Protein 8QVT (pdb70)

InterPro domains:
  IPR006093 Oxygen oxidoreductase covalent FAD-binding site [PS00862] (74-109)
  IPR006094 FAD linked oxidase, N-terminal [PF01565] (74-232)
  IPR015345 Cytokinin dehydrogenase 1, FAD/cytokinin binding domain [PF09265] (264-575)
  IPR016164 FAD-linked oxidase-like, C-terminal [SSF55103] (264-575)
  IPR016166 FAD-binding domain, PCMH-type [PS51387] (70-263)
  IPR016167 FAD-binding, type PCMH, subdomain 1 [G3DSA:3.30.43.10] (51-575)
  IPR016169 FAD-binding, type PCMH, subdomain 2 [G3DSA:3.30.465.10] (125-265)
  IPR016170 Cytokinin dehydrogenase, C-terminal domain superfamily [G3DSA:3.40.462.10] (266-529)
  IPR036318 FAD-binding, type PCMH-like superfamily [SSF56176] (47-262)
  IPR050432 FAD-linked Oxidoreductases in Biosynthesis Pathways [PTHR13878] (42-575)

Secondary structure (DSSP, 8-state):
----SPPPHHHHHHHHHHHHHHSS-EEE-SHHHHHHTT--TT--SS--GGG--SEEEE-SSHHHHHHHHHHHHHSSSPPPEEEESS---SSSTT--TTSEEEEGGGGG----GGGEEEETTTTEEEEETT-BHHHHHHHHHTTTEE-S---SS--SBHHHHHTT----TTHHHH--GGGS-SEEEEEETTS-EEEE-SSSSHHHHHHHTT-TTSSEEEEEEEEE-EEPPSEEEEEEEEES-HHHHHHHHHHHHS-TTTT--TTTTS-SEEEEEEE---HHHHHHHHHHHTS-EEEEEEEEEESTTSS--HHHHHHHHHHHHHHS-PPTT-EEEEEEEHHHHHTTHHHHHHHHHHTT-SSS----EEEEEEGGGHHHHIIIIIIIIT-----EEEEEEEGGGS-TTSS---SS-GGG-S--SEEEEEEE-----STTHHHHHHHHHHHHHHHHHHHT---EEES---S-HHHIIIIIIGGG-TTHHHHHHHHHHHH-TT--BTGGG-S-SSPPP-/---HHHHHHHHHHHHHSS-EEE-SHHHHHHTT--TT---S--STT--SEEEE-SSHHHHHHHHHHHHHSSSPPPEEEESS---SSSTT--TTSEEEEGGGGG----GGGEEEETTTTEEEEETT-BHHHHHHHHHTTTEE-S---SS--SBHHHHHTT----TTHHHH--GGGS-SEEEEEETTS-EEEE-SSSSHHHHHHHTT-TTSSEEEEEEEEE-EEPPSEEEEEEEEES-HHHHHHHHHHHH-SSHHHHGGGTT--SEEEEEEEE--HHHHHHHHHHHTSEEEEEEEEEEESTTSS--HHHHHHHHHHHHHH--PPTT-EEEEEEEHHHHHTTTHHHHHHHHHTT-SSS----EEEEEEGGGHHHHHHHIIIIIT-----EEEEEEEGGGS-TTSS-------EEEEEEE-----SSSHHHHHHHHHHHHHHHHHHTT---EEES---SSHHHIIIIIIGGG-TTHHHHHHHHHHHH-TT--BTGGG-S-SSPPP-

B-factor: mean 40.1, std 20.11, range [14.86, 150.75]

Sequence (1015 aa):
TPSTLAASSAIIHDIIRGLADTTAARVRTDAEATARASTDFGTNATADDAARPAAVFYPSCAADIAALLRRASSASASPFPVSARGRGHSTRRGQATAPGGVVVDMASLAVTSASARLAVSVDGRYIDAGGEQLWVDVLHAALAHGLTPRSWTDYLRLTVGGTLSNAGISGQAFRRHGPQISNVLELDVVTGTGDMVTCSKEKDADLFDAVLGGLGQFGIITRARIPLAPAPARARWLRLLYTGAADLTADQERLIADDERRGGALAGLMDYVEGSVVTDDAARIAALAEEAGGVLYFLEGAVYYGGASDTTAADVDKRVDVMLRELRYARGFAYVQDVSYEQFLDRVSAGERRLRGEGLWDVPHPWLNLFLPRSRILDFAAGVFHGVLLPGGPVLVYPMNRGKWDGATSAVLPYDDGDGDGDEVFYTVGILRSAVADGDLRRMEEQNAEVARFCEAAGIPCTQYLPSYATQADWAARHFGPAGSGRWDTFLRRKRKYDPMAILSRGQRIFSSPLLAASSAIIHDIIRGLADTTAARVRTDAEATARASTDFGTNATADDAARPAAVFYPSCAADIAALLRRASSASASPFPVSARGRGHSTRGQATAPGGVVVDMASLAVTSASARLAVSVDGRYIDAGGEQLWVDVLHAALAHGLTPRSWTDYLRLTVGGTLSNAGISGQAFRHGPQISNVLELDVVTGTGDMMVTCSKEKDADLFDAVLGGLGQFGIITRARIPLAPAPARARWLRLLYTGAADLTADQERLIADDERRGGALAGLMDYVEGSVVTDDAARIAALAEEAGGVLYFLEGAVYYGGASDTTAADVDKRVDVMLRELRYARGFAYVQDVSYEQFLDRVSAGERRLRGEGLWDVPHPWLNLFLPRSRILDFAAGVFHGVLLPGGPVLVYPMNRGKWDGATSAVLPYDEVFYTVGILRSAVADGDLRRMEEQNAEVARFCEAAGIPCTQYLPSYATQADWAARHFGPAGSGRWDTFLRRKRKYDPMAILSRGQRIFSSPLLA

Structure (mmCIF, N/CA/C/O backbone):
data_8QVT
#
_entry.id   8QVT
#
_cell.length_a   45.340
_cell.length_b   132.400
_cell.length_c   185.330
_cell.angle_alpha   90.00
_cell.angle_beta   90.00
_cell.angle_gamma   90.00
#
_symmetry.space_group_name_H-M   'P 21 21 21'
#
loop_
_entity.id
_entity.type
_entity.pdbx_description
1 polymer 'cytokinin dehydrogenase'
2 non-polymer 'FLAVIN-ADENINE DINUCLEOTIDE'
3 non-polymer 1,2-ETHANEDIOL
4 non-polymer GLYCEROL
5 water water
#
loop_
_atom_site.group_PDB
_atom_site.id
_atom_site.type_symbol
_atom_site.label_atom_id
_atom_site.label_alt_id
_atom_site.label_comp_id
_atom_site.label_asym_id
_atom_site.label_entity_id
_atom_site.label_seq_id
_atom_site.pdbx_PDB_ins_code
_atom_site.Cartn_x
_atom_site.Cartn_y
_atom_site.Cartn_z
_atom_site.occupancy
_atom_site.B_iso_or_equiv
_atom_site.auth_seq_id
_atom_site.auth_comp_id
_atom_site.auth_asym_id
_atom_site.auth_atom_id
_atom_site.pdbx_PDB_model_num
ATOM 1 N N . THR A 1 1 ? 15.972 20.648 19.097 1.00 76.26 22 THR A N 1
ATOM 2 C CA . THR A 1 1 ? 16.998 21.094 20.040 1.00 76.18 22 THR A CA 1
ATOM 3 C C . THR A 1 1 ? 18.237 21.736 19.359 1.00 79.20 22 THR A C 1
ATOM 4 O O . THR A 1 1 ? 18.680 22.766 19.879 1.00 79.59 22 THR A O 1
ATOM 8 N N . PRO A 1 2 ? 18.846 21.194 18.258 1.00 73.87 23 PRO A N 1
ATOM 9 C CA . PRO A 1 2 ? 20.046 21.855 17.708 1.00 72.49 23 PRO A CA 1
ATOM 10 C C . PRO A 1 2 ? 19.758 23.186 17.021 1.00 73.38 23 PRO A C 1
ATOM 11 O O . PRO A 1 2 ? 18.684 23.356 16.435 1.00 72.70 23 PRO A O 1
ATOM 15 N N . SER A 1 3 ? 20.724 24.128 17.101 1.00 67.31 24 SER A N 1
ATOM 16 C CA . SER A 1 3 ? 20.616 25.457 16.489 1.00 65.24 24 SER A CA 1
ATOM 17 C C . SER A 1 3 ? 20.495 25.361 14.974 1.00 63.43 24 SER A C 1
ATOM 18 O O . SER A 1 3 ? 21.069 24.457 14.355 1.00 62.61 24 SER A O 1
ATOM 21 N N . THR A 1 4 ? 19.716 26.282 14.395 1.00 56.05 25 THR A N 1
ATOM 22 C CA . THR A 1 4 ? 19.455 26.374 12.955 1.00 53.23 25 THR A CA 1
ATOM 23 C C . THR A 1 4 ? 20.590 27.120 12.245 1.00 54.07 25 THR A C 1
ATOM 24 O O . THR A 1 4 ? 20.667 27.079 11.013 1.00 53.70 25 THR A O 1
ATOM 28 N N . LEU A 1 5 ? 21.472 27.785 13.024 1.00 48.46 26 LEU A N 1
ATOM 29 C CA . LEU A 1 5 ? 22.625 28.532 12.510 1.00 47.59 26 LEU A CA 1
ATOM 30 C C . LEU A 1 5 ? 23.489 27.651 11.590 1.00 46.10 26 LEU A C 1
ATOM 31 O O . LEU A 1 5 ? 23.754 26.485 11.911 1.00 44.26 26 LEU A O 1
ATOM 36 N N . ALA A 1 6 ? 23.870 28.203 10.427 1.00 39.94 27 ALA A N 1
ATOM 37 C CA . ALA A 1 6 ? 24.665 27.521 9.399 1.00 37.82 27 ALA A CA 1
ATOM 38 C C . ALA A 1 6 ? 25.887 26.819 9.996 1.00 35.67 27 ALA A C 1
ATOM 39 O O . ALA A 1 6 ? 26.565 27.395 10.846 1.00 36.09 27 ALA A O 1
ATOM 41 N N . ALA A 1 7 ? 26.136 25.566 9.595 1.00 29.58 28 ALA A N 1
ATOM 42 C CA . ALA A 1 7 ? 27.316 24.826 10.062 1.00 29.53 28 ALA A CA 1
ATOM 43 C C . ALA A 1 7 ? 28.579 25.620 9.646 1.00 30.57 28 ALA A C 1
ATOM 44 O O . ALA A 1 7 ? 28.645 26.146 8.528 1.00 27.48 28 ALA A O 1
ATOM 46 N N . SER A 1 8 ? 29.537 25.745 10.560 1.00 27.19 29 SER A N 1
ATOM 47 C CA . SER A 1 8 ? 30.785 26.463 10.305 1.00 25.60 29 SER A CA 1
ATOM 48 C C . SER A 1 8 ? 31.736 25.622 9.470 1.00 28.78 29 SER A C 1
ATOM 49 O O . SER A 1 8 ? 31.571 24.398 9.394 1.00 28.09 29 SER A O 1
ATOM 52 N N . SER A 1 9 ? 32.805 26.254 8.936 1.00 24.48 30 SER A N 1
ATOM 53 C CA . SER A 1 9 ? 33.866 25.518 8.243 1.00 23.77 30 SER A CA 1
ATOM 54 C C . SER A 1 9 ? 34.488 24.491 9.225 1.00 29.25 30 SER A C 1
ATOM 55 O O . SER A 1 9 ? 34.830 23.404 8.788 1.00 29.28 30 SER A O 1
ATOM 58 N N . ALA A 1 10 ? 34.594 24.817 10.529 1.00 28.29 31 ALA A N 1
ATOM 59 C CA . ALA A 1 10 ? 35.172 23.890 11.542 1.00 29.50 31 ALA A CA 1
ATOM 60 C C . ALA A 1 10 ? 34.393 22.550 11.598 1.00 33.03 31 ALA A C 1
ATOM 61 O O . ALA A 1 10 ? 35.008 21.490 11.492 1.00 32.90 31 ALA A O 1
ATOM 63 N N . ILE A 1 11 ? 33.048 22.603 11.726 1.00 29.69 32 ILE A N 1
ATOM 64 C CA . ILE A 1 11 ? 32.177 21.408 11.748 1.00 28.71 32 ILE A CA 1
ATOM 65 C C . ILE A 1 11 ? 32.254 20.656 10.403 1.00 30.05 32 ILE A C 1
ATOM 66 O O . ILE A 1 11 ? 32.379 19.419 10.382 1.00 28.04 32 ILE A O 1
ATOM 71 N N . ILE A 1 12 ? 32.196 21.401 9.285 1.00 24.48 33 ILE A N 1
ATOM 72 C CA . ILE A 1 12 ? 32.270 20.807 7.947 1.00 23.30 33 ILE A CA 1
ATOM 73 C C . ILE A 1 12 ? 33.589 20.071 7.748 1.00 27.31 33 ILE A C 1
ATOM 74 O O . ILE A 1 12 ? 33.580 18.923 7.299 1.00 24.84 33 ILE A O 1
ATOM 79 N N . HIS A 1 13 ? 34.721 20.737 8.076 1.00 26.05 34 HIS A N 1
ATOM 80 C CA . HIS A 1 13 ? 36.048 20.150 7.901 1.00 26.17 34 HIS A CA 1
ATOM 81 C C . HIS A 1 13 ? 36.157 18.864 8.725 1.00 28.15 34 HIS A C 1
ATOM 82 O O . HIS A 1 13 ? 36.671 17.882 8.216 1.00 29.49 34 HIS A O 1
ATOM 89 N N . ASP A 1 14 ? 35.623 18.844 9.943 1.00 25.32 35 ASP A N 1
ATOM 90 C CA . ASP A 1 14 ? 35.688 17.634 10.771 1.00 26.20 35 ASP A CA 1
ATOM 91 C C . ASP A 1 14 ? 34.921 16.466 10.118 1.00 27.56 35 ASP A C 1
ATOM 92 O O . ASP A 1 14 ? 35.439 15.351 10.014 1.00 26.48 35 ASP A O 1
ATOM 97 N N . ILE A 1 15 ? 33.735 16.751 9.583 1.00 23.81 36 ILE A N 1
ATOM 98 C CA . ILE A 1 15 ? 32.946 15.724 8.900 1.00 24.05 36 ILE A CA 1
ATOM 99 C C . ILE A 1 15 ? 33.646 15.229 7.639 1.00 29.09 36 ILE A C 1
ATOM 100 O O . ILE A 1 15 ? 33.802 14.018 7.455 1.00 28.90 36 ILE A O 1
ATOM 105 N N . ILE A 1 16 ? 34.116 16.151 6.796 1.00 24.95 37 ILE A N 1
ATOM 106 C CA . ILE A 1 16 ? 34.701 15.724 5.537 1.00 25.65 37 ILE A CA 1
ATOM 107 C C . ILE A 1 16 ? 36.112 15.114 5.720 1.00 28.39 37 ILE A C 1
ATOM 108 O O . ILE A 1 16 ? 36.493 14.267 4.919 1.00 27.68 37 ILE A O 1
ATOM 113 N N . ARG A 1 17 ? 36.852 15.494 6.774 1.00 25.92 38 ARG A N 1
ATOM 114 C CA . ARG A 1 17 ? 38.147 14.862 7.042 1.00 26.76 38 ARG A CA 1
ATOM 115 C C . ARG A 1 17 ? 37.922 13.400 7.445 1.00 29.96 38 ARG A C 1
ATOM 116 O O . ARG A 1 17 ? 38.701 12.540 7.039 1.00 30.51 38 ARG A O 1
ATOM 124 N N . GLY A 1 18 ? 36.795 13.139 8.132 1.00 27.42 39 GLY A N 1
ATOM 125 C CA . GLY A 1 18 ? 36.328 11.803 8.478 1.00 28.47 39 GLY A CA 1
ATOM 126 C C . GLY A 1 18 ? 36.085 11.016 7.206 1.00 31.11 39 GLY A C 1
ATOM 127 O O . GLY A 1 18 ? 36.526 9.873 7.085 1.00 31.61 39 GLY A O 1
ATOM 128 N N . LEU A 1 19 ? 35.445 11.658 6.205 1.00 26.06 40 LEU A N 1
ATOM 129 C CA . LEU A 1 19 ? 35.192 11.018 4.922 1.00 26.89 40 LEU A CA 1
ATOM 130 C C . LEU A 1 19 ? 36.492 10.740 4.171 1.00 30.52 40 LEU A C 1
ATOM 131 O O . LEU A 1 19 ? 36.624 9.660 3.603 1.00 29.42 40 LEU A O 1
ATOM 136 N N . ALA A 1 20 ? 37.456 11.694 4.182 1.00 27.91 41 ALA A N 1
ATOM 137 C CA . ALA A 1 20 ? 38.752 11.500 3.516 1.00 29.33 41 ALA A CA 1
ATOM 138 C C . ALA A 1 20 ? 39.488 10.299 4.149 1.00 34.35 41 ALA A C 1
ATOM 139 O O . ALA A 1 20 ? 40.137 9.530 3.440 1.00 34.86 41 ALA A O 1
ATOM 141 N N . ASP A 1 21 ? 39.320 10.118 5.466 1.00 31.07 42 ASP A N 1
ATOM 142 C CA . ASP A 1 21 ? 39.908 9.018 6.237 1.00 32.22 42 ASP A CA 1
ATOM 143 C C . ASP A 1 21 ? 39.257 7.656 5.942 1.00 36.79 42 ASP A C 1
ATOM 144 O O . ASP A 1 21 ? 39.954 6.645 5.995 1.00 38.31 42 ASP A O 1
ATOM 149 N N . THR A 1 22 ? 37.934 7.620 5.667 1.00 31.26 43 THR A N 1
ATOM 150 C CA . THR A 1 22 ? 37.185 6.358 5.499 1.00 30.59 43 THR A CA 1
ATOM 151 C C . THR A 1 22 ? 36.888 5.989 4.041 1.00 34.82 43 THR A C 1
ATOM 152 O O . THR A 1 22 ? 36.280 4.941 3.777 1.00 35.26 43 THR A O 1
ATOM 156 N N . THR A 1 23 ? 37.291 6.846 3.094 1.00 28.43 44 THR A N 1
ATOM 157 C CA . THR A 1 23 ? 37.083 6.595 1.667 1.00 27.94 44 THR A CA 1
ATOM 158 C C . THR A 1 23 ? 38.372 6.968 0.922 1.00 31.09 44 THR A C 1
ATOM 159 O O . THR A 1 23 ? 39.288 7.529 1.522 1.00 31.33 44 THR A O 1
ATOM 163 N N . ALA A 1 24 ? 38.413 6.720 -0.390 1.00 27.96 45 ALA A N 1
ATOM 164 C CA . ALA A 1 24 ? 39.557 7.113 -1.211 1.00 28.91 45 ALA A CA 1
ATOM 165 C C . ALA A 1 24 ? 39.358 8.555 -1.755 1.00 29.63 45 ALA A C 1
ATOM 166 O O . ALA A 1 24 ? 40.139 9.013 -2.588 1.00 28.06 45 ALA A O 1
ATOM 168 N N . ALA A 1 25 ? 38.292 9.259 -1.297 1.00 26.10 46 ALA A N 1
ATOM 169 C CA . ALA A 1 25 ? 38.043 10.637 -1.725 1.00 25.01 46 ALA A CA 1
ATOM 170 C C . ALA A 1 25 ? 39.097 11.570 -1.127 1.00 27.95 46 ALA A C 1
ATOM 171 O O . ALA A 1 25 ? 39.620 11.296 -0.047 1.00 28.05 46 ALA A O 1
ATOM 173 N N . ARG A 1 26 ? 39.408 12.655 -1.830 1.00 25.28 47 ARG A N 1
ATOM 174 C CA . ARG A 1 26 ? 40.360 13.660 -1.355 1.00 25.64 47 ARG A CA 1
ATOM 175 C C . ARG A 1 26 ? 39.610 14.963 -1.045 1.00 27.13 47 ARG A C 1
ATOM 176 O O . ARG A 1 26 ? 38.535 15.229 -1.617 1.00 24.77 47 ARG A O 1
ATOM 184 N N . VAL A 1 27 ? 40.160 15.752 -0.114 1.00 24.06 48 VAL A N 1
ATOM 185 C CA . VAL A 1 27 ? 39.551 17.034 0.275 1.00 24.02 48 VAL A CA 1
ATOM 186 C C . VAL A 1 27 ? 40.606 18.145 0.166 1.00 26.61 48 VAL A C 1
ATOM 187 O O . VAL A 1 27 ? 41.759 17.938 0.561 1.00 24.03 48 VAL A O 1
ATOM 191 N N . ARG A 1 28 ? 40.221 19.316 -0.370 1.00 22.92 49 ARG A N 1
ATOM 192 C CA . ARG A 1 28 ? 41.087 20.488 -0.376 1.00 22.64 49 ARG A CA 1
ATOM 193 C C . ARG A 1 28 ? 40.337 21.639 0.293 1.00 24.26 49 ARG A C 1
ATOM 194 O O . ARG A 1 28 ? 39.175 21.894 -0.037 1.00 22.84 49 ARG A O 1
ATOM 202 N N . THR A 1 29 ? 41.000 22.313 1.248 1.00 21.29 50 THR A N 1
ATOM 203 C CA . THR A 1 29 ? 40.406 23.468 1.945 1.00 19.69 50 THR A CA 1
ATOM 204 C C . THR A 1 29 ? 41.216 24.724 1.658 1.00 24.45 50 THR A C 1
ATOM 205 O O . THR A 1 29 ? 40.930 25.780 2.230 1.00 23.75 50 THR A O 1
ATOM 209 N N . ASP A 1 30 ? 42.270 24.598 0.823 1.00 21.35 51 ASP A N 1
ATOM 210 C CA . ASP A 1 30 ? 43.139 25.731 0.511 1.00 22.15 51 ASP A CA 1
ATOM 211 C C . ASP A 1 30 ? 42.445 26.770 -0.342 1.00 26.68 51 ASP A C 1
ATOM 212 O O . ASP A 1 30 ? 41.523 26.446 -1.106 1.00 23.60 51 ASP A O 1
ATOM 217 N N . ALA A 1 31 ? 42.928 28.025 -0.237 1.00 26.02 52 ALA A N 1
ATOM 218 C CA . ALA A 1 31 ? 42.387 29.167 -0.982 1.00 26.13 52 ALA A CA 1
ATOM 219 C C . ALA A 1 31 ? 42.351 28.978 -2.489 1.00 26.91 52 ALA A C 1
ATOM 220 O O . ALA A 1 31 ? 41.421 29.475 -3.112 1.00 23.50 52 ALA A O 1
ATOM 222 N N . GLU A 1 32 ? 43.361 28.303 -3.093 1.00 23.57 53 GLU A N 1
ATOM 223 C CA . GLU A 1 32 ? 43.368 28.108 -4.549 1.00 22.30 53 GLU A CA 1
ATOM 224 C C . GLU A 1 32 ? 42.158 27.246 -5.003 1.00 22.91 53 GLU A C 1
ATOM 225 O O . GLU A 1 32 ? 41.398 27.617 -5.929 1.00 21.83 53 GLU A O 1
ATOM 231 N N . ALA A 1 33 ? 41.935 26.126 -4.302 1.00 19.05 54 ALA A N 1
ATOM 232 C CA . ALA A 1 33 ? 40.834 25.214 -4.655 1.00 19.57 54 ALA A CA 1
ATOM 233 C C . ALA A 1 33 ? 39.482 25.855 -4.425 1.00 19.94 54 ALA A C 1
ATOM 234 O O . ALA A 1 33 ? 38.606 25.800 -5.299 1.00 19.09 54 ALA A O 1
ATOM 236 N N . THR A 1 34 ? 39.317 26.510 -3.266 1.00 19.34 55 THR A N 1
ATOM 237 C CA . THR A 1 34 ? 38.035 27.140 -2.946 1.00 19.52 55 THR A CA 1
ATOM 238 C C . THR A 1 34 ? 37.769 28.391 -3.803 1.00 22.01 55 THR A C 1
ATOM 239 O O . THR A 1 34 ? 36.609 28.651 -4.120 1.00 21.13 55 THR A O 1
ATOM 243 N N . ALA A 1 35 ? 38.819 29.139 -4.201 1.00 20.12 56 ALA A N 1
ATOM 244 C CA . ALA A 1 35 ? 38.637 30.299 -5.097 1.00 20.59 56 ALA A CA 1
ATOM 245 C C . ALA A 1 35 ? 38.101 29.784 -6.454 1.00 21.84 56 ALA A C 1
ATOM 246 O O . ALA A 1 35 ? 37.092 30.302 -6.976 1.00 19.48 56 ALA A O 1
ATOM 248 N N . ARG A 1 36 ? 38.728 28.718 -6.999 1.00 19.68 57 ARG A N 1
ATOM 249 C CA . ARG A 1 36 ? 38.262 28.192 -8.291 1.00 20.02 57 ARG A CA 1
ATOM 250 C C . ARG A 1 36 ? 36.785 27.719 -8.204 1.00 23.17 57 ARG A C 1
ATOM 251 O O . ARG A 1 36 ? 35.994 27.975 -9.107 1.00 23.48 57 ARG A O 1
ATOM 259 N N . ALA A 1 37 ? 36.432 27.023 -7.112 1.00 18.99 58 ALA A N 1
ATOM 260 C CA . ALA A 1 37 ? 35.080 26.491 -6.886 1.00 19.62 58 ALA A CA 1
ATOM 261 C C . ALA A 1 37 ? 34.032 27.569 -6.535 1.00 20.41 58 ALA A C 1
ATOM 262 O O . ALA A 1 37 ? 32.848 27.254 -6.431 1.00 19.19 58 ALA A O 1
ATOM 264 N N . SER A 1 38 ? 34.459 28.826 -6.375 1.00 18.05 59 SER A N 1
ATOM 265 C CA . SER A 1 38 ? 33.575 29.951 -6.042 1.00 18.41 59 SER A CA 1
ATOM 266 C C . SER A 1 38 ? 33.124 30.709 -7.286 1.00 21.25 59 SER A C 1
ATOM 267 O O . SER A 1 38 ? 32.244 31.567 -7.195 1.00 21.18 59 SER A O 1
ATOM 270 N N . THR A 1 39 ? 33.781 30.453 -8.416 1.00 19.33 60 THR A N 1
ATOM 271 C CA . THR A 1 39 ? 33.481 31.183 -9.645 1.00 19.67 60 THR A CA 1
ATOM 272 C C . THR A 1 39 ? 32.859 30.288 -10.711 1.00 21.58 60 THR A C 1
ATOM 273 O O . THR A 1 39 ? 32.904 29.059 -10.643 1.00 19.87 60 THR A O 1
ATOM 277 N N . ASP A 1 40 ? 32.352 30.932 -11.747 1.00 20.16 61 ASP A N 1
ATOM 278 C CA . ASP A 1 40 ? 31.820 30.219 -12.907 1.00 18.16 61 ASP A CA 1
ATOM 279 C C . ASP A 1 40 ? 32.008 31.093 -14.125 1.00 21.95 61 ASP A C 1
ATOM 280 O O . ASP A 1 40 ? 32.632 32.155 -14.042 1.00 21.27 61 ASP A O 1
ATOM 285 N N . PHE A 1 41 ? 31.413 30.675 -15.248 1.00 19.12 62 PHE A N 1
ATOM 286 C CA . PHE A 1 41 ? 31.535 31.364 -16.537 1.00 18.67 62 PHE A CA 1
ATOM 287 C C . PHE A 1 41 ? 30.933 32.774 -16.534 1.00 22.54 62 PHE A C 1
ATOM 288 O O . PHE A 1 41 ? 31.274 33.585 -17.385 1.00 22.24 62 PHE A O 1
ATOM 296 N N . GLY A 1 42 ? 30.075 33.078 -15.552 1.00 20.54 63 GLY A N 1
ATOM 297 C CA . GLY A 1 42 ? 29.479 34.404 -15.428 1.00 21.33 63 GLY A CA 1
ATOM 298 C C . GLY A 1 42 ? 30.469 35.512 -15.104 1.00 26.57 63 GLY A C 1
ATOM 299 O O . GLY A 1 42 ? 30.249 36.654 -15.503 1.00 27.02 63 GLY A O 1
ATOM 300 N N . THR A 1 43 ? 31.586 35.175 -14.415 1.00 24.60 64 THR A N 1
ATOM 301 C CA . THR A 1 43 ? 32.599 36.147 -13.988 1.00 25.81 64 THR A CA 1
ATOM 302 C C . THR A 1 43 ? 34.014 35.744 -14.395 1.00 28.56 64 THR A C 1
ATOM 303 O O . THR A 1 43 ? 34.285 34.560 -14.603 1.00 28.81 64 THR A O 1
ATOM 307 N N . ASN A 1 44 ? 34.951 36.713 -14.387 1.00 25.74 65 ASN A N 1
ATOM 308 C CA . ASN A 1 44 ? 36.345 36.376 -14.692 1.00 25.86 65 ASN A CA 1
ATOM 309 C C . ASN A 1 44 ? 37.277 36.655 -13.479 1.00 30.98 65 ASN A C 1
ATOM 310 O O . ASN A 1 44 ? 38.490 36.536 -13.609 1.00 30.74 65 ASN A O 1
ATOM 315 N N . ALA A 1 45 ? 36.705 37.013 -12.305 1.00 28.28 66 ALA A N 1
ATOM 316 C CA . ALA A 1 45 ? 37.470 37.258 -11.079 1.00 29.25 66 ALA A CA 1
ATOM 317 C C . ALA A 1 45 ? 38.156 35.959 -10.628 1.00 29.96 66 ALA A C 1
ATOM 318 O O . ALA A 1 45 ? 37.656 34.864 -10.900 1.00 26.53 66 ALA A O 1
ATOM 320 N N . THR A 1 46 ? 39.283 36.100 -9.919 1.00 29.77 67 THR A N 1
ATOM 321 C CA . THR A 1 46 ? 40.060 34.974 -9.376 1.00 29.43 67 THR A CA 1
ATOM 322 C C . THR A 1 46 ? 39.205 34.226 -8.342 1.00 28.33 67 THR A C 1
ATOM 323 O O . THR A 1 46 ? 39.252 32.999 -8.258 1.00 28.26 67 THR A O 1
ATOM 327 N N . ALA A 1 47 ? 38.382 34.968 -7.602 1.00 24.31 68 ALA A N 1
ATOM 328 C CA . ALA A 1 47 ? 37.502 34.408 -6.579 1.00 23.41 68 ALA A CA 1
ATOM 329 C C . ALA A 1 47 ? 36.256 35.266 -6.416 1.00 24.03 68 ALA A C 1
ATOM 330 O O . ALA A 1 47 ? 36.308 36.481 -6.572 1.00 24.31 68 ALA A O 1
ATOM 332 N N . ASP A 1 48 ? 35.173 34.634 -6.035 1.00 20.33 69 ASP A N 1
ATOM 333 C CA . ASP A 1 48 ? 33.946 35.319 -5.649 1.00 18.38 69 ASP A CA 1
ATOM 334 C C . ASP A 1 48 ? 33.908 34.995 -4.151 1.00 20.43 69 ASP A C 1
ATOM 335 O O . ASP A 1 48 ? 33.550 33.878 -3.747 1.00 19.56 69 ASP A O 1
ATOM 340 N N . ASP A 1 49 ? 34.402 35.934 -3.352 1.00 19.01 70 ASP A N 1
ATOM 341 C CA . ASP A 1 49 ? 34.520 35.767 -1.910 1.00 19.99 70 ASP A CA 1
ATOM 342 C C . ASP A 1 49 ? 33.217 35.345 -1.239 1.00 22.93 70 ASP A C 1
ATOM 343 O O . ASP A 1 49 ? 33.247 34.464 -0.384 1.00 22.84 70 ASP A O 1
ATOM 348 N N . ALA A 1 50 ? 32.059 35.918 -1.658 1.00 19.10 71 ALA A N 1
ATOM 349 C CA . ALA A 1 50 ? 30.767 35.553 -1.048 1.00 20.75 71 ALA A CA 1
ATOM 350 C C . ALA A 1 50 ? 30.399 34.065 -1.317 1.00 21.81 71 ALA A C 1
ATOM 351 O O . ALA A 1 50 ? 29.800 33.398 -0.459 1.00 21.62 71 ALA A O 1
ATOM 353 N N . ALA A 1 51 ? 30.782 33.559 -2.494 1.00 19.32 72 ALA A N 1
ATOM 354 C CA . ALA A 1 51 ? 30.418 32.214 -2.954 1.00 19.78 72 ALA A CA 1
ATOM 355 C C . ALA A 1 51 ? 31.415 31.133 -2.548 1.00 22.28 72 ALA A C 1
ATOM 356 O O . ALA A 1 51 ? 31.227 29.961 -2.868 1.00 19.85 72 ALA A O 1
ATOM 358 N N . ARG A 1 52 ? 32.474 31.530 -1.839 1.00 19.25 73 ARG A N 1
ATOM 359 C CA . ARG A 1 52 ? 33.512 30.580 -1.472 1.00 18.94 73 ARG A CA 1
ATOM 360 C C . ARG A 1 52 ? 32.990 29.405 -0.630 1.00 19.61 73 ARG A C 1
ATOM 361 O O . ARG A 1 52 ? 32.341 29.634 0.404 1.00 19.09 73 ARG A O 1
ATOM 369 N N . PRO A 1 53 ? 33.273 28.155 -1.059 1.00 18.68 74 PRO A N 1
ATOM 370 C CA . PRO A 1 53 ? 32.875 27.002 -0.223 1.00 18.74 74 PRO A CA 1
ATOM 371 C C . PRO A 1 53 ? 33.912 26.798 0.892 1.00 20.89 74 PRO A C 1
ATOM 372 O O . PRO A 1 53 ? 35.040 27.286 0.804 1.00 20.74 74 PRO A O 1
ATOM 376 N N . ALA A 1 54 ? 33.532 26.038 1.916 1.00 18.89 75 ALA A N 1
ATOM 377 C CA . ALA A 1 54 ? 34.433 25.636 2.997 1.00 19.51 75 ALA A CA 1
ATOM 378 C C . ALA A 1 54 ? 35.492 24.647 2.463 1.00 21.50 75 ALA A C 1
ATOM 379 O O . ALA A 1 54 ? 36.574 24.545 3.023 1.00 21.49 75 ALA A O 1
ATOM 381 N N . ALA A 1 55 ? 35.138 23.851 1.427 1.00 20.65 76 ALA A N 1
ATOM 382 C CA . ALA A 1 55 ? 36.061 22.840 0.894 1.00 19.52 76 ALA A CA 1
ATOM 383 C C . ALA A 1 55 ? 35.631 22.371 -0.477 1.00 21.83 76 ALA A C 1
ATOM 384 O O . ALA A 1 55 ? 34.480 22.586 -0.886 1.00 19.95 76 ALA A O 1
ATOM 386 N N . VAL A 1 56 ? 36.559 21.689 -1.158 1.00 18.80 77 VAL A N 1
ATOM 387 C CA . VAL A 1 56 ? 36.285 21.019 -2.418 1.00 17.85 77 VAL A CA 1
ATOM 388 C C . VAL A 1 56 ? 36.507 19.523 -2.156 1.00 21.85 77 VAL A C 1
ATOM 389 O O . VAL A 1 56 ? 37.519 19.143 -1.557 1.00 21.03 77 VAL A O 1
ATOM 393 N N . PHE A 1 57 ? 35.540 18.698 -2.581 1.00 18.06 78 PHE A N 1
ATOM 394 C CA . PHE A 1 57 ? 35.571 17.241 -2.388 1.00 17.58 78 PHE A CA 1
ATOM 395 C C . PHE A 1 57 ? 35.849 16.597 -3.747 1.00 22.62 78 PHE A C 1
ATOM 396 O O . PHE A 1 57 ? 35.157 16.898 -4.716 1.00 21.93 78 PHE A O 1
ATOM 404 N N . TYR A 1 58 ? 36.855 15.704 -3.801 1.00 20.04 79 TYR A N 1
ATOM 405 C CA . TYR A 1 58 ? 37.322 15.014 -4.999 1.00 20.51 79 TYR A CA 1
ATOM 406 C C . TYR A 1 58 ? 36.987 13.525 -4.854 1.00 24.24 79 TYR A C 1
ATOM 407 O O . TYR A 1 58 ? 37.779 12.748 -4.298 1.00 25.23 79 TYR A O 1
ATOM 416 N N . PRO A 1 59 ? 35.752 13.133 -5.265 1.00 20.57 80 PRO A N 1
ATOM 417 C CA . PRO A 1 59 ? 35.348 11.742 -5.066 1.00 20.02 80 PRO A CA 1
ATOM 418 C C . PRO A 1 59 ? 36.105 10.780 -5.953 1.00 23.34 80 PRO A C 1
ATOM 419 O O . PRO A 1 59 ? 36.439 11.128 -7.080 1.00 22.01 80 PRO A O 1
ATOM 423 N N . SER A 1 60 ? 36.383 9.579 -5.428 1.00 22.12 81 SER A N 1
ATOM 424 C CA . SER A 1 60 ? 37.007 8.523 -6.227 1.00 23.20 81 SER A CA 1
ATOM 425 C C . SER A 1 60 ? 35.911 7.605 -6.820 1.00 30.13 81 SER A C 1
ATOM 426 O O . SER A 1 60 ? 36.132 6.970 -7.849 1.00 29.09 81 SER A O 1
ATOM 429 N N . CYS A 1 61 ? 34.741 7.547 -6.151 1.00 29.64 82 CYS A N 1
ATOM 430 C CA . CYS A 1 61 ? 33.617 6.634 -6.408 1.00 31.86 82 CYS A CA 1
ATOM 431 C C . CYS A 1 61 ? 32.310 7.402 -6.173 1.00 28.82 82 CYS A C 1
ATOM 432 O O . CYS A 1 61 ? 32.286 8.312 -5.339 1.00 26.96 82 CYS A O 1
ATOM 435 N N . ALA A 1 62 ? 31.209 7.000 -6.840 1.00 23.74 83 ALA A N 1
ATOM 436 C CA . ALA A 1 62 ? 29.890 7.576 -6.563 1.00 23.34 83 ALA A CA 1
ATOM 437 C C . ALA A 1 62 ? 29.525 7.351 -5.065 1.00 25.02 83 ALA A C 1
ATOM 438 O O . ALA A 1 62 ? 28.885 8.216 -4.470 1.00 23.71 83 ALA A O 1
ATOM 440 N N . ALA A 1 63 ? 29.981 6.222 -4.443 1.00 22.42 84 ALA A N 1
ATOM 441 C CA . ALA A 1 63 ? 29.705 5.969 -3.016 1.00 21.70 84 ALA A CA 1
ATOM 442 C C . ALA A 1 63 ? 30.300 7.039 -2.095 1.00 24.02 84 ALA A C 1
ATOM 443 O O . ALA A 1 63 ? 29.759 7.259 -1.006 1.00 23.17 84 ALA A O 1
ATOM 445 N N . ASP A 1 64 ? 31.415 7.692 -2.514 1.00 20.98 85 ASP A N 1
ATOM 446 C CA . ASP A 1 64 ? 32.009 8.768 -1.689 1.00 20.85 85 ASP A CA 1
ATOM 447 C C . ASP A 1 64 ? 31.034 9.955 -1.669 1.00 23.09 85 ASP A C 1
ATOM 448 O O . ASP A 1 64 ? 30.892 10.613 -0.642 1.00 22.51 85 ASP A O 1
ATOM 453 N N . ILE A 1 65 ? 30.382 10.235 -2.828 1.00 20.66 86 ILE A N 1
ATOM 454 C CA . ILE A 1 65 ? 29.420 11.326 -2.923 1.00 18.53 86 ILE A CA 1
ATOM 455 C C . ILE A 1 65 ? 28.216 10.992 -2.018 1.00 19.64 86 ILE A C 1
ATOM 456 O O . ILE A 1 65 ? 27.755 11.852 -1.265 1.00 19.60 86 ILE A O 1
ATOM 461 N N . ALA A 1 66 ? 27.741 9.741 -2.062 1.00 19.77 87 ALA A N 1
ATOM 462 C CA . ALA A 1 66 ? 26.647 9.252 -1.208 1.00 20.45 87 ALA A CA 1
ATOM 463 C C . ALA A 1 66 ? 26.992 9.456 0.271 1.00 23.19 87 ALA A C 1
ATOM 464 O O . ALA A 1 66 ? 26.144 9.942 1.036 1.00 22.49 87 ALA A O 1
ATOM 466 N N . ALA A 1 67 ? 28.257 9.146 0.671 1.00 21.40 88 ALA A N 1
ATOM 467 C CA . ALA A 1 67 ? 28.686 9.294 2.069 1.00 21.73 88 ALA A CA 1
ATOM 468 C C . ALA A 1 67 ? 28.646 10.766 2.471 1.00 24.05 88 ALA A C 1
ATOM 469 O O . ALA A 1 67 ? 28.158 11.088 3.547 1.00 23.20 88 ALA A O 1
ATOM 471 N N . LEU A 1 68 ? 29.085 11.656 1.568 1.00 19.52 89 LEU A N 1
ATOM 472 C CA . LEU A 1 68 ? 29.084 13.097 1.808 1.00 19.23 89 LEU A CA 1
ATOM 473 C C . LEU A 1 68 ? 27.657 13.650 2.024 1.00 20.56 89 LEU A C 1
ATOM 474 O O . LEU A 1 68 ? 27.431 14.391 2.994 1.00 19.51 89 LEU A O 1
ATOM 479 N N . LEU A 1 69 ? 26.725 13.311 1.112 1.00 19.52 90 LEU A N 1
ATOM 480 C CA . LEU A 1 69 ? 25.338 13.782 1.164 1.00 18.50 90 LEU A CA 1
ATOM 481 C C . LEU A 1 69 ? 24.628 13.267 2.410 1.00 21.22 90 LEU A C 1
ATOM 482 O O . LEU A 1 69 ? 23.934 14.038 3.088 1.00 20.86 90 LEU A O 1
ATOM 487 N N . ARG A 1 70 ? 24.835 11.980 2.736 1.00 19.49 91 ARG A N 1
ATOM 488 C CA A ARG A 1 70 ? 24.275 11.381 3.949 0.50 20.56 91 ARG A CA 1
ATOM 489 C CA B ARG A 1 70 ? 24.263 11.400 3.948 0.50 20.46 91 ARG A CA 1
ATOM 490 C C . ARG A 1 70 ? 24.834 12.121 5.182 1.00 23.83 91 ARG A C 1
ATOM 491 O O . ARG A 1 70 ? 24.065 12.552 6.050 1.00 22.60 91 ARG A O 1
ATOM 506 N N . ALA A 1 71 ? 26.168 12.284 5.248 1.00 22.49 92 ALA A N 1
ATOM 507 C CA . ALA A 1 71 ? 26.829 12.937 6.379 1.00 23.33 92 ALA A CA 1
ATOM 508 C C . ALA A 1 71 ? 26.303 14.345 6.601 1.00 23.96 92 ALA A C 1
ATOM 509 O O . ALA A 1 71 ? 26.028 14.704 7.739 1.00 24.21 92 ALA A O 1
ATOM 511 N N . SER A 1 72 ? 26.094 15.117 5.509 1.00 20.75 93 SER A N 1
ATOM 512 C CA . SER A 1 72 ? 25.550 16.454 5.651 1.00 20.48 93 SER A CA 1
ATOM 513 C C . SER A 1 72 ? 24.074 16.394 6.084 1.00 22.68 93 SER A C 1
ATOM 514 O O . SER A 1 72 ? 23.733 16.998 7.091 1.00 21.74 93 SER A O 1
ATOM 517 N N . SER A 1 73 ? 23.223 15.662 5.337 1.00 20.18 94 SER A N 1
ATOM 518 C CA . SER A 1 73 ? 21.792 15.576 5.666 1.00 19.64 94 SER A CA 1
ATOM 519 C C . SER A 1 73 ? 21.479 15.078 7.082 1.00 24.74 94 SER A C 1
ATOM 520 O O . SER A 1 73 ? 20.487 15.513 7.652 1.00 24.18 94 SER A O 1
ATOM 523 N N . ALA A 1 74 ? 22.289 14.148 7.612 1.00 23.18 95 ALA A N 1
ATOM 524 C CA . ALA A 1 74 ? 22.070 13.570 8.943 1.00 25.29 95 ALA A CA 1
ATOM 525 C C . ALA A 1 74 ? 22.715 14.366 10.075 1.00 30.34 95 ALA A C 1
ATOM 526 O O . ALA A 1 74 ? 22.461 14.073 11.247 1.00 30.76 95 ALA A O 1
ATOM 528 N N . SER A 1 75 ? 23.517 15.397 9.747 1.00 27.47 96 SER A N 1
ATOM 529 C CA . SER A 1 75 ? 24.181 16.203 10.780 1.00 27.39 96 SER A CA 1
ATOM 530 C C . SER A 1 75 ? 23.242 17.223 11.447 1.00 29.53 96 SER A C 1
ATOM 531 O O . SER A 1 75 ? 22.154 17.474 10.943 1.00 27.19 96 SER A O 1
ATOM 534 N N . ALA A 1 76 ? 23.662 17.796 12.594 1.00 29.20 97 ALA A N 1
ATOM 535 C CA . ALA A 1 76 ? 22.864 18.763 13.367 1.00 28.91 97 ALA A CA 1
ATOM 536 C C . ALA A 1 76 ? 22.476 20.001 12.561 1.00 31.25 97 ALA A C 1
ATOM 537 O O . ALA A 1 76 ? 21.336 20.458 12.669 1.00 30.80 97 ALA A O 1
ATOM 539 N N . SER A 1 77 ? 23.395 20.512 11.700 1.00 28.64 98 SER A N 1
ATOM 540 C CA . SER A 1 77 ? 23.082 21.655 10.845 1.00 27.86 98 SER 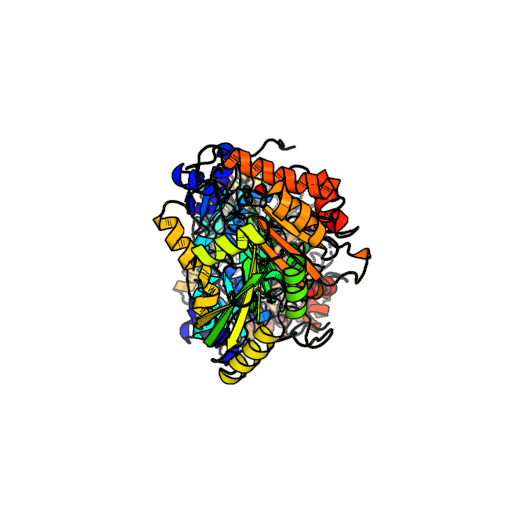A CA 1
ATOM 541 C C . SER A 1 77 ? 23.583 21.328 9.414 1.00 28.99 98 SER A C 1
ATOM 542 O O . SER A 1 77 ? 24.741 21.583 9.095 1.00 26.85 98 SER A O 1
ATOM 545 N N . PRO A 1 78 ? 22.733 20.649 8.606 1.00 24.00 99 PRO A N 1
ATOM 546 C CA . PRO A 1 78 ? 23.144 20.248 7.248 1.00 22.25 99 PRO A CA 1
ATOM 547 C C . PRO A 1 78 ? 23.812 21.353 6.448 1.00 24.31 99 PRO A C 1
ATOM 548 O O . PRO A 1 78 ? 23.369 22.497 6.479 1.00 24.24 99 PRO A O 1
ATOM 552 N N . PHE A 1 79 ? 24.938 21.020 5.824 1.00 21.06 100 PHE A N 1
ATOM 553 C CA . PHE A 1 79 ? 25.730 21.987 5.070 1.00 19.35 100 PHE A CA 1
ATOM 554 C C . PHE A 1 79 ? 25.472 21.867 3.552 1.00 21.78 100 PHE A C 1
ATOM 555 O O . PHE A 1 79 ? 25.211 20.757 3.080 1.00 19.91 100 PHE A O 1
ATOM 563 N N . PRO A 1 80 ? 25.599 22.980 2.797 1.00 18.35 101 PRO A N 1
ATOM 564 C CA . PRO A 1 80 ? 25.353 22.922 1.346 1.00 17.83 101 PRO A CA 1
ATOM 565 C C . PRO A 1 80 ? 26.382 22.055 0.633 1.00 19.92 101 PRO A C 1
ATOM 566 O O . PRO A 1 80 ? 27.568 22.082 0.978 1.00 18.75 101 PRO A O 1
ATOM 570 N N . VAL A 1 81 ? 25.912 21.280 -0.339 1.00 17.51 102 VAL A N 1
ATOM 571 C CA . VAL A 1 81 ? 26.750 20.432 -1.187 1.00 15.68 102 VAL A CA 1
ATOM 572 C C . VAL A 1 81 ? 26.316 20.689 -2.614 1.00 17.91 102 VAL A C 1
ATOM 573 O O . VAL A 1 81 ? 25.117 20.603 -2.907 1.00 16.97 102 VAL A O 1
ATOM 577 N N . SER A 1 82 ? 27.274 20.991 -3.498 1.00 15.63 103 SER A N 1
ATOM 578 C CA . SER A 1 82 ? 26.919 21.201 -4.908 1.00 16.12 103 SER A CA 1
ATOM 579 C C . SER A 1 82 ? 27.870 20.502 -5.849 1.00 20.86 103 SER A C 1
ATOM 580 O O . SER A 1 82 ? 29.086 20.670 -5.724 1.00 19.54 103 SER A O 1
ATOM 583 N N . ALA A 1 83 ? 27.316 19.784 -6.837 1.00 18.58 104 ALA A N 1
ATOM 584 C CA . ALA A 1 83 ? 28.149 19.193 -7.875 1.00 18.62 104 ALA A CA 1
ATOM 585 C C . ALA A 1 83 ? 28.630 20.310 -8.807 1.00 18.44 104 ALA A C 1
ATOM 586 O O . ALA A 1 83 ? 27.845 21.190 -9.194 1.00 17.67 104 ALA A O 1
ATOM 588 N N . ARG A 1 84 ? 29.903 20.239 -9.227 1.00 16.94 105 ARG A N 1
ATOM 589 C CA . ARG A 1 84 ? 30.391 21.190 -10.223 1.00 17.48 105 ARG A CA 1
ATOM 590 C C . ARG A 1 84 ? 30.806 20.355 -11.445 1.00 20.00 105 ARG A C 1
ATOM 591 O O . ARG A 1 84 ? 31.586 19.405 -11.312 1.00 17.87 105 ARG A O 1
ATOM 599 N N . GLY A 1 85 ? 30.246 20.695 -12.603 1.00 18.20 106 GLY A N 1
ATOM 600 C CA . GLY A 1 85 ? 30.607 20.062 -13.870 1.00 19.45 106 GLY A CA 1
ATOM 601 C C . GLY A 1 85 ? 31.786 20.847 -14.385 1.00 22.88 106 GLY A C 1
ATOM 602 O O . GLY A 1 85 ? 32.898 20.732 -13.849 1.00 23.64 106 GLY A O 1
ATOM 603 N N . ARG A 1 86 ? 31.538 21.739 -15.344 1.00 20.80 107 ARG A N 1
ATOM 604 C CA . ARG A 1 86 ? 32.625 22.607 -15.829 1.00 20.00 107 ARG A CA 1
ATOM 605 C C . ARG A 1 86 ? 32.439 24.062 -15.337 1.00 22.01 107 ARG A C 1
ATOM 606 O O . ARG A 1 86 ? 33.251 24.938 -15.653 1.00 23.04 107 ARG A O 1
ATOM 614 N N . GLY A 1 87 ? 31.395 24.302 -14.559 1.00 19.02 108 GLY A N 1
ATOM 615 C CA . GLY A 1 87 ? 31.086 25.640 -14.084 1.00 19.21 108 GLY A CA 1
ATOM 616 C C . GLY A 1 87 ? 30.721 26.567 -15.231 1.00 19.96 108 GLY A C 1
ATOM 617 O O . GLY A 1 87 ? 31.077 27.743 -15.198 1.00 20.15 108 GLY A O 1
ATOM 618 N N . HIS A 1 88 ? 30.030 26.044 -16.272 1.00 18.52 109 HIS A N 1
ATOM 619 C CA . HIS A 1 88 ? 29.582 26.863 -17.387 1.00 17.94 109 HIS A CA 1
ATOM 620 C C . HIS A 1 88 ? 28.336 27.703 -17.029 1.00 20.93 109 HIS A C 1
ATOM 621 O O . HIS A 1 88 ? 27.917 28.573 -17.819 1.00 19.69 109 HIS A O 1
ATOM 628 N N . SER A 1 89 ? 27.773 27.488 -15.809 1.00 19.09 110 SER A N 1
ATOM 629 C CA . SER A 1 89 ? 26.700 28.320 -15.277 1.00 17.91 110 SER A CA 1
ATOM 630 C C . SER A 1 89 ? 27.190 29.777 -15.252 1.00 20.31 110 SER A C 1
ATOM 631 O O . SER A 1 89 ? 28.414 30.020 -15.196 1.00 19.15 110 SER A O 1
ATOM 634 N N . THR A 1 90 ? 26.265 30.735 -15.294 1.00 18.28 111 THR A N 1
ATOM 635 C CA . THR A 1 90 ? 26.642 32.156 -15.243 1.00 17.26 111 THR A CA 1
ATOM 636 C C . THR A 1 90 ? 26.072 32.898 -14.022 1.00 21.03 111 THR A C 1
ATOM 637 O O . THR A 1 90 ? 26.367 34.086 -13.847 1.00 20.66 111 THR A O 1
ATOM 641 N N . ARG A 1 91 ? 25.230 32.233 -13.198 1.00 18.83 112 ARG A N 1
ATOM 642 C CA A ARG A 1 91 ? 24.590 32.876 -12.045 0.50 19.21 112 ARG A CA 1
ATOM 643 C CA B ARG A 1 91 ? 24.639 32.925 -12.042 0.50 18.73 112 ARG A CA 1
ATOM 644 C C . ARG A 1 91 ? 24.799 32.142 -10.716 1.00 22.12 112 ARG A C 1
ATOM 645 O O . ARG A 1 91 ? 23.915 32.170 -9.841 1.00 21.33 112 ARG A O 1
ATOM 660 N N . GLY A 1 92 ? 25.950 31.500 -10.561 1.00 19.11 113 GLY A N 1
ATOM 661 C CA . GLY A 1 92 ? 26.303 30.805 -9.326 1.00 18.63 113 GLY A CA 1
ATOM 662 C C . GLY A 1 92 ? 25.607 29.482 -9.051 1.00 21.04 113 GLY A C 1
ATOM 663 O O . GLY A 1 92 ? 25.694 28.969 -7.935 1.00 19.96 113 GLY A O 1
ATOM 664 N N . GLN A 1 93 ? 24.938 28.891 -10.069 1.00 17.91 114 GLN A N 1
ATOM 665 C CA . GLN A 1 93 ? 24.210 27.625 -9.939 1.00 17.04 114 GLN A CA 1
ATOM 666 C C . GLN A 1 93 ? 25.023 26.449 -9.373 1.00 19.12 114 GLN A C 1
ATOM 667 O O . GLN A 1 93 ? 24.414 25.543 -8.803 1.00 18.96 114 GLN A O 1
ATOM 673 N N . ALA A 1 94 ? 26.370 26.414 -9.605 1.00 16.53 115 ALA A N 1
ATOM 674 C CA . ALA A 1 94 ? 27.183 25.291 -9.156 1.00 18.15 115 ALA A CA 1
ATOM 675 C C . ALA A 1 94 ? 27.991 25.635 -7.896 1.00 21.65 115 ALA A C 1
ATOM 676 O O . ALA A 1 94 ? 28.819 24.831 -7.474 1.00 19.58 115 ALA A O 1
ATOM 678 N N . THR A 1 95 ? 27.694 26.799 -7.266 1.00 17.97 116 THR A N 1
ATOM 679 C CA . THR A 1 95 ? 28.402 27.209 -6.046 1.00 17.57 116 THR A CA 1
ATOM 680 C C . THR A 1 95 ? 27.808 26.564 -4.783 1.00 21.44 116 THR A C 1
ATOM 681 O O . THR A 1 95 ? 26.637 26.204 -4.765 1.00 21.20 116 THR A O 1
ATOM 685 N N . ALA A 1 96 ? 28.618 26.433 -3.720 1.00 19.56 117 ALA A N 1
ATOM 686 C CA . ALA A 1 96 ? 28.102 25.946 -2.435 1.00 18.48 117 ALA A CA 1
ATOM 687 C C . ALA A 1 96 ? 28.695 26.902 -1.367 1.00 21.07 117 ALA A C 1
ATOM 688 O O . ALA A 1 96 ? 29.661 26.545 -0.689 1.00 20.00 117 ALA A O 1
ATOM 690 N N . PRO A 1 97 ? 28.177 28.159 -1.280 1.00 19.10 118 PRO A N 1
ATOM 691 C CA . PRO A 1 97 ? 28.746 29.131 -0.338 1.00 18.49 118 PRO A CA 1
ATOM 692 C C . PRO A 1 97 ? 28.740 28.591 1.091 1.00 21.59 118 PRO A C 1
ATOM 693 O O . PRO A 1 97 ? 27.700 28.128 1.578 1.00 20.93 118 PRO A O 1
ATOM 697 N N . GLY A 1 98 ? 29.926 28.579 1.700 1.00 18.91 119 GLY A N 1
ATOM 698 C CA . GLY A 1 98 ? 30.132 28.055 3.049 1.00 20.23 119 GLY A CA 1
ATOM 699 C C . GLY A 1 98 ? 29.884 26.563 3.156 1.00 25.42 119 GLY A C 1
ATOM 700 O O . GLY A 1 98 ? 29.624 26.067 4.249 1.00 26.88 119 GLY A O 1
ATOM 701 N N . GLY A 1 99 ? 29.913 25.859 2.019 1.00 19.29 120 GLY A N 1
ATOM 702 C CA . GLY A 1 99 ? 29.650 24.424 1.988 1.00 18.37 120 GLY A CA 1
ATOM 703 C C . GLY A 1 99 ? 30.723 23.625 1.275 1.00 21.27 120 GLY A C 1
ATOM 704 O O . GLY A 1 99 ? 31.910 23.940 1.377 1.00 19.57 120 GLY A O 1
ATOM 705 N N . VAL A 1 100 ? 30.312 22.562 0.577 1.00 17.18 121 VAL A N 1
ATOM 706 C CA . VAL A 1 100 ? 31.265 21.698 -0.120 1.00 16.51 121 VAL A CA 1
ATOM 707 C C . VAL A 1 100 ? 30.911 21.587 -1.611 1.00 20.03 121 VAL A C 1
ATOM 708 O O . VAL A 1 100 ? 29.787 21.243 -1.956 1.00 17.78 121 VAL A O 1
ATOM 712 N N . VAL A 1 101 ? 31.889 21.874 -2.485 1.00 16.87 122 VAL A N 1
ATOM 713 C CA . VAL A 1 101 ? 31.718 21.702 -3.918 1.00 15.78 122 VAL A CA 1
ATOM 714 C C . VAL A 1 101 ? 32.299 20.321 -4.266 1.00 20.61 122 VAL A C 1
ATOM 715 O O . VAL A 1 101 ? 33.429 19.988 -3.857 1.00 19.66 122 VAL A O 1
ATOM 719 N N . VAL A 1 102 ? 31.541 19.537 -5.035 1.00 16.52 123 VAL A N 1
ATOM 720 C CA . VAL A 1 102 ? 31.968 18.216 -5.460 1.00 16.04 123 VAL A CA 1
ATOM 721 C C . VAL A 1 102 ? 32.587 18.350 -6.855 1.00 19.92 123 VAL A C 1
ATOM 722 O O . VAL A 1 102 ? 31.893 18.704 -7.810 1.00 19.75 123 VAL A O 1
ATOM 726 N N . ASP A 1 103 ? 33.892 18.076 -6.961 1.00 19.20 124 ASP A N 1
ATOM 727 C CA . ASP A 1 103 ? 34.601 18.138 -8.246 1.00 20.17 124 ASP A CA 1
ATOM 728 C C . ASP A 1 103 ? 34.271 16.866 -9.008 1.00 21.09 124 ASP A C 1
ATOM 729 O O . ASP A 1 103 ? 34.908 15.831 -8.783 1.00 20.92 124 ASP A O 1
ATOM 734 N N . MET A 1 104 ? 33.220 16.915 -9.855 1.00 18.09 125 MET A N 1
ATOM 735 C CA . MET A 1 104 ? 32.750 15.703 -10.556 1.00 17.75 125 MET A CA 1
ATOM 736 C C . MET A 1 104 ? 33.817 15.065 -11.431 1.00 20.25 125 MET A C 1
ATOM 737 O O . MET A 1 104 ? 33.842 13.831 -11.561 1.00 19.35 125 MET A O 1
ATOM 742 N N . ALA A 1 105 ? 34.711 15.886 -12.014 1.00 19.85 126 ALA A N 1
ATOM 743 C CA . ALA A 1 105 ? 35.814 15.409 -12.875 1.00 22.14 126 ALA A CA 1
ATOM 744 C C . ALA A 1 105 ? 36.650 14.314 -12.177 1.00 23.89 126 ALA A C 1
ATOM 745 O O . ALA A 1 105 ? 37.178 13.434 -12.846 1.00 22.40 126 ALA A O 1
ATOM 747 N N . SER A 1 106 ? 36.732 14.352 -10.823 1.00 21.48 127 SER A N 1
ATOM 748 C CA . SER A 1 106 ? 37.514 13.378 -10.053 1.00 22.26 127 SER A CA 1
ATOM 749 C C . SER A 1 106 ? 37.058 11.934 -10.250 1.00 24.67 127 SER A C 1
ATOM 750 O O . SER A 1 106 ? 37.868 11.027 -10.069 1.00 24.46 127 SER A O 1
ATOM 753 N N . LEU A 1 107 ? 35.765 11.715 -10.611 1.00 21.02 128 LEU A N 1
ATOM 754 C CA . LEU A 1 107 ? 35.245 10.352 -10.834 1.00 21.87 128 LEU A CA 1
ATOM 755 C C . LEU A 1 107 ? 35.935 9.670 -12.011 1.00 26.95 128 LEU A C 1
ATOM 756 O O . LEU A 1 107 ? 35.940 8.449 -12.073 1.00 28.40 128 LEU A O 1
ATOM 761 N N . ALA A 1 108 ? 36.488 10.458 -12.950 1.00 25.09 129 ALA A N 1
ATOM 762 C CA . ALA A 1 108 ? 37.169 9.965 -14.149 1.00 27.05 129 ALA A CA 1
ATOM 763 C C . ALA A 1 108 ? 38.605 9.470 -13.873 1.00 35.69 129 ALA A C 1
ATOM 764 O O . ALA A 1 108 ? 39.242 8.901 -14.767 1.00 36.14 129 ALA A O 1
ATOM 766 N N . VAL A 1 109 ? 39.095 9.666 -12.630 1.00 34.05 130 VAL A N 1
ATOM 767 C CA . VAL A 1 109 ? 40.426 9.225 -12.197 1.00 57.08 130 VAL A CA 1
ATOM 768 C C . VAL A 1 109 ? 40.288 7.947 -11.357 1.00 93.55 130 VAL A C 1
ATOM 769 O O . VAL A 1 109 ? 40.546 6.849 -11.847 1.00 65.17 130 VAL A O 1
ATOM 773 N N . THR A 1 124 ? 39.434 14.792 -19.099 1.00 60.49 145 THR A N 1
ATOM 774 C CA . THR A 1 124 ? 38.605 13.906 -18.276 1.00 59.91 145 THR A CA 1
ATOM 775 C C . THR A 1 124 ? 38.177 12.638 -19.041 1.00 63.65 145 THR A C 1
ATOM 776 O O . THR A 1 124 ? 37.598 11.728 -18.437 1.00 61.96 145 THR A O 1
ATOM 780 N N . SER A 1 125 ? 38.473 12.580 -20.368 1.00 60.61 146 SER A N 1
ATOM 781 C CA . SER A 1 125 ? 38.136 11.449 -21.243 1.00 60.65 146 SER A CA 1
ATOM 782 C C . SER A 1 125 ? 38.758 10.149 -20.739 1.00 64.78 146 SER A C 1
ATOM 783 O O . SER A 1 125 ? 39.988 10.035 -20.655 1.00 65.81 146 SER A O 1
ATOM 786 N N . ALA A 1 126 ? 37.896 9.184 -20.378 1.00 58.81 147 ALA A N 1
ATOM 787 C CA . ALA A 1 126 ? 38.318 7.876 -19.874 1.00 57.14 147 ALA A CA 1
ATOM 788 C C . ALA A 1 126 ? 37.364 6.800 -20.382 1.00 54.80 147 ALA A C 1
ATOM 789 O O . ALA A 1 126 ? 36.150 6.944 -20.242 1.00 52.32 147 ALA A O 1
ATOM 791 N N . SER A 1 127 ? 37.927 5.742 -21.016 1.00 48.77 148 SER A N 1
ATOM 792 C CA . SER A 1 127 ? 37.205 4.595 -21.585 1.00 47.13 148 SER A CA 1
ATOM 793 C C . SER A 1 127 ? 36.207 3.991 -20.581 1.00 45.12 148 SER A C 1
ATOM 794 O O . SER A 1 127 ? 35.064 3.712 -20.953 1.00 44.68 148 SER A O 1
ATOM 797 N N . ALA A 1 128 ? 36.639 3.825 -19.302 1.00 37.32 149 ALA A N 1
ATOM 798 C CA . ALA A 1 128 ? 35.830 3.299 -18.206 1.00 35.35 149 ALA A CA 1
ATOM 799 C C . ALA A 1 128 ? 34.555 4.144 -18.006 1.00 34.31 149 ALA A C 1
ATOM 800 O O . ALA A 1 128 ? 33.519 3.612 -17.630 1.00 33.63 149 ALA A O 1
ATOM 802 N N . ARG A 1 129 ? 34.650 5.461 -18.265 1.00 28.06 150 ARG A N 1
ATOM 803 C CA . ARG A 1 129 ? 33.552 6.417 -18.088 1.00 26.56 150 ARG A CA 1
ATOM 804 C C . ARG A 1 129 ? 32.721 6.618 -19.349 1.00 27.55 150 ARG A C 1
ATOM 805 O O . ARG A 1 129 ? 31.793 7.433 -19.347 1.00 25.44 150 ARG A O 1
ATOM 813 N N . LEU A 1 130 ? 33.083 5.927 -20.450 1.00 24.90 151 LEU A N 1
ATOM 814 C CA . LEU A 1 130 ? 32.420 6.100 -21.749 1.00 24.52 151 LEU A CA 1
ATOM 815 C C . LEU A 1 130 ? 32.259 4.756 -22.444 1.00 30.91 151 LEU A C 1
ATOM 816 O O . LEU A 1 130 ? 32.806 4.546 -23.537 1.00 33.34 151 LEU A O 1
ATOM 821 N N . ALA A 1 131 ? 31.501 3.852 -21.820 1.00 26.69 152 ALA A N 1
ATOM 822 C CA . ALA A 1 131 ? 31.336 2.481 -22.292 1.00 27.61 152 ALA A CA 1
ATOM 823 C C . ALA A 1 131 ? 30.211 2.313 -23.305 1.00 28.58 152 ALA A C 1
ATOM 824 O O . ALA A 1 131 ? 29.018 2.420 -22.983 1.00 26.09 152 ALA A O 1
ATOM 826 N N . VAL A 1 132 ? 30.605 1.995 -24.532 1.00 26.06 153 VAL A N 1
ATOM 827 C CA . VAL A 1 132 ? 29.641 1.816 -25.615 1.00 25.71 153 VAL A CA 1
ATOM 828 C C . VAL A 1 132 ? 29.168 0.359 -25.712 1.00 31.17 153 VAL A C 1
ATOM 829 O O . VAL A 1 132 ? 29.989 -0.562 -25.756 1.00 31.70 153 VAL A O 1
ATOM 833 N N . SER A 1 133 ? 27.847 0.171 -25.797 1.00 29.06 154 SER A N 1
ATOM 834 C CA . SER A 1 133 ? 27.241 -1.122 -26.087 1.00 30.05 154 SER A CA 1
ATOM 835 C C . SER A 1 133 ? 26.786 -1.042 -27.549 1.00 35.11 154 SER A C 1
ATOM 836 O O . SER A 1 133 ? 25.824 -0.325 -27.859 1.00 33.14 154 SER A O 1
ATOM 839 N N . VAL A 1 134 ? 27.504 -1.730 -28.442 1.00 33.62 155 VAL A N 1
ATOM 840 C CA . VAL A 1 134 ? 27.190 -1.753 -29.883 1.00 34.68 155 VAL A CA 1
ATOM 841 C C . VAL A 1 134 ? 25.826 -2.419 -30.106 1.00 39.11 155 VAL A C 1
ATOM 842 O O . VAL A 1 134 ? 24.977 -1.851 -30.792 1.00 37.96 155 VAL A O 1
ATOM 846 N N . ASP A 1 135 ? 25.603 -3.584 -29.471 1.00 37.98 156 ASP A N 1
ATOM 847 C CA . ASP A 1 135 ? 24.345 -4.328 -29.584 1.00 39.45 156 ASP A CA 1
ATOM 848 C C . ASP A 1 135 ? 23.157 -3.585 -28.995 1.00 40.15 156 ASP A C 1
ATOM 849 O O . ASP A 1 135 ? 22.096 -3.550 -29.620 1.00 40.37 156 ASP A O 1
ATOM 854 N N . GLY A 1 136 ? 23.356 -2.955 -27.833 1.00 34.07 157 GLY A N 1
ATOM 855 C CA . GLY A 1 136 ? 22.306 -2.193 -27.169 1.00 32.53 157 GLY A CA 1
ATOM 856 C C . GLY A 1 136 ? 22.109 -0.801 -27.741 1.00 34.15 157 GLY A C 1
ATOM 857 O O . GLY A 1 136 ? 21.104 -0.155 -27.444 1.00 32.14 157 GLY A O 1
ATOM 858 N N . ARG A 1 137 ? 23.062 -0.325 -28.580 1.00 30.42 158 ARG A N 1
ATOM 859 C CA . ARG A 1 137 ? 23.023 1.014 -29.172 1.00 27.93 158 ARG A CA 1
ATOM 860 C C . ARG A 1 137 ? 22.870 2.100 -28.089 1.00 28.78 158 ARG A C 1
ATOM 861 O O . ARG A 1 137 ? 21.937 2.917 -28.106 1.00 27.33 158 ARG A O 1
ATOM 869 N N . TYR A 1 138 ? 23.746 2.029 -27.090 1.00 24.94 159 TYR A N 1
ATOM 870 C CA . TYR A 1 138 ? 23.787 3.035 -26.037 1.00 23.43 159 TYR A CA 1
ATOM 871 C C . TYR A 1 138 ? 25.209 3.222 -25.543 1.00 27.30 159 TYR A C 1
ATOM 872 O O . TYR A 1 138 ? 26.078 2.371 -25.783 1.00 26.96 159 TYR A O 1
ATOM 881 N N . ILE A 1 139 ? 25.433 4.334 -24.838 1.00 22.93 160 ILE A N 1
ATOM 882 C CA . ILE A 1 139 ? 26.697 4.614 -24.176 1.00 22.08 160 ILE A CA 1
ATOM 883 C C . ILE A 1 139 ? 26.402 4.919 -22.715 1.00 24.32 160 ILE A C 1
ATOM 884 O O . ILE A 1 139 ? 25.510 5.725 -22.424 1.00 23.09 160 ILE A O 1
ATOM 889 N N . ASP A 1 140 ? 27.147 4.266 -21.813 1.00 21.87 161 ASP A N 1
ATOM 890 C CA . ASP A 1 140 ? 27.075 4.533 -20.380 1.00 21.76 161 ASP A CA 1
ATOM 891 C C . ASP A 1 140 ? 28.152 5.608 -20.132 1.00 26.80 161 ASP A C 1
ATOM 892 O O . ASP A 1 140 ? 29.356 5.324 -20.190 1.00 29.36 161 ASP A O 1
ATOM 897 N N . ALA A 1 141 ? 27.712 6.836 -19.920 1.00 21.58 162 ALA A N 1
ATOM 898 C CA . ALA A 1 141 ? 28.611 7.971 -19.723 1.00 21.49 162 ALA A CA 1
ATOM 899 C C . ALA A 1 141 ? 28.607 8.467 -18.281 1.00 23.67 162 ALA A C 1
ATOM 900 O O . ALA A 1 141 ? 27.536 8.683 -17.704 1.00 21.04 162 ALA A O 1
ATOM 902 N N . GLY A 1 142 ? 29.797 8.682 -17.717 1.00 21.69 163 GLY A N 1
ATOM 903 C CA . GLY A 1 142 ? 29.896 9.255 -16.376 1.00 21.10 163 GLY A CA 1
ATOM 904 C C . GLY A 1 142 ? 29.282 10.651 -16.392 1.00 22.76 163 GLY A C 1
ATOM 905 O O . GLY A 1 142 ? 29.383 11.373 -17.394 1.00 22.12 163 GLY A O 1
ATOM 906 N N . GLY A 1 143 ? 28.617 11.023 -15.308 1.00 19.50 164 GLY A N 1
ATOM 907 C CA . GLY A 1 143 ? 27.984 12.339 -15.211 1.00 18.37 164 GLY A CA 1
ATOM 908 C C . GLY A 1 143 ? 28.939 13.503 -15.412 1.00 19.76 164 GLY A C 1
ATOM 909 O O . GLY A 1 143 ? 28.527 14.601 -15.795 1.00 20.10 164 GLY A O 1
ATOM 910 N N . GLU A 1 144 ? 30.243 13.283 -15.117 1.00 19.05 165 GLU A N 1
ATOM 911 C CA . GLU A 1 144 ? 31.267 14.320 -15.253 1.00 18.19 165 GLU A CA 1
ATOM 912 C C . GLU A 1 144 ? 31.775 14.423 -16.689 1.00 20.79 165 GLU A C 1
ATOM 913 O O . GLU A 1 144 ? 32.523 15.350 -16.987 1.00 20.09 165 GLU A O 1
ATOM 919 N N . GLN A 1 145 ? 31.511 13.400 -17.518 1.00 18.34 166 GLN A N 1
ATOM 920 C CA . GLN A 1 145 ? 32.073 13.357 -18.881 1.00 18.99 166 GLN A CA 1
ATOM 921 C C . GLN A 1 145 ? 31.597 14.520 -19.763 1.00 21.84 166 GLN A C 1
ATOM 922 O O . GLN A 1 145 ? 30.454 14.959 -19.650 1.00 20.00 166 GLN A O 1
ATOM 928 N N . LEU A 1 146 ? 32.477 15.001 -20.636 1.00 19.83 167 LEU A N 1
ATOM 929 C CA . LEU A 1 146 ? 32.114 16.053 -21.575 1.00 19.58 167 LEU A CA 1
ATOM 930 C C . LEU A 1 146 ? 31.422 15.456 -22.799 1.00 21.60 167 LEU A C 1
ATOM 931 O O . LEU A 1 146 ? 31.803 14.364 -23.274 1.00 20.76 167 LEU A O 1
ATOM 936 N N . TRP A 1 147 ? 30.435 16.187 -23.335 1.00 18.55 168 TRP A N 1
ATOM 937 C CA . TRP A 1 147 ? 29.740 15.730 -24.547 1.00 19.61 168 TRP A CA 1
ATOM 938 C C . TRP A 1 147 ? 30.699 15.503 -25.738 1.00 21.33 168 TRP A C 1
ATOM 939 O O . TRP A 1 147 ? 30.473 14.589 -26.524 1.00 21.40 168 TRP A O 1
ATOM 950 N N . VAL A 1 148 ? 31.776 16.305 -25.851 1.00 20.16 169 VAL A N 1
ATOM 951 C CA . VAL A 1 148 ? 32.762 16.085 -26.943 1.00 19.88 169 VAL A CA 1
ATOM 952 C C . VAL A 1 148 ? 33.377 14.662 -26.842 1.00 22.99 169 VAL A C 1
ATOM 953 O O . VAL A 1 148 ? 33.538 13.984 -27.858 1.00 24.13 169 VAL A O 1
ATOM 957 N N . ASP A 1 149 ? 33.670 14.205 -25.604 1.00 20.33 170 ASP A N 1
ATOM 958 C CA . ASP A 1 149 ? 34.244 12.884 -25.362 1.00 20.25 170 ASP A CA 1
ATOM 959 C C . ASP A 1 149 ? 33.214 11.785 -25.569 1.00 23.50 170 ASP A C 1
ATOM 960 O O . ASP A 1 149 ? 33.562 10.718 -26.077 1.00 23.23 170 ASP A O 1
ATOM 965 N N . VAL A 1 150 ? 31.929 12.064 -25.239 1.00 20.08 171 VAL A N 1
ATOM 966 C CA . VAL A 1 150 ? 30.835 11.116 -25.520 1.00 18.61 171 VAL A CA 1
ATOM 967 C C . VAL A 1 150 ? 30.754 10.922 -27.041 1.00 22.80 171 VAL A C 1
ATOM 968 O O . VAL A 1 150 ? 30.671 9.790 -27.528 1.00 21.33 171 VAL A O 1
ATOM 972 N N . LEU A 1 151 ? 30.828 12.030 -27.789 1.00 20.35 172 LEU A N 1
ATOM 973 C CA . LEU A 1 151 ? 30.793 11.988 -29.249 1.00 21.52 172 LEU A CA 1
ATOM 974 C C . LEU A 1 151 ? 31.901 11.085 -29.826 1.00 25.23 172 LEU A C 1
ATOM 975 O O . LEU A 1 151 ? 31.600 10.159 -30.582 1.00 24.82 172 LEU A O 1
ATOM 980 N N . HIS A 1 152 ? 33.158 11.349 -29.463 1.00 24.01 173 HIS A N 1
ATOM 981 C CA . HIS A 1 152 ? 34.299 10.581 -29.979 1.00 26.33 173 HIS A CA 1
ATOM 982 C C . HIS A 1 152 ? 34.223 9.102 -29.625 1.00 27.00 173 HIS A C 1
ATOM 983 O O . HIS A 1 152 ? 34.474 8.257 -30.487 1.00 26.83 173 HIS A O 1
ATOM 990 N N . ALA A 1 153 ? 33.787 8.792 -28.391 1.00 23.15 174 ALA A N 1
ATOM 991 C CA . ALA A 1 153 ? 33.626 7.401 -27.957 1.00 23.22 174 ALA A CA 1
ATOM 992 C C . ALA A 1 153 ? 32.576 6.667 -28.812 1.00 26.67 174 ALA A C 1
ATOM 993 O O . ALA A 1 153 ? 32.794 5.525 -29.204 1.00 26.33 174 ALA A O 1
ATOM 995 N N . ALA A 1 154 ? 31.460 7.340 -29.146 1.00 23.92 175 ALA A N 1
ATOM 996 C CA . ALA A 1 154 ? 30.395 6.748 -29.952 1.00 23.02 175 ALA A CA 1
ATOM 997 C C . ALA A 1 154 ? 30.844 6.612 -31.413 1.00 26.28 175 ALA A C 1
ATOM 998 O O . ALA A 1 154 ? 30.584 5.573 -32.030 1.00 25.60 175 ALA A O 1
ATOM 1000 N N . LEU A 1 155 ? 31.492 7.667 -31.969 1.00 23.49 176 LEU A N 1
ATOM 1001 C CA . LEU A 1 155 ? 31.963 7.649 -33.372 1.00 24.29 176 LEU A CA 1
ATOM 1002 C C . LEU A 1 155 ? 32.955 6.517 -33.646 1.00 29.11 176 LEU A C 1
ATOM 1003 O O . LEU A 1 155 ? 32.992 5.999 -34.764 1.00 29.22 176 LEU A O 1
ATOM 1008 N N . ALA A 1 156 ? 33.732 6.115 -32.630 1.00 26.16 177 ALA A N 1
ATOM 1009 C CA . ALA A 1 156 ? 34.690 5.005 -32.768 1.00 28.11 177 ALA A CA 1
ATOM 1010 C C . ALA A 1 156 ? 33.984 3.683 -33.142 1.00 33.19 177 ALA A C 1
ATOM 1011 O O . ALA A 1 156 ? 34.623 2.778 -33.681 1.00 34.63 177 ALA A O 1
ATOM 1013 N N . HIS A 1 157 ? 32.662 3.595 -32.885 1.00 29.84 178 HIS A N 1
ATOM 1014 C CA . HIS A 1 157 ? 31.819 2.435 -33.185 1.00 29.90 178 HIS A CA 1
ATOM 1015 C C . HIS A 1 157 ? 30.766 2.745 -34.268 1.00 33.34 178 HIS A C 1
ATOM 1016 O O . HIS A 1 157 ? 29.825 1.969 -34.440 1.00 34.31 178 HIS A O 1
ATOM 1023 N N . GLY A 1 158 ? 30.934 3.865 -34.979 1.00 29.11 179 GLY A N 1
ATOM 1024 C CA . GLY A 1 158 ? 30.025 4.300 -36.036 1.00 27.56 179 GLY A CA 1
ATOM 1025 C C . GLY A 1 158 ? 28.666 4.708 -35.499 1.00 28.61 179 GLY A C 1
ATOM 1026 O O . GLY A 1 158 ? 27.655 4.574 -36.195 1.00 26.06 179 GLY A O 1
ATOM 1027 N N . LEU A 1 159 ? 28.628 5.183 -34.228 1.00 23.46 180 LEU A N 1
ATOM 1028 C CA . LEU A 1 159 ? 27.378 5.560 -33.592 1.00 23.86 180 LEU A CA 1
ATOM 1029 C C . LEU A 1 159 ? 27.426 6.993 -33.089 1.00 24.78 180 LEU A C 1
ATOM 1030 O O . LEU A 1 159 ? 28.504 7.604 -33.004 1.00 24.23 180 LEU A O 1
ATOM 1035 N N . THR A 1 160 ? 26.251 7.537 -32.776 1.00 20.50 181 THR A N 1
ATOM 1036 C CA . THR A 1 160 ? 26.158 8.900 -32.275 1.00 20.96 181 THR A CA 1
ATOM 1037 C C . THR A 1 160 ? 24.958 9.168 -31.379 1.00 23.39 181 THR A C 1
ATOM 1038 O O . THR A 1 160 ? 23.852 8.779 -31.755 1.00 23.07 181 THR A O 1
ATOM 1042 N N . PRO A 1 161 ? 25.101 10.024 -30.335 1.00 20.58 182 PRO A N 1
ATOM 1043 C CA . PRO A 1 161 ? 23.897 10.543 -29.659 1.00 19.51 182 PRO A CA 1
ATOM 1044 C C . PRO A 1 161 ? 23.106 11.381 -30.697 1.00 24.38 182 PRO A C 1
ATOM 1045 O O . PRO A 1 161 ? 23.666 11.871 -31.698 1.00 24.81 182 PRO A O 1
ATOM 1049 N N . ARG A 1 162 ? 21.802 11.482 -30.491 1.00 21.35 183 ARG A N 1
ATOM 1050 C CA . ARG A 1 162 ? 20.865 12.169 -31.402 1.00 22.35 183 ARG A CA 1
ATOM 1051 C C . ARG A 1 162 ? 20.635 13.643 -31.074 1.00 25.12 183 ARG A C 1
ATOM 1052 O O . ARG A 1 162 ? 20.159 14.389 -31.920 1.00 25.69 183 ARG A O 1
ATOM 1060 N N . SER A 1 163 ? 20.904 14.047 -29.831 1.00 20.89 184 SER A N 1
ATOM 1061 C CA . SER A 1 163 ? 20.601 15.394 -29.348 1.00 19.55 184 SER A CA 1
ATOM 1062 C C . SER A 1 163 ? 21.821 16.014 -28.668 1.00 23.01 184 SER A C 1
ATOM 1063 O O . SER A 1 163 ? 22.539 15.340 -27.918 1.00 21.27 184 SER A O 1
ATOM 1066 N N . TRP A 1 164 ? 22.052 17.306 -28.958 1.00 20.81 185 TRP A N 1
ATOM 1067 C CA . TRP A 1 164 ? 23.265 18.004 -28.547 1.00 20.25 185 TRP A CA 1
ATOM 1068 C C . TRP A 1 164 ? 23.030 19.364 -27.913 1.00 21.74 185 TRP A C 1
ATOM 1069 O O . TRP A 1 164 ? 21.899 19.833 -27.790 1.00 21.52 185 TRP A O 1
ATOM 1080 N N . THR A 1 165 ? 24.132 19.973 -27.475 1.00 17.92 186 THR A N 1
ATOM 1081 C CA . THR A 1 165 ? 24.270 21.370 -27.110 1.00 17.75 186 THR A CA 1
ATOM 1082 C C . THR A 1 165 ? 25.187 21.926 -28.223 1.00 22.80 186 THR A C 1
ATOM 1083 O O . THR A 1 165 ? 25.945 21.160 -28.843 1.00 22.89 186 THR A O 1
ATOM 1087 N N . ASP A 1 166 ? 25.091 23.236 -28.522 1.00 20.02 187 ASP A N 1
ATOM 1088 C CA . ASP A 1 166 ? 25.977 23.865 -29.511 1.00 20.59 187 ASP A CA 1
ATOM 1089 C C . ASP A 1 166 ? 27.443 23.726 -29.111 1.00 24.67 187 ASP A C 1
ATOM 1090 O O . ASP A 1 166 ? 28.295 23.545 -29.970 1.00 25.17 187 ASP A O 1
ATOM 1095 N N . TYR A 1 167 ? 27.730 23.840 -27.816 1.00 19.64 188 TYR A N 1
ATOM 1096 C CA . TYR A 1 167 ? 29.056 23.813 -27.236 1.00 20.43 188 TYR A CA 1
ATOM 1097 C C . TYR A 1 167 ? 29.221 22.464 -26.552 1.00 23.49 188 TYR A C 1
ATOM 1098 O O . TYR A 1 167 ? 28.433 22.119 -25.658 1.00 20.30 188 TYR A O 1
ATOM 1107 N N . LEU A 1 168 ? 30.242 21.698 -26.984 1.00 19.87 189 LEU A N 1
ATOM 1108 C CA . LEU A 1 168 ? 30.388 20.326 -26.530 1.00 19.82 189 LEU A CA 1
ATOM 1109 C C . LEU A 1 168 ? 31.181 20.131 -25.267 1.00 23.02 189 LEU A C 1
ATOM 1110 O O . LEU A 1 168 ? 31.185 19.016 -24.741 1.00 22.17 189 LEU A O 1
ATOM 1115 N N . ARG A 1 169 ? 31.894 21.173 -24.795 1.00 19.61 190 ARG A N 1
ATOM 1116 C CA . ARG A 1 169 ? 32.704 21.056 -23.581 1.00 19.00 190 ARG A CA 1
ATOM 1117 C C . ARG A 1 169 ? 31.848 21.364 -22.339 1.00 21.39 190 ARG A C 1
ATOM 1118 O O . ARG A 1 169 ? 32.209 22.215 -21.522 1.00 21.66 190 ARG A O 1
ATOM 1126 N N . LEU A 1 170 ? 30.718 20.650 -22.219 1.00 17.82 191 LEU A N 1
ATOM 1127 C CA . LEU A 1 170 ? 29.777 20.750 -21.081 1.00 17.08 191 LEU A CA 1
ATOM 1128 C C . LEU A 1 170 ? 29.619 19.327 -20.556 1.00 19.28 191 LEU A C 1
ATOM 1129 O O . LEU A 1 170 ? 29.821 18.374 -21.326 1.00 20.18 191 LEU A O 1
ATOM 1134 N N . THR A 1 171 ? 29.294 19.174 -19.259 1.00 17.10 192 THR A N 1
ATOM 1135 C CA . THR A 1 171 ? 29.148 17.822 -18.717 1.00 16.52 192 THR A CA 1
ATOM 1136 C C . THR A 1 171 ? 27.778 17.232 -18.991 1.00 19.35 192 THR A C 1
ATOM 1137 O O . THR A 1 171 ? 26.754 17.946 -19.105 1.00 17.47 192 THR A O 1
ATOM 1141 N N . VAL A 1 172 ? 27.749 15.886 -18.996 1.00 16.78 193 VAL A N 1
ATOM 1142 C CA . VAL A 1 172 ? 26.506 15.128 -19.141 1.00 17.74 193 VAL A CA 1
ATOM 1143 C C . VAL A 1 172 ? 25.527 15.504 -17.992 1.00 20.27 193 VAL A C 1
ATOM 1144 O O . VAL A 1 172 ? 24.361 15.825 -18.253 1.00 17.79 193 VAL A O 1
ATOM 1148 N N . GLY A 1 173 ? 25.997 15.470 -16.747 1.00 18.42 194 GLY A N 1
ATOM 1149 C CA . GLY A 1 173 ? 25.138 15.805 -15.610 1.00 18.89 194 GLY A CA 1
ATOM 1150 C C . GLY A 1 173 ? 24.652 17.252 -15.621 1.00 20.11 194 GLY A C 1
ATOM 1151 O O . GLY A 1 173 ? 23.489 17.528 -15.278 1.00 19.53 194 GLY A O 1
ATOM 1152 N N . GLY A 1 174 ? 25.525 18.165 -16.067 1.00 17.11 195 GLY A N 1
ATOM 1153 C CA . GLY A 1 174 ? 25.233 19.597 -16.120 1.00 17.75 195 GLY A CA 1
ATOM 1154 C C . GLY A 1 174 ? 24.137 19.918 -17.121 1.00 20.12 195 GLY A C 1
ATOM 1155 O O . GLY A 1 174 ? 23.180 20.611 -16.799 1.00 19.41 195 GLY A O 1
ATOM 1156 N N . THR A 1 175 ? 24.250 19.390 -18.348 1.00 17.47 196 THR A N 1
ATOM 1157 C CA . THR A 1 175 ? 23.203 19.694 -19.354 1.00 16.53 196 THR A CA 1
ATOM 1158 C C . THR A 1 175 ? 21.916 18.977 -19.015 1.00 18.03 196 THR A C 1
ATOM 1159 O O . THR A 1 175 ? 20.848 19.543 -19.205 1.00 18.84 196 THR A O 1
ATOM 1163 N N . LEU A 1 176 ? 22.007 17.698 -18.549 1.00 16.90 197 LEU A N 1
ATOM 1164 C CA . LEU A 1 176 ? 20.788 16.934 -18.205 1.00 17.69 197 LEU A CA 1
ATOM 1165 C C . LEU A 1 176 ? 20.020 17.546 -17.024 1.00 19.47 197 LEU A C 1
ATOM 1166 O O . LEU A 1 176 ? 18.832 17.292 -16.876 1.00 19.27 197 LEU A O 1
ATOM 1171 N N . SER A 1 177 ? 20.700 18.359 -16.205 1.00 17.23 198 SER A N 1
ATOM 1172 C CA . SER A 1 177 ? 20.052 19.077 -15.105 1.00 17.09 198 SER A CA 1
ATOM 1173 C C . SER A 1 177 ? 19.300 20.323 -15.618 1.00 20.22 198 SER A C 1
ATOM 1174 O O . SER A 1 177 ? 18.571 20.955 -14.857 1.00 20.04 198 SER A O 1
ATOM 1177 N N . ASN A 1 178 ? 19.467 20.657 -16.908 1.00 16.94 199 ASN A N 1
ATOM 1178 C CA . ASN A 1 178 ? 18.825 21.827 -17.499 1.00 16.90 199 ASN A CA 1
ATOM 1179 C C . ASN A 1 178 ? 17.882 21.360 -18.615 1.00 20.01 199 ASN A C 1
ATOM 1180 O O . ASN A 1 178 ? 16.671 21.352 -18.435 1.00 20.02 199 ASN A O 1
ATOM 1185 N N . ALA A 1 179 ? 18.445 20.948 -19.743 1.00 17.43 200 ALA A N 1
ATOM 1186 C CA . ALA A 1 179 ? 17.697 20.344 -20.856 1.00 17.75 200 ALA A CA 1
ATOM 1187 C C . ALA A 1 179 ? 18.677 19.853 -21.916 1.00 20.05 200 ALA A C 1
ATOM 1188 O O . ALA A 1 179 ? 18.587 18.684 -22.331 1.00 19.16 200 ALA A O 1
ATOM 1190 N N . GLY A 1 180 ? 19.589 20.737 -22.337 1.00 17.66 201 GLY A N 1
ATOM 1191 C CA . GLY A 1 180 ? 20.566 20.430 -23.374 1.00 17.39 201 GLY A CA 1
ATOM 1192 C C . GLY A 1 180 ? 19.920 20.626 -24.722 1.00 22.14 201 GLY A C 1
ATOM 1193 O O . GLY A 1 180 ? 19.285 19.707 -25.243 1.00 20.02 201 GLY A O 1
ATOM 1194 N N . ILE A 1 181 ? 20.014 21.856 -25.248 1.00 18.37 202 ILE A N 1
ATOM 1195 C CA . ILE A 1 181 ? 19.378 22.228 -26.520 1.00 18.81 202 ILE A CA 1
ATOM 1196 C C . ILE A 1 181 ? 20.374 22.654 -27.590 1.00 21.08 202 ILE A C 1
ATOM 1197 O O . ILE A 1 181 ? 21.444 23.214 -27.296 1.00 19.80 202 ILE A O 1
ATOM 1202 N N . SER A 1 182 ? 19.994 22.390 -28.848 1.00 19.61 203 SER A N 1
ATOM 1203 C CA . SER A 1 182 ? 20.740 22.759 -30.049 1.00 19.72 203 SER A CA 1
ATOM 1204 C C . SER A 1 182 ? 19.770 22.614 -31.215 1.00 21.58 203 SER A C 1
ATOM 1205 O O . SER A 1 182 ? 18.575 22.368 -30.998 1.00 20.29 203 SER A O 1
ATOM 1208 N N . GLY A 1 183 ? 20.283 22.754 -32.426 1.00 22.38 204 GLY A N 1
ATOM 1209 C CA . GLY A 1 183 ? 19.455 22.696 -33.626 1.00 22.05 204 GLY A CA 1
ATOM 1210 C C . GLY A 1 183 ? 18.854 21.348 -33.983 1.00 23.74 204 GLY A C 1
ATOM 1211 O O . GLY A 1 183 ? 18.065 21.287 -34.925 1.00 23.03 204 GLY A O 1
ATOM 1212 N N . GLN A 1 184 ? 19.183 20.264 -33.249 1.00 21.52 205 GLN A N 1
ATOM 1213 C CA . GLN A 1 184 ? 18.597 18.933 -33.512 1.00 22.15 205 GLN A CA 1
ATOM 1214 C C . GLN A 1 184 ? 17.370 18.708 -32.621 1.00 23.42 205 GLN A C 1
ATOM 1215 O O . GLN A 1 184 ? 16.625 17.751 -32.846 1.00 22.33 205 GLN A O 1
ATOM 1221 N N . ALA A 1 185 ? 17.182 19.557 -31.579 1.00 19.84 206 ALA A N 1
ATOM 1222 C CA . ALA A 1 185 ? 16.124 19.362 -30.604 1.00 19.57 206 ALA A CA 1
ATOM 1223 C C . ALA A 1 185 ? 14.727 19.378 -31.199 1.00 21.77 206 ALA A C 1
ATOM 1224 O O . ALA A 1 185 ? 13.862 18.684 -30.679 1.00 22.36 206 ALA A O 1
ATOM 1226 N N . PHE A 1 186 ? 14.516 20.095 -32.311 1.00 19.60 207 PHE A N 1
ATOM 1227 C CA . PHE A 1 186 ? 13.175 20.134 -32.925 1.00 20.45 207 PHE A CA 1
ATOM 1228 C C . PHE A 1 186 ? 12.752 18.712 -33.372 1.00 25.12 207 PHE A C 1
ATOM 1229 O O . PHE A 1 186 ? 11.553 18.406 -33.388 1.00 25.04 207 PHE A O 1
ATOM 1237 N N . ARG A 1 187 ? 13.754 17.877 -33.724 1.00 23.57 208 ARG A N 1
ATOM 1238 C CA A ARG A 1 187 ? 13.524 16.542 -34.268 0.50 24.31 208 ARG A CA 1
ATOM 1239 C CA B ARG A 1 187 ? 13.559 16.542 -34.276 0.50 24.24 208 ARG A CA 1
ATOM 1240 C C . ARG A 1 187 ? 13.554 15.426 -33.228 1.00 27.10 208 ARG A C 1
ATOM 1241 O O . ARG A 1 187 ? 12.679 14.571 -33.249 1.00 26.91 208 ARG A O 1
ATOM 1256 N N . HIS A 1 188 ? 14.576 15.404 -32.367 1.00 22.01 209 HIS A N 1
ATOM 1257 C CA . HIS A 1 188 ? 14.748 14.339 -31.389 1.00 22.02 209 HIS A CA 1
ATOM 1258 C C . HIS A 1 188 ? 14.493 14.783 -29.948 1.00 23.57 209 HIS A C 1
ATOM 1259 O O . HIS A 1 188 ? 14.595 13.973 -29.019 1.00 23.32 209 HIS A O 1
ATOM 1266 N N . GLY A 1 189 ? 14.154 16.054 -29.780 1.00 18.98 210 GLY A N 1
ATOM 1267 C CA . GLY A 1 189 ? 13.970 16.634 -28.465 1.00 19.22 210 GLY A CA 1
ATOM 1268 C C . GLY A 1 189 ? 15.307 17.021 -27.846 1.00 21.49 210 GLY A C 1
ATOM 1269 O O . GLY A 1 189 ? 16.369 16.706 -28.388 1.00 20.58 210 GLY A O 1
ATOM 1270 N N . PRO A 1 190 ? 15.264 17.712 -26.688 1.00 19.12 211 PRO A N 1
ATOM 1271 C CA . PRO A 1 190 ? 16.511 18.085 -25.991 1.00 18.22 211 PRO A CA 1
ATOM 1272 C C . PRO A 1 190 ? 17.245 16.845 -25.447 1.00 20.81 211 PRO A C 1
ATOM 1273 O O . PRO A 1 190 ? 16.724 15.722 -25.504 1.00 18.73 211 PRO A O 1
ATOM 1277 N N . GLN A 1 191 ? 18.437 17.047 -24.887 1.00 16.87 212 GLN A N 1
ATOM 1278 C CA . GLN A 1 191 ? 19.181 15.911 -24.348 1.00 17.39 212 GLN A CA 1
ATOM 1279 C C . GLN A 1 191 ? 18.419 15.139 -23.275 1.00 19.81 212 GLN A C 1
ATOM 1280 O O . GLN A 1 191 ? 18.549 13.916 -23.206 1.00 21.07 212 GLN A O 1
ATOM 1286 N N . ILE A 1 192 ? 17.588 15.838 -22.467 1.00 18.54 213 ILE A N 1
ATOM 1287 C CA . ILE A 1 192 ? 16.800 15.172 -21.424 1.00 17.07 213 ILE A CA 1
ATOM 1288 C C . ILE A 1 192 ? 15.755 14.194 -22.004 1.00 19.98 213 ILE A C 1
ATOM 1289 O O . ILE A 1 192 ? 15.286 13.334 -21.279 1.00 20.96 213 ILE A O 1
ATOM 1294 N N . SER A 1 193 ? 15.405 14.329 -23.315 1.00 18.44 214 SER A N 1
ATOM 1295 C CA . SER A 1 193 ? 14.444 13.442 -23.993 1.00 20.00 214 SER A CA 1
ATOM 1296 C C . SER A 1 193 ? 15.163 12.240 -24.595 1.00 24.13 214 SER A C 1
ATOM 1297 O O . SER A 1 193 ? 14.528 11.400 -25.241 1.00 24.18 214 SER A O 1
ATOM 1300 N N . ASN A 1 194 ? 16.488 12.152 -24.382 1.00 20.78 215 ASN A N 1
ATOM 1301 C CA . ASN A 1 194 ? 17.318 11.096 -24.973 1.00 21.25 215 ASN A CA 1
ATOM 1302 C C . ASN A 1 194 ? 18.198 10.421 -23.902 1.00 23.29 215 ASN A C 1
ATOM 1303 O O . ASN A 1 194 ? 19.429 10.382 -24.002 1.00 22.22 215 ASN A O 1
ATOM 1308 N N . VAL A 1 195 ? 17.519 9.876 -22.884 1.00 20.38 216 VAL A N 1
ATOM 1309 C CA . VAL A 1 195 ? 18.160 9.194 -21.766 1.00 20.35 216 VAL A CA 1
ATOM 1310 C C . VAL A 1 195 ? 17.401 7.912 -21.474 1.00 22.41 216 VAL A C 1
ATOM 1311 O O . VAL A 1 195 ? 16.182 7.944 -21.311 1.00 22.89 216 VAL A O 1
ATOM 1315 N N . LEU A 1 196 ? 18.125 6.789 -21.397 1.00 19.57 217 LEU A N 1
ATOM 1316 C CA . LEU A 1 196 ? 17.544 5.499 -21.052 1.00 20.22 217 LEU A CA 1
ATOM 1317 C C . LEU A 1 196 ? 17.436 5.323 -19.522 1.00 24.07 217 LEU A C 1
ATOM 1318 O O . LEU A 1 196 ? 16.419 4.850 -19.017 1.00 23.72 217 LEU A O 1
ATOM 1323 N N . GLU A 1 197 ? 18.506 5.676 -18.803 1.00 21.85 218 GLU A N 1
ATOM 1324 C CA . GLU A 1 197 ? 18.542 5.565 -17.353 1.00 20.99 218 GLU A CA 1
ATOM 1325 C C . GLU A 1 197 ? 19.625 6.424 -16.763 1.00 23.52 218 GLU A C 1
ATOM 1326 O O . GLU A 1 197 ? 20.534 6.864 -17.472 1.00 22.86 218 GLU A O 1
ATOM 1332 N N . LEU A 1 198 ? 19.521 6.662 -15.457 1.00 20.03 219 LEU A N 1
ATOM 1333 C CA . LEU A 1 198 ? 20.495 7.451 -14.716 1.00 19.66 219 LEU A CA 1
ATOM 1334 C C . LEU A 1 198 ? 20.882 6.734 -13.435 1.00 23.59 219 LEU A C 1
ATOM 1335 O O . LEU A 1 198 ? 20.043 6.053 -12.850 1.00 22.85 219 LEU A O 1
ATOM 1340 N N . ASP A 1 199 ? 22.120 6.944 -12.969 1.00 20.36 220 ASP A N 1
ATOM 1341 C CA . ASP A 1 199 ? 22.517 6.598 -11.600 1.00 18.93 220 ASP A CA 1
ATOM 1342 C C . ASP A 1 199 ? 22.503 7.943 -10.914 1.00 19.71 220 ASP A C 1
ATOM 1343 O O . ASP A 1 199 ? 23.183 8.876 -11.366 1.00 18.56 220 ASP A O 1
ATOM 1348 N N . VAL A 1 200 ? 21.712 8.058 -9.839 1.00 17.96 221 VAL A N 1
ATOM 1349 C CA . VAL A 1 200 ? 21.565 9.325 -9.123 1.00 16.54 221 VAL A CA 1
ATOM 1350 C C . VAL A 1 200 ? 21.923 9.116 -7.660 1.00 21.09 221 VAL A C 1
ATOM 1351 O O . VAL A 1 200 ? 21.439 8.151 -7.040 1.00 22.37 221 VAL A O 1
ATOM 1355 N N . VAL A 1 201 ? 22.722 10.027 -7.104 1.00 18.68 222 VAL A N 1
ATOM 1356 C CA . VAL A 1 201 ? 22.997 10.034 -5.664 1.00 17.08 222 VAL A CA 1
ATOM 1357 C C . VAL A 1 201 ? 22.053 11.110 -5.096 1.00 19.27 222 VAL A C 1
ATOM 1358 O O . VAL A 1 201 ? 22.269 12.298 -5.331 1.00 17.69 222 VAL A O 1
ATOM 1362 N N . THR A 1 202 ? 21.021 10.697 -4.335 1.00 18.01 223 THR A N 1
ATOM 1363 C CA . THR A 1 202 ? 20.029 11.642 -3.782 1.00 18.25 223 THR A CA 1
ATOM 1364 C C . THR A 1 202 ? 20.640 12.535 -2.680 1.00 20.18 223 THR A C 1
ATOM 1365 O O . THR A 1 202 ? 21.675 12.188 -2.105 1.00 18.06 223 THR A O 1
ATOM 1369 N N . GLY A 1 203 ? 19.962 13.651 -2.360 1.00 18.85 224 GLY A N 1
ATOM 1370 C CA . GLY A 1 203 ? 20.394 14.548 -1.283 1.00 18.08 224 GLY A CA 1
ATOM 1371 C C . GLY A 1 203 ? 20.450 13.810 0.045 1.00 23.48 224 GLY A C 1
ATOM 1372 O O . GLY A 1 203 ? 21.278 14.137 0.905 1.00 22.11 224 GLY A O 1
ATOM 1373 N N . THR A 1 204 ? 19.614 12.745 0.193 1.00 21.36 225 THR A N 1
ATOM 1374 C CA . THR A 1 204 ? 19.591 11.904 1.401 1.00 23.23 225 THR A CA 1
ATOM 1375 C C . THR A 1 204 ? 20.791 10.941 1.444 1.00 26.10 225 THR A C 1
ATOM 1376 O O . THR A 1 204 ? 21.034 10.326 2.482 1.00 25.63 225 THR A O 1
ATOM 1380 N N . GLY A 1 205 ? 21.517 10.819 0.331 1.00 21.51 226 GLY A N 1
ATOM 1381 C CA . GLY A 1 205 ? 22.713 9.985 0.276 1.00 21.60 226 GLY A CA 1
ATOM 1382 C C . GLY A 1 205 ? 22.515 8.561 -0.223 1.00 24.51 226 GLY A C 1
ATOM 1383 O O . GLY A 1 205 ? 23.391 7.712 -0.033 1.00 25.82 226 GLY A O 1
ATOM 1384 N N . ASP A 1 206 ? 21.387 8.282 -0.872 1.00 19.54 227 ASP A N 1
ATOM 1385 C CA . ASP A 1 206 ? 21.179 6.964 -1.469 1.00 18.85 227 ASP A CA 1
ATOM 1386 C C . ASP A 1 206 ? 21.644 6.987 -2.913 1.00 25.56 227 ASP A C 1
ATOM 1387 O O . ASP A 1 206 ? 21.641 8.049 -3.526 1.00 24.77 227 ASP A O 1
ATOM 1392 N N . MET A 1 207 ? 22.036 5.823 -3.461 1.00 22.17 228 MET A N 1
ATOM 1393 C CA . MET A 1 207 ? 22.393 5.759 -4.879 1.00 24.48 228 MET A CA 1
ATOM 1394 C C . MET A 1 207 ? 21.281 4.951 -5.527 1.00 27.11 228 MET A C 1
ATOM 1395 O O . MET A 1 207 ? 21.066 3.788 -5.175 1.00 27.13 228 MET A O 1
ATOM 1400 N N . VAL A 1 208 ? 20.543 5.571 -6.433 1.00 22.32 229 VAL A N 1
ATOM 1401 C CA . VAL A 1 208 ? 19.400 4.920 -7.059 1.00 21.14 229 VAL A CA 1
ATOM 1402 C C . VAL A 1 208 ? 19.559 4.914 -8.590 1.00 23.85 229 VAL A C 1
ATOM 1403 O O . VAL A 1 208 ? 19.813 5.975 -9.168 1.00 23.67 229 VAL A O 1
ATOM 1407 N N . THR A 1 209 ? 19.398 3.742 -9.236 1.00 20.42 230 THR A N 1
ATOM 1408 C CA . THR A 1 209 ? 19.395 3.677 -10.706 1.00 20.61 230 THR A CA 1
ATOM 1409 C C . THR A 1 209 ? 17.943 3.880 -11.074 1.00 23.43 230 THR A C 1
ATOM 1410 O O . THR A 1 209 ? 17.078 3.189 -10.537 1.00 23.01 230 THR A O 1
ATOM 1414 N N . CYS A 1 210 ? 17.667 4.831 -11.964 1.00 20.55 231 CYS A N 1
ATOM 1415 C CA . CYS A 1 210 ? 16.275 5.144 -12.284 1.00 20.48 231 CYS A CA 1
ATOM 1416 C C . CYS A 1 210 ? 16.060 5.327 -13.769 1.00 23.28 231 CYS A C 1
ATOM 1417 O O . CYS A 1 210 ? 17.006 5.569 -14.515 1.00 21.74 231 CYS A O 1
ATOM 1420 N N . SER A 1 211 ? 14.815 5.129 -14.205 1.00 21.84 232 SER A N 1
ATOM 1421 C CA . SER A 1 211 ? 14.425 5.142 -15.621 1.00 21.65 232 SER A CA 1
ATOM 1422 C C . SER A 1 211 ? 12.897 5.271 -15.659 1.00 24.93 232 SER A C 1
ATOM 1423 O O . SER A 1 211 ? 12.274 5.350 -14.606 1.00 24.84 232 SER A O 1
ATOM 1426 N N . LYS A 1 212 ? 12.291 5.189 -16.857 1.00 23.27 233 LYS A N 1
ATOM 1427 C CA . LYS A 1 212 ? 10.826 5.200 -16.936 1.00 23.34 233 LYS A CA 1
ATOM 1428 C C . LYS A 1 212 ? 10.205 3.951 -16.294 1.00 28.72 233 LYS A C 1
ATOM 1429 O O . LYS A 1 212 ? 9.034 3.970 -15.891 1.00 28.47 233 LYS A O 1
ATOM 1435 N N . GLU A 1 213 ? 11.000 2.873 -16.192 1.00 26.44 234 GLU A N 1
ATOM 1436 C CA . GLU A 1 213 ? 10.582 1.573 -15.664 1.00 28.51 234 GLU A CA 1
ATOM 1437 C C . GLU A 1 213 ? 10.846 1.383 -14.158 1.00 30.95 234 GLU A C 1
ATOM 1438 O O . GLU A 1 213 ? 10.228 0.517 -13.545 1.00 31.27 234 GLU A O 1
ATOM 1444 N N . LYS A 1 214 ? 11.776 2.145 -13.570 1.00 25.98 235 LYS A N 1
ATOM 1445 C CA . LYS A 1 214 ? 12.117 2.011 -12.154 1.00 24.32 235 LYS A CA 1
ATOM 1446 C C . LYS A 1 214 ? 12.359 3.391 -11.544 1.00 24.78 235 LYS A C 1
ATOM 1447 O O . LYS A 1 214 ? 13.219 4.129 -12.046 1.00 23.21 235 LYS A O 1
ATOM 1453 N N . ASP A 1 215 ? 11.670 3.709 -10.408 1.00 21.50 236 ASP A N 1
ATOM 1454 C CA . ASP A 1 215 ? 11.822 5.012 -9.741 1.00 21.20 236 ASP A CA 1
ATOM 1455 C C . ASP A 1 215 ? 11.709 6.157 -10.771 1.00 23.92 236 ASP A C 1
ATOM 1456 O O . ASP A 1 215 ? 12.549 7.075 -10.805 1.00 22.27 236 ASP A O 1
ATOM 1461 N N . ALA A 1 216 ? 10.655 6.081 -11.638 1.00 23.55 237 ALA A N 1
ATOM 1462 C CA . ALA A 1 216 ? 10.402 7.084 -12.670 1.00 23.09 237 ALA A CA 1
ATOM 1463 C C . ALA A 1 216 ? 10.272 8.481 -12.066 1.00 25.08 237 ALA A C 1
ATOM 1464 O O . ALA A 1 216 ? 10.665 9.451 -12.705 1.00 24.22 237 ALA A O 1
ATOM 1466 N N . ASP A 1 217 ? 9.720 8.589 -10.839 1.00 22.32 238 ASP A N 1
ATOM 1467 C CA . ASP A 1 217 ? 9.588 9.888 -10.188 1.00 22.18 238 ASP A CA 1
ATOM 1468 C C . ASP A 1 217 ? 10.943 10.565 -9.995 1.00 24.34 238 ASP A C 1
ATOM 1469 O O . ASP A 1 217 ? 11.038 11.759 -10.228 1.00 23.06 238 ASP A O 1
ATOM 1474 N N . LEU A 1 218 ? 11.980 9.814 -9.558 1.00 19.18 239 LEU A N 1
ATOM 1475 C CA . LEU A 1 218 ? 13.309 10.383 -9.389 1.00 18.84 239 LEU A CA 1
ATOM 1476 C C . LEU A 1 218 ? 13.931 10.733 -10.756 1.00 22.09 239 LEU A C 1
ATOM 1477 O O . LEU A 1 218 ? 14.507 11.816 -10.916 1.00 19.60 239 LEU A O 1
ATOM 1482 N N . PHE A 1 219 ? 13.819 9.799 -11.715 1.00 19.17 240 PHE A N 1
ATOM 1483 C CA . PHE A 1 219 ? 14.298 9.965 -13.086 1.00 18.59 240 PHE A CA 1
ATOM 1484 C C . PHE A 1 219 ? 13.762 11.287 -13.674 1.00 21.53 240 PHE A C 1
ATOM 1485 O O . PHE A 1 219 ? 14.545 12.162 -14.040 1.00 20.40 240 PHE A O 1
ATOM 1493 N N . ASP A 1 220 ? 12.420 11.437 -13.697 1.00 20.76 241 ASP A N 1
ATOM 1494 C CA . ASP A 1 220 ? 11.779 12.637 -14.213 1.00 19.53 241 ASP A CA 1
ATOM 1495 C C . ASP A 1 220 ? 12.092 13.897 -13.382 1.00 21.22 241 ASP A C 1
ATOM 1496 O O . ASP A 1 220 ? 12.283 14.971 -13.963 1.00 20.61 241 ASP A O 1
ATOM 1501 N N . ALA A 1 221 ? 12.235 13.765 -12.049 1.00 18.75 242 ALA A N 1
ATOM 1502 C CA . ALA A 1 221 ? 12.590 14.908 -11.196 1.00 18.86 242 ALA A CA 1
ATOM 1503 C C . ALA A 1 221 ? 13.983 15.458 -11.575 1.00 20.65 242 ALA A C 1
ATOM 1504 O O . ALA A 1 221 ? 14.165 16.662 -11.758 1.00 18.06 242 ALA A O 1
ATOM 1506 N N . VAL A 1 222 ? 14.956 14.560 -11.697 1.00 16.12 243 VAL A N 1
ATOM 1507 C CA . VAL A 1 222 ? 16.348 14.923 -11.981 1.00 16.58 243 VAL A CA 1
ATOM 1508 C C . VAL A 1 222 ? 16.497 15.594 -13.362 1.00 18.77 243 VAL A C 1
ATOM 1509 O O . VAL A 1 222 ? 17.221 16.595 -13.487 1.00 17.91 243 VAL A O 1
ATOM 1513 N N . LEU A 1 223 ? 15.790 15.067 -14.374 1.00 18.77 244 LEU A N 1
ATOM 1514 C CA . LEU A 1 223 ? 15.860 15.614 -15.747 1.00 18.80 244 LEU A CA 1
ATOM 1515 C C . LEU A 1 223 ? 15.259 17.042 -15.761 1.00 19.34 244 LEU A C 1
ATOM 1516 O O . LEU A 1 223 ? 14.070 17.242 -15.464 1.00 19.47 244 LEU A O 1
ATOM 1521 N N . GLY A 1 224 ? 16.116 18.005 -16.034 1.00 16.58 245 GLY A N 1
ATOM 1522 C CA . GLY A 1 224 ? 15.758 19.422 -15.986 1.00 16.40 245 GLY A CA 1
ATOM 1523 C C . GLY A 1 224 ? 15.567 19.949 -14.566 1.00 19.11 245 GLY A C 1
ATOM 1524 O O . GLY A 1 224 ? 15.090 21.077 -14.381 1.00 19.04 245 GLY A O 1
ATOM 1525 N N . GLY A 1 225 ? 15.982 19.144 -13.584 1.00 17.49 246 GLY A N 1
ATOM 1526 C CA . GLY A 1 225 ? 15.789 19.394 -12.147 1.00 18.40 246 GLY A CA 1
ATOM 1527 C C . GLY A 1 225 ? 16.712 20.363 -11.441 1.00 19.44 246 GLY A C 1
ATOM 1528 O O . GLY A 1 225 ? 16.585 20.527 -10.219 1.00 17.81 246 GLY A O 1
ATOM 1529 N N . LEU A 1 226 ? 17.596 21.059 -12.198 1.00 16.25 247 LEU A N 1
ATOM 1530 C CA . LEU A 1 226 ? 18.496 22.103 -11.656 1.00 16.87 247 LEU A CA 1
ATOM 1531 C C . LEU A 1 226 ? 19.342 21.601 -10.448 1.00 18.24 247 LEU A C 1
ATOM 1532 O O . LEU A 1 226 ? 19.582 22.372 -9.519 1.00 19.12 247 LEU A O 1
ATOM 1537 N N . GLY A 1 227 ? 19.701 20.303 -10.466 1.00 14.86 248 GLY A N 1
ATOM 1538 C CA . GLY A 1 227 ? 20.518 19.661 -9.424 1.00 15.48 248 GLY A CA 1
ATOM 1539 C C . GLY A 1 227 ? 19.830 19.588 -8.060 1.00 18.64 248 GLY A C 1
ATOM 1540 O O . GLY A 1 227 ? 20.481 19.276 -7.065 1.00 19.59 248 GLY A O 1
ATOM 1541 N N . GLN A 1 228 ? 18.511 19.783 -8.011 1.00 15.34 249 GLN A N 1
ATOM 1542 C CA . GLN A 1 228 ? 17.799 19.847 -6.715 1.00 16.49 249 GLN A CA 1
ATOM 1543 C C . GLN A 1 228 ? 17.504 18.508 -6.029 1.00 19.49 249 GLN A C 1
ATOM 1544 O O . GLN A 1 228 ? 17.176 18.501 -4.827 1.00 20.77 249 GLN A O 1
ATOM 1550 N N . PHE A 1 229 ? 17.610 17.405 -6.753 1.00 16.35 250 PHE A N 1
ATOM 1551 C CA . PHE A 1 229 ? 17.163 16.102 -6.219 1.00 18.03 250 PHE A CA 1
ATOM 1552 C C . PHE A 1 229 ? 18.255 15.069 -6.063 1.00 21.99 250 PHE A C 1
ATOM 1553 O O . PHE A 1 229 ? 18.105 14.123 -5.283 1.00 23.44 250 PHE A O 1
ATOM 1561 N N . GLY A 1 230 ? 19.358 15.264 -6.767 1.00 17.85 251 GLY A N 1
ATOM 1562 C CA . GLY A 1 230 ? 20.444 14.311 -6.683 1.00 17.63 251 GLY A CA 1
ATOM 1563 C C . GLY A 1 230 ? 21.504 14.568 -7.728 1.00 19.79 251 GLY A C 1
ATOM 1564 O O . GLY A 1 230 ? 21.288 15.331 -8.677 1.00 18.71 251 GLY A O 1
ATOM 1565 N N . ILE A 1 231 ? 22.647 13.931 -7.538 1.00 16.63 252 ILE A N 1
ATOM 1566 C CA . ILE A 1 231 ? 23.779 14.089 -8.442 1.00 16.83 252 ILE A CA 1
ATOM 1567 C C . ILE A 1 231 ? 23.806 12.905 -9.421 1.00 19.05 252 ILE A C 1
ATOM 1568 O O . ILE A 1 231 ? 23.818 11.748 -8.996 1.00 20.35 252 ILE A O 1
ATOM 1573 N N . ILE A 1 232 ? 23.866 13.218 -10.712 1.00 16.79 253 ILE A N 1
ATOM 1574 C CA . ILE A 1 232 ? 23.941 12.214 -11.776 1.00 16.21 253 ILE A CA 1
ATOM 1575 C C . ILE A 1 232 ? 25.393 11.742 -11.867 1.00 19.79 253 ILE A C 1
ATOM 1576 O O . ILE A 1 232 ? 26.284 12.530 -12.203 1.00 18.83 253 ILE A O 1
ATOM 1581 N N . THR A 1 233 ? 25.621 10.452 -11.613 1.00 17.68 254 THR A N 1
ATOM 1582 C CA . THR A 1 233 ? 26.974 9.864 -11.709 1.00 18.17 254 THR A CA 1
ATOM 1583 C C . THR A 1 233 ? 27.129 9.048 -12.995 1.00 21.58 254 THR A C 1
ATOM 1584 O O . THR A 1 233 ? 28.253 8.766 -13.418 1.00 20.32 254 THR A O 1
ATOM 1588 N N . ARG A 1 234 ? 25.995 8.656 -13.610 1.00 18.68 255 ARG A N 1
ATOM 1589 C CA . ARG A 1 234 ? 25.996 7.950 -14.896 1.00 18.69 255 ARG A CA 1
ATOM 1590 C C . ARG A 1 234 ? 24.730 8.259 -15.647 1.00 21.65 255 ARG A C 1
ATOM 1591 O O . ARG A 1 234 ? 23.662 8.311 -15.044 1.00 20.88 255 ARG A O 1
ATOM 1599 N N . ALA A 1 235 ? 24.830 8.410 -16.971 1.00 20.85 256 ALA A N 1
ATOM 1600 C CA . ALA A 1 235 ? 23.632 8.525 -17.792 1.00 20.92 256 ALA A CA 1
ATOM 1601 C C . ALA A 1 235 ? 23.823 7.576 -18.967 1.00 24.12 256 ALA A C 1
ATOM 1602 O O . ALA A 1 235 ? 24.902 7.554 -19.580 1.00 22.18 256 ALA A O 1
ATOM 1604 N N . ARG A 1 236 ? 22.796 6.768 -19.253 1.00 21.28 257 ARG A N 1
ATOM 1605 C CA . ARG A 1 236 ? 22.813 5.835 -20.370 1.00 21.70 257 ARG A CA 1
ATOM 1606 C C . ARG A 1 236 ? 22.118 6.560 -21.516 1.00 23.97 257 ARG A C 1
ATOM 1607 O O . ARG A 1 236 ? 20.920 6.882 -21.438 1.00 23.19 257 ARG A O 1
ATOM 1615 N N . ILE A 1 237 ? 22.897 6.867 -22.547 1.00 21.99 258 ILE A N 1
ATOM 1616 C CA . ILE A 1 237 ? 22.437 7.671 -23.681 1.00 21.24 258 ILE A CA 1
ATOM 1617 C C . ILE A 1 237 ? 22.247 6.786 -24.913 1.00 24.96 258 ILE A C 1
ATOM 1618 O O . ILE A 1 237 ? 23.228 6.171 -25.348 1.00 22.31 258 ILE A O 1
ATOM 1623 N N . PRO A 1 238 ? 21.035 6.777 -25.525 1.00 23.70 259 PRO A N 1
ATOM 1624 C CA . PRO A 1 238 ? 20.832 5.954 -26.733 1.00 24.28 259 PRO A CA 1
ATOM 1625 C C . PRO A 1 238 ? 21.604 6.536 -27.910 1.00 25.45 259 PRO A C 1
ATOM 1626 O O . PRO A 1 238 ? 21.866 7.752 -27.951 1.00 23.81 259 PRO A O 1
ATOM 1630 N N . LEU A 1 239 ? 21.986 5.656 -28.849 1.00 24.05 260 LEU A N 1
ATOM 1631 C CA . LEU A 1 239 ? 22.787 6.023 -30.006 1.00 23.50 260 LEU A CA 1
ATOM 1632 C C . LEU A 1 239 ? 22.127 5.639 -31.314 1.00 26.94 260 LEU A C 1
ATOM 1633 O O . LEU A 1 239 ? 21.430 4.630 -31.404 1.00 26.10 260 LEU A O 1
ATOM 1638 N N . ALA A 1 240 ? 22.376 6.450 -32.327 1.00 24.06 261 ALA A N 1
ATOM 1639 C CA . ALA A 1 240 ? 21.877 6.222 -33.683 1.00 25.75 261 ALA A CA 1
ATOM 1640 C C . ALA A 1 240 ? 23.077 5.906 -34.586 1.00 28.85 261 ALA A C 1
ATOM 1641 O O . ALA A 1 240 ? 24.202 6.305 -34.251 1.00 27.13 261 ALA A O 1
ATOM 1643 N N . PRO A 1 241 ? 22.859 5.289 -35.779 1.00 27.52 262 PRO A N 1
ATOM 1644 C CA . PRO A 1 241 ? 23.977 5.096 -36.729 1.00 27.75 262 PRO A CA 1
ATOM 1645 C C . PRO A 1 241 ? 24.572 6.468 -37.095 1.00 29.40 262 PRO A C 1
ATOM 1646 O O . PRO A 1 241 ? 23.826 7.440 -37.272 1.00 29.10 262 PRO A O 1
ATOM 1650 N N . ALA A 1 242 ? 25.893 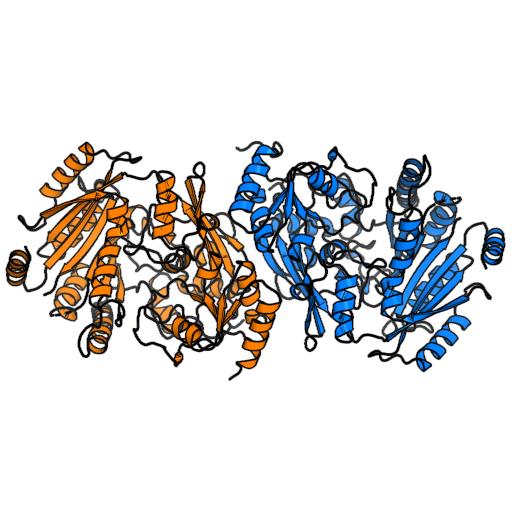6.575 -37.135 1.00 27.32 263 ALA A N 1
ATOM 1651 C CA . ALA A 1 242 ? 26.506 7.885 -37.383 1.00 27.36 263 ALA A CA 1
ATOM 1652 C C . ALA A 1 242 ? 26.678 8.254 -38.850 1.00 29.48 263 ALA A C 1
ATOM 1653 O O . ALA A 1 242 ? 27.229 7.463 -39.618 1.00 28.16 263 ALA A O 1
ATOM 1655 N N . PRO A 1 243 ? 26.333 9.500 -39.230 1.00 25.50 264 PRO A N 1
ATOM 1656 C CA . PRO A 1 243 ? 26.673 9.956 -40.597 1.00 25.52 264 PRO A CA 1
ATOM 1657 C C . PRO A 1 243 ? 28.172 10.275 -40.677 1.00 27.76 264 PRO A C 1
ATOM 1658 O O . PRO A 1 243 ? 28.853 10.345 -39.643 1.00 25.38 264 PRO A O 1
ATOM 1662 N N . ALA A 1 244 ? 28.699 10.466 -41.902 1.00 26.20 265 ALA A N 1
ATOM 1663 C CA . ALA A 1 244 ? 30.111 10.804 -42.084 1.00 25.69 265 ALA A CA 1
ATOM 1664 C C . ALA A 1 244 ? 30.311 12.319 -42.202 1.00 29.39 265 ALA A C 1
ATOM 1665 O O . ALA A 1 244 ? 31.321 12.852 -41.733 1.00 27.99 265 ALA A O 1
ATOM 1667 N N . ARG A 1 245 ? 29.419 12.989 -42.951 1.00 25.52 266 ARG A N 1
ATOM 1668 C CA . ARG A 1 245 ? 29.596 14.397 -43.254 1.00 23.29 266 ARG A CA 1
ATOM 1669 C C . ARG A 1 245 ? 28.320 15.208 -43.101 1.00 26.12 266 ARG A C 1
ATOM 1670 O O . ARG A 1 245 ? 27.254 14.664 -42.801 1.00 25.29 266 ARG A O 1
ATOM 1678 N N . ALA A 1 246 ? 28.445 16.524 -43.271 1.00 23.78 267 ALA A N 1
ATOM 1679 C CA . ALA A 1 246 ? 27.313 17.438 -43.157 1.00 24.97 267 ALA A CA 1
ATOM 1680 C C . ALA A 1 246 ? 27.469 18.567 -44.150 1.00 28.96 267 ALA A C 1
ATOM 1681 O O . ALA A 1 246 ? 28.568 19.106 -44.321 1.00 28.22 267 ALA A O 1
ATOM 1683 N N . ARG A 1 247 ? 26.371 18.881 -44.834 1.00 24.02 268 ARG A N 1
ATOM 1684 C CA . ARG A 1 247 ? 26.308 20.014 -45.735 1.00 24.66 268 ARG A CA 1
ATOM 1685 C C . ARG A 1 247 ? 25.681 21.111 -44.855 1.00 27.89 268 ARG A C 1
ATOM 1686 O O . ARG A 1 247 ? 24.561 20.961 -44.348 1.00 26.49 268 ARG A O 1
ATOM 1694 N N . TRP A 1 248 ? 26.441 22.170 -44.628 1.00 26.32 269 TRP A N 1
ATOM 1695 C CA . TRP A 1 248 ? 26.135 23.242 -43.668 1.00 26.36 269 TRP A CA 1
ATOM 1696 C C . TRP A 1 248 ? 25.810 24.543 -44.384 1.00 29.82 269 TRP A C 1
ATOM 1697 O O . TRP A 1 248 ? 26.654 25.078 -45.097 1.00 28.74 269 TRP A O 1
ATOM 1708 N N . LEU A 1 249 ? 24.581 25.052 -44.169 1.00 27.79 270 LEU A N 1
ATOM 1709 C CA . LEU A 1 249 ? 24.059 26.263 -44.811 1.00 28.40 270 LEU A CA 1
ATOM 1710 C C . LEU A 1 249 ? 23.927 27.424 -43.847 1.00 31.39 270 LEU A C 1
ATOM 1711 O O . LEU A 1 249 ? 23.436 27.243 -42.729 1.00 28.71 270 LEU A O 1
ATOM 1716 N N . ARG A 1 250 ? 24.300 28.620 -44.301 1.00 27.02 271 ARG A N 1
ATOM 1717 C CA . ARG A 1 250 ? 24.126 29.877 -43.566 1.00 27.31 271 ARG A CA 1
ATOM 1718 C C . ARG A 1 250 ? 23.494 30.837 -44.569 1.00 30.64 271 ARG A C 1
ATOM 1719 O O . ARG A 1 250 ? 24.106 31.156 -45.596 1.00 30.49 271 ARG A O 1
ATOM 1727 N N . LEU A 1 251 ? 22.228 31.195 -44.322 1.00 26.14 272 LEU A N 1
ATOM 1728 C CA . LEU A 1 251 ? 21.433 32.016 -45.226 1.00 27.59 272 LEU A CA 1
ATOM 1729 C C . LEU A 1 251 ? 21.018 33.308 -44.555 1.00 31.66 272 LEU A C 1
ATOM 1730 O O . LEU A 1 251 ? 20.454 33.278 -43.460 1.00 29.54 272 LEU A O 1
ATOM 1735 N N . LEU A 1 252 ? 21.278 34.437 -45.227 1.00 30.18 273 LEU A N 1
ATOM 1736 C CA . LEU A 1 252 ? 20.944 35.752 -44.688 1.00 30.77 273 LEU A CA 1
ATOM 1737 C C . LEU A 1 252 ? 19.495 36.074 -44.969 1.00 32.65 273 LEU A C 1
ATOM 1738 O O . LEU A 1 252 ? 18.999 35.798 -46.060 1.00 33.43 273 LEU A O 1
ATOM 1743 N N . TYR A 1 253 ? 18.845 36.725 -44.013 1.00 27.73 274 TYR A N 1
ATOM 1744 C CA . TYR A 1 253 ? 17.454 37.178 -44.096 1.00 28.31 274 TYR A CA 1
ATOM 1745 C C . TYR A 1 253 ? 17.399 38.651 -43.695 1.00 34.88 274 TYR A C 1
ATOM 1746 O O . TYR A 1 253 ? 18.138 39.083 -42.807 1.00 33.35 274 TYR A O 1
ATOM 1755 N N . THR A 1 254 ? 16.498 39.406 -44.322 1.00 34.78 275 THR A N 1
ATOM 1756 C CA . THR A 1 254 ? 16.343 40.838 -44.053 1.00 35.75 275 THR A CA 1
ATOM 1757 C C . THR A 1 254 ? 15.306 41.141 -42.960 1.00 40.73 275 THR A C 1
ATOM 1758 O O . THR A 1 254 ? 15.181 42.291 -42.539 1.00 41.16 275 THR A O 1
ATOM 1762 N N . GLY A 1 255 ? 14.582 40.126 -42.505 1.00 36.44 276 GLY A N 1
ATOM 1763 C CA . GLY A 1 255 ? 13.576 40.325 -41.467 1.00 35.33 276 GLY A CA 1
ATOM 1764 C C . GLY A 1 255 ? 13.216 39.075 -40.697 1.00 34.77 276 GLY A C 1
ATOM 1765 O O . GLY A 1 255 ? 13.408 37.948 -41.181 1.00 32.60 276 GLY A O 1
ATOM 1766 N N . ALA A 1 256 ? 12.647 39.290 -39.498 1.00 31.02 277 ALA A N 1
ATOM 1767 C CA . ALA A 1 256 ? 12.268 38.217 -38.581 1.00 30.69 277 ALA A CA 1
ATOM 1768 C C . ALA A 1 256 ? 11.099 37.413 -39.100 1.00 32.54 277 ALA A C 1
ATOM 1769 O O . ALA A 1 256 ? 11.037 36.217 -38.835 1.00 30.56 277 ALA A O 1
ATOM 1771 N N . ALA A 1 257 ? 10.173 38.056 -39.839 1.00 29.72 278 ALA A N 1
ATOM 1772 C CA . ALA A 1 257 ? 8.984 37.381 -40.367 1.00 29.93 278 ALA A CA 1
ATOM 1773 C C . ALA A 1 257 ? 9.330 36.203 -41.278 1.00 32.13 278 ALA A C 1
ATOM 1774 O O . ALA A 1 257 ? 8.887 35.095 -40.999 1.00 30.44 278 ALA A O 1
ATOM 1776 N N . ASP A 1 258 ? 10.148 36.421 -42.329 1.00 28.91 279 ASP A N 1
ATOM 1777 C CA . ASP A 1 258 ? 10.537 35.356 -43.264 1.00 27.78 279 ASP A CA 1
ATOM 1778 C C . ASP A 1 258 ? 11.479 34.355 -42.608 1.00 30.91 279 ASP A C 1
ATOM 1779 O O . ASP A 1 258 ? 11.392 33.170 -42.913 1.00 30.16 279 ASP A O 1
ATOM 1784 N N . LEU A 1 259 ? 12.376 34.818 -41.710 1.00 27.25 280 LEU A N 1
ATOM 1785 C CA . LEU A 1 259 ? 13.290 33.907 -41.006 1.00 26.00 280 LEU A CA 1
ATOM 1786 C C . LEU A 1 259 ? 12.486 32.881 -40.199 1.00 27.83 280 LEU A C 1
ATOM 1787 O O . LEU A 1 259 ? 12.607 31.677 -40.429 1.00 26.73 280 LEU A O 1
ATOM 1792 N N . THR A 1 260 ? 11.627 33.369 -39.293 1.00 26.92 281 THR A N 1
ATOM 1793 C CA . THR A 1 260 ? 10.836 32.516 -38.406 1.00 25.71 281 THR A CA 1
ATOM 1794 C C . THR A 1 260 ? 9.862 31.634 -39.202 1.00 27.25 281 THR A C 1
ATOM 1795 O O . THR A 1 260 ? 9.781 30.442 -38.923 1.00 26.84 281 THR A O 1
ATOM 1799 N N . ALA A 1 261 ? 9.159 32.192 -40.204 1.00 27.23 282 ALA A N 1
ATOM 1800 C CA . ALA A 1 261 ? 8.226 31.406 -41.033 1.00 27.24 282 ALA A CA 1
ATOM 1801 C C . ALA A 1 261 ? 8.971 30.227 -41.714 1.00 29.77 282 ALA A C 1
ATOM 1802 O O . ALA A 1 261 ? 8.512 29.080 -41.643 1.00 28.88 282 ALA A O 1
ATOM 1804 N N . ASP A 1 262 ? 10.166 30.501 -42.281 1.00 26.41 283 ASP A N 1
ATOM 1805 C CA . ASP A 1 262 ? 10.994 29.468 -42.911 1.00 24.56 283 ASP A CA 1
ATOM 1806 C C . ASP A 1 262 ? 11.543 28.452 -41.902 1.00 25.27 283 ASP A C 1
ATOM 1807 O O . ASP A 1 262 ? 11.547 27.252 -42.183 1.00 24.48 283 ASP A O 1
ATOM 1812 N N . GLN A 1 263 ? 11.961 28.914 -40.715 1.00 23.40 284 GLN A N 1
ATOM 1813 C CA . GLN A 1 263 ? 12.441 27.972 -39.688 1.00 22.98 284 GLN A CA 1
ATOM 1814 C C . GLN A 1 263 ? 11.337 26.981 -39.345 1.00 24.68 284 GLN A C 1
ATOM 1815 O O . GLN A 1 263 ? 11.580 25.779 -39.277 1.00 23.06 284 GLN A O 1
ATOM 1821 N N . GLU A 1 264 ? 10.092 27.488 -39.200 1.00 22.90 285 GLU A N 1
ATOM 1822 C CA . GLU A 1 264 ? 8.941 26.638 -38.877 1.00 23.41 285 GLU A CA 1
ATOM 1823 C C . GLU A 1 264 ? 8.646 25.629 -39.966 1.00 25.23 285 GLU A C 1
ATOM 1824 O O . GLU A 1 264 ? 8.325 24.490 -39.656 1.00 27.03 285 GLU A O 1
ATOM 1830 N N . ARG A 1 265 ? 8.823 26.020 -41.237 1.00 24.76 286 ARG A N 1
ATOM 1831 C CA . ARG A 1 265 ? 8.645 25.100 -42.385 1.00 24.15 286 ARG A CA 1
ATOM 1832 C C . ARG A 1 265 ? 9.685 23.969 -42.276 1.00 27.14 286 ARG A C 1
ATOM 1833 O O . ARG A 1 265 ? 9.343 22.801 -42.420 1.00 27.27 286 ARG A O 1
ATOM 1841 N N . LEU A 1 266 ? 10.943 24.330 -41.938 1.00 23.31 287 LEU A N 1
ATOM 1842 C CA . LEU A 1 266 ? 12.039 23.358 -41.838 1.00 22.30 287 LEU A CA 1
ATOM 1843 C C . LEU A 1 266 ? 11.915 22.396 -40.661 1.00 25.28 287 LEU A C 1
ATOM 1844 O O . LEU A 1 266 ? 12.391 21.261 -40.757 1.00 25.39 287 LEU A O 1
ATOM 1849 N N . ILE A 1 267 ? 11.315 22.845 -39.543 1.00 23.06 288 ILE A N 1
ATOM 1850 C CA . ILE A 1 267 ? 11.221 21.994 -38.352 1.00 23.60 288 ILE A CA 1
ATOM 1851 C C . ILE A 1 267 ? 9.902 21.183 -38.306 1.00 27.75 288 ILE A C 1
ATOM 1852 O O . ILE A 1 267 ? 9.695 20.397 -37.379 1.00 26.36 288 ILE A O 1
ATOM 1857 N N . ALA A 1 268 ? 9.023 21.355 -39.313 1.00 25.94 289 ALA A N 1
ATOM 1858 C CA . ALA A 1 268 ? 7.743 20.636 -39.350 1.00 27.53 289 ALA A CA 1
ATOM 1859 C C . ALA A 1 268 ? 7.934 19.116 -39.274 1.00 34.88 289 ALA A C 1
ATOM 1860 O O . ALA A 1 268 ? 8.892 18.586 -39.850 1.00 34.71 289 ALA A O 1
ATOM 1862 N N . ASP A 1 269 ? 7.080 18.438 -38.485 1.00 35.66 290 ASP A N 1
ATOM 1863 C CA . ASP A 1 269 ? 7.108 16.981 -38.342 1.00 39.38 290 ASP A CA 1
ATOM 1864 C C . ASP A 1 269 ? 6.647 16.373 -39.677 1.00 50.84 290 ASP A C 1
ATOM 1865 O O . ASP A 1 269 ? 5.465 16.470 -40.027 1.00 51.77 290 ASP A O 1
ATOM 1870 N N . ASP A 1 270 ? 7.598 15.785 -40.418 1.00 51.73 291 ASP A N 1
ATOM 1871 C CA . ASP A 1 270 ? 7.441 15.158 -41.736 1.00 54.78 291 ASP A CA 1
ATOM 1872 C C . ASP A 1 270 ? 6.322 14.109 -41.816 1.00 64.40 291 ASP A C 1
ATOM 1873 O O . ASP A 1 270 ? 5.597 14.069 -42.811 1.00 64.93 291 ASP A O 1
ATOM 1878 N N . GLU A 1 271 ? 6.189 13.267 -40.774 1.00 64.22 292 GLU A N 1
ATOM 1879 C CA . GLU A 1 271 ? 5.172 12.210 -40.712 1.00 65.73 292 GLU A CA 1
ATOM 1880 C C . GLU A 1 271 ? 3.770 12.758 -40.417 1.00 70.75 292 GLU A C 1
ATOM 1881 O O . GLU A 1 271 ? 2.828 12.422 -41.136 1.00 71.74 292 GLU A O 1
ATOM 1887 N N . ARG A 1 272 ? 3.638 13.597 -39.364 1.00 66.78 293 ARG A N 1
ATOM 1888 C CA . ARG A 1 272 ? 2.365 14.163 -38.897 1.00 66.76 293 ARG A CA 1
ATOM 1889 C C . ARG A 1 272 ? 1.893 15.410 -39.669 1.00 69.36 293 ARG A C 1
ATOM 1890 O O . ARG A 1 272 ? 0.835 15.353 -40.297 1.00 70.04 293 ARG A O 1
ATOM 1898 N N . ARG A 1 273 ? 2.644 16.532 -39.596 1.00 63.80 294 ARG A N 1
ATOM 1899 C CA . ARG A 1 273 ? 2.283 17.796 -40.253 1.00 62.87 294 ARG A CA 1
ATOM 1900 C C . ARG A 1 273 ? 2.630 17.801 -41.742 1.00 63.85 294 ARG A C 1
ATOM 1901 O O . ARG A 1 273 ? 1.784 18.147 -42.568 1.00 64.05 294 ARG A O 1
ATOM 1909 N N . GLY A 1 274 ? 3.879 17.458 -42.055 1.00 57.42 295 GLY A N 1
ATOM 1910 C CA . GLY A 1 274 ? 4.403 17.451 -43.413 1.00 55.51 295 GLY A CA 1
ATOM 1911 C C . GLY A 1 274 ? 4.840 18.831 -43.857 1.00 53.80 295 GLY A C 1
ATOM 1912 O O . GLY A 1 274 ? 5.220 19.667 -43.034 1.00 52.88 295 GLY A O 1
ATOM 1913 N N . GLY A 1 275 ? 4.764 19.065 -45.153 1.00 46.55 296 GLY A N 1
ATOM 1914 C CA . GLY A 1 275 ? 5.179 20.307 -45.792 1.00 45.28 296 GLY A CA 1
ATOM 1915 C C . GLY A 1 275 ? 6.305 20.046 -46.770 1.00 45.49 296 GLY A C 1
ATOM 1916 O O . GLY A 1 275 ? 7.030 19.054 -46.628 1.00 43.27 296 GLY A O 1
ATOM 1917 N N . ALA A 1 276 ? 6.454 20.924 -47.769 1.00 42.48 297 ALA A N 1
ATOM 1918 C CA . ALA A 1 276 ? 7.459 20.793 -48.828 1.00 42.38 297 ALA A CA 1
ATOM 1919 C C . ALA A 1 276 ? 8.904 20.787 -48.317 1.00 44.41 297 ALA A C 1
ATOM 1920 O O . ALA A 1 276 ? 9.755 20.101 -48.888 1.00 43.93 297 ALA A O 1
ATOM 1922 N N . LEU A 1 277 ? 9.179 21.564 -47.263 1.00 38.44 298 LEU A N 1
ATOM 1923 C CA . LEU A 1 277 ? 10.519 21.662 -46.683 1.00 36.63 298 LEU A CA 1
ATOM 1924 C C . LEU A 1 277 ? 10.726 20.792 -45.435 1.00 36.40 298 LEU A C 1
ATOM 1925 O O . LEU A 1 277 ? 11.811 20.839 -44.852 1.00 32.36 298 LEU A O 1
ATOM 1930 N N . ALA A 1 278 ? 9.717 19.995 -45.035 1.00 33.01 299 ALA A N 1
ATOM 1931 C CA . ALA A 1 278 ? 9.817 19.129 -43.862 1.00 32.44 299 ALA A CA 1
ATOM 1932 C C . ALA A 1 278 ? 10.706 17.892 -44.120 1.00 35.24 299 ALA A C 1
ATOM 1933 O O . ALA A 1 278 ? 10.721 17.350 -45.231 1.00 35.39 299 ALA A O 1
ATOM 1935 N N . GLY A 1 279 ? 11.452 17.488 -43.093 1.00 31.00 300 GLY A N 1
ATOM 1936 C CA . GLY A 1 279 ? 12.338 16.327 -43.136 1.00 30.24 300 GLY A CA 1
ATOM 1937 C C . GLY A 1 279 ? 13.578 16.460 -44.013 1.00 34.43 300 GLY A C 1
ATOM 1938 O O . GLY A 1 279 ? 14.179 15.453 -44.389 1.00 36.34 300 GLY A O 1
ATOM 1939 N N . LEU A 1 280 ? 13.993 17.695 -44.326 1.00 28.27 301 LEU A N 1
ATOM 1940 C CA . LEU A 1 280 ? 15.191 17.910 -45.142 1.00 27.44 301 LEU A CA 1
ATOM 1941 C C . LEU A 1 280 ? 16.442 18.185 -44.302 1.00 30.84 301 LEU A C 1
ATOM 1942 O O . LEU A 1 280 ? 17.521 17.659 -44.592 1.00 30.91 301 LEU A O 1
ATOM 1947 N N . MET A 1 281 ? 16.297 19.052 -43.308 1.00 26.23 302 MET A N 1
ATOM 1948 C CA . MET A 1 281 ? 17.382 19.445 -42.415 1.00 26.02 302 MET A CA 1
ATOM 1949 C C . MET A 1 281 ? 17.445 18.513 -41.220 1.00 27.32 302 MET A C 1
ATOM 1950 O O . MET A 1 281 ? 16.400 18.060 -40.725 1.00 26.04 302 MET A O 1
ATOM 1955 N N . ASP A 1 282 ? 18.667 18.292 -40.712 1.00 24.00 303 ASP A N 1
ATOM 1956 C CA . ASP A 1 282 ? 18.874 17.540 -39.478 1.00 23.82 303 ASP A CA 1
ATOM 1957 C C . ASP A 1 282 ? 19.154 18.501 -38.307 1.00 24.94 303 ASP A C 1
ATOM 1958 O O . ASP A 1 282 ? 19.200 18.095 -37.147 1.00 23.29 303 ASP A O 1
ATOM 1963 N N . TYR A 1 283 ? 19.339 19.775 -38.640 1.00 21.23 304 TYR A N 1
ATOM 1964 C CA . TYR A 1 283 ? 19.685 20.833 -37.696 1.00 19.96 304 TYR A CA 1
ATOM 1965 C C . TYR A 1 283 ? 19.131 22.137 -38.229 1.00 23.54 304 TYR A C 1
ATOM 1966 O O . TYR A 1 283 ? 19.335 22.451 -39.409 1.00 23.41 304 TYR A O 1
ATOM 1975 N N . VAL A 1 284 ? 18.477 22.924 -37.347 1.00 20.27 305 VAL A N 1
ATOM 1976 C CA . VAL A 1 284 ? 17.931 24.239 -37.702 1.00 20.21 305 VAL A CA 1
ATOM 1977 C C . VAL A 1 284 ? 18.177 25.210 -36.552 1.00 24.40 305 VAL A C 1
ATOM 1978 O O . VAL A 1 284 ? 17.725 24.976 -35.428 1.00 22.23 305 VAL A O 1
ATOM 1982 N N . GLU A 1 285 ? 18.875 26.299 -36.838 1.00 21.76 306 GLU A N 1
ATOM 1983 C CA . GLU A 1 285 ? 19.054 27.385 -35.879 1.00 20.30 306 GLU A CA 1
ATOM 1984 C C . GLU A 1 285 ? 18.888 28.701 -36.629 1.00 24.31 306 GLU A C 1
ATOM 1985 O O . GLU A 1 285 ? 18.554 28.717 -37.822 1.00 23.85 306 GLU A O 1
ATOM 1991 N N . GLY A 1 286 ? 19.088 29.785 -35.905 1.00 21.65 307 GLY A N 1
ATOM 1992 C CA . GLY A 1 286 ? 18.988 31.131 -36.434 1.00 22.86 307 GLY A CA 1
ATOM 1993 C C . GLY A 1 286 ? 19.660 32.081 -35.482 1.00 24.57 307 GLY A C 1
ATOM 1994 O O . GLY A 1 286 ? 19.965 31.709 -34.340 1.00 21.96 307 GLY A O 1
ATOM 1995 N N . SER A 1 287 ? 19.948 33.285 -35.965 1.00 23.42 308 SER A N 1
ATOM 1996 C CA . SER A 1 287 ? 20.639 34.278 -35.145 1.00 23.32 308 SER A CA 1
ATOM 1997 C C . SER A 1 287 ? 20.347 35.674 -35.670 1.00 28.43 308 SER A C 1
ATOM 1998 O O . SER A 1 287 ? 19.892 35.831 -36.805 1.00 27.36 308 SER A O 1
ATOM 2001 N N . VAL A 1 288 ? 20.586 36.672 -34.811 1.00 26.82 309 VAL A N 1
ATOM 2002 C CA . VAL A 1 288 ? 20.353 38.095 -35.099 1.00 29.83 309 VAL A CA 1
ATOM 2003 C C . VAL A 1 288 ? 21.676 38.806 -35.070 1.00 40.13 309 VAL A C 1
ATOM 2004 O O . VAL A 1 288 ? 22.420 38.661 -34.104 1.00 38.81 309 VAL A O 1
ATOM 2008 N N . VAL A 1 289 ? 21.942 39.621 -36.102 1.00 42.02 310 VAL A N 1
ATOM 2009 C CA . VAL A 1 289 ? 23.155 40.422 -36.202 1.00 45.46 310 VAL A CA 1
ATOM 2010 C C . VAL A 1 289 ? 22.740 41.907 -36.124 1.00 54.52 310 VAL A C 1
ATOM 2011 O O . VAL A 1 289 ? 22.155 42.446 -37.067 1.00 52.97 310 VAL A O 1
ATOM 2015 N N . THR A 1 290 ? 22.942 42.514 -34.934 1.00 56.05 311 THR A N 1
ATOM 2016 C CA . THR A 1 290 ? 22.613 43.915 -34.638 1.00 58.13 311 THR A CA 1
ATOM 2017 C C . THR A 1 290 ? 23.786 44.842 -34.976 1.00 65.32 311 THR A C 1
ATOM 2018 O O . THR A 1 290 ? 23.566 45.912 -35.545 1.00 66.64 311 THR A O 1
ATOM 2022 N N . ASP A 1 291 ? 25.027 44.431 -34.642 1.00 62.35 312 ASP A N 1
ATOM 2023 C CA . ASP A 1 291 ? 26.223 45.229 -34.924 1.00 97.86 312 ASP A CA 1
ATOM 2024 C C . ASP A 1 291 ? 27.123 44.541 -35.947 1.00 122.78 312 ASP A C 1
ATOM 2025 O O . ASP A 1 291 ? 26.850 44.599 -37.145 1.00 84.13 312 ASP A O 1
ATOM 2030 N N . ASP A 1 316 ? 33.601 39.355 -47.967 1.00 83.39 337 ASP A N 1
ATOM 2031 C CA . ASP A 1 316 ? 32.160 39.541 -48.123 1.00 83.03 337 ASP A CA 1
ATOM 2032 C C . ASP A 1 316 ? 31.531 40.379 -46.989 1.00 85.71 337 ASP A C 1
ATOM 2033 O O . ASP A 1 316 ? 30.302 40.449 -46.887 1.00 85.15 337 ASP A O 1
ATOM 2038 N N . ALA A 1 317 ? 32.376 41.032 -46.161 1.00 81.22 338 ALA A N 1
ATOM 2039 C CA . ALA A 1 317 ? 31.948 41.870 -45.035 1.00 80.22 338 ALA A CA 1
ATOM 2040 C C . ALA A 1 317 ? 31.300 43.182 -45.487 1.00 82.89 338 ALA A C 1
ATOM 2041 O O . ALA A 1 317 ? 30.346 43.634 -44.851 1.00 82.32 338 ALA A O 1
ATOM 2043 N N . ALA A 1 318 ? 31.817 43.788 -46.578 1.00 78.53 339 ALA A N 1
ATOM 2044 C CA . ALA A 1 318 ? 31.313 45.043 -47.146 1.00 78.38 339 ALA A CA 1
ATOM 2045 C C . ALA A 1 318 ? 29.923 44.889 -47.776 1.00 80.34 339 ALA A C 1
ATOM 2046 O O . ALA A 1 318 ? 29.147 45.848 -47.774 1.00 80.20 339 ALA A O 1
ATOM 2048 N N . ARG A 1 319 ? 29.618 43.689 -48.320 1.00 74.96 340 ARG A N 1
ATOM 2049 C CA . ARG A 1 319 ? 28.330 43.362 -48.945 1.00 73.78 340 ARG A CA 1
ATOM 2050 C C . ARG A 1 319 ? 27.223 43.239 -47.899 1.00 74.29 340 ARG A C 1
ATOM 2051 O O . ARG A 1 319 ? 26.127 43.759 -48.115 1.00 73.16 340 ARG A O 1
ATOM 2059 N N . ILE A 1 320 ? 27.511 42.532 -46.783 1.00 69.57 341 ILE A N 1
ATOM 2060 C CA . ILE A 1 320 ? 26.589 42.300 -45.664 1.00 68.75 341 ILE A CA 1
ATOM 2061 C C . ILE A 1 320 ? 26.285 43.624 -44.947 1.00 73.83 341 ILE A C 1
ATOM 2062 O O . ILE A 1 320 ? 25.118 43.900 -44.664 1.00 73.61 341 ILE A O 1
ATOM 2067 N N . ALA A 1 321 ? 27.327 44.457 -44.715 1.00 71.50 342 ALA A N 1
ATOM 2068 C CA . ALA A 1 321 ? 27.221 45.776 -44.076 1.00 71.89 342 ALA A CA 1
ATOM 2069 C C . ALA A 1 321 ? 26.363 46.741 -44.904 1.00 76.65 342 ALA A C 1
ATOM 2070 O O . ALA A 1 321 ? 25.651 47.564 -44.327 1.00 76.39 342 ALA A O 1
ATOM 2072 N N . ALA A 1 322 ? 26.422 46.625 -46.250 1.00 73.88 343 ALA A N 1
ATOM 2073 C CA . ALA A 1 322 ? 25.644 47.450 -47.178 1.00 74.69 343 ALA A CA 1
ATOM 2074 C C . ALA A 1 322 ? 24.162 47.072 -47.123 1.00 78.74 343 ALA A C 1
ATOM 2075 O O . ALA A 1 322 ? 23.307 47.961 -47.122 1.00 78.46 343 ALA A O 1
ATOM 2077 N N . LEU A 1 323 ? 23.861 45.755 -47.052 1.00 75.38 344 LEU A N 1
ATOM 2078 C CA . LEU A 1 323 ? 22.492 45.238 -46.966 1.00 75.17 344 LEU A CA 1
ATOM 2079 C C . LEU A 1 323 ? 21.875 45.539 -45.594 1.00 78.28 344 LEU A C 1
ATOM 2080 O O . LEU A 1 323 ? 20.656 45.700 -45.497 1.00 77.33 344 LEU A O 1
ATOM 2085 N N . ALA A 1 324 ? 22.728 45.633 -44.544 1.00 74.72 345 ALA A N 1
ATOM 2086 C CA . ALA A 1 324 ? 22.337 45.939 -43.165 1.00 74.20 345 ALA A CA 1
ATOM 2087 C C . ALA A 1 324 ? 21.704 47.327 -43.048 1.00 79.44 345 ALA A C 1
ATOM 2088 O O . ALA A 1 324 ? 20.661 47.455 -42.406 1.00 78.72 345 ALA A O 1
ATOM 2090 N N . GLU A 1 325 ? 22.313 48.354 -43.701 1.00 77.54 346 GLU A N 1
ATOM 2091 C CA . GLU A 1 325 ? 21.820 49.741 -43.709 1.00 78.31 346 GLU A CA 1
ATOM 2092 C C . GLU A 1 325 ? 20.451 49.837 -44.395 1.00 81.39 346 GLU A C 1
ATOM 2093 O O . GLU A 1 325 ? 19.587 50.579 -43.928 1.00 81.42 346 GLU A O 1
ATOM 2099 N N . GLU A 1 326 ? 20.261 49.070 -45.494 1.00 77.05 347 GLU A N 1
ATOM 2100 C CA . GLU A 1 326 ? 19.031 49.001 -46.290 1.00 76.90 347 GLU A CA 1
ATOM 2101 C C . GLU A 1 326 ? 17.871 48.387 -45.488 1.00 78.87 347 GLU A C 1
ATOM 2102 O O . GLU A 1 326 ? 16.719 48.785 -45.678 1.00 78.76 347 GLU A O 1
ATOM 2108 N N . ALA A 1 327 ? 18.180 47.414 -44.602 1.00 73.19 348 ALA A N 1
ATOM 2109 C CA . ALA A 1 327 ? 17.202 46.727 -43.757 1.00 71.26 348 ALA A CA 1
ATOM 2110 C C . ALA A 1 327 ? 16.814 47.540 -42.518 1.00 72.12 348 ALA A C 1
ATOM 2111 O O . ALA A 1 327 ? 15.691 47.404 -42.031 1.00 71.86 348 ALA A O 1
ATOM 2113 N N . GLY A 1 328 ? 17.741 48.358 -42.021 1.00 66.53 349 GLY A N 1
ATOM 2114 C CA . GLY A 1 328 ? 17.527 49.196 -40.844 1.00 65.33 349 GLY A CA 1
ATOM 2115 C C . GLY A 1 328 ? 18.473 48.933 -39.686 1.00 65.43 349 GLY A C 1
ATOM 2116 O O . GLY A 1 328 ? 18.135 49.226 -38.530 1.00 65.29 349 GLY A O 1
ATOM 2117 N N . GLY A 1 329 ? 19.647 48.375 -39.999 1.00 58.34 350 GLY A N 1
ATOM 2118 C CA . GLY A 1 329 ? 20.700 48.065 -39.035 1.00 55.86 350 GLY A CA 1
ATOM 2119 C C . GLY A 1 329 ? 20.698 46.656 -38.470 1.00 54.99 350 GLY A C 1
ATOM 2120 O O . GLY A 1 329 ? 21.673 46.252 -37.827 1.00 54.33 350 GLY A O 1
ATOM 2121 N N . VAL A 1 330 ? 19.605 45.895 -38.695 1.00 46.94 351 VAL A N 1
ATOM 2122 C CA . VAL A 1 330 ? 19.458 44.531 -38.167 1.00 43.61 351 VAL A CA 1
ATOM 2123 C C . VAL A 1 330 ? 19.287 43.496 -39.289 1.00 43.09 351 VAL A C 1
ATOM 2124 O O . VAL A 1 330 ? 18.402 43.638 -40.132 1.00 43.38 351 VAL A O 1
ATOM 2128 N N . LEU A 1 331 ? 20.101 42.431 -39.251 1.00 36.91 352 LEU A N 1
ATOM 2129 C CA . LEU A 1 331 ? 20.024 41.307 -40.178 1.00 35.40 352 LEU A CA 1
ATOM 2130 C C . LEU A 1 331 ? 19.860 39.999 -39.397 1.00 35.05 352 LEU A C 1
ATOM 2131 O O . LEU A 1 331 ? 20.120 39.956 -38.194 1.00 32.78 352 LEU A O 1
ATOM 2136 N N . TYR A 1 332 ? 19.388 38.958 -40.082 1.00 31.26 353 TYR A N 1
ATOM 2137 C CA . TYR A 1 332 ? 19.161 37.647 -39.492 1.00 30.67 353 TYR A CA 1
ATOM 2138 C C . TYR A 1 332 ? 19.840 36.572 -40.305 1.00 33.19 353 TYR A C 1
ATOM 2139 O O . TYR A 1 332 ? 20.017 36.727 -41.518 1.00 32.36 353 TYR A O 1
ATOM 2148 N N . PHE A 1 333 ? 20.188 35.465 -39.647 1.00 29.54 354 PHE A N 1
ATOM 2149 C CA . PHE A 1 333 ? 20.767 34.299 -40.311 1.00 29.96 354 PHE A CA 1
ATOM 2150 C C . PHE A 1 333 ? 19.942 33.073 -39.975 1.00 28.88 354 PHE A C 1
ATOM 2151 O O . PHE A 1 333 ? 19.516 32.902 -38.826 1.00 25.85 354 PHE A O 1
ATOM 2159 N N . LEU A 1 334 ? 19.748 32.214 -40.967 1.00 25.99 355 LEU A N 1
ATOM 2160 C CA . LEU A 1 334 ? 19.143 30.894 -40.790 1.00 25.51 355 LEU A CA 1
ATOM 2161 C C . LEU A 1 334 ? 20.332 29.953 -40.977 1.00 28.51 355 LEU A C 1
ATOM 2162 O O . LEU A 1 334 ? 21.085 30.079 -41.959 1.00 27.90 355 LEU A O 1
ATOM 2167 N N . GLU A 1 335 ? 20.492 29.019 -40.050 1.00 24.53 356 GLU A N 1
ATOM 2168 C CA . GLU A 1 335 ? 21.586 28.056 -40.118 1.00 24.55 356 GLU A CA 1
ATOM 2169 C C . GLU A 1 335 ? 20.975 26.675 -40.165 1.00 26.97 356 GLU A C 1
ATOM 2170 O O . GLU A 1 335 ? 20.107 26.341 -39.358 1.00 25.35 356 GLU A O 1
ATOM 2176 N N . GLY A 1 336 ? 21.434 25.877 -41.106 1.00 24.02 357 GLY A N 1
ATOM 2177 C CA . GLY A 1 336 ? 20.955 24.511 -41.241 1.00 23.29 357 GLY A CA 1
ATOM 2178 C C . GLY A 1 336 ? 22.043 23.529 -41.595 1.00 26.85 357 GLY A C 1
ATOM 2179 O O . GLY A 1 336 ? 23.108 23.914 -42.086 1.00 27.80 357 GLY A O 1
ATOM 2180 N N . ALA A 1 337 ? 21.768 22.245 -41.389 1.00 22.71 358 ALA A N 1
ATOM 2181 C CA . ALA A 1 337 ? 22.706 21.200 -41.798 1.00 22.59 358 ALA A CA 1
ATOM 2182 C C . ALA A 1 337 ? 21.961 19.949 -42.164 1.00 25.91 358 ALA A C 1
ATOM 2183 O O . ALA A 1 337 ? 20.942 19.633 -41.540 1.00 25.25 358 ALA A O 1
ATOM 2185 N N . VAL A 1 338 ? 22.455 19.269 -43.206 1.00 23.02 359 VAL A N 1
ATOM 2186 C CA . VAL A 1 338 ? 21.941 17.995 -43.693 1.00 24.10 359 VAL A CA 1
ATOM 2187 C C . VAL A 1 338 ? 23.096 17.014 -43.510 1.00 26.61 359 VAL A C 1
ATOM 2188 O O . VAL A 1 338 ? 24.156 17.194 -44.126 1.00 26.31 359 VAL A O 1
ATOM 2192 N N . TYR A 1 339 ? 22.884 15.974 -42.705 1.00 23.65 360 TYR A N 1
ATOM 2193 C CA . TYR A 1 339 ? 23.888 14.939 -42.488 1.00 22.89 360 TYR A CA 1
ATOM 2194 C C . TYR A 1 339 ? 23.832 13.938 -43.638 1.00 26.10 360 TYR A C 1
ATOM 2195 O O . TYR A 1 339 ? 22.756 13.704 -44.189 1.00 25.43 360 TYR A O 1
ATOM 2204 N N . TYR A 1 340 ? 24.978 13.319 -43.981 1.00 22.99 361 TYR A N 1
ATOM 2205 C CA . TYR A 1 340 ? 25.014 12.320 -45.058 1.00 23.49 361 TYR A CA 1
ATOM 2206 C C . TYR A 1 340 ? 26.213 11.392 -44.932 1.00 28.47 361 TYR A C 1
ATOM 2207 O O . TYR A 1 340 ? 27.147 11.689 -44.189 1.00 27.40 361 TYR A O 1
ATOM 2216 N N . GLY A 1 341 ? 26.183 10.287 -45.678 1.00 25.30 362 GLY A N 1
ATOM 2217 C CA . GLY A 1 341 ? 27.283 9.336 -45.692 1.00 26.64 362 GLY A CA 1
ATOM 2218 C C . GLY A 1 341 ? 27.328 8.492 -44.438 1.00 30.68 362 GLY A C 1
ATOM 2219 O O . GLY A 1 341 ? 26.389 8.501 -43.636 1.00 29.92 362 GLY A O 1
ATOM 2220 N N . GLY A 1 342 ? 28.432 7.786 -44.265 1.00 30.48 363 GLY A N 1
ATOM 2221 C CA . GLY A 1 342 ? 28.641 6.882 -43.138 1.00 31.03 363 GLY A CA 1
ATOM 2222 C C . GLY A 1 342 ? 27.543 5.840 -43.077 1.00 34.50 363 GLY A C 1
ATOM 2223 O O . GLY A 1 342 ? 27.178 5.242 -44.098 1.00 32.78 363 GLY A O 1
ATOM 2224 N N . ALA A 1 343 ? 26.946 5.696 -41.891 1.00 32.45 364 ALA A N 1
ATOM 2225 C CA . ALA A 1 343 ? 25.861 4.754 -41.638 1.00 33.49 364 ALA A CA 1
ATOM 2226 C C . ALA A 1 343 ? 24.463 5.399 -41.749 1.00 36.94 364 ALA A C 1
ATOM 2227 O O . ALA A 1 343 ? 23.454 4.765 -41.426 1.00 36.88 364 ALA A O 1
ATOM 2229 N N . SER A 1 344 ? 24.399 6.645 -42.259 1.00 33.35 365 SER A N 1
ATOM 2230 C CA . SER A 1 344 ? 23.140 7.377 -42.474 1.00 32.56 365 SER A CA 1
ATOM 2231 C C . SER A 1 344 ? 22.424 6.847 -43.725 1.00 37.26 365 SER A C 1
ATOM 2232 O O . SER A 1 344 ? 23.070 6.276 -44.599 1.00 37.80 365 SER A O 1
ATOM 2235 N N . ASP A 1 345 ? 21.093 7.057 -43.829 1.00 35.07 366 ASP A N 1
ATOM 2236 C CA . ASP A 1 345 ? 20.341 6.644 -45.020 1.00 36.13 366 ASP A CA 1
ATOM 2237 C C . ASP A 1 345 ? 20.442 7.720 -46.116 1.00 36.59 366 ASP A C 1
ATOM 2238 O O . ASP A 1 345 ? 20.054 7.475 -47.261 1.00 37.20 366 ASP A O 1
ATOM 2243 N N . THR A 1 346 ? 20.924 8.924 -45.751 1.00 30.03 367 THR A N 1
ATOM 2244 C CA . THR A 1 346 ? 21.055 10.039 -46.691 1.00 29.53 367 THR A CA 1
ATOM 2245 C C . THR A 1 346 ? 22.399 9.937 -47.418 1.00 30.59 367 THR A C 1
ATOM 2246 O O . THR A 1 346 ? 23.450 9.914 -46.772 1.00 30.06 367 THR A O 1
ATOM 2250 N N . THR A 1 347 ? 22.356 9.922 -48.746 1.00 28.19 368 THR A N 1
ATOM 2251 C CA . THR A 1 347 ? 23.566 9.851 -49.582 1.00 26.69 368 THR A CA 1
ATOM 2252 C C . THR A 1 347 ? 24.023 11.251 -49.998 1.00 29.11 368 THR A C 1
ATOM 2253 O O . THR A 1 347 ? 23.243 12.202 -49.909 1.00 26.45 368 THR A O 1
ATOM 2257 N N . ALA A 1 348 ? 25.261 11.365 -50.552 1.00 26.96 369 ALA A N 1
ATOM 2258 C CA . ALA A 1 348 ? 25.761 12.642 -51.066 1.00 27.61 369 ALA A CA 1
ATOM 2259 C C . ALA A 1 348 ? 24.844 13.144 -52.215 1.00 29.35 369 ALA A C 1
ATOM 2260 O O . ALA A 1 348 ? 24.633 14.353 -52.337 1.00 29.22 369 ALA A O 1
ATOM 2262 N N . ALA A 1 349 ? 24.278 12.212 -53.036 1.00 28.41 370 ALA A N 1
ATOM 2263 C CA . ALA A 1 349 ? 23.338 12.588 -54.112 1.00 29.59 370 ALA A CA 1
ATOM 2264 C C . ALA A 1 349 ? 22.039 13.174 -53.504 1.00 31.99 370 ALA A C 1
ATOM 2265 O O . ALA A 1 349 ? 21.530 14.179 -54.006 1.00 31.46 370 ALA A O 1
ATOM 2267 N N . ASP A 1 350 ? 21.536 12.564 -52.411 1.00 26.83 371 ASP A N 1
ATOM 2268 C CA . ASP A 1 350 ? 20.337 13.033 -51.706 1.00 27.06 371 ASP A CA 1
ATOM 2269 C C . ASP A 1 350 ? 20.540 14.458 -51.223 1.00 31.12 371 ASP A C 1
ATOM 2270 O O . ASP A 1 350 ? 19.631 15.270 -51.346 1.00 32.32 371 ASP A O 1
ATOM 2275 N N . VAL A 1 351 ? 21.767 14.771 -50.733 1.00 27.21 372 VAL A N 1
ATOM 2276 C CA . VAL A 1 351 ? 22.106 16.089 -50.209 1.00 27.21 372 VAL A CA 1
ATOM 2277 C C . VAL A 1 351 ? 21.976 17.165 -51.260 1.00 29.37 372 VAL A C 1
ATOM 2278 O O . VAL A 1 351 ? 21.355 18.190 -50.988 1.00 29.13 372 VAL A O 1
ATOM 2282 N N . ASP A 1 352 ? 22.515 16.930 -52.460 1.00 26.27 373 ASP A N 1
ATOM 2283 C CA . ASP A 1 352 ? 22.409 17.895 -53.544 1.00 25.33 373 ASP A CA 1
ATOM 2284 C C . ASP A 1 352 ? 20.951 18.206 -53.856 1.00 30.54 373 ASP A C 1
ATOM 2285 O O . ASP A 1 352 ? 20.614 19.369 -54.061 1.00 31.44 373 ASP A O 1
ATOM 2290 N N . LYS A 1 353 ? 20.089 17.173 -53.865 1.00 28.48 374 LYS A N 1
ATOM 2291 C CA . LYS A 1 353 ? 18.653 17.310 -54.158 1.00 29.54 374 LYS A CA 1
ATOM 2292 C C . LYS A 1 353 ? 17.952 18.137 -53.073 1.00 32.96 374 LYS A C 1
ATOM 2293 O O . LYS A 1 353 ? 17.159 19.023 -53.400 1.00 33.74 374 LYS A O 1
ATOM 2299 N N . ARG A 1 354 ? 18.301 17.913 -51.797 1.00 29.23 375 ARG A N 1
ATOM 2300 C CA . ARG A 1 354 ? 17.698 18.662 -50.681 1.00 27.56 375 ARG A CA 1
ATOM 2301 C C . ARG A 1 354 ? 18.107 20.122 -50.695 1.00 32.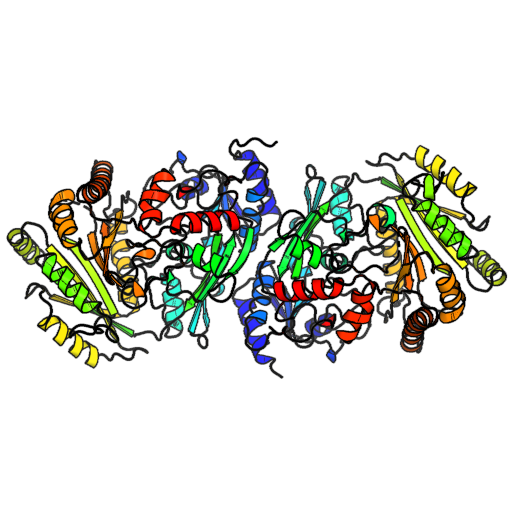80 375 ARG A C 1
ATOM 2302 O O . ARG A 1 354 ? 17.250 20.999 -50.550 1.00 31.59 375 ARG A O 1
ATOM 2310 N N . VAL A 1 355 ? 19.418 20.384 -50.926 1.00 29.92 376 VAL A N 1
ATOM 2311 C CA . VAL A 1 355 ? 19.945 21.753 -51.009 1.00 30.22 376 VAL A CA 1
ATOM 2312 C C . VAL A 1 355 ? 19.247 22.496 -52.169 1.00 32.65 376 VAL A C 1
ATOM 2313 O O . VAL A 1 355 ? 18.870 23.659 -51.997 1.00 30.66 376 VAL A O 1
ATOM 2317 N N . ASP A 1 356 ? 19.035 21.815 -53.324 1.00 30.33 377 ASP A N 1
ATOM 2318 C CA . ASP A 1 356 ? 18.362 22.438 -54.480 1.00 31.46 377 ASP A CA 1
ATOM 2319 C C . ASP A 1 356 ? 16.961 22.910 -54.081 1.00 35.09 377 ASP A C 1
ATOM 2320 O O . ASP A 1 356 ? 16.611 24.056 -54.353 1.00 33.94 377 ASP A O 1
ATOM 2325 N N . VAL A 1 357 ? 16.199 22.054 -53.376 1.00 32.34 378 VAL A N 1
ATOM 2326 C CA . VAL A 1 357 ? 14.833 22.356 -52.912 1.00 33.37 378 VAL A CA 1
ATOM 2327 C C . VAL A 1 357 ? 14.856 23.564 -51.967 1.00 35.52 378 VAL A C 1
ATOM 2328 O O . VAL A 1 357 ? 14.088 24.509 -52.150 1.00 36.38 378 VAL A O 1
ATOM 2332 N N . MET A 1 358 ? 15.766 23.541 -50.985 1.00 30.36 379 MET A N 1
ATOM 2333 C CA . MET A 1 358 ? 15.866 24.599 -49.987 1.00 29.99 379 MET A CA 1
ATOM 2334 C C . MET A 1 358 ? 16.315 25.933 -50.556 1.00 34.51 379 MET A C 1
ATOM 2335 O O . MET A 1 358 ? 15.681 26.942 -50.264 1.00 34.01 379 MET A O 1
ATOM 2340 N N . LEU A 1 359 ? 17.322 25.945 -51.433 1.00 31.72 380 LEU A N 1
ATOM 2341 C CA . LEU A 1 359 ? 17.753 27.203 -52.041 1.00 32.90 380 LEU A CA 1
ATOM 2342 C C . LEU A 1 359 ? 16.694 27.812 -52.973 1.00 37.12 380 LEU A C 1
ATOM 2343 O O . LEU A 1 359 ? 16.713 29.019 -53.185 1.00 36.89 380 LEU A O 1
ATOM 2348 N N . ARG A 1 360 ? 15.760 26.992 -53.492 1.00 34.61 381 ARG A N 1
ATOM 2349 C CA . ARG A 1 360 ? 14.686 27.484 -54.358 1.00 35.66 381 ARG A CA 1
ATOM 2350 C C . ARG A 1 360 ? 13.504 27.986 -53.532 1.00 40.25 381 ARG A C 1
ATOM 2351 O O . ARG A 1 360 ? 12.960 29.049 -53.826 1.00 41.58 381 ARG A O 1
ATOM 2359 N N . GLU A 1 361 ? 13.097 27.212 -52.511 1.00 34.51 382 GLU A N 1
ATOM 2360 C CA . GLU A 1 361 ? 11.905 27.492 -51.718 1.00 33.93 382 GLU A CA 1
ATOM 2361 C C . GLU A 1 361 ? 12.094 28.483 -50.571 1.00 35.34 382 GLU A C 1
ATOM 2362 O O . GLU A 1 361 ? 11.145 29.201 -50.245 1.00 33.81 382 GLU A O 1
ATOM 2368 N N . LEU A 1 362 ? 13.290 28.526 -49.948 1.00 29.75 383 LEU A N 1
ATOM 2369 C CA . LEU A 1 362 ? 13.527 29.448 -48.832 1.00 29.61 383 LEU A CA 1
ATOM 2370 C C . LEU A 1 362 ? 13.545 30.906 -49.295 1.00 35.33 383 LEU A C 1
ATOM 2371 O O . LEU A 1 362 ? 13.865 31.180 -50.450 1.00 35.49 383 LEU A O 1
ATOM 2376 N N . ARG A 1 363 ? 13.160 31.826 -48.393 1.00 32.51 384 ARG A N 1
ATOM 2377 C CA . ARG A 1 363 ? 13.014 33.263 -48.661 1.00 32.03 384 ARG A CA 1
ATOM 2378 C C . ARG A 1 363 ? 14.194 34.108 -48.176 1.00 35.77 384 ARG A C 1
ATOM 2379 O O . ARG A 1 363 ? 14.035 35.292 -47.855 1.00 36.48 384 ARG A O 1
ATOM 2387 N N . TYR A 1 364 ? 15.387 33.498 -48.151 1.00 31.16 385 TYR A N 1
ATOM 2388 C CA . TYR A 1 364 ? 16.617 34.195 -47.781 1.00 31.16 385 TYR A CA 1
ATOM 2389 C C . TYR A 1 364 ? 16.962 35.243 -48.875 1.00 36.32 385 TYR A C 1
ATOM 2390 O O . TYR A 1 364 ? 16.457 35.149 -50.011 1.00 36.08 385 TYR A O 1
ATOM 2399 N N . ALA A 1 365 ? 17.830 36.216 -48.542 1.00 34.47 386 ALA A N 1
ATOM 2400 C CA . ALA A 1 365 ? 18.268 37.260 -49.479 1.00 36.19 386 ALA A CA 1
ATOM 2401 C C . ALA A 1 365 ? 19.174 36.627 -50.549 1.00 41.28 386 ALA A C 1
ATOM 2402 O O . ALA A 1 365 ? 20.228 36.073 -50.212 1.00 40.35 386 ALA A O 1
ATOM 2404 N N . ARG A 1 366 ? 18.739 36.660 -51.826 1.00 40.25 387 ARG A N 1
ATOM 2405 C CA . ARG A 1 366 ? 19.501 36.084 -52.944 1.00 40.66 387 ARG A CA 1
ATOM 2406 C C . ARG A 1 366 ? 20.902 36.679 -53.043 1.00 43.42 387 ARG A C 1
ATOM 2407 O O . ARG A 1 366 ? 21.073 37.884 -52.857 1.00 42.54 387 ARG A O 1
ATOM 2415 N N . GLY A 1 367 ? 21.890 35.807 -53.235 1.00 40.05 388 GLY A N 1
ATOM 2416 C CA . GLY A 1 367 ? 23.298 36.184 -53.271 1.00 40.20 388 GLY A CA 1
ATOM 2417 C C . GLY A 1 367 ? 23.950 36.144 -51.900 1.00 44.20 388 GLY A C 1
ATOM 2418 O O . GLY A 1 367 ? 25.162 36.365 -51.779 1.00 44.64 388 GLY A O 1
ATOM 2419 N N . PHE A 1 368 ? 23.154 35.823 -50.850 1.00 38.13 389 PHE A N 1
ATOM 2420 C CA . PHE A 1 368 ? 23.644 35.749 -49.476 1.00 36.63 389 PHE A CA 1
ATOM 2421 C C . PHE A 1 368 ? 23.408 34.351 -48.852 1.00 40.00 389 PHE A C 1
ATOM 2422 O O . PHE A 1 368 ? 23.023 34.214 -47.676 1.00 37.72 389 PHE A O 1
ATOM 2430 N N . ALA A 1 369 ? 23.682 33.315 -49.663 1.00 36.99 390 ALA A N 1
ATOM 2431 C CA . ALA A 1 369 ? 23.603 31.909 -49.282 1.00 36.66 390 ALA A CA 1
ATOM 2432 C C . ALA A 1 369 ? 25.032 31.373 -49.223 1.00 39.61 390 ALA A C 1
ATOM 2433 O O . ALA A 1 369 ? 25.798 31.491 -50.191 1.00 40.05 390 ALA A O 1
ATOM 2435 N N . TYR A 1 370 ? 25.417 30.860 -48.058 1.00 32.76 391 TYR A N 1
ATOM 2436 C CA . TYR A 1 370 ? 26.762 30.347 -47.826 1.00 32.90 391 TYR A CA 1
ATOM 2437 C C . TYR A 1 370 ? 26.661 28.866 -47.486 1.00 36.08 391 TYR A C 1
ATOM 2438 O O . TYR A 1 370 ? 25.977 28.493 -46.529 1.00 35.20 391 TYR A O 1
ATOM 2447 N N . VAL A 1 371 ? 27.304 28.019 -48.295 1.00 32.35 392 VAL A N 1
ATOM 2448 C CA . VAL A 1 371 ? 27.236 26.567 -48.116 1.00 31.42 392 VAL A CA 1
ATOM 2449 C C . VAL A 1 371 ? 28.641 26.022 -47.935 1.00 35.57 392 VAL A C 1
ATOM 2450 O O . VAL A 1 371 ? 29.542 26.374 -48.700 1.00 36.68 392 VAL A O 1
ATOM 2454 N N . GLN A 1 372 ? 28.827 25.175 -46.909 1.00 29.59 393 GLN A N 1
ATOM 2455 C CA . GLN A 1 372 ? 30.106 24.550 -46.608 1.00 29.78 393 GLN A CA 1
ATOM 2456 C C . GLN A 1 372 ? 29.872 23.050 -46.449 1.00 31.21 393 GLN A C 1
ATOM 2457 O O . GLN A 1 372 ? 28.774 22.620 -46.073 1.00 31.56 393 GLN A O 1
ATOM 2463 N N . ASP A 1 373 ? 30.905 22.257 -46.734 1.00 25.83 394 ASP A N 1
ATOM 2464 C CA . ASP A 1 373 ? 30.843 20.814 -46.578 1.00 24.52 394 ASP A CA 1
ATOM 2465 C C . ASP A 1 373 ? 31.912 20.416 -45.569 1.00 27.18 394 ASP A C 1
ATOM 2466 O O . ASP A 1 373 ? 33.094 20.730 -45.761 1.00 26.33 394 ASP A O 1
ATOM 2471 N N . VAL A 1 374 ? 31.482 19.808 -44.452 1.00 23.42 395 VAL A N 1
ATOM 2472 C CA . VAL A 1 374 ? 32.394 19.440 -43.377 1.00 22.61 395 VAL A CA 1
ATOM 2473 C C . VAL A 1 374 ? 32.124 18.005 -42.940 1.00 26.74 395 VAL A C 1
ATOM 2474 O O . VAL A 1 374 ? 31.096 17.437 -43.309 1.00 26.55 395 VAL A O 1
ATOM 2478 N N . SER A 1 375 ? 33.011 17.443 -42.102 1.00 24.07 396 SER A N 1
ATOM 2479 C CA . SER A 1 375 ? 32.748 16.125 -41.541 1.00 23.91 396 SER A CA 1
ATOM 2480 C C . SER A 1 375 ? 31.646 16.289 -40.439 1.00 25.50 396 SER A C 1
ATOM 2481 O O . SER A 1 375 ? 31.382 17.403 -39.942 1.00 23.22 396 SER A O 1
ATOM 2484 N N . TYR A 1 376 ? 31.010 15.176 -40.080 1.00 22.81 397 TYR A N 1
ATOM 2485 C CA . TYR A 1 376 ? 29.953 15.171 -39.063 1.00 22.87 397 TYR A CA 1
ATOM 2486 C C . TYR A 1 376 ? 30.531 15.669 -37.731 1.00 25.11 397 TYR A C 1
ATOM 2487 O O . TYR A 1 376 ? 29.964 16.579 -37.133 1.00 24.40 397 TYR A O 1
ATOM 2496 N N . GLU A 1 377 ? 31.731 15.181 -37.360 1.00 23.63 398 GLU A N 1
ATOM 2497 C CA . GLU A 1 377 ? 32.429 15.608 -36.135 1.00 23.54 398 GLU A CA 1
ATOM 2498 C C . GLU A 1 377 ? 32.751 17.119 -36.184 1.00 25.43 398 GLU A C 1
ATOM 2499 O O . GLU A 1 377 ? 32.481 17.821 -35.207 1.00 26.09 398 GLU A O 1
ATOM 2505 N N . GLN A 1 378 ? 33.273 17.622 -37.323 1.00 23.80 399 GLN A N 1
ATOM 2506 C CA . GLN A 1 378 ? 33.619 19.043 -37.494 1.00 23.29 399 GLN A CA 1
ATOM 2507 C C . GLN A 1 378 ? 32.402 19.919 -37.298 1.00 25.29 399 GLN A C 1
ATOM 2508 O O . GLN A 1 378 ? 32.495 20.977 -36.665 1.00 24.53 399 GLN A O 1
ATOM 2514 N N . PHE A 1 379 ? 31.242 19.479 -37.833 1.00 22.44 400 PHE A N 1
ATOM 2515 C CA . PHE A 1 379 ? 30.016 20.249 -37.665 1.00 21.23 400 PHE A CA 1
ATOM 2516 C C . PHE A 1 379 ? 29.622 20.313 -36.184 1.00 23.69 400 PHE A C 1
ATOM 2517 O O . PHE A 1 379 ? 29.398 21.397 -35.664 1.00 22.53 400 PHE A O 1
ATOM 2525 N N . LEU A 1 380 ? 29.521 19.168 -35.515 1.00 21.31 401 LEU A N 1
ATOM 2526 C CA . LEU A 1 380 ? 29.116 19.165 -34.099 1.00 21.00 401 LEU A CA 1
ATOM 2527 C C . LEU A 1 380 ? 30.067 19.926 -33.212 1.00 23.95 401 LEU A C 1
ATOM 2528 O O . LEU A 1 380 ? 29.620 20.562 -32.257 1.00 23.70 401 LEU A O 1
ATOM 2533 N N . ASP A 1 381 ? 31.370 19.872 -33.524 1.00 23.03 402 ASP A N 1
ATOM 2534 C CA . ASP A 1 381 ? 32.399 20.549 -32.730 1.00 24.01 402 ASP A CA 1
ATOM 2535 C C . ASP A 1 381 ? 32.764 21.941 -33.275 1.00 28.59 402 ASP A C 1
ATOM 2536 O O . ASP A 1 381 ? 33.797 22.492 -32.892 1.00 28.60 402 ASP A O 1
ATOM 2541 N N . ARG A 1 382 ? 31.892 22.535 -34.118 1.00 24.05 403 ARG A N 1
ATOM 2542 C CA . ARG A 1 382 ? 32.142 23.822 -34.781 1.00 24.50 403 ARG A CA 1
ATOM 2543 C C . ARG A 1 382 ? 32.497 24.996 -33.853 1.00 30.48 403 ARG A C 1
ATOM 2544 O O . ARG A 1 382 ? 33.241 25.877 -34.266 1.00 30.98 403 ARG A O 1
ATOM 2552 N N . VAL A 1 383 ? 31.910 25.046 -32.646 1.00 27.51 404 VAL A N 1
ATOM 2553 C CA . VAL A 1 383 ? 32.115 26.154 -31.710 1.00 27.95 404 VAL A CA 1
ATOM 2554 C C . VAL A 1 383 ? 33.538 26.157 -31.142 1.00 34.51 404 VAL A C 1
ATOM 2555 O O . VAL A 1 383 ? 34.009 27.218 -30.742 1.00 33.78 404 VAL A O 1
ATOM 2559 N N . SER A 1 384 ? 34.240 25.001 -31.159 1.00 33.50 405 SER A N 1
ATOM 2560 C CA . SER A 1 384 ? 35.631 24.902 -30.682 1.00 34.50 405 SER A CA 1
ATOM 2561 C C . SER A 1 384 ? 36.563 25.894 -31.380 1.00 38.44 405 SER A C 1
ATOM 2562 O O . SER A 1 384 ? 37.404 26.486 -30.705 1.00 37.57 405 SER A O 1
ATOM 2565 N N . ALA A 1 385 ? 36.385 26.117 -32.711 1.00 36.09 406 ALA A N 1
ATOM 2566 C CA . ALA A 1 385 ? 37.185 27.082 -33.478 1.00 37.33 406 ALA A CA 1
ATOM 2567 C C . ALA A 1 385 ? 36.924 28.488 -32.931 1.00 40.33 406 ALA A C 1
ATOM 2568 O O . ALA A 1 385 ? 37.871 29.252 -32.766 1.00 40.90 406 ALA A O 1
ATOM 2570 N N . GLY A 1 386 ? 35.657 28.770 -32.591 1.00 34.87 407 GLY A N 1
ATOM 2571 C CA . GLY A 1 386 ? 35.219 30.022 -31.985 1.00 33.84 407 GLY A CA 1
ATOM 2572 C C . GLY A 1 386 ? 35.863 30.240 -30.625 1.00 35.05 407 GLY A C 1
ATOM 2573 O O . GLY A 1 386 ? 36.381 31.334 -30.365 1.00 34.56 407 GLY A O 1
ATOM 2574 N N . GLU A 1 387 ? 35.851 29.193 -29.746 1.00 28.67 408 GLU A N 1
ATOM 2575 C CA . GLU A 1 387 ? 36.475 29.280 -28.412 1.00 27.35 408 GLU A CA 1
ATOM 2576 C C . GLU A 1 387 ? 37.980 29.531 -28.535 1.00 31.12 408 GLU A C 1
ATOM 2577 O O . GLU A 1 387 ? 38.497 30.418 -27.861 1.00 30.10 408 GLU A O 1
ATOM 2583 N N . ARG A 1 388 ? 38.668 28.755 -29.400 1.00 29.79 409 ARG A N 1
ATOM 2584 C CA . ARG A 1 388 ? 40.113 28.898 -29.641 1.00 31.55 409 ARG A CA 1
ATOM 2585 C C . ARG A 1 388 ? 40.447 30.326 -30.076 1.00 35.91 409 ARG A C 1
ATOM 2586 O O . ARG A 1 388 ? 41.359 30.919 -29.504 1.00 35.40 409 ARG A O 1
ATOM 2594 N N . ARG A 1 389 ? 39.666 30.891 -31.039 1.00 33.15 410 ARG A N 1
ATOM 2595 C CA . ARG A 1 389 ? 39.835 32.252 -31.561 1.00 33.87 410 ARG A CA 1
ATOM 2596 C C . ARG A 1 389 ? 39.677 33.290 -30.444 1.00 36.67 410 ARG A C 1
ATOM 2597 O O . ARG A 1 389 ? 40.530 34.173 -30.300 1.00 35.87 410 ARG A O 1
ATOM 2605 N N . LEU A 1 390 ? 38.586 33.176 -29.653 1.00 31.43 411 LEU A N 1
ATOM 2606 C CA . LEU A 1 390 ? 38.310 34.075 -28.530 1.00 30.41 411 LEU A CA 1
ATOM 2607 C C . LEU A 1 390 ? 39.415 34.030 -27.469 1.00 32.67 411 LEU A C 1
ATOM 2608 O O . LEU A 1 390 ? 39.859 35.088 -27.026 1.00 33.53 411 LEU A O 1
ATOM 2613 N N . ARG A 1 391 ? 39.860 32.821 -27.078 1.00 29.75 412 ARG A N 1
ATOM 2614 C CA . ARG A 1 391 ? 40.935 32.631 -26.091 1.00 31.59 412 ARG A CA 1
ATOM 2615 C C . ARG A 1 391 ? 42.247 33.299 -26.565 1.00 38.53 412 ARG A C 1
ATOM 2616 O O . ARG A 1 391 ? 42.965 33.892 -25.762 1.00 38.39 412 ARG A O 1
ATOM 2624 N N . GLY A 1 392 ? 42.516 33.207 -27.860 1.00 37.52 413 GLY A N 1
ATOM 2625 C CA . GLY A 1 392 ? 43.706 33.778 -28.476 1.00 39.41 413 GLY A CA 1
ATOM 2626 C C . GLY A 1 392 ? 43.735 35.293 -28.468 1.00 45.85 413 GLY A C 1
ATOM 2627 O O . GLY A 1 392 ? 44.814 35.890 -28.435 1.00 46.41 413 GLY A O 1
ATOM 2628 N N . GLU A 1 393 ? 42.538 35.918 -28.474 1.00 41.87 414 GLU A N 1
ATOM 2629 C CA . GLU A 1 393 ? 42.341 37.370 -28.441 1.00 41.39 414 GLU A CA 1
ATOM 2630 C C . GLU A 1 393 ? 42.103 37.878 -27.000 1.00 43.86 414 GLU A C 1
ATOM 2631 O O . GLU A 1 393 ? 41.843 39.066 -26.804 1.00 44.26 414 GLU A O 1
ATOM 2637 N N . GLY A 1 394 ? 42.184 36.975 -26.022 1.00 39.32 415 GLY A N 1
ATOM 2638 C CA . GLY A 1 394 ? 41.946 37.259 -24.609 1.00 38.89 415 GLY A CA 1
ATOM 2639 C C . GLY A 1 394 ? 40.505 37.651 -24.303 1.00 40.93 415 GLY A C 1
ATOM 2640 O O . GLY A 1 394 ? 40.244 38.314 -23.289 1.00 40.57 415 GLY A O 1
ATOM 2641 N N . LEU A 1 395 ? 39.554 37.217 -25.172 1.00 34.13 416 LEU A N 1
ATOM 2642 C CA . LEU A 1 395 ? 38.128 37.546 -25.088 1.00 32.41 416 LEU A CA 1
ATOM 2643 C C . LEU A 1 395 ? 37.225 36.384 -24.608 1.00 33.60 416 LEU A C 1
ATOM 2644 O O . LEU A 1 395 ? 36.008 36.433 -24.815 1.00 31.92 416 LEU A O 1
ATOM 2649 N N . TRP A 1 396 ? 37.813 35.338 -23.992 1.00 29.16 417 TRP A N 1
ATOM 2650 C CA . TRP A 1 396 ? 37.037 34.202 -23.487 1.00 28.61 417 TRP A CA 1
ATOM 2651 C C . TRP A 1 396 ? 36.834 34.350 -21.984 1.00 32.43 417 TRP A C 1
ATOM 2652 O O . TRP A 1 396 ? 35.709 34.215 -21.514 1.00 29.85 417 TRP A O 1
ATOM 2663 N N . ASP A 1 397 ? 37.926 34.599 -21.238 1.00 30.93 418 ASP A N 1
ATOM 2664 C CA . ASP A 1 397 ? 37.891 34.754 -19.784 1.00 31.20 418 ASP A CA 1
ATOM 2665 C C . ASP A 1 397 ? 37.485 36.187 -19.422 1.00 33.13 418 ASP A C 1
ATOM 2666 O O . ASP A 1 397 ? 38.285 36.980 -18.915 1.00 33.30 418 ASP A O 1
ATOM 2671 N N . VAL A 1 398 ? 36.228 36.525 -19.752 1.00 26.40 419 VAL A N 1
ATOM 2672 C CA . VAL A 1 398 ? 35.606 37.818 -19.505 1.00 25.35 419 VAL A CA 1
ATOM 2673 C C . VAL A 1 398 ? 34.212 37.557 -18.848 1.00 28.86 419 VAL A C 1
ATOM 2674 O O . VAL A 1 398 ? 33.731 36.419 -18.921 1.00 28.88 419 VAL A O 1
ATOM 2678 N N . PRO A 1 399 ? 33.524 38.550 -18.233 1.00 25.90 420 PRO A N 1
ATOM 2679 C CA . PRO A 1 399 ? 32.178 38.264 -17.693 1.00 24.65 420 PRO A CA 1
ATOM 2680 C C . PRO A 1 399 ? 31.179 37.952 -18.816 1.00 26.77 420 PRO A C 1
ATOM 2681 O O . PRO A 1 399 ? 31.284 38.512 -19.913 1.00 25.96 420 PRO A O 1
ATOM 2685 N N . HIS A 1 400 ? 30.248 37.022 -18.554 1.00 22.39 421 HIS A N 1
ATOM 2686 C CA . HIS A 1 400 ? 29.255 36.584 -19.544 1.00 21.09 421 HIS A CA 1
ATOM 2687 C C . HIS A 1 400 ? 27.841 36.776 -18.972 1.00 25.16 421 HIS A C 1
ATOM 2688 O O . HIS A 1 400 ? 27.283 35.845 -18.388 1.00 23.23 421 HIS A O 1
ATOM 2695 N N . PRO A 1 401 ? 27.279 37.995 -19.095 1.00 23.38 422 PRO A N 1
ATOM 2696 C CA . PRO A 1 401 ? 25.914 38.233 -18.577 1.00 23.85 422 PRO A CA 1
ATOM 2697 C C . PRO A 1 401 ? 24.880 37.704 -19.574 1.00 26.63 422 PRO A C 1
ATOM 2698 O O . PRO A 1 401 ? 24.206 38.460 -20.267 1.00 27.95 422 PRO A O 1
ATOM 2702 N N . TRP A 1 402 ? 24.785 36.381 -19.653 1.00 24.86 423 TRP A N 1
ATOM 2703 C CA . TRP A 1 402 ? 23.902 35.701 -20.588 1.00 24.84 423 TRP A CA 1
ATOM 2704 C C . TRP A 1 402 ? 22.461 35.653 -20.120 1.00 26.02 423 TRP A C 1
ATOM 2705 O O . TRP A 1 402 ? 22.180 35.619 -18.911 1.00 24.86 423 TRP A O 1
ATOM 2716 N N . LEU A 1 403 ? 21.548 35.600 -21.096 1.00 22.86 424 LEU A N 1
ATOM 2717 C CA . LEU A 1 403 ? 20.116 35.440 -20.846 1.00 23.27 424 LEU A CA 1
ATOM 2718 C C . LEU A 1 403 ? 19.539 34.503 -21.903 1.00 25.41 424 LEU A C 1
ATOM 2719 O O . LEU A 1 403 ? 19.704 34.751 -23.101 1.00 25.14 424 LEU A O 1
ATOM 2724 N N . ASN A 1 404 ? 18.873 33.429 -21.453 1.00 22.03 425 ASN A N 1
ATOM 2725 C CA . ASN A 1 404 ? 18.264 32.438 -22.359 1.00 20.60 425 ASN A CA 1
ATOM 2726 C C . ASN A 1 404 ? 16.790 32.339 -22.038 1.00 22.71 425 ASN A C 1
ATOM 2727 O O . ASN A 1 404 ? 16.414 32.142 -20.877 1.00 21.17 425 ASN A O 1
ATOM 2732 N N . LEU A 1 405 ? 15.955 32.478 -23.067 1.00 23.02 426 LEU A N 1
ATOM 2733 C CA . LEU A 1 405 ? 14.515 32.483 -22.873 1.00 23.36 426 LEU A CA 1
ATOM 2734 C C . LEU A 1 405 ? 13.808 31.508 -23.800 1.00 25.22 426 LEU A C 1
ATOM 2735 O O . LEU A 1 405 ? 14.330 31.180 -24.863 1.00 23.28 426 LEU A O 1
ATOM 2740 N N . PHE A 1 406 ? 12.610 31.081 -23.395 1.00 20.92 427 PHE A N 1
ATOM 2741 C CA . PHE A 1 406 ? 11.677 30.301 -24.195 1.00 20.12 427 PHE A CA 1
ATOM 2742 C C . PHE A 1 406 ? 10.419 31.142 -24.288 1.00 25.67 427 PHE A C 1
ATOM 2743 O O . PHE A 1 406 ? 9.937 31.688 -23.272 1.00 24.53 427 PHE A O 1
ATOM 2751 N N . LEU A 1 407 ? 9.876 31.260 -25.501 1.00 24.15 428 LEU A N 1
ATOM 2752 C CA . LEU A 1 407 ? 8.653 32.020 -25.648 1.00 25.26 428 LEU A CA 1
ATOM 2753 C C . LEU A 1 407 ? 7.744 31.401 -26.694 1.00 27.38 428 LEU A C 1
ATOM 2754 O O . LEU A 1 407 ? 8.231 30.661 -27.565 1.00 23.29 428 LEU A O 1
ATOM 2759 N N . PRO A 1 408 ? 6.418 31.667 -26.629 1.00 26.88 429 PRO A N 1
ATOM 2760 C CA . PRO A 1 408 ? 5.537 31.062 -27.618 1.00 26.33 429 PRO A CA 1
ATOM 2761 C C . PRO A 1 408 ? 5.729 31.662 -29.018 1.00 27.58 429 PRO A C 1
ATOM 2762 O O . PRO A 1 408 ? 6.081 32.846 -29.172 1.00 25.85 429 PRO A O 1
ATOM 2766 N N . ARG A 1 409 ? 5.507 30.830 -30.032 1.00 24.69 430 ARG A N 1
ATOM 2767 C CA . ARG A 1 409 ? 5.549 31.201 -31.454 1.00 24.99 430 ARG A CA 1
ATOM 2768 C C . ARG A 1 409 ? 4.626 32.399 -31.736 1.00 27.98 430 ARG A C 1
ATOM 2769 O O . ARG A 1 409 ? 4.993 33.267 -32.523 1.00 26.98 430 ARG A O 1
ATOM 2777 N N . SER A 1 410 ? 3.440 32.468 -31.064 1.00 26.15 431 SER A N 1
ATOM 2778 C CA . SER A 1 410 ? 2.472 33.545 -31.273 1.00 27.10 431 SER A CA 1
ATOM 2779 C C . SER A 1 410 ? 3.044 34.949 -30.956 1.00 32.35 431 SER A C 1
ATOM 2780 O O . SER A 1 410 ? 2.533 35.938 -31.482 1.00 32.28 431 SER A O 1
ATOM 2783 N N . ARG A 1 411 ? 4.105 35.030 -30.114 1.00 28.16 432 ARG A N 1
ATOM 2784 C CA . ARG A 1 411 ? 4.679 36.326 -29.759 1.00 28.80 432 ARG A CA 1
ATOM 2785 C C . ARG A 1 411 ? 6.108 36.571 -30.287 1.00 31.19 432 ARG A C 1
ATOM 2786 O O . ARG A 1 411 ? 6.725 37.571 -29.897 1.00 30.01 432 ARG A O 1
ATOM 2794 N N . ILE A 1 412 ? 6.649 35.661 -31.126 1.00 26.99 433 ILE A N 1
ATOM 2795 C CA . ILE A 1 412 ? 8.050 35.799 -31.562 1.00 26.19 433 ILE A CA 1
ATOM 2796 C C . ILE A 1 412 ? 8.284 37.108 -32.343 1.00 29.79 433 ILE A C 1
ATOM 2797 O O . ILE A 1 412 ? 9.298 37.755 -32.114 1.00 29.38 433 ILE A O 1
ATOM 2802 N N . LEU A 1 413 ? 7.330 37.517 -33.195 1.00 28.88 434 LEU A N 1
ATOM 2803 C CA . LEU A 1 413 ? 7.469 38.743 -33.981 1.00 29.77 434 LEU A CA 1
ATOM 2804 C C . LEU A 1 413 ? 7.370 40.007 -33.106 1.00 34.30 434 LEU A C 1
ATOM 2805 O O . LEU A 1 413 ? 8.140 40.950 -33.320 1.00 34.35 434 LEU A O 1
ATOM 2810 N N . ASP A 1 414 ? 6.487 39.991 -32.081 1.00 32.16 435 ASP A N 1
ATOM 2811 C CA . ASP A 1 414 ? 6.367 41.092 -31.112 1.00 32.75 435 ASP A CA 1
ATOM 2812 C C . ASP A 1 414 ? 7.668 41.205 -30.315 1.00 34.42 435 ASP A C 1
ATOM 2813 O O . ASP A 1 414 ? 8.160 42.308 -30.091 1.00 34.15 435 ASP A O 1
ATOM 2818 N N . PHE A 1 415 ? 8.255 40.049 -29.939 1.00 30.08 436 PHE A N 1
ATOM 2819 C CA . PHE A 1 415 ? 9.515 40.000 -29.210 1.00 28.17 436 PHE A CA 1
ATOM 2820 C C . PHE A 1 415 ? 10.633 40.557 -30.119 1.00 31.77 436 PHE A C 1
ATOM 2821 O O . PHE A 1 415 ? 11.424 41.391 -29.666 1.00 31.17 436 PHE A O 1
ATOM 2829 N N . ALA A 1 416 ? 10.687 40.107 -31.389 1.00 29.40 437 ALA A N 1
ATOM 2830 C CA . ALA A 1 416 ? 11.702 40.563 -32.348 1.00 30.47 437 ALA A CA 1
ATOM 2831 C C . ALA A 1 416 ? 11.652 42.100 -32.504 1.00 36.62 437 ALA A C 1
ATOM 2832 O O . ALA A 1 416 ? 12.696 42.741 -32.434 1.00 35.93 437 ALA A O 1
ATOM 2834 N N . ALA A 1 417 ? 10.438 42.674 -32.636 1.00 35.80 438 ALA A N 1
ATOM 2835 C CA . ALA A 1 417 ? 10.220 44.122 -32.787 1.00 36.82 438 ALA A CA 1
ATOM 2836 C C . ALA A 1 417 ? 10.680 44.923 -31.549 1.00 40.86 438 ALA A C 1
ATOM 2837 O O . ALA A 1 417 ? 11.347 45.947 -31.697 1.00 41.99 438 ALA A O 1
ATOM 2839 N N . GLY A 1 418 ? 10.354 44.440 -30.355 1.00 35.99 439 GLY A N 1
ATOM 2840 C CA . GLY A 1 418 ? 10.708 45.124 -29.117 1.00 35.50 439 GLY A CA 1
ATOM 2841 C C . GLY A 1 418 ? 12.109 44.906 -28.582 1.00 39.11 439 GLY A C 1
ATOM 2842 O O . GLY A 1 418 ? 12.639 45.762 -27.861 1.00 38.66 439 GLY A O 1
ATOM 2843 N N . VAL A 1 419 ? 12.717 43.757 -28.912 1.00 33.84 440 VAL A N 1
ATOM 2844 C CA . VAL A 1 419 ? 14.029 43.393 -28.380 1.00 31.93 440 VAL A CA 1
ATOM 2845 C C . VAL A 1 419 ? 15.123 43.537 -29.431 1.00 35.94 440 VAL A C 1
ATOM 2846 O O . VAL A 1 419 ? 16.077 44.281 -29.196 1.00 36.99 440 VAL A O 1
ATOM 2850 N N . PHE A 1 420 ? 15.019 42.802 -30.562 1.00 31.95 441 PHE A N 1
ATOM 2851 C CA . PHE A 1 420 ? 16.053 42.825 -31.605 1.00 32.27 441 PHE A CA 1
ATOM 2852 C C . PHE A 1 420 ? 16.101 44.181 -32.321 1.00 39.16 441 PHE A C 1
ATOM 2853 O O . PHE A 1 420 ? 17.181 44.618 -32.733 1.00 38.24 441 PHE A O 1
ATOM 2861 N N . HIS A 1 421 ? 14.933 44.832 -32.446 1.00 38.33 442 HIS A N 1
ATOM 2862 C CA . HIS A 1 421 ? 14.769 46.151 -33.080 1.00 40.16 442 HIS A CA 1
ATOM 2863 C C . HIS A 1 421 ? 14.499 47.268 -32.049 1.00 44.99 442 HIS A C 1
ATOM 2864 O O . HIS A 1 421 ? 14.084 48.368 -32.424 1.00 45.81 442 HIS A O 1
ATOM 2871 N N . GLY A 1 422 ? 14.737 46.977 -30.771 1.00 40.87 443 GLY A N 1
ATOM 2872 C CA . GLY A 1 422 ? 14.534 47.923 -29.679 1.00 41.59 443 GLY A CA 1
ATOM 2873 C C . GLY A 1 422 ? 15.607 47.870 -28.612 1.00 45.27 443 GLY A C 1
ATOM 2874 O O . GLY A 1 422 ? 16.615 48.571 -28.719 1.00 45.23 443 GLY A O 1
ATOM 2875 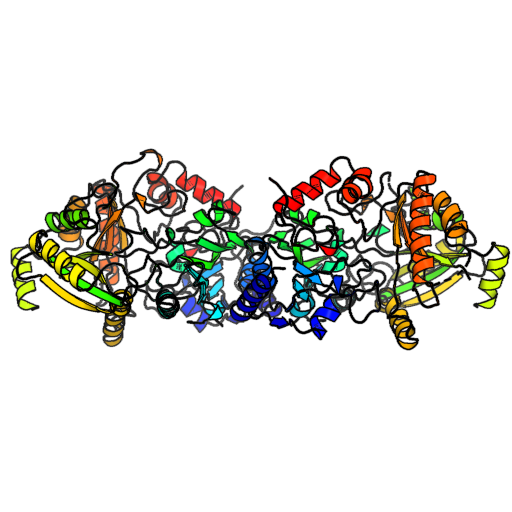N N . VAL A 1 423 ? 15.393 47.036 -27.572 1.00 41.25 444 VAL A N 1
ATOM 2876 C CA . VAL A 1 423 ? 16.288 46.876 -26.424 1.00 40.90 444 VAL A CA 1
ATOM 2877 C C . VAL A 1 423 ? 17.765 46.642 -26.834 1.00 45.94 444 VAL A C 1
ATOM 2878 O O . VAL A 1 423 ? 18.660 47.294 -26.290 1.00 44.98 444 VAL A O 1
ATOM 2882 N N . LEU A 1 424 ? 17.998 45.723 -27.788 1.00 43.76 445 LEU A N 1
ATOM 2883 C CA . LEU A 1 424 ? 19.328 45.311 -28.254 1.00 44.52 445 LEU A CA 1
ATOM 2884 C C . LEU A 1 424 ? 19.859 46.082 -29.467 1.00 53.68 445 LEU A C 1
ATOM 2885 O O . LEU A 1 424 ? 20.944 45.763 -29.964 1.00 53.34 445 LEU A O 1
ATOM 2890 N N . LEU A 1 425 ? 19.104 47.084 -29.945 1.00 54.75 446 LEU A N 1
ATOM 2891 C CA . LEU A 1 425 ? 19.491 47.924 -31.081 1.00 57.49 446 LEU A CA 1
ATOM 2892 C C . LEU A 1 425 ? 20.772 48.708 -30.729 1.00 65.51 446 LEU A C 1
ATOM 2893 O O . LEU A 1 425 ? 20.837 49.287 -29.637 1.00 65.92 446 LEU A O 1
ATOM 2898 N N . PRO A 1 426 ? 21.821 48.687 -31.590 1.00 64.19 447 PRO A N 1
ATOM 2899 C CA . PRO A 1 426 ? 23.058 49.422 -31.252 1.00 69.12 447 PRO A CA 1
ATOM 2900 C C . PRO A 1 426 ? 22.921 50.935 -31.416 1.00 104.48 447 PRO A C 1
ATOM 2901 O O . PRO A 1 426 ? 22.554 51.629 -30.471 1.00 71.23 447 PRO A O 1
ATOM 2905 N N . GLY A 1 435 ? 30.440 42.462 -27.423 1.00 50.90 456 GLY A N 1
ATOM 2906 C CA . GLY A 1 435 ? 29.151 41.863 -27.762 1.00 49.93 456 GLY A CA 1
ATOM 2907 C C . GLY A 1 435 ? 29.156 40.344 -27.722 1.00 51.01 456 GLY A C 1
ATOM 2908 O O . GLY A 1 435 ? 29.806 39.743 -26.869 1.00 50.11 456 GLY A O 1
ATOM 2909 N N . GLY A 1 436 ? 28.455 39.729 -28.667 1.00 45.44 457 GLY A N 1
ATOM 2910 C CA . GLY A 1 436 ? 28.359 38.277 -28.776 1.00 42.25 457 GLY A CA 1
ATOM 2911 C C . GLY A 1 436 ? 27.151 37.825 -29.570 1.00 39.32 457 GLY A C 1
ATOM 2912 O O . GLY A 1 436 ? 26.325 38.659 -29.957 1.00 37.81 457 GLY A O 1
ATOM 2913 N N . PRO A 1 437 ? 26.990 36.505 -29.808 1.00 32.06 458 PRO A N 1
ATOM 2914 C CA . PRO A 1 437 ? 25.846 36.054 -30.613 1.00 30.52 458 PRO A CA 1
ATOM 2915 C C . PRO A 1 437 ? 24.478 36.191 -29.944 1.00 29.71 458 PRO A C 1
ATOM 2916 O O . PRO A 1 437 ? 24.376 36.185 -28.709 1.00 28.00 458 PRO A O 1
ATOM 2920 N N . VAL A 1 438 ? 23.439 36.348 -30.773 1.00 24.85 459 VAL A N 1
ATOM 2921 C CA . VAL A 1 438 ? 22.050 36.405 -30.330 1.00 23.49 459 VAL A CA 1
ATOM 2922 C C . VAL A 1 438 ? 21.330 35.325 -31.140 1.00 27.41 459 VAL A C 1
ATOM 2923 O O . VAL A 1 438 ? 21.116 35.504 -32.337 1.00 27.32 459 VAL A O 1
ATOM 2927 N N . LEU A 1 439 ? 21.051 34.186 -30.512 1.00 23.02 460 LEU A N 1
ATOM 2928 C CA . LEU A 1 439 ? 20.416 33.044 -31.187 1.00 23.08 460 LEU A CA 1
ATOM 2929 C C . LEU A 1 439 ? 18.910 33.107 -31.097 1.00 24.73 460 LEU A C 1
ATOM 2930 O O . LEU A 1 439 ? 18.359 33.580 -30.095 1.00 23.12 460 LEU A O 1
ATOM 2935 N N . VAL A 1 440 ? 18.239 32.612 -32.144 1.00 21.26 461 VAL A N 1
ATOM 2936 C CA . VAL A 1 440 ? 16.780 32.570 -32.204 1.00 20.04 461 VAL A CA 1
ATOM 2937 C C . VAL A 1 440 ? 16.351 31.401 -33.091 1.00 24.15 461 VAL A C 1
ATOM 2938 O O . VAL A 1 440 ? 16.721 31.347 -34.273 1.00 23.08 461 VAL A O 1
ATOM 2942 N N . TYR A 1 441 ? 15.607 30.452 -32.521 1.00 20.32 462 TYR A N 1
ATOM 2943 C CA . TYR A 1 441 ? 15.119 29.326 -33.311 1.00 20.57 462 TYR A CA 1
ATOM 2944 C C . TYR A 1 441 ? 13.976 28.577 -32.635 1.00 22.30 462 TYR A C 1
ATOM 2945 O O . TYR A 1 441 ? 13.901 28.547 -31.398 1.00 22.31 462 TYR A O 1
ATOM 2954 N N . PRO A 1 442 ? 13.142 27.904 -33.447 1.00 19.67 463 PRO A N 1
ATOM 2955 C CA . PRO A 1 442 ? 12.000 27.188 -32.871 1.00 19.20 463 PRO A CA 1
ATOM 2956 C C . PRO A 1 442 ? 12.276 25.719 -32.573 1.00 21.92 463 PRO A C 1
ATOM 2957 O O . PRO A 1 442 ? 13.170 25.103 -33.150 1.00 21.26 463 PRO A O 1
ATOM 2961 N N . MET A 1 443 ? 11.476 25.165 -31.670 1.00 18.91 464 MET A N 1
ATOM 2962 C CA . MET A 1 443 ? 11.508 23.762 -31.297 1.00 19.34 464 MET A CA 1
ATOM 2963 C C . MET A 1 443 ? 10.073 23.256 -31.196 1.00 22.88 464 MET A C 1
ATOM 2964 O O . MET A 1 443 ? 9.143 24.055 -31.186 1.00 24.78 464 MET A O 1
ATOM 2969 N N . ASN A 1 444 ? 9.911 21.921 -31.127 1.00 21.81 465 ASN A N 1
ATOM 2970 C CA . ASN A 1 444 ? 8.626 21.238 -31.061 1.00 21.94 465 ASN A CA 1
ATOM 2971 C C . ASN A 1 444 ? 8.374 20.708 -29.664 1.00 24.87 465 ASN A C 1
ATOM 2972 O O . ASN A 1 444 ? 9.114 19.849 -29.178 1.00 23.50 465 ASN A O 1
ATOM 2977 N N . ARG A 1 445 ? 7.311 21.226 -29.029 1.00 23.91 466 ARG A N 1
ATOM 2978 C CA . ARG A 1 445 ? 6.883 20.866 -27.668 1.00 23.26 466 ARG A CA 1
ATOM 2979 C C . ARG A 1 445 ? 6.675 19.343 -27.478 1.00 25.45 466 ARG A C 1
ATOM 2980 O O . ARG A 1 445 ? 6.988 18.829 -26.405 1.00 24.15 466 ARG A O 1
ATOM 2988 N N . GLY A 1 446 ? 6.155 18.659 -28.508 1.00 24.94 467 GLY A N 1
ATOM 2989 C CA . GLY A 1 446 ? 5.859 17.221 -28.488 1.00 25.48 467 GLY A CA 1
ATOM 2990 C C . GLY A 1 446 ? 7.060 16.321 -28.243 1.00 27.93 467 GLY A C 1
ATOM 2991 O O . GLY A 1 446 ? 6.892 15.163 -27.855 1.00 27.48 467 GLY A O 1
ATOM 2992 N N . LYS A 1 447 ? 8.288 16.863 -28.437 1.00 21.97 468 LYS A N 1
ATOM 2993 C CA . LYS A 1 447 ? 9.528 16.135 -28.210 1.00 21.34 468 LYS A CA 1
ATOM 2994 C C . LYS A 1 447 ? 10.007 16.240 -26.745 1.00 25.44 468 LYS A C 1
ATOM 2995 O O . LYS A 1 447 ? 11.047 15.673 -26.405 1.00 24.63 468 LYS A O 1
ATOM 3001 N N . TRP A 1 448 ? 9.276 17.000 -25.908 1.00 23.09 469 TRP A N 1
ATOM 3002 C CA . TRP A 1 448 ? 9.577 17.201 -24.489 1.00 22.34 469 TRP A CA 1
ATOM 3003 C C . TRP A 1 448 ? 8.587 16.419 -23.624 1.00 25.87 469 TRP A C 1
ATOM 3004 O O . TRP A 1 448 ? 7.380 16.459 -23.879 1.00 24.05 469 TRP A O 1
ATOM 3015 N N . ASP A 1 449 ? 9.099 15.711 -22.603 1.00 23.06 470 ASP A N 1
ATOM 3016 C CA . ASP A 1 449 ? 8.249 14.945 -21.695 1.00 23.68 470 ASP A CA 1
ATOM 3017 C C . ASP A 1 449 ? 7.780 15.879 -20.554 1.00 25.23 470 ASP A C 1
ATOM 3018 O O . ASP A 1 449 ? 8.602 16.366 -19.759 1.00 24.10 470 ASP A O 1
ATOM 3023 N N . GLY A 1 450 ? 6.460 16.082 -20.469 1.00 23.75 471 GLY A N 1
ATOM 3024 C CA . GLY A 1 450 ? 5.870 16.935 -19.439 1.00 24.62 471 GLY A CA 1
ATOM 3025 C C . GLY A 1 450 ? 6.029 16.438 -18.006 1.00 27.26 471 GLY A C 1
ATOM 3026 O O . GLY A 1 450 ? 5.790 17.197 -17.073 1.00 27.80 471 GLY A O 1
ATOM 3027 N N . ALA A 1 451 ? 6.425 15.172 -17.809 1.00 22.55 472 ALA A N 1
ATOM 3028 C CA . ALA A 1 451 ? 6.614 14.627 -16.448 1.00 23.41 472 ALA A CA 1
ATOM 3029 C C . ALA A 1 451 ? 7.930 15.103 -15.775 1.00 24.95 472 ALA A C 1
ATOM 3030 O O . ALA A 1 451 ? 8.073 14.989 -14.547 1.00 23.99 472 ALA A O 1
ATOM 3032 N N . THR A 1 452 ? 8.901 15.615 -16.574 1.00 19.83 473 THR A N 1
ATOM 3033 C CA . THR A 1 452 ? 10.184 16.046 -16.009 1.00 18.78 473 THR A CA 1
ATOM 3034 C C . THR A 1 452 ? 10.062 17.395 -15.284 1.00 20.55 473 THR A C 1
ATOM 3035 O O . THR A 1 452 ? 9.016 18.048 -15.323 1.00 21.42 473 THR A O 1
ATOM 3039 N N . SER A 1 453 ? 11.182 17.854 -14.701 1.00 17.79 474 SER A N 1
ATOM 3040 C CA . SER A 1 453 ? 11.233 19.150 -14.029 1.00 18.19 474 SER A CA 1
ATOM 3041 C C . SER A 1 453 ? 11.340 20.317 -15.012 1.00 20.66 474 SER A C 1
ATOM 3042 O O . SER A 1 453 ? 11.121 21.456 -14.603 1.00 20.05 474 SER A O 1
ATOM 3045 N N . ALA A 1 454 ? 11.686 20.051 -16.301 1.00 19.89 475 ALA A N 1
ATOM 3046 C CA . ALA A 1 454 ? 11.874 21.125 -17.300 1.00 19.95 475 ALA A CA 1
ATOM 3047 C C . ALA A 1 454 ? 10.616 21.945 -17.518 1.00 22.11 475 ALA A C 1
ATOM 3048 O O . ALA A 1 454 ? 9.499 21.409 -17.524 1.00 21.99 475 ALA A O 1
ATOM 3050 N N . VAL A 1 455 ? 10.808 23.252 -17.673 1.00 19.25 476 VAL A N 1
ATOM 3051 C CA . VAL A 1 455 ? 9.714 24.206 -17.780 1.00 20.35 476 VAL A CA 1
ATOM 3052 C C . VAL A 1 455 ? 9.699 24.873 -19.156 1.00 23.48 476 VAL A C 1
ATOM 3053 O O . VAL A 1 455 ? 10.652 25.541 -19.544 1.00 22.81 476 VAL A O 1
ATOM 3057 N N . LEU A 1 456 ? 8.590 24.703 -19.853 1.00 22.10 477 LEU A N 1
ATOM 3058 C CA . LEU A 1 456 ? 8.349 25.350 -21.136 1.00 22.00 477 LEU A CA 1
ATOM 3059 C C . LEU A 1 456 ? 7.254 26.420 -20.973 1.00 26.43 477 LEU A C 1
ATOM 3060 O O . LEU A 1 456 ? 6.479 26.365 -20.006 1.00 25.60 477 LEU A O 1
ATOM 3065 N N . PRO A 1 457 ? 7.129 27.365 -21.932 1.00 26.00 478 PRO A N 1
ATOM 3066 C CA . PRO A 1 457 ? 6.072 28.393 -21.810 1.00 28.50 478 PRO A CA 1
ATOM 3067 C C . PRO A 1 457 ? 4.656 27.910 -22.169 1.00 38.01 478 PRO A C 1
ATOM 3068 O O . PRO A 1 457 ? 3.978 28.544 -22.983 1.00 41.52 478 PRO A O 1
ATOM 3072 N N . TYR A 1 458 ? 4.203 26.807 -21.562 1.00 37.46 479 TYR A N 1
ATOM 3073 C CA . TYR A 1 458 ? 2.831 26.277 -21.731 1.00 40.74 479 TYR A CA 1
ATOM 3074 C C . TYR A 1 458 ? 2.290 25.790 -20.409 1.00 48.91 479 TYR A C 1
ATOM 3075 O O . TYR A 1 458 ? 3.058 25.290 -19.586 1.00 48.88 479 TYR A O 1
ATOM 3084 N N . ASP A 1 459 ? 0.963 25.825 -20.248 1.00 48.95 480 ASP A N 1
ATOM 3085 C CA . ASP A 1 459 ? 0.323 25.281 -19.050 1.00 50.32 480 ASP A CA 1
ATOM 3086 C C . ASP A 1 459 ? -0.135 23.852 -19.380 1.00 55.35 480 ASP A C 1
ATOM 3087 O O . ASP A 1 459 ? -0.730 23.640 -20.447 1.00 55.10 480 ASP A O 1
ATOM 3092 N N . ASP A 1 460 ? 0.133 22.879 -18.469 1.00 51.98 481 ASP A N 1
ATOM 3093 C CA . ASP A 1 460 ? -0.245 21.458 -18.635 1.00 52.75 481 ASP A CA 1
ATOM 3094 C C . ASP A 1 460 ? -1.754 21.249 -18.866 1.00 59.07 481 ASP A C 1
ATOM 3095 O O . ASP A 1 460 ? -2.141 20.363 -19.630 1.00 58.98 481 ASP A O 1
ATOM 3100 N N . GLY A 1 461 ? -2.573 22.053 -18.193 1.00 57.56 482 GLY A N 1
ATOM 3101 C CA . GLY A 1 461 ? -4.028 21.975 -18.270 1.00 58.82 482 GLY A CA 1
ATOM 3102 C C . GLY A 1 461 ? -4.654 22.524 -19.537 1.00 65.32 482 GLY A C 1
ATOM 3103 O O . GLY A 1 461 ? -5.843 22.290 -19.772 1.00 65.40 482 GLY A O 1
ATOM 3104 N N . ASP A 1 462 ? -3.868 23.257 -20.366 1.00 62.88 483 ASP A N 1
ATOM 3105 C CA . ASP A 1 462 ? -4.343 23.861 -21.622 1.00 64.10 483 ASP A CA 1
ATOM 3106 C C . ASP A 1 462 ? -4.355 22.886 -22.817 1.00 69.66 483 ASP A C 1
ATOM 3107 O O . ASP A 1 462 ? -4.799 23.256 -23.911 1.00 69.20 483 ASP A O 1
ATOM 3112 N N . GLY A 1 463 ? -3.901 21.654 -22.577 1.00 67.74 484 GLY A N 1
ATOM 3113 C CA . GLY A 1 463 ? -3.848 20.585 -23.570 1.00 68.58 484 GLY A CA 1
ATOM 3114 C C . GLY A 1 463 ? -2.857 20.830 -24.690 1.00 73.37 484 GLY A C 1
ATOM 3115 O O . GLY A 1 463 ? -1.754 21.332 -24.449 1.00 72.56 484 GLY A O 1
ATOM 3116 N N . ASP A 1 464 ? -3.253 20.474 -25.926 1.00 70.64 485 ASP A N 1
ATOM 3117 C CA . ASP A 1 464 ? -2.418 20.642 -27.114 1.00 70.41 485 ASP A CA 1
ATOM 3118 C C . ASP A 1 464 ? -2.658 21.998 -27.806 1.00 72.85 485 ASP A C 1
ATOM 3119 O O . ASP A 1 464 ? -3.464 22.105 -28.737 1.00 73.93 485 ASP A O 1
ATOM 3124 N N . GLY A 1 465 ? -1.954 23.021 -27.323 1.00 65.73 486 GLY A N 1
ATOM 3125 C CA . GLY A 1 465 ? -2.016 24.368 -27.874 1.00 64.06 486 GLY A CA 1
ATOM 3126 C C . GLY A 1 465 ? -1.131 24.483 -29.099 1.00 64.16 486 GLY A C 1
ATOM 3127 O O . GLY A 1 465 ? -1.324 23.747 -30.074 1.00 64.58 486 GLY A O 1
ATOM 3128 N N . ASP A 1 466 ? -0.129 25.385 -29.047 1.00 55.85 487 ASP A N 1
ATOM 3129 C CA . ASP A 1 466 ? 0.792 25.563 -30.161 1.00 52.60 487 ASP A CA 1
ATOM 3130 C C . ASP A 1 466 ? 1.985 24.633 -29.990 1.00 48.29 487 ASP A C 1
ATOM 3131 O O . ASP A 1 466 ? 2.694 24.693 -28.999 1.00 46.79 487 ASP A O 1
ATOM 3136 N N . GLU A 1 467 ? 2.179 23.756 -30.954 1.00 40.35 488 GLU A N 1
ATOM 3137 C CA . GLU A 1 467 ? 3.247 22.773 -30.957 1.00 37.58 488 GLU A CA 1
ATOM 3138 C C . GLU A 1 467 ? 4.641 23.453 -30.956 1.00 34.62 488 GLU A C 1
ATOM 3139 O O . GLU A 1 467 ? 5.577 22.917 -30.382 1.00 31.97 488 GLU A O 1
ATOM 3145 N N . VAL A 1 468 ? 4.753 24.635 -31.586 1.00 28.95 489 VAL A N 1
ATOM 3146 C CA . VAL A 1 468 ? 6.035 25.327 -31.773 1.00 27.02 489 VAL A CA 1
ATOM 3147 C C . VAL A 1 468 ? 6.267 26.425 -30.746 1.00 27.67 489 VAL A C 1
ATOM 3148 O O . VAL A 1 468 ? 5.384 27.243 -30.508 1.00 26.36 489 VAL A O 1
ATOM 3152 N N . PHE A 1 469 ? 7.489 26.468 -30.176 1.00 23.08 490 PHE A N 1
ATOM 3153 C CA . PHE A 1 469 ? 7.925 27.538 -29.292 1.00 21.75 490 PHE A CA 1
ATOM 3154 C C . PHE A 1 469 ? 9.327 27.928 -29.711 1.00 25.06 490 PHE A C 1
ATOM 3155 O O . PHE A 1 469 ? 9.974 27.168 -30.432 1.00 24.54 490 PHE A O 1
ATOM 3163 N N . TYR A 1 470 ? 9.784 29.114 -29.306 1.00 21.15 491 TYR A N 1
ATOM 3164 C CA . TYR A 1 470 ? 11.119 29.598 -29.641 1.00 21.04 491 TYR A CA 1
ATOM 3165 C C . TYR A 1 470 ? 12.030 29.658 -28.451 1.00 23.39 491 TYR A C 1
ATOM 3166 O O . TYR A 1 470 ? 11.568 29.852 -27.320 1.00 21.48 491 TYR A O 1
ATOM 3175 N N . THR A 1 471 ? 13.336 29.550 -28.721 1.00 20.15 492 THR A N 1
ATOM 3176 C CA . THR A 1 471 ? 14.365 29.886 -27.752 1.00 20.81 492 THR A CA 1
ATOM 3177 C C . THR A 1 471 ? 15.070 31.127 -28.315 1.00 24.39 492 THR A C 1
ATOM 3178 O O . THR A 1 471 ? 15.248 31.273 -29.541 1.00 23.04 492 THR A O 1
ATOM 3182 N N . VAL A 1 472 ? 15.481 32.010 -27.409 1.00 21.29 493 VAL A N 1
ATOM 3183 C CA . VAL A 1 472 ? 16.284 33.190 -27.712 1.00 20.69 493 VAL A CA 1
ATOM 3184 C C . VAL A 1 472 ? 17.451 33.140 -26.731 1.00 23.00 493 VAL A C 1
ATOM 3185 O O . VAL A 1 472 ? 17.240 33.022 -25.515 1.00 21.40 493 VAL A O 1
ATOM 3189 N N . GLY A 1 473 ? 18.661 33.177 -27.275 1.00 21.03 494 GLY A N 1
ATOM 3190 C CA . GLY A 1 473 ? 19.874 33.148 -26.468 1.00 21.31 494 GLY A CA 1
ATOM 3191 C C . GLY A 1 473 ? 20.665 34.424 -26.664 1.00 24.59 494 GLY A C 1
ATOM 3192 O O . GLY A 1 473 ? 21.194 34.655 -27.752 1.00 24.76 494 GLY A O 1
ATOM 3193 N N . ILE A 1 474 ? 20.712 35.282 -25.633 1.00 21.69 495 ILE A N 1
ATOM 3194 C CA . ILE A 1 474 ? 21.457 36.557 -25.691 1.00 22.63 495 ILE A CA 1
ATOM 3195 C C . ILE A 1 474 ? 22.779 36.238 -25.024 1.00 26.01 495 ILE A C 1
ATOM 3196 O O . ILE A 1 474 ? 22.866 36.215 -23.791 1.00 24.98 495 ILE A O 1
ATOM 3201 N N . LEU A 1 475 ? 23.783 35.926 -25.850 1.00 24.87 496 LEU A N 1
ATOM 3202 C CA . LEU A 1 475 ? 25.073 35.404 -25.383 1.00 25.30 496 LEU A CA 1
ATOM 3203 C C . LEU A 1 475 ? 26.206 36.425 -25.503 1.00 31.03 496 LEU A C 1
ATOM 3204 O O . LEU A 1 475 ? 27.214 36.171 -26.160 1.00 30.35 496 LEU A O 1
ATOM 3209 N N . ARG A 1 476 ? 26.054 37.565 -24.835 1.00 29.69 497 ARG A N 1
ATOM 3210 C CA . ARG A 1 476 ? 27.060 38.628 -24.941 1.00 30.37 497 ARG A CA 1
ATOM 3211 C C . ARG A 1 476 ? 28.183 38.503 -23.905 1.00 32.08 497 ARG A C 1
ATOM 3212 O O . ARG A 1 476 ? 28.022 37.893 -22.850 1.00 32.28 497 ARG A O 1
ATOM 3220 N N . SER A 1 477 ? 29.342 39.056 -24.247 1.00 26.93 498 SER A N 1
ATOM 3221 C CA . SER A 1 477 ? 30.560 39.062 -23.444 1.00 26.61 498 SER A CA 1
ATOM 3222 C C . SER A 1 477 ? 30.873 40.504 -23.040 1.00 32.13 498 SER A C 1
ATOM 3223 O O . SER A 1 477 ? 30.884 41.377 -23.901 1.00 32.63 498 SER A O 1
ATOM 3226 N N . ALA A 1 478 ? 31.095 40.765 -21.744 1.00 30.27 499 ALA A N 1
ATOM 3227 C CA . ALA A 1 478 ? 31.442 42.116 -21.274 1.00 32.14 499 ALA A CA 1
ATOM 3228 C C . ALA A 1 478 ? 32.943 42.302 -21.489 1.00 39.12 499 ALA A C 1
ATOM 3229 O O . ALA A 1 478 ? 33.737 41.671 -20.798 1.00 37.23 499 ALA A O 1
ATOM 3231 N N . VAL A 1 479 ? 33.325 43.088 -22.504 1.00 39.84 500 VAL A N 1
ATOM 3232 C CA . VAL A 1 479 ? 34.739 43.281 -22.848 1.00 41.95 500 VAL A CA 1
ATOM 3233 C C . VAL A 1 479 ? 35.250 44.667 -22.404 1.00 50.08 500 VAL A C 1
ATOM 3234 O O . VAL A 1 479 ? 36.205 44.739 -21.627 1.00 51.47 500 VAL A O 1
ATOM 3238 N N . ALA A 1 480 ? 34.637 45.746 -22.914 1.00 48.10 501 ALA A N 1
ATOM 3239 C CA . ALA A 1 480 ? 35.016 47.129 -22.606 1.00 49.06 501 ALA A CA 1
ATOM 3240 C C . ALA A 1 480 ? 34.501 47.560 -21.234 1.00 52.34 501 ALA A C 1
ATOM 3241 O O . ALA A 1 480 ? 33.631 46.891 -20.669 1.00 50.01 501 ALA A O 1
ATOM 3243 N N . ASP A 1 481 ? 35.033 48.683 -20.696 1.00 49.81 502 ASP A N 1
ATOM 3244 C CA . ASP A 1 481 ? 34.604 49.234 -19.405 1.00 49.70 502 ASP A CA 1
ATOM 3245 C C . ASP A 1 481 ? 33.138 49.681 -19.511 1.00 50.89 502 ASP A C 1
ATOM 3246 O O . ASP A 1 481 ? 32.732 50.226 -20.538 1.00 50.15 502 ASP A O 1
ATOM 3251 N N . GLY A 1 482 ? 32.355 49.368 -18.485 1.00 46.38 503 GLY A N 1
ATOM 3252 C CA . GLY A 1 482 ? 30.934 49.690 -18.443 1.00 46.18 503 GLY A CA 1
ATOM 3253 C C . GLY A 1 482 ? 30.018 48.686 -19.125 1.00 47.99 503 GLY A C 1
ATOM 3254 O O . GLY A 1 482 ? 28.800 48.767 -18.951 1.00 48.16 503 GLY A O 1
ATOM 3255 N N . ASP A 1 483 ? 30.585 47.735 -19.913 1.00 41.79 504 ASP A N 1
ATOM 3256 C CA . ASP A 1 483 ? 29.821 46.703 -20.627 1.00 39.67 504 ASP A CA 1
ATOM 3257 C C . ASP A 1 483 ? 28.968 45.846 -19.704 1.00 40.26 504 ASP A C 1
ATOM 3258 O O . ASP A 1 483 ? 27.793 45.636 -20.002 1.00 39.13 504 ASP A O 1
ATOM 3263 N N . LEU A 1 484 ? 29.545 45.346 -18.592 1.00 35.45 505 LEU A N 1
ATOM 3264 C CA . LEU A 1 484 ? 28.824 44.455 -17.682 1.00 33.79 505 LEU A CA 1
ATOM 3265 C C . LEU A 1 484 ? 27.540 45.085 -17.129 1.00 38.60 505 LEU A C 1
ATOM 3266 O O . LEU A 1 484 ? 26.476 44.502 -17.317 1.00 37.57 505 LEU A O 1
ATOM 3271 N N . ARG A 1 485 ? 27.630 46.281 -16.510 1.00 36.32 506 ARG A N 1
ATOM 3272 C CA . ARG A 1 485 ? 26.470 47.000 -15.963 1.00 36.42 506 ARG A CA 1
ATOM 3273 C C . ARG A 1 485 ? 25.418 47.265 -17.065 1.00 39.54 506 ARG A C 1
ATOM 3274 O O . ARG A 1 485 ? 24.239 46.985 -16.851 1.00 38.87 506 ARG A O 1
ATOM 3282 N N . ARG A 1 486 ? 25.856 47.749 -18.247 1.00 37.31 507 ARG A N 1
ATOM 3283 C CA . ARG A 1 486 ? 24.987 48.005 -19.404 1.00 38.41 507 ARG A CA 1
ATOM 3284 C C . ARG A 1 486 ? 24.232 46.727 -19.854 1.00 41.83 507 ARG A C 1
ATOM 3285 O O . ARG A 1 486 ? 23.004 46.756 -20.011 1.00 41.65 507 ARG A O 1
ATOM 3293 N N . MET A 1 487 ? 24.977 45.622 -20.075 1.00 35.23 508 MET A N 1
ATOM 3294 C CA . MET A 1 487 ? 24.410 44.342 -20.531 1.00 32.34 508 MET A CA 1
ATOM 3295 C C . MET A 1 487 ? 23.450 43.716 -19.512 1.00 36.53 508 MET A C 1
ATOM 3296 O O . MET A 1 487 ? 22.396 43.209 -19.909 1.00 35.56 508 MET A O 1
ATOM 3301 N N . GLU A 1 488 ? 23.795 43.784 -18.204 1.00 34.07 509 GLU A N 1
ATOM 3302 C CA . GLU A 1 488 ? 22.946 43.273 -17.114 1.00 34.87 509 GLU A CA 1
ATOM 3303 C C . GLU A 1 488 ? 21.626 44.063 -17.054 1.00 40.66 509 GLU A C 1
ATOM 3304 O O . GLU A 1 488 ? 20.566 43.462 -16.841 1.00 39.17 509 GLU A O 1
ATOM 3310 N N . GLU A 1 489 ? 21.693 45.398 -17.263 1.00 39.03 510 GLU A N 1
ATOM 3311 C CA . GLU A 1 489 ? 20.508 46.264 -17.276 1.00 39.96 510 GLU A CA 1
ATOM 3312 C C . GLU A 1 489 ? 19.646 45.962 -18.506 1.00 42.60 510 GLU A C 1
ATOM 3313 O O . GLU A 1 489 ? 18.418 45.944 -18.385 1.00 42.54 510 GLU A O 1
ATOM 3319 N N . GLN A 1 490 ? 20.280 45.717 -19.682 1.00 36.89 511 GLN A N 1
ATOM 3320 C CA . GLN A 1 490 ? 19.548 45.345 -20.897 1.00 35.86 511 GLN A CA 1
ATOM 3321 C C . GLN A 1 490 ? 18.822 44.004 -20.712 1.00 38.18 511 GLN A C 1
ATOM 3322 O O . GLN A 1 490 ? 17.705 43.862 -21.204 1.00 38.02 511 GLN A O 1
ATOM 3328 N N . ASN A 1 491 ? 19.441 43.042 -19.982 1.00 33.96 512 ASN A N 1
ATOM 3329 C CA . ASN A 1 491 ? 18.827 41.734 -19.690 1.00 33.03 512 ASN A CA 1
ATOM 3330 C C . ASN A 1 491 ? 17.566 41.927 -18.844 1.00 38.70 512 ASN A C 1
ATOM 3331 O O . ASN A 1 491 ? 16.497 41.436 -19.221 1.00 36.59 512 ASN A O 1
ATOM 3336 N N . ALA A 1 492 ? 17.689 42.690 -17.728 1.00 36.55 513 ALA A N 1
ATOM 3337 C CA . ALA A 1 492 ? 16.572 43.019 -16.834 1.00 37.20 513 ALA A CA 1
ATOM 3338 C C . ALA A 1 492 ? 15.475 43.728 -17.637 1.00 41.51 513 ALA A C 1
ATOM 3339 O O . ALA A 1 492 ? 14.289 43.424 -17.458 1.00 42.63 513 ALA A O 1
ATOM 3341 N N . GLU A 1 493 ? 15.877 44.603 -18.583 1.00 35.97 514 GLU A N 1
ATOM 3342 C CA . GLU A 1 493 ? 14.952 45.332 -19.450 1.00 36.78 514 GLU A CA 1
ATOM 3343 C C . GLU A 1 493 ? 14.174 44.421 -20.405 1.00 40.95 514 GLU A C 1
ATOM 3344 O O . GLU A 1 493 ? 13.008 44.713 -20.697 1.00 40.91 514 GLU A O 1
ATOM 3350 N N . VAL A 1 494 ? 14.822 43.349 -20.924 1.00 35.14 515 VAL A N 1
ATOM 3351 C CA . VAL A 1 494 ? 14.142 42.392 -21.806 1.00 34.09 515 VAL A CA 1
ATOM 3352 C C . VAL A 1 494 ? 13.019 41.746 -20.979 1.00 38.24 515 VAL A C 1
ATOM 3353 O O . VAL A 1 494 ? 11.884 41.727 -21.450 1.00 38.79 515 VAL A O 1
ATOM 3357 N N . ALA A 1 495 ? 13.340 41.277 -19.737 1.00 35.71 516 ALA A N 1
ATOM 3358 C CA . ALA A 1 495 ? 12.409 40.626 -18.797 1.00 36.43 516 ALA A CA 1
ATOM 3359 C C . ALA A 1 495 ? 11.256 41.535 -18.411 1.00 42.37 516 ALA A C 1
ATOM 3360 O O . ALA A 1 495 ? 10.105 41.081 -18.404 1.00 41.27 516 ALA A O 1
ATOM 3362 N N . ARG A 1 496 ? 11.551 42.826 -18.129 1.00 40.57 517 ARG A N 1
ATOM 3363 C CA . ARG A 1 496 ? 10.519 43.809 -17.776 1.00 41.09 517 ARG A CA 1
ATOM 3364 C C . ARG A 1 496 ? 9.627 44.112 -18.978 1.00 45.50 517 ARG A C 1
ATOM 3365 O O . ARG A 1 496 ? 8.410 44.199 -18.804 1.00 45.00 517 ARG A O 1
ATOM 3373 N N . PHE A 1 497 ? 10.220 44.227 -20.195 1.00 42.27 518 PHE A N 1
ATOM 3374 C CA . PHE A 1 497 ? 9.487 44.482 -21.457 1.00 42.12 518 PHE A CA 1
ATOM 3375 C C . PHE A 1 497 ? 8.468 43.372 -21.746 1.00 44.36 518 PHE A C 1
ATOM 3376 O O . PHE A 1 497 ? 7.329 43.673 -22.117 1.00 44.36 518 PHE A O 1
ATOM 3384 N N . CYS A 1 498 ? 8.894 42.096 -21.617 1.00 38.16 519 CYS A N 1
ATOM 3385 C CA . CYS A 1 498 ? 8.011 40.948 -21.837 1.00 37.35 519 CYS A CA 1
ATOM 3386 C C . CYS A 1 498 ? 6.826 40.946 -20.861 1.00 42.18 519 CYS A C 1
ATOM 3387 O O . CYS A 1 498 ? 5.684 40.836 -21.307 1.00 40.74 519 CYS A O 1
ATOM 3390 N N . GLU A 1 499 ? 7.114 41.077 -19.537 1.00 40.02 520 GLU A N 1
ATOM 3391 C CA . GLU A 1 499 ? 6.117 41.130 -18.453 1.00 40.56 520 GLU A CA 1
ATOM 3392 C C . GLU A 1 499 ? 5.112 42.252 -18.713 1.00 47.63 520 GLU A C 1
ATOM 3393 O O . GLU A 1 499 ? 3.910 42.056 -18.496 1.00 48.11 520 GLU A O 1
ATOM 3399 N N . ALA A 1 500 ? 5.601 43.407 -19.218 1.00 45.34 521 ALA A N 1
ATOM 3400 C CA . ALA A 1 500 ? 4.754 44.560 -19.537 1.00 46.47 521 ALA A CA 1
ATOM 3401 C C . ALA A 1 500 ? 3.912 44.380 -20.799 1.00 50.74 521 ALA A C 1
ATOM 3402 O O . ALA A 1 500 ? 2.760 44.812 -20.809 1.00 51.25 521 ALA A O 1
ATOM 3404 N N . ALA A 1 501 ? 4.478 43.775 -21.866 1.00 46.42 522 ALA A N 1
ATOM 3405 C CA . ALA A 1 501 ? 3.786 43.534 -23.148 1.00 45.19 522 ALA A CA 1
ATOM 3406 C C . ALA A 1 501 ? 2.898 42.279 -23.115 1.00 44.77 522 ALA A C 1
ATOM 3407 O O . ALA A 1 501 ? 2.265 41.939 -24.118 1.00 45.14 522 ALA A O 1
ATOM 3409 N N . GLY A 1 502 ? 2.880 41.601 -21.973 1.00 40.05 523 GLY A N 1
ATOM 3410 C CA . GLY A 1 502 ? 2.126 40.370 -21.760 1.00 39.27 523 GLY A CA 1
ATOM 3411 C C . GLY A 1 502 ? 2.647 39.192 -22.564 1.00 40.80 523 GLY A C 1
ATOM 3412 O O . GLY A 1 502 ? 1.877 38.287 -22.896 1.00 39.82 523 GLY A O 1
ATOM 3413 N N . ILE A 1 503 ? 3.961 39.205 -22.896 1.00 35.40 524 ILE A N 1
ATOM 3414 C CA . ILE A 1 503 ? 4.595 38.100 -23.626 1.00 33.49 524 ILE A CA 1
ATOM 3415 C C . ILE A 1 503 ? 4.976 37.032 -22.580 1.00 35.54 524 ILE A C 1
ATOM 3416 O O . ILE A 1 503 ? 5.817 37.311 -21.715 1.00 33.68 524 ILE A O 1
ATOM 3421 N N . PRO A 1 504 ? 4.355 35.829 -22.599 1.00 34.06 525 PRO A N 1
ATOM 3422 C CA . PRO A 1 504 ? 4.770 34.791 -21.641 1.00 34.32 525 PRO A CA 1
ATOM 3423 C C . PRO A 1 504 ? 6.233 34.450 -21.948 1.00 39.58 525 PRO A C 1
ATOM 3424 O O . PRO A 1 504 ? 6.625 34.316 -23.114 1.00 38.31 525 PRO A O 1
ATOM 3428 N N . CYS A 1 505 ? 7.058 34.484 -20.918 1.00 37.82 526 CYS A N 1
ATOM 3429 C CA . CYS A 1 505 ? 8.492 34.319 -21.062 1.00 38.90 526 CYS A CA 1
ATOM 3430 C C . CYS A 1 505 ? 8.988 33.380 -19.970 1.00 37.04 526 CYS A C 1
ATOM 3431 O O . CYS A 1 505 ? 8.716 33.623 -18.791 1.00 37.89 526 CYS A O 1
ATOM 3434 N N . THR A 1 506 ? 9.666 32.286 -20.365 1.00 25.93 527 THR A N 1
ATOM 3435 C CA . THR A 1 506 ? 10.228 31.312 -19.426 1.00 24.06 527 THR A CA 1
ATOM 3436 C C . THR A 1 506 ? 11.748 31.351 -19.569 1.00 25.09 527 THR A C 1
ATOM 3437 O O . THR A 1 506 ? 12.267 31.269 -20.685 1.00 24.06 527 THR A O 1
ATOM 3441 N N . GLN A 1 507 ? 12.458 31.447 -18.459 1.00 20.75 528 GLN A N 1
ATOM 3442 C CA . GLN A 1 507 ? 13.907 31.429 -18.539 1.00 19.28 528 GLN A CA 1
ATOM 3443 C C . GLN A 1 507 ? 14.390 30.001 -18.668 1.00 22.08 528 GLN A C 1
ATOM 3444 O O . GLN A 1 507 ? 13.883 29.103 -17.977 1.00 21.98 528 GLN A O 1
ATOM 3450 N N . TYR A 1 508 ? 15.366 29.798 -19.558 1.00 19.03 529 TYR A N 1
ATOM 3451 C CA . TYR A 1 508 ? 16.130 28.557 -19.651 1.00 18.27 529 TYR A CA 1
ATOM 3452 C C . TYR A 1 508 ? 17.356 28.884 -18.768 1.00 21.15 529 TYR A C 1
ATOM 3453 O O . TYR A 1 508 ? 17.822 30.032 -18.802 1.00 20.44 529 TYR A O 1
ATOM 3462 N N . LEU A 1 509 ? 17.862 27.916 -17.957 1.00 17.48 530 LEU A N 1
ATOM 3463 C CA . LEU A 1 509 ? 18.937 28.184 -16.957 1.00 16.69 530 LEU A CA 1
ATOM 3464 C C . LEU A 1 509 ? 18.389 29.326 -16.021 1.00 20.68 530 LEU A C 1
ATOM 3465 O O . LEU A 1 509 ? 18.969 30.418 -15.917 1.00 20.49 530 LEU A O 1
ATOM 3470 N N . PRO A 1 510 ? 17.203 29.110 -15.423 1.00 18.94 531 PRO A N 1
ATOM 3471 C CA . PRO A 1 510 ? 16.546 30.188 -14.669 1.00 18.05 531 PRO A CA 1
ATOM 3472 C C . PRO A 1 510 ? 17.276 30.647 -13.416 1.00 19.07 531 PRO A C 1
ATOM 3473 O O . PRO A 1 510 ? 17.987 29.878 -12.793 1.00 19.58 531 PRO A O 1
ATOM 3477 N N . SER A 1 511 ? 17.054 31.909 -13.029 1.00 19.67 532 SER A N 1
ATOM 3478 C CA . SER A 1 511 ? 17.651 32.447 -11.818 1.00 20.24 532 SER A CA 1
ATO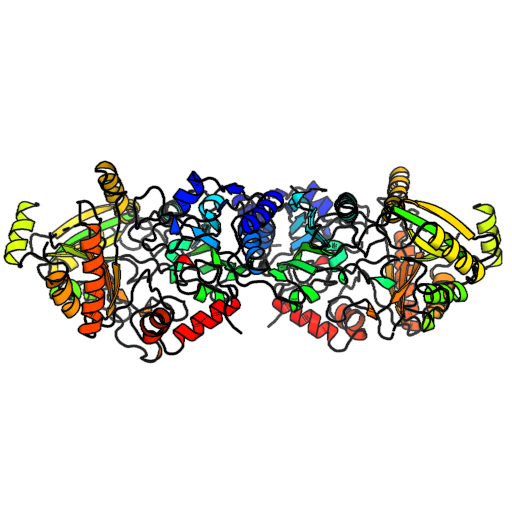M 3479 C C . SER A 1 511 ? 16.685 33.438 -11.172 1.00 23.46 532 SER A C 1
ATOM 3480 O O . SER A 1 511 ? 16.379 34.470 -11.768 1.00 22.63 532 SER A O 1
ATOM 3483 N N . TYR A 1 512 ? 16.134 33.074 -9.992 1.00 20.63 533 TYR A N 1
ATOM 3484 C CA . TYR A 1 512 ? 15.217 33.906 -9.220 1.00 19.15 533 TYR A CA 1
ATOM 3485 C C . TYR A 1 512 ? 15.659 33.890 -7.754 1.00 22.72 533 TYR A C 1
ATOM 3486 O O . TYR A 1 512 ? 16.179 32.881 -7.299 1.00 22.78 533 TYR A O 1
ATOM 3495 N N . ALA A 1 513 ? 15.450 35.002 -7.040 1.00 24.52 534 ALA A N 1
ATOM 3496 C CA . ALA A 1 513 ? 15.838 35.159 -5.629 1.00 25.49 534 ALA A CA 1
ATOM 3497 C C . ALA A 1 513 ? 14.772 34.673 -4.654 1.00 29.86 534 ALA A C 1
ATOM 3498 O O . ALA A 1 513 ? 15.116 34.361 -3.509 1.00 31.11 534 ALA A O 1
ATOM 3500 N N . THR A 1 514 ? 13.473 34.664 -5.053 1.00 22.94 535 THR A N 1
ATOM 3501 C CA . THR A 1 514 ? 12.413 34.254 -4.112 1.00 22.18 535 THR A CA 1
ATOM 3502 C C . THR A 1 514 ? 11.631 33.053 -4.592 1.00 26.18 535 THR A C 1
ATOM 3503 O O . THR A 1 514 ? 11.393 32.897 -5.799 1.00 23.73 535 THR A O 1
ATOM 3507 N N . GLN A 1 515 ? 11.114 32.288 -3.636 1.00 25.87 536 GLN A N 1
ATOM 3508 C CA . GLN A 1 515 ? 10.244 31.159 -3.916 1.00 27.70 536 GLN A CA 1
ATOM 3509 C C . GLN A 1 515 ? 8.950 31.629 -4.522 1.00 29.90 536 GLN A C 1
ATOM 3510 O O . GLN A 1 515 ? 8.383 30.917 -5.342 1.00 28.68 536 GLN A O 1
ATOM 3516 N N . ALA A 1 516 ? 8.502 32.895 -4.198 1.00 25.11 537 ALA A N 1
ATOM 3517 C CA . ALA A 1 516 ? 7.297 33.492 -4.795 1.00 25.48 537 ALA A CA 1
ATOM 3518 C C . ALA A 1 516 ? 7.474 33.600 -6.330 1.00 25.72 537 ALA A C 1
ATOM 3519 O O . ALA A 1 516 ? 6.548 33.264 -7.078 1.00 26.57 537 ALA A O 1
ATOM 3521 N N . ASP A 1 517 ? 8.663 34.025 -6.790 1.00 22.03 538 ASP A N 1
ATOM 3522 C CA . ASP A 1 517 ? 8.952 34.105 -8.230 1.00 21.49 538 ASP A CA 1
ATOM 3523 C C . ASP A 1 517 ? 9.077 32.721 -8.811 1.00 24.03 538 ASP A C 1
ATOM 3524 O O . ASP A 1 517 ? 8.559 32.473 -9.898 1.00 24.91 538 ASP A O 1
ATOM 3529 N N . TRP A 1 518 ? 9.800 31.821 -8.121 1.00 21.05 539 TRP A N 1
ATOM 3530 C CA . TRP A 1 518 ? 9.957 30.456 -8.649 1.00 20.30 539 TRP A CA 1
ATOM 3531 C C . TRP A 1 518 ? 8.573 29.807 -8.845 1.00 24.23 539 TRP A C 1
ATOM 3532 O O . TRP A 1 518 ? 8.298 29.272 -9.911 1.00 23.74 539 TRP A O 1
ATOM 3543 N N . ALA A 1 519 ? 7.705 29.908 -7.827 1.00 22.63 540 ALA A N 1
ATOM 3544 C CA . ALA A 1 519 ? 6.374 29.317 -7.841 1.00 25.45 540 ALA A CA 1
ATOM 3545 C C . ALA A 1 519 ? 5.404 29.982 -8.806 1.00 33.59 540 ALA A C 1
ATOM 3546 O O . ALA A 1 519 ? 4.792 29.270 -9.591 1.00 33.87 540 ALA A O 1
ATOM 3548 N N . ALA A 1 520 ? 5.240 31.321 -8.754 1.00 33.41 541 ALA A N 1
ATOM 3549 C CA . ALA A 1 520 ? 4.239 32.019 -9.580 1.00 35.49 541 ALA A CA 1
ATOM 3550 C C . ALA A 1 520 ? 4.694 32.403 -10.957 1.00 41.54 541 ALA A C 1
ATOM 3551 O O . ALA A 1 520 ? 3.860 32.465 -11.860 1.00 44.61 541 ALA A O 1
ATOM 3553 N N . ARG A 1 521 ? 5.979 32.714 -11.134 1.00 36.06 542 ARG A N 1
ATOM 3554 C CA . ARG A 1 521 ? 6.472 33.171 -12.422 1.00 34.84 542 ARG A CA 1
ATOM 3555 C C . ARG A 1 521 ? 7.131 32.086 -13.243 1.00 34.82 542 ARG A C 1
ATOM 3556 O O . ARG A 1 521 ? 6.957 32.100 -14.461 1.00 35.33 542 ARG A O 1
ATOM 3564 N N . HIS A 1 522 ? 7.854 31.141 -12.605 1.00 28.03 543 HIS A N 1
ATOM 3565 C CA . HIS A 1 522 ? 8.566 30.086 -13.302 1.00 25.68 543 HIS A CA 1
ATOM 3566 C C . HIS A 1 522 ? 7.765 28.752 -13.412 1.00 29.84 543 HIS A C 1
ATOM 3567 O O . HIS A 1 522 ? 7.374 28.392 -14.527 1.00 30.40 543 HIS A O 1
ATOM 3574 N N . PHE A 1 523 ? 7.536 28.029 -12.294 1.00 23.07 544 PHE A N 1
ATOM 3575 C CA . PHE A 1 523 ? 6.813 26.751 -12.301 1.00 22.42 544 PHE A CA 1
ATOM 3576 C C . PHE A 1 523 ? 5.283 26.893 -12.533 1.00 31.12 544 PHE A C 1
ATOM 3577 O O . PHE A 1 523 ? 4.690 26.088 -13.239 1.00 32.18 544 PHE A O 1
ATOM 3585 N N . GLY A 1 524 ? 4.683 27.914 -11.950 1.00 32.97 545 GLY A N 1
ATOM 3586 C CA . GLY A 1 524 ? 3.241 28.180 -11.978 1.00 34.98 545 GLY A CA 1
ATOM 3587 C C . GLY A 1 524 ? 2.560 28.280 -13.327 1.00 45.04 545 GLY A C 1
ATOM 3588 O O . GLY A 1 524 ? 1.565 27.570 -13.546 1.00 43.74 545 GLY A O 1
ATOM 3589 N N . PRO A 1 525 ? 3.039 29.149 -14.258 1.00 46.03 546 PRO A N 1
ATOM 3590 C CA . PRO A 1 525 ? 2.368 29.260 -15.568 1.00 47.40 546 PRO A CA 1
ATOM 3591 C C . PRO A 1 525 ? 2.535 28.021 -16.449 1.00 53.05 546 PRO A C 1
ATOM 3592 O O . PRO A 1 525 ? 2.003 27.986 -17.566 1.00 55.16 546 PRO A O 1
ATOM 3596 N N . ALA A 1 526 ? 3.274 27.006 -15.942 1.00 46.95 547 ALA A N 1
ATOM 3597 C CA . ALA A 1 526 ? 3.531 25.757 -16.654 1.00 45.71 547 ALA A CA 1
ATOM 3598 C C . ALA A 1 526 ? 2.591 24.595 -16.255 1.00 48.60 547 ALA A C 1
ATOM 3599 O O . ALA A 1 526 ? 2.597 23.553 -16.903 1.00 48.06 547 ALA A O 1
ATOM 3601 N N . GLY A 1 527 ? 1.756 24.813 -15.243 1.00 45.08 548 GLY A N 1
ATOM 3602 C CA . GLY A 1 527 ? 0.809 23.814 -14.760 1.00 44.84 548 GLY A CA 1
ATOM 3603 C C . GLY A 1 527 ? 0.483 24.011 -13.298 1.00 47.26 548 GLY A C 1
ATOM 3604 O O . GLY A 1 527 ? 1.381 24.288 -12.500 1.00 46.41 548 GLY A O 1
ATOM 3605 N N . SER A 1 528 ? -0.808 23.852 -12.941 1.00 42.30 549 SER A N 1
ATOM 3606 C CA . SER A 1 528 ? -1.341 23.989 -11.576 1.00 41.20 549 SER A CA 1
ATOM 3607 C C . SER A 1 528 ? -0.642 23.095 -10.536 1.00 43.00 549 SER A C 1
ATOM 3608 O O . SER A 1 528 ? -0.656 23.416 -9.346 1.00 43.50 549 SER A O 1
ATOM 3611 N N . GLY A 1 529 ? -0.056 21.983 -10.977 1.00 35.79 550 GLY A N 1
ATOM 3612 C CA . GLY A 1 529 ? 0.634 21.079 -10.064 1.00 32.89 550 GLY A CA 1
ATOM 3613 C C . GLY A 1 529 ? 2.156 21.056 -10.182 1.00 30.61 550 GLY A C 1
ATOM 3614 O O . GLY A 1 529 ? 2.777 20.307 -9.437 1.00 26.65 550 GLY A O 1
ATOM 3615 N N . ARG A 1 530 ? 2.761 21.857 -11.095 1.00 24.49 551 ARG A N 1
ATOM 3616 C CA . ARG A 1 530 ? 4.227 21.884 -11.328 1.00 24.71 551 ARG A CA 1
ATOM 3617 C C . ARG A 1 530 ? 5.048 22.236 -10.075 1.00 26.64 551 ARG A C 1
ATOM 3618 O O . ARG A 1 530 ? 6.023 21.542 -9.765 1.00 25.00 551 ARG A O 1
ATOM 3626 N N . TRP A 1 531 ? 4.666 23.302 -9.367 1.00 24.07 552 TRP A N 1
ATOM 3627 C CA . TRP A 1 531 ? 5.402 23.687 -8.148 1.00 23.66 552 TRP A CA 1
ATOM 3628 C C . TRP A 1 531 ? 5.167 22.674 -7.019 1.00 25.12 552 TRP A C 1
ATOM 3629 O O . TRP A 1 531 ? 6.121 22.278 -6.341 1.00 24.02 552 TRP A O 1
ATOM 3640 N N . ASP A 1 532 ? 3.892 22.241 -6.820 1.00 22.11 553 ASP A N 1
ATOM 3641 C CA . ASP A 1 532 ? 3.569 21.214 -5.835 1.00 22.41 553 ASP A CA 1
ATOM 3642 C C . ASP A 1 532 ? 4.383 19.915 -6.119 1.00 24.81 553 ASP A C 1
ATOM 3643 O O . ASP A 1 532 ? 4.913 19.324 -5.173 1.00 23.90 553 ASP A O 1
ATOM 3648 N N . THR A 1 533 ? 4.511 19.513 -7.404 1.00 21.89 554 THR A N 1
ATOM 3649 C CA . THR A 1 533 ? 5.300 18.335 -7.818 1.00 20.72 554 THR A CA 1
ATOM 3650 C C . THR A 1 533 ? 6.789 18.571 -7.472 1.00 22.63 554 THR A C 1
ATOM 3651 O O . THR A 1 533 ? 7.433 17.685 -6.896 1.00 21.38 554 THR A O 1
ATOM 3655 N N . PHE A 1 534 ? 7.306 19.758 -7.803 1.00 18.78 555 PHE A N 1
ATOM 3656 C CA . PHE A 1 534 ? 8.712 20.095 -7.504 1.00 18.87 555 PHE A CA 1
ATOM 3657 C C . PHE A 1 534 ? 8.986 19.981 -5.966 1.00 22.78 555 PHE A C 1
ATOM 3658 O O . PHE A 1 534 ? 9.971 19.358 -5.558 1.00 21.68 555 PHE A O 1
ATOM 3666 N N . LEU A 1 535 ? 8.072 20.516 -5.118 1.00 20.98 556 LEU A N 1
ATOM 3667 C CA . LEU A 1 535 ? 8.211 20.459 -3.660 1.00 22.34 556 LEU A CA 1
ATOM 3668 C C . LEU A 1 535 ? 8.096 19.029 -3.120 1.00 24.21 556 LEU A C 1
ATOM 3669 O O . LEU A 1 535 ? 8.856 18.649 -2.222 1.00 22.49 556 LEU A O 1
ATOM 3674 N N . ARG A 1 536 ? 7.132 18.240 -3.673 1.00 20.65 557 ARG A N 1
ATOM 3675 C CA . ARG A 1 536 ? 6.936 16.848 -3.260 1.00 21.50 557 ARG A CA 1
ATOM 3676 C C . ARG A 1 536 ? 8.232 16.068 -3.535 1.00 22.98 557 ARG A C 1
ATOM 3677 O O . ARG A 1 536 ? 8.699 15.328 -2.665 1.00 22.76 557 ARG A O 1
ATOM 3685 N N . ARG A 1 537 ? 8.813 16.259 -4.717 1.00 20.20 558 ARG A N 1
ATOM 3686 C CA . ARG A 1 537 ? 10.056 15.573 -5.081 1.00 18.73 558 ARG A CA 1
ATOM 3687 C C . ARG A 1 537 ? 11.204 16.052 -4.176 1.00 20.90 558 ARG A C 1
ATOM 3688 O O . ARG A 1 537 ? 12.015 15.243 -3.719 1.00 21.97 558 ARG A O 1
ATOM 3696 N N . LYS A 1 538 ? 11.237 17.348 -3.875 1.00 18.14 559 LYS A N 1
ATOM 3697 C CA . LYS A 1 538 ? 12.270 17.913 -2.999 1.00 18.05 559 LYS A CA 1
ATOM 3698 C C . LYS A 1 538 ? 12.202 17.277 -1.622 1.00 22.72 559 LYS A C 1
ATOM 3699 O O . LYS A 1 538 ? 13.228 16.864 -1.086 1.00 21.46 559 LYS A O 1
ATOM 3705 N N . ARG A 1 539 ? 10.987 17.162 -1.049 1.00 21.61 560 ARG A N 1
ATOM 3706 C CA . ARG A 1 539 ? 10.818 16.539 0.268 1.00 22.09 560 ARG A CA 1
ATOM 3707 C C . ARG A 1 539 ? 11.308 15.069 0.283 1.00 22.72 560 ARG A C 1
ATOM 3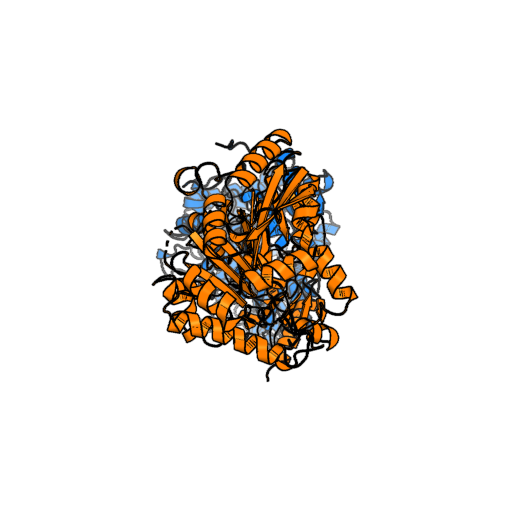708 O O . ARG A 1 539 ? 11.892 14.612 1.275 1.00 23.40 560 ARG A O 1
ATOM 3716 N N . LYS A 1 540 ? 11.115 14.359 -0.834 1.00 20.62 561 LYS A N 1
ATOM 3717 C CA . LYS A 1 540 ? 11.468 12.939 -0.950 1.00 20.64 561 LYS A CA 1
ATOM 3718 C C . LYS A 1 540 ? 12.979 12.758 -1.127 1.00 24.29 561 LYS A C 1
ATOM 3719 O O . LYS A 1 540 ? 13.562 11.909 -0.459 1.00 24.41 561 LYS A O 1
ATOM 3725 N N . TYR A 1 541 ? 13.598 13.551 -2.008 1.00 19.08 562 TYR A N 1
ATOM 3726 C CA . TYR A 1 541 ? 14.990 13.339 -2.404 1.00 18.17 562 TYR A CA 1
ATOM 3727 C C . TYR A 1 541 ? 16.039 14.240 -1.753 1.00 20.84 562 TYR A C 1
ATOM 3728 O O . TYR A 1 541 ? 17.209 13.848 -1.711 1.00 19.81 562 TYR A O 1
ATOM 3737 N N . ASP A 1 542 ? 15.655 15.428 -1.265 1.00 18.00 563 ASP A N 1
ATOM 3738 C CA . ASP A 1 542 ? 16.581 16.348 -0.609 1.00 17.40 563 ASP A CA 1
ATOM 3739 C C . ASP A 1 542 ? 15.817 17.171 0.443 1.00 20.34 563 ASP A C 1
ATOM 3740 O O . ASP A 1 542 ? 15.729 18.396 0.322 1.00 19.06 563 ASP A O 1
ATOM 3745 N N . PRO A 1 543 ? 15.277 16.502 1.493 1.00 19.02 564 PRO A N 1
ATOM 3746 C CA . PRO A 1 543 ? 14.500 17.231 2.527 1.00 19.90 564 PRO A CA 1
ATOM 3747 C C . PRO A 1 543 ? 15.268 18.309 3.293 1.00 22.08 564 PRO A C 1
ATOM 3748 O O . PRO A 1 543 ? 14.642 19.265 3.779 1.00 21.09 564 PRO A O 1
ATOM 3752 N N . MET A 1 544 ? 16.607 18.130 3.455 1.00 19.42 565 MET A N 1
ATOM 3753 C CA . MET A 1 544 ? 17.467 19.106 4.132 1.00 19.34 565 MET A CA 1
ATOM 3754 C C . MET A 1 544 ? 17.843 20.262 3.179 1.00 19.52 565 MET A C 1
ATOM 3755 O O . MET A 1 544 ? 18.465 21.238 3.612 1.00 20.78 565 MET A O 1
ATOM 3760 N N . ALA A 1 545 ? 17.433 20.157 1.897 1.00 18.81 566 ALA A N 1
ATOM 3761 C CA . ALA A 1 545 ? 17.661 21.152 0.831 1.00 19.25 566 ALA A CA 1
ATOM 3762 C C . ALA A 1 545 ? 19.150 21.514 0.709 1.00 20.13 566 ALA A C 1
ATOM 3763 O O . ALA A 1 545 ? 19.508 22.685 0.521 1.00 20.21 566 ALA A O 1
ATOM 3765 N N . ILE A 1 546 ? 20.028 20.523 0.850 1.00 16.22 567 ILE A N 1
ATOM 3766 C CA . ILE A 1 546 ? 21.466 20.845 0.800 1.00 16.20 567 ILE A CA 1
ATOM 3767 C C . ILE A 1 546 ? 21.981 20.992 -0.627 1.00 20.01 567 ILE A C 1
ATOM 3768 O O . ILE A 1 546 ? 23.062 21.543 -0.819 1.00 18.57 567 ILE A O 1
ATOM 3773 N N . LEU A 1 547 ? 21.269 20.408 -1.600 1.00 16.94 568 LEU A N 1
ATOM 3774 C CA . LEU A 1 547 ? 21.786 20.354 -2.983 1.00 16.53 568 LEU A CA 1
ATOM 3775 C C . LEU A 1 547 ? 21.633 21.633 -3.776 1.00 18.44 568 LEU A C 1
ATOM 3776 O O . LEU A 1 547 ? 20.528 22.198 -3.892 1.00 17.08 568 LEU A O 1
ATOM 3781 N N . SER A 1 548 ? 22.738 22.025 -4.437 1.00 17.57 569 SER A N 1
ATOM 3782 C CA . SER A 1 548 ? 22.734 23.144 -5.377 1.00 16.79 569 SER A CA 1
ATOM 3783 C C . SER A 1 548 ? 21.962 24.369 -4.879 1.00 19.43 569 SER A C 1
ATOM 3784 O O . SER A 1 548 ? 21.052 24.883 -5.552 1.00 18.89 569 SER A O 1
ATOM 3787 N N . ARG A 1 549 ? 22.331 24.840 -3.672 1.00 16.54 570 ARG A N 1
ATOM 3788 C CA . ARG A 1 549 ? 21.708 26.033 -3.075 1.00 17.21 570 ARG A CA 1
ATOM 3789 C C . ARG A 1 549 ? 21.988 27.289 -3.897 1.00 19.76 570 ARG A C 1
ATOM 3790 O O . ARG A 1 549 ? 21.267 28.277 -3.746 1.00 19.71 570 ARG A O 1
ATOM 3798 N N . GLY A 1 550 ? 23.009 27.232 -4.766 1.00 18.58 571 GLY A N 1
ATOM 3799 C CA . GLY A 1 550 ? 23.321 28.334 -5.680 1.00 18.38 571 GLY A CA 1
ATOM 3800 C C . GLY A 1 550 ? 22.211 28.570 -6.695 1.00 23.01 571 GLY A C 1
ATOM 3801 O O . GLY A 1 550 ? 22.150 29.645 -7.306 1.00 22.04 571 GLY A O 1
ATOM 3802 N N . GLN A 1 551 ? 21.287 27.574 -6.870 1.00 17.97 572 GLN A N 1
ATOM 3803 C CA . GLN A 1 551 ? 20.113 27.732 -7.734 1.00 19.07 572 GLN A CA 1
ATOM 3804 C C . GLN A 1 551 ? 19.093 28.682 -7.050 1.00 20.95 572 GLN A C 1
ATOM 3805 O O . GLN A 1 551 ? 18.197 29.194 -7.714 1.00 21.52 572 GLN A O 1
ATOM 3811 N N . ARG A 1 552 ? 19.228 28.906 -5.725 1.00 18.50 573 ARG A N 1
ATOM 3812 C CA . ARG A 1 552 ? 18.398 29.839 -4.941 1.00 19.84 573 ARG A CA 1
ATOM 3813 C C . ARG A 1 552 ? 16.908 29.491 -4.885 1.00 20.71 573 ARG A C 1
ATOM 3814 O O . ARG A 1 552 ? 16.067 30.382 -4.708 1.00 21.60 573 ARG A O 1
ATOM 3822 N N . ILE A 1 553 ? 16.573 28.191 -4.989 1.00 15.84 574 ILE A N 1
ATOM 3823 C CA . ILE A 1 553 ? 15.170 27.787 -4.854 1.00 17.21 574 ILE A CA 1
ATOM 3824 C C . ILE A 1 553 ? 14.901 27.542 -3.366 1.00 20.42 574 ILE A C 1
ATOM 3825 O O . ILE A 1 553 ? 13.843 27.921 -2.867 1.00 20.02 574 ILE A O 1
ATOM 3830 N N . PHE A 1 554 ? 15.837 26.851 -2.693 1.00 18.17 575 PHE A N 1
ATOM 3831 C CA . PHE A 1 554 ? 15.745 26.490 -1.278 1.00 18.58 575 PHE A CA 1
ATOM 3832 C C . PHE A 1 554 ? 17.024 26.914 -0.581 1.00 22.79 575 PHE A C 1
ATOM 3833 O O . PHE A 1 554 ? 18.097 26.773 -1.166 1.00 21.68 575 PHE A O 1
ATOM 3841 N N . SER A 1 555 ? 16.916 27.459 0.651 1.00 20.08 576 SER A N 1
ATOM 3842 C CA . SER A 1 555 ? 18.094 27.894 1.401 1.00 20.90 576 SER A CA 1
ATOM 3843 C C . SER A 1 555 ? 18.155 27.173 2.741 1.00 25.80 576 SER A C 1
ATOM 3844 O O . SER A 1 555 ? 19.136 27.302 3.475 1.00 25.69 576 SER A O 1
ATOM 3847 N N . SER A 1 556 ? 17.076 26.460 3.082 1.00 22.92 577 SER A N 1
ATOM 3848 C CA . SER A 1 556 ? 16.899 25.878 4.414 1.00 23.87 577 SER A CA 1
ATOM 3849 C C . SER A 1 556 ? 16.108 24.556 4.300 1.00 25.04 577 SER A C 1
ATOM 3850 O O . SER A 1 556 ? 15.355 24.405 3.337 1.00 23.27 577 SER A O 1
ATOM 3853 N N . PRO A 1 557 ? 16.233 23.608 5.265 1.00 23.42 578 PRO A N 1
ATOM 3854 C CA . PRO A 1 557 ? 15.451 22.356 5.181 1.00 23.19 578 PRO A CA 1
ATOM 3855 C C . PRO A 1 557 ? 13.950 22.601 5.039 1.00 26.92 578 PRO A C 1
ATOM 3856 O O . PRO A 1 557 ? 13.415 23.588 5.563 1.00 26.92 578 PRO A O 1
ATOM 3860 N N . LEU A 1 558 ? 13.273 21.723 4.297 1.00 23.16 579 LEU A N 1
ATOM 3861 C CA . LEU A 1 558 ? 11.835 21.880 4.055 1.00 24.72 579 LEU A CA 1
ATOM 3862 C C . LEU A 1 558 ? 11.012 21.649 5.327 1.00 35.58 579 LEU A C 1
ATOM 3863 O O . LEU A 1 558 ? 11.353 20.778 6.124 1.00 34.98 579 LEU A O 1
ATOM 3868 N N . LEU A 1 559 ? 9.987 22.483 5.551 1.00 38.60 580 LEU A N 1
ATOM 3869 C CA . LEU A 1 559 ? 9.141 22.370 6.750 1.00 42.45 580 LEU A CA 1
ATOM 3870 C C . LEU A 1 559 ? 8.179 21.176 6.658 1.00 50.78 580 LEU A C 1
ATOM 3871 O O . LEU A 1 559 ? 7.914 20.686 5.556 1.00 50.89 580 LEU A O 1
ATOM 3876 N N . ALA A 1 560 ? 7.665 20.707 7.825 1.00 49.80 581 ALA A N 1
ATOM 3877 C CA . ALA A 1 560 ? 6.732 19.574 7.932 1.00 80.35 581 ALA A CA 1
ATOM 3878 C C . ALA A 1 560 ? 5.387 19.800 7.234 1.00 106.51 581 ALA A C 1
ATOM 3879 O O . ALA A 1 560 ? 5.109 20.882 6.725 1.00 66.31 581 ALA A O 1
ATOM 3881 N N . ALA B 1 7 ? 24.632 -24.329 -20.693 1.00 111.82 28 ALA B N 1
ATOM 3882 C CA . ALA B 1 7 ? 23.839 -23.218 -20.170 1.00 108.43 28 ALA B CA 1
ATOM 3883 C C . ALA B 1 7 ? 24.252 -21.866 -20.796 1.00 109.90 28 ALA B C 1
ATOM 3884 O O . ALA B 1 7 ? 24.852 -21.854 -21.877 1.00 111.21 28 ALA B O 1
ATOM 3886 N N . SER B 1 8 ? 23.902 -20.737 -20.139 1.00 102.35 29 SER B N 1
ATOM 3887 C CA . SER B 1 8 ? 24.229 -19.389 -20.604 1.00 99.79 29 SER B CA 1
ATOM 3888 C C . SER B 1 8 ? 25.250 -18.727 -19.659 1.00 99.93 29 SER B C 1
ATOM 3889 O O . SER B 1 8 ? 24.886 -17.942 -18.776 1.00 96.95 29 SER B O 1
ATOM 3892 N N . SER B 1 9 ? 26.536 -19.086 -19.838 1.00 96.25 30 SER B N 1
ATOM 3893 C CA . SER B 1 9 ? 27.659 -18.578 -19.044 1.00 93.14 30 SER B CA 1
ATOM 3894 C C . SER B 1 9 ? 28.407 -17.449 -19.768 1.00 94.02 30 SER B C 1
ATOM 3895 O O . SER B 1 9 ? 29.097 -16.661 -19.117 1.00 91.24 30 SER B O 1
ATOM 3898 N N . ALA B 1 10 ? 28.253 -17.369 -21.107 1.00 91.12 31 ALA B N 1
ATOM 3899 C CA . ALA B 1 10 ? 28.863 -16.361 -21.980 1.00 89.79 31 ALA B CA 1
ATOM 3900 C C . ALA B 1 10 ? 28.346 -14.943 -21.666 1.00 88.45 31 ALA B C 1
ATOM 3901 O O . ALA B 1 10 ? 29.115 -13.981 -21.745 1.00 87.03 31 ALA B O 1
ATOM 3903 N N . ILE B 1 11 ? 27.051 -14.830 -21.286 1.00 81.99 32 ILE B N 1
ATOM 3904 C CA . ILE B 1 11 ? 26.392 -13.572 -20.903 1.00 78.10 32 ILE B CA 1
ATOM 3905 C C . ILE B 1 11 ? 26.991 -13.007 -19.590 1.00 74.86 32 ILE B C 1
ATOM 3906 O O . ILE B 1 11 ? 27.231 -11.803 -19.503 1.00 71.80 32 ILE B O 1
ATOM 3911 N N . ILE B 1 12 ? 27.254 -13.885 -18.593 1.00 69.11 33 ILE B N 1
ATOM 3912 C CA . ILE B 1 12 ? 27.838 -13.524 -17.292 1.00 65.64 33 ILE B CA 1
ATOM 3913 C C . ILE B 1 12 ? 29.256 -12.972 -17.509 1.00 68.34 33 ILE B C 1
ATOM 3914 O O . ILE B 1 12 ? 29.580 -11.907 -16.981 1.00 64.50 33 ILE B O 1
ATOM 3919 N N . HIS B 1 13 ? 30.066 -13.682 -18.332 1.00 68.51 34 HIS B N 1
ATOM 3920 C CA . HIS B 1 13 ? 31.444 -13.334 -18.684 1.00 69.33 34 HIS B CA 1
ATOM 3921 C C . HIS B 1 13 ? 31.561 -11.977 -19.370 1.00 70.74 34 HIS B C 1
ATOM 3922 O O . HIS B 1 13 ? 32.497 -11.231 -19.073 1.00 69.11 34 HIS B O 1
ATOM 3929 N N . ASP B 1 14 ? 30.598 -11.639 -20.246 1.00 66.47 35 ASP B N 1
ATOM 3930 C CA . ASP B 1 14 ? 30.570 -10.346 -20.928 1.00 65.14 35 ASP B CA 1
ATOM 3931 C C . ASP B 1 14 ? 30.256 -9.228 -19.916 1.00 63.10 35 ASP B C 1
ATOM 3932 O O . ASP B 1 14 ? 30.946 -8.201 -19.897 1.00 61.17 35 ASP B O 1
ATOM 3937 N N . ILE B 1 15 ? 29.256 -9.462 -19.036 1.00 57.19 36 ILE B N 1
ATOM 3938 C CA . ILE B 1 15 ? 28.841 -8.521 -17.988 1.00 54.37 36 ILE B CA 1
ATOM 3939 C C . ILE B 1 15 ? 29.997 -8.240 -17.016 1.00 54.63 36 ILE B C 1
ATOM 3940 O O . ILE B 1 15 ? 30.342 -7.074 -16.825 1.00 52.71 36 ILE B O 1
ATOM 3945 N N . ILE B 1 16 ? 30.625 -9.292 -16.455 1.00 50.92 37 ILE B N 1
ATOM 3946 C CA . ILE B 1 16 ? 31.733 -9.161 -15.490 1.00 50.09 37 ILE B CA 1
ATOM 3947 C C . ILE B 1 16 ? 32.989 -8.501 -16.112 1.00 53.55 37 ILE B C 1
ATOM 3948 O O . ILE B 1 16 ? 33.656 -7.752 -15.401 1.00 52.34 37 ILE B O 1
ATOM 3953 N N . ARG B 1 17 ? 33.292 -8.759 -17.417 1.00 51.80 38 ARG B N 1
ATOM 3954 C CA . ARG B 1 17 ? 34.420 -8.136 -18.126 1.00 52.53 38 ARG B CA 1
ATOM 3955 C C . ARG B 1 17 ? 34.138 -6.632 -18.287 1.00 53.86 38 ARG B C 1
ATOM 3956 O O . ARG B 1 17 ? 35.040 -5.814 -18.076 1.00 52.93 38 ARG B O 1
ATOM 3964 N N . GLY B 1 18 ? 32.880 -6.298 -18.598 1.00 47.90 39 GLY B N 1
ATOM 3965 C CA . GLY B 1 18 ? 32.399 -4.924 -18.692 1.00 45.58 39 GLY B CA 1
ATOM 3966 C C . GLY B 1 18 ? 32.508 -4.206 -17.356 1.00 46.30 39 GLY B C 1
ATOM 3967 O O . GLY B 1 18 ? 32.884 -3.033 -17.313 1.00 44.69 39 GLY B O 1
ATOM 3968 N N . LEU B 1 19 ? 32.224 -4.915 -16.241 1.00 43.47 40 LEU B N 1
ATOM 3969 C CA . LEU B 1 19 ? 32.343 -4.317 -14.903 1.00 42.53 40 LEU B CA 1
ATOM 3970 C C . LEU B 1 19 ? 33.799 -4.082 -14.512 1.00 46.81 40 LEU B C 1
ATOM 3971 O O . LEU B 1 19 ? 34.109 -3.041 -13.937 1.00 45.07 40 LEU B O 1
ATOM 3976 N N . ALA B 1 20 ? 34.700 -5.013 -14.883 1.00 47.28 41 ALA B N 1
ATOM 3977 C CA . ALA B 1 20 ? 36.142 -4.900 -14.620 1.00 48.74 41 ALA B CA 1
ATOM 3978 C C . ALA B 1 20 ? 36.759 -3.710 -15.391 1.00 53.46 41 ALA B C 1
ATOM 3979 O O . ALA B 1 20 ? 37.669 -3.054 -14.881 1.00 53.90 41 ALA B O 1
ATOM 3981 N N . ASP B 1 21 ? 36.233 -3.418 -16.592 1.00 49.44 42 ASP B N 1
ATOM 3982 C CA . ASP B 1 21 ? 36.707 -2.320 -17.427 1.00 50.14 42 ASP B CA 1
ATOM 3983 C C . ASP B 1 21 ? 36.111 -0.953 -17.047 1.00 52.54 42 ASP B C 1
ATOM 3984 O O . ASP B 1 21 ? 36.716 0.070 -17.381 1.00 54.29 42 ASP B O 1
ATOM 3989 N N . THR B 1 22 ? 34.926 -0.921 -16.395 1.00 44.96 43 THR B N 1
ATOM 3990 C CA . THR B 1 22 ? 34.259 0.348 -16.067 1.00 42.86 43 THR B CA 1
ATOM 3991 C C . THR B 1 22 ? 34.348 0.728 -14.582 1.00 44.94 43 THR B C 1
ATOM 3992 O O . THR B 1 22 ? 33.868 1.797 -14.186 1.00 43.30 43 THR B O 1
ATOM 3996 N N . THR B 1 23 ? 34.934 -0.149 -13.755 1.00 41.10 44 THR B N 1
ATOM 3997 C CA . THR B 1 23 ? 35.109 0.109 -12.323 1.00 39.02 44 THR B CA 1
ATOM 3998 C C . THR B 1 23 ? 36.534 -0.301 -11.928 1.00 43.02 44 THR B C 1
ATOM 3999 O O . THR B 1 23 ? 37.252 -0.895 -12.742 1.00 43.87 44 THR B O 1
ATOM 4003 N N . ALA B 1 24 ? 36.918 -0.049 -10.663 1.00 37.71 45 ALA B N 1
ATOM 4004 C CA . ALA B 1 24 ? 38.222 -0.465 -10.147 1.00 38.44 45 ALA B CA 1
ATOM 4005 C C . ALA B 1 24 ? 38.134 -1.906 -9.567 1.00 43.02 45 ALA B C 1
ATOM 4006 O O . ALA B 1 24 ? 39.117 -2.409 -9.008 1.00 42.35 45 ALA B O 1
ATOM 4008 N N . ALA B 1 25 ? 36.957 -2.563 -9.712 1.00 38.93 46 ALA B N 1
ATOM 4009 C CA . ALA B 1 25 ? 36.752 -3.932 -9.235 1.00 38.68 46 ALA B CA 1
ATOM 4010 C C . ALA B 1 25 ? 37.559 -4.909 -10.077 1.00 45.36 46 ALA B C 1
ATOM 4011 O O . ALA B 1 25 ? 37.791 -4.661 -11.260 1.00 45.95 46 ALA B O 1
ATOM 4013 N N . ARG B 1 26 ? 37.970 -6.021 -9.473 1.00 42.77 47 ARG B N 1
ATOM 4014 C CA . ARG B 1 26 ? 38.704 -7.076 -10.171 1.00 44.76 47 ARG B CA 1
ATOM 4015 C C . ARG B 1 26 ? 37.823 -8.323 -10.275 1.00 48.10 47 ARG B C 1
ATOM 4016 O O . ARG B 1 26 ? 36.919 -8.520 -9.456 1.00 45.27 47 ARG B O 1
ATOM 4024 N N . VAL B 1 27 ? 38.061 -9.139 -11.307 1.00 46.83 48 VAL B N 1
ATOM 4025 C CA . VAL B 1 27 ? 37.301 -10.367 -11.545 1.00 47.69 48 VAL B CA 1
ATOM 4026 C C . VAL B 1 27 ? 38.276 -11.536 -11.715 1.00 53.21 48 VAL B C 1
ATOM 4027 O O . VAL B 1 27 ? 39.288 -11.390 -12.403 1.00 54.34 48 VAL B O 1
ATOM 4031 N N . ARG B 1 28 ? 37.970 -12.690 -11.095 1.00 50.02 49 ARG B N 1
ATOM 4032 C CA . ARG B 1 28 ? 38.740 -13.917 -11.288 1.00 51.67 49 ARG B CA 1
ATOM 4033 C C . ARG B 1 28 ? 37.792 -15.020 -11.726 1.00 55.75 49 ARG B C 1
ATOM 4034 O O . ARG B 1 28 ? 36.732 -15.195 -11.128 1.00 53.37 49 ARG B O 1
ATOM 4042 N N . THR B 1 29 ? 38.151 -15.734 -12.802 1.00 54.92 50 THR B N 1
ATOM 4043 C CA . THR B 1 29 ? 37.343 -16.840 -13.323 1.00 56.58 50 THR B CA 1
ATOM 4044 C C . THR B 1 29 ? 38.135 -18.146 -13.255 1.00 63.61 50 THR B C 1
ATOM 4045 O O . THR B 1 29 ? 37.632 -19.192 -13.683 1.00 64.71 50 THR B O 1
ATOM 4049 N N . ASP B 1 30 ? 39.378 -18.087 -12.737 1.00 61.14 51 ASP B N 1
ATOM 4050 C CA . ASP B 1 30 ? 40.245 -19.260 -12.626 1.00 63.42 51 ASP B CA 1
ATOM 4051 C C . ASP B 1 30 ? 39.708 -20.261 -11.600 1.00 66.60 51 ASP B C 1
ATOM 4052 O O . ASP B 1 30 ? 39.027 -19.878 -10.638 1.00 63.28 51 ASP B O 1
ATOM 4057 N N . ALA B 1 31 ? 40.031 -21.542 -11.813 1.00 65.41 52 ALA B N 1
ATOM 4058 C CA . ALA B 1 31 ? 39.587 -22.652 -10.975 1.00 65.60 52 ALA B CA 1
ATOM 4059 C C . ALA B 1 31 ? 40.002 -22.556 -9.493 1.00 67.95 52 ALA B C 1
ATOM 4060 O O . ALA B 1 31 ? 39.293 -23.100 -8.645 1.00 66.22 52 ALA B O 1
ATOM 4062 N N . GLU B 1 32 ? 41.109 -21.845 -9.175 1.00 63.89 53 GLU B N 1
ATOM 4063 C CA . GLU B 1 32 ? 41.567 -21.670 -7.789 1.00 62.16 53 GLU B CA 1
ATOM 4064 C C . GLU B 1 32 ? 40.605 -20.751 -7.019 1.00 62.24 53 GLU B C 1
ATOM 4065 O O . GLU B 1 32 ? 40.208 -21.080 -5.898 1.00 60.60 53 GLU B O 1
ATOM 4071 N N . ALA B 1 33 ? 40.225 -19.611 -7.632 1.00 57.41 54 ALA B N 1
ATOM 4072 C CA . ALA B 1 33 ? 39.314 -18.641 -7.020 1.00 53.85 54 ALA B CA 1
ATOM 4073 C C . ALA B 1 33 ? 37.897 -19.224 -6.885 1.00 55.44 54 ALA B C 1
ATOM 4074 O O . ALA B 1 33 ? 37.284 -19.129 -5.817 1.00 52.98 54 ALA B O 1
ATOM 4076 N N . THR B 1 34 ? 37.408 -19.866 -7.959 1.00 52.89 55 THR B N 1
ATOM 4077 C CA . THR B 1 34 ? 36.074 -20.458 -8.014 1.00 52.52 55 THR B CA 1
ATOM 4078 C C . THR B 1 34 ? 35.939 -21.663 -7.066 1.00 57.88 55 THR B C 1
ATOM 4079 O O . THR B 1 34 ? 34.863 -21.835 -6.490 1.00 56.74 55 THR B O 1
ATOM 4083 N N . ALA B 1 35 ? 37.024 -22.455 -6.854 1.00 56.55 56 ALA B N 1
ATOM 4084 C CA . ALA B 1 35 ? 37.002 -23.602 -5.920 1.00 57.32 56 ALA B CA 1
ATOM 4085 C C . ALA B 1 35 ? 36.811 -23.105 -4.477 1.00 58.08 56 ALA B C 1
ATOM 4086 O O . ALA B 1 35 ? 35.928 -23.604 -3.773 1.00 56.12 56 ALA B O 1
ATOM 4088 N N . ARG B 1 36 ? 37.591 -22.068 -4.070 1.00 53.76 57 ARG B N 1
ATOM 4089 C CA . ARG B 1 36 ? 37.526 -21.437 -2.740 1.00 51.70 57 ARG B CA 1
ATOM 4090 C C . ARG B 1 36 ? 36.131 -20.874 -2.465 1.00 52.58 57 ARG B C 1
ATOM 4091 O O . ARG B 1 36 ? 35.632 -20.992 -1.341 1.00 50.57 57 ARG B O 1
ATOM 4099 N N . ALA B 1 37 ? 35.503 -20.284 -3.504 1.00 48.41 58 ALA B N 1
ATOM 4100 C CA . ALA B 1 37 ? 34.173 -19.672 -3.411 1.00 46.55 58 ALA B CA 1
ATOM 4101 C C . ALA B 1 37 ? 33.010 -20.694 -3.488 1.00 50.52 58 ALA B C 1
ATOM 4102 O O . ALA B 1 37 ? 31.852 -20.314 -3.309 1.00 49.97 58 ALA B O 1
ATOM 4104 N N . SER B 1 38 ? 33.318 -21.975 -3.727 1.00 47.83 59 SER B N 1
ATOM 4105 C CA . SER B 1 38 ? 32.311 -23.041 -3.847 1.00 49.11 59 SER B CA 1
ATOM 4106 C C . SER B 1 38 ? 32.111 -23.808 -2.544 1.00 53.97 59 SER B C 1
ATOM 4107 O O . SER B 1 38 ? 31.174 -24.610 -2.433 1.00 54.48 59 SER B O 1
ATOM 4110 N N . THR B 1 39 ? 33.026 -23.612 -1.588 1.00 49.06 60 THR B N 1
ATOM 4111 C CA . THR B 1 39 ? 32.991 -24.345 -0.329 1.00 48.90 60 THR B CA 1
ATOM 4112 C C . THR B 1 39 ? 32.728 -23.435 0.855 1.00 47.53 60 THR B C 1
ATOM 4113 O O . THR B 1 39 ? 32.845 -22.210 0.767 1.00 46.32 60 THR B O 1
ATOM 4117 N N . ASP B 1 40 ? 32.446 -24.053 1.998 1.00 42.20 61 ASP B N 1
ATOM 4118 C CA . ASP B 1 40 ? 32.275 -23.337 3.248 1.00 38.31 61 ASP B CA 1
ATOM 4119 C C . ASP B 1 40 ? 32.707 -24.234 4.386 1.00 42.65 61 ASP B C 1
ATOM 4120 O O . ASP B 1 40 ? 33.205 -25.347 4.149 1.00 44.01 61 ASP B O 1
ATOM 4125 N N . PHE B 1 41 ? 32.475 -23.781 5.626 1.00 36.53 62 PHE B N 1
ATOM 4126 C CA . PHE B 1 41 ? 32.838 -24.492 6.845 1.00 36.65 62 PHE B CA 1
ATOM 4127 C C . PHE B 1 41 ? 32.145 -25.860 6.994 1.00 44.92 62 PHE B C 1
ATOM 4128 O O . PHE B 1 41 ? 32.636 -26.709 7.730 1.00 45.18 62 PHE B O 1
ATOM 4136 N N . GLY B 1 42 ? 31.042 -26.075 6.279 1.00 44.96 63 GLY B N 1
ATOM 4137 C CA . GLY B 1 42 ? 30.318 -27.340 6.325 1.00 48.51 63 GLY B CA 1
ATOM 4138 C C . GLY B 1 42 ? 31.081 -28.522 5.761 1.00 59.31 63 GLY B C 1
ATOM 4139 O O . GLY B 1 42 ? 30.873 -29.648 6.214 1.00 61.27 63 GLY B O 1
ATOM 4140 N N . THR B 1 43 ? 31.983 -28.275 4.783 1.00 59.24 64 THR B N 1
ATOM 4141 C CA . THR B 1 43 ? 32.769 -29.319 4.097 1.00 63.63 64 THR B CA 1
ATOM 4142 C C . THR B 1 43 ? 34.270 -29.037 4.105 1.00 71.46 64 THR B C 1
ATOM 4143 O O . THR B 1 43 ? 34.680 -27.885 4.253 1.00 69.13 64 THR B O 1
ATOM 4147 N N . ASN B 1 44 ? 35.090 -30.071 3.861 1.00 73.05 65 ASN B N 1
ATOM 4148 C CA . ASN B 1 44 ? 36.534 -29.872 3.786 1.00 74.65 65 ASN B CA 1
ATOM 4149 C C . ASN B 1 44 ? 37.120 -30.164 2.404 1.00 83.50 65 ASN B C 1
ATOM 4150 O O . ASN B 1 44 ? 38.344 -30.122 2.245 1.00 84.56 65 ASN B O 1
ATOM 4155 N N . ALA B 1 45 ? 36.259 -30.437 1.404 1.00 82.42 66 ALA B N 1
ATOM 4156 C CA . ALA B 1 45 ? 36.695 -30.694 0.031 1.00 85.21 66 ALA B CA 1
ATOM 4157 C C . ALA B 1 45 ? 37.360 -29.445 -0.555 1.00 89.07 66 ALA B C 1
ATOM 4158 O O . ALA B 1 45 ? 37.022 -28.326 -0.157 1.00 86.27 66 ALA B O 1
ATOM 4160 N N . THR B 1 46 ? 38.309 -29.636 -1.489 1.00 88.26 67 THR B N 1
ATOM 4161 C CA . THR B 1 46 ? 39.024 -28.550 -2.177 1.00 87.38 67 THR B CA 1
ATOM 4162 C C . THR B 1 46 ? 38.022 -27.698 -2.971 1.00 88.94 67 THR B C 1
ATOM 4163 O O . THR B 1 46 ? 38.146 -26.473 -3.034 1.00 86.47 67 THR B O 1
ATOM 4167 N N . ALA B 1 47 ? 37.004 -28.362 -3.538 1.00 86.18 68 ALA B N 1
ATOM 4168 C CA . ALA B 1 47 ? 35.951 -27.730 -4.319 1.00 84.97 68 ALA B CA 1
ATOM 4169 C C . ALA B 1 47 ? 34.659 -28.512 -4.231 1.00 88.72 68 ALA B C 1
ATOM 4170 O O . ALA B 1 47 ? 34.677 -29.739 -4.118 1.00 90.92 68 ALA B O 1
ATOM 4172 N N . ASP B 1 48 ? 33.538 -27.802 -4.312 1.00 82.35 69 ASP B N 1
ATOM 4173 C CA . ASP B 1 48 ? 32.223 -28.408 -4.409 1.00 82.60 69 ASP B CA 1
ATOM 4174 C C . ASP B 1 48 ? 31.851 -28.048 -5.835 1.00 87.84 69 ASP B C 1
ATOM 4175 O O . ASP B 1 48 ? 31.464 -26.907 -6.111 1.00 85.40 69 ASP B O 1
ATOM 4180 N N . ASP B 1 49 ? 32.071 -28.989 -6.756 1.00 87.16 70 ASP B N 1
ATOM 4181 C CA . ASP B 1 49 ? 31.835 -28.783 -8.181 1.00 88.54 70 ASP B CA 1
ATOM 4182 C C . ASP B 1 49 ? 30.432 -28.267 -8.511 1.00 89.13 70 ASP B C 1
ATOM 4183 O O . ASP B 1 49 ? 30.313 -27.369 -9.344 1.00 87.89 70 ASP B O 1
ATOM 4188 N N . ALA B 1 50 ? 29.384 -28.778 -7.831 1.00 83.69 71 ALA B N 1
ATOM 4189 C CA . ALA B 1 50 ? 28.003 -28.328 -8.059 1.00 81.72 71 ALA B CA 1
ATOM 4190 C C . ALA B 1 50 ? 27.786 -26.849 -7.655 1.00 78.50 71 ALA B C 1
ATOM 4191 O O . ALA B 1 50 ? 27.050 -26.127 -8.331 1.00 78.05 71 ALA B O 1
ATOM 4193 N N . ALA B 1 51 ? 28.413 -26.419 -6.553 1.00 69.48 72 ALA B N 1
ATOM 4194 C CA . ALA B 1 51 ? 28.291 -25.071 -5.996 1.00 65.19 72 ALA B CA 1
ATOM 4195 C C . ALA B 1 51 ? 29.262 -24.040 -6.602 1.00 64.27 72 ALA B C 1
ATOM 4196 O O . ALA B 1 51 ? 29.246 -22.883 -6.170 1.00 59.66 72 ALA B O 1
ATOM 4198 N N . ARG B 1 52 ? 30.083 -24.444 -7.610 1.00 61.77 73 ARG B N 1
ATOM 4199 C CA . ARG B 1 52 ? 31.062 -23.552 -8.229 1.00 59.85 73 ARG B CA 1
ATOM 4200 C C . ARG B 1 52 ? 30.442 -22.327 -8.905 1.00 57.61 73 ARG B C 1
ATOM 4201 O O . ARG B 1 52 ? 29.559 -22.481 -9.739 1.00 57.51 73 ARG B O 1
ATOM 4209 N N . PRO B 1 53 ? 30.894 -21.100 -8.570 1.00 50.51 74 PRO B N 1
ATOM 4210 C CA . PRO B 1 53 ? 30.383 -19.927 -9.298 1.00 47.97 74 PRO B CA 1
ATOM 4211 C C . PRO B 1 53 ? 31.122 -19.773 -10.624 1.00 52.63 74 PRO B C 1
ATOM 4212 O O . PRO B 1 53 ? 32.209 -20.334 -10.800 1.00 53.56 74 PRO B O 1
ATOM 4216 N N . ALA B 1 54 ? 30.555 -18.981 -11.544 1.00 48.48 75 ALA B N 1
ATOM 4217 C CA . ALA B 1 54 ? 31.184 -18.665 -12.816 1.00 49.99 75 ALA B CA 1
ATOM 4218 C C . ALA B 1 54 ? 32.400 -17.758 -12.575 1.00 52.74 75 ALA B C 1
ATOM 4219 O O . ALA B 1 54 ? 33.348 -17.794 -13.354 1.00 54.66 75 ALA B O 1
ATOM 4221 N N . ALA B 1 55 ? 32.355 -16.920 -11.518 1.00 45.72 76 ALA B N 1
ATOM 4222 C CA . ALA B 1 55 ? 33.427 -15.963 -11.229 1.00 44.46 76 ALA B CA 1
ATOM 4223 C C . ALA B 1 55 ? 33.380 -15.467 -9.804 1.00 45.48 76 ALA B C 1
ATOM 4224 O O . ALA B 1 55 ? 32.364 -15.609 -9.119 1.00 44.23 76 ALA B O 1
ATOM 4226 N N . VAL B 1 56 ? 34.480 -14.840 -9.380 1.00 40.94 77 VAL B N 1
ATOM 4227 C CA . VAL B 1 56 ? 34.591 -14.180 -8.086 1.00 37.96 77 VAL B CA 1
ATOM 4228 C C . VAL B 1 56 ? 34.836 -12.701 -8.397 1.00 41.64 77 VAL B C 1
ATOM 4229 O O . VAL B 1 56 ? 35.679 -12.371 -9.238 1.00 41.79 77 VAL B O 1
ATOM 4233 N N . PHE B 1 57 ? 34.055 -11.824 -7.752 1.00 36.84 78 PHE B N 1
ATOM 4234 C CA . PHE B 1 57 ? 34.119 -10.375 -7.936 1.00 35.27 78 PHE B CA 1
ATOM 4235 C C . PHE B 1 57 ? 34.783 -9.770 -6.699 1.00 38.59 78 PHE B C 1
ATOM 4236 O O . PHE B 1 57 ? 34.353 -10.051 -5.577 1.00 37.27 78 PHE B O 1
ATOM 4244 N N . TYR B 1 58 ? 35.819 -8.926 -6.916 1.00 35.30 79 TYR B N 1
ATOM 4245 C CA . TYR B 1 58 ? 36.614 -8.278 -5.873 1.00 34.43 79 TYR B CA 1
ATOM 4246 C C . TYR B 1 58 ? 36.348 -6.766 -5.937 1.00 36.54 79 TYR B C 1
ATOM 4247 O O . TYR B 1 58 ? 37.023 -6.039 -6.689 1.00 35.30 79 TYR B O 1
ATOM 4256 N N . PRO B 1 59 ? 35.307 -6.285 -5.231 1.00 31.20 80 PRO B N 1
ATOM 4257 C CA . PRO B 1 59 ? 34.961 -4.861 -5.341 1.00 30.14 80 PRO B CA 1
ATOM 4258 C C . PRO B 1 59 ? 35.938 -3.928 -4.632 1.00 34.96 80 PRO B C 1
ATOM 4259 O O . PRO B 1 59 ? 36.462 -4.267 -3.568 1.00 34.76 80 PRO B O 1
ATOM 4263 N N . SER B 1 60 ? 36.170 -2.742 -5.211 1.00 33.09 81 SER B N 1
ATOM 4264 C CA . SER B 1 60 ? 37.013 -1.744 -4.545 1.00 33.60 81 SER B CA 1
ATOM 4265 C C . SER B 1 60 ? 36.112 -0.797 -3.723 1.00 37.66 81 SER B C 1
ATOM 4266 O O . SER B 1 60 ? 36.576 -0.160 -2.782 1.00 35.57 81 SER B O 1
ATOM 4269 N N . CYS B 1 61 ? 34.833 -0.669 -4.140 1.00 35.40 82 CYS B N 1
ATOM 4270 C CA . CYS B 1 61 ? 33.844 0.276 -3.607 1.00 34.30 82 CYS B CA 1
ATOM 4271 C C . CYS B 1 61 ? 32.491 -0.438 -3.515 1.00 33.46 82 CYS B C 1
ATOM 4272 O O . CYS B 1 61 ? 32.229 -1.328 -4.331 1.00 31.73 82 CYS B O 1
ATOM 4275 N N . ALA B 1 62 ? 31.598 0.000 -2.590 1.00 27.15 83 ALA B N 1
ATOM 4276 C CA . ALA B 1 62 ? 30.217 -0.521 -2.525 1.00 26.28 83 ALA B CA 1
ATOM 4277 C C . ALA B 1 62 ? 29.511 -0.264 -3.881 1.00 30.02 83 ALA B C 1
ATOM 4278 O O . ALA B 1 62 ? 28.708 -1.102 -4.312 1.00 28.68 83 ALA B O 1
ATOM 4280 N N . ALA B 1 63 ? 29.841 0.866 -4.582 1.00 26.54 84 ALA B N 1
ATOM 4281 C CA . ALA B 1 63 ? 29.236 1.139 -5.894 1.00 26.60 84 ALA B CA 1
ATOM 4282 C C . ALA B 1 63 ? 29.537 0.055 -6.965 1.00 29.80 84 ALA B C 1
ATOM 4283 O O . ALA B 1 63 ? 28.712 -0.139 -7.855 1.00 30.63 84 ALA B O 1
ATOM 4285 N N . ASP B 1 64 ? 30.676 -0.674 -6.855 1.00 26.43 85 ASP B N 1
ATOM 4286 C CA . ASP B 1 64 ? 31.018 -1.772 -7.782 1.00 27.09 85 ASP B CA 1
ATOM 4287 C C . ASP B 1 64 ? 30.035 -2.938 -7.586 1.00 30.86 85 ASP B C 1
ATOM 4288 O O . ASP B 1 64 ? 29.648 -3.585 -8.558 1.00 29.65 85 ASP B O 1
ATOM 4293 N N . ILE B 1 65 ? 29.620 -3.179 -6.320 1.00 26.70 86 ILE B N 1
ATOM 4294 C CA . ILE B 1 65 ? 28.639 -4.223 -5.970 1.00 26.76 86 ILE B CA 1
ATOM 4295 C C . ILE B 1 65 ? 27.268 -3.797 -6.518 1.00 29.42 86 ILE B C 1
ATOM 4296 O O . ILE B 1 65 ? 26.542 -4.621 -7.071 1.00 29.08 86 ILE B O 1
ATOM 4301 N N . ALA B 1 66 ? 26.917 -2.503 -6.356 1.00 26.43 87 ALA B N 1
ATOM 4302 C CA . ALA B 1 66 ? 25.663 -1.952 -6.886 1.00 26.77 87 ALA B CA 1
ATOM 4303 C C . ALA B 1 66 ? 25.596 -2.160 -8.408 1.00 32.35 87 ALA B C 1
ATOM 4304 O O . ALA B 1 66 ? 24.557 -2.590 -8.919 1.00 29.82 87 ALA B O 1
ATOM 4306 N N . ALA B 1 67 ? 26.721 -1.915 -9.116 1.00 30.10 88 ALA B N 1
ATOM 4307 C CA . ALA B 1 67 ? 26.784 -2.074 -10.576 1.00 32.30 88 ALA B CA 1
ATOM 4308 C C . ALA B 1 67 ? 26.557 -3.538 -10.953 1.00 34.15 88 ALA B C 1
ATOM 4309 O O . ALA B 1 67 ? 25.787 -3.827 -11.867 1.00 33.93 88 ALA B O 1
ATOM 4311 N N . LEU B 1 68 ? 27.164 -4.460 -10.188 1.00 30.97 89 LEU B N 1
ATOM 4312 C CA . LEU B 1 68 ? 27.005 -5.898 -10.409 1.00 31.39 89 LEU B CA 1
ATOM 4313 C C . LEU B 1 68 ? 25.547 -6.367 -10.238 1.00 33.97 89 LEU B C 1
ATOM 4314 O O . LEU B 1 68 ? 25.036 -7.087 -11.099 1.00 35.50 89 LEU B O 1
ATOM 4319 N N . LEU B 1 69 ? 24.905 -5.983 -9.120 1.00 30.27 90 LEU B N 1
ATOM 4320 C CA . LEU B 1 69 ? 23.522 -6.371 -8.802 1.00 30.49 90 LEU B CA 1
ATOM 4321 C C . LEU B 1 69 ? 22.541 -5.795 -9.823 1.00 33.41 90 LEU B C 1
ATOM 4322 O O . LEU B 1 69 ? 21.648 -6.509 -10.287 1.00 33.01 90 LEU B O 1
ATOM 4327 N N . ARG B 1 70 ? 22.735 -4.516 -10.198 1.00 30.92 91 ARG B N 1
ATOM 4328 C CA A ARG B 1 70 ? 21.918 -3.874 -11.227 0.50 30.74 91 ARG B CA 1
ATOM 4329 C CA B ARG B 1 70 ? 21.905 -3.893 -11.223 0.50 30.71 91 ARG B CA 1
ATOM 4330 C C . ARG B 1 70 ? 22.093 -4.633 -12.555 1.00 36.24 91 ARG B C 1
ATOM 4331 O O . ARG B 1 70 ? 21.100 -4.995 -13.197 1.00 37.34 91 ARG B O 1
ATOM 4346 N N . ALA B 1 71 ? 23.358 -4.880 -12.964 1.00 33.96 92 ALA B N 1
ATOM 4347 C CA . ALA B 1 71 ? 23.660 -5.566 -14.226 1.00 36.52 92 ALA B CA 1
ATOM 4348 C C . ALA B 1 71 ? 23.008 -6.926 -14.300 1.00 41.44 92 ALA B C 1
ATOM 4349 O O . ALA B 1 71 ? 22.425 -7.255 -15.329 1.00 43.06 92 ALA B O 1
ATOM 4351 N N . SER B 1 72 ? 23.031 -7.687 -13.196 1.00 36.79 93 SER B N 1
ATOM 4352 C CA . SER B 1 72 ? 22.379 -8.988 -13.182 1.00 36.88 93 SER B CA 1
ATOM 4353 C C . SER B 1 72 ? 20.862 -8.837 -13.224 1.00 40.81 93 SER B C 1
ATOM 4354 O O . SER B 1 72 ? 20.236 -9.401 -14.118 1.00 43.34 93 SER B O 1
ATOM 4357 N N . SER B 1 73 ? 20.275 -8.067 -12.292 1.00 36.57 94 SER B N 1
ATOM 4358 C CA . SER B 1 73 ? 18.819 -7.876 -12.233 1.00 36.93 94 SER B CA 1
ATOM 4359 C C . SER B 1 73 ? 18.188 -7.326 -13.522 1.00 41.99 94 SER B C 1
ATOM 4360 O O . SER B 1 73 ? 17.060 -7.694 -13.834 1.00 41.29 94 SER B O 1
ATOM 4363 N N . ALA B 1 74 ? 18.893 -6.443 -14.239 1.00 40.98 95 ALA B N 1
ATOM 4364 C CA . ALA B 1 74 ? 18.380 -5.831 -15.470 1.00 42.95 95 ALA B CA 1
ATOM 4365 C C . ALA B 1 74 ? 18.651 -6.639 -16.735 1.00 50.52 95 ALA B C 1
ATOM 4366 O O . ALA B 1 74 ? 18.118 -6.296 -17.790 1.00 52.27 95 ALA B O 1
ATOM 4368 N N . SER B 1 75 ? 19.455 -7.715 -16.642 1.00 48.34 96 SER B N 1
ATOM 4369 C CA . SER B 1 75 ? 19.771 -8.543 -17.807 1.00 50.83 96 SER B CA 1
ATOM 4370 C C . SER B 1 75 ? 18.616 -9.486 -18.205 1.00 58.42 96 SER B C 1
ATOM 4371 O O . SER B 1 75 ? 17.676 -9.679 -17.423 1.00 57.32 96 SER B O 1
ATOM 4374 N N . ALA B 1 76 ? 18.685 -10.059 -19.431 1.00 58.73 97 ALA B N 1
ATOM 4375 C CA . ALA B 1 76 ? 17.675 -10.972 -19.976 1.00 60.69 97 ALA B CA 1
ATOM 4376 C C . ALA B 1 76 ? 17.442 -12.207 -19.101 1.00 65.08 97 ALA B C 1
ATOM 4377 O O . ALA B 1 76 ? 16.298 -12.631 -18.948 1.00 65.91 97 ALA B O 1
ATOM 4379 N N . SER B 1 77 ? 18.513 -12.763 -18.498 1.00 60.60 98 SER B N 1
ATOM 4380 C CA . SER B 1 77 ? 18.408 -13.915 -17.604 1.00 59.84 98 SER B CA 1
ATOM 4381 C C . SER B 1 77 ? 19.245 -13.628 -16.343 1.00 58.68 98 SER B C 1
ATOM 4382 O O . SER B 1 77 ? 20.442 -13.938 -16.319 1.00 56.13 98 SER B O 1
ATOM 4385 N N . PRO B 1 78 ? 18.653 -12.936 -15.335 1.00 53.48 99 PRO B N 1
ATOM 4386 C CA . PRO B 1 78 ? 19.423 -12.584 -14.121 1.00 50.79 99 PRO B CA 1
ATOM 4387 C C . PRO B 1 78 ? 20.217 -13.743 -13.531 1.00 54.12 99 PRO B C 1
ATOM 4388 O O . PRO B 1 78 ? 19.701 -14.857 -13.442 1.00 55.20 99 PRO B O 1
ATOM 4392 N N . PHE B 1 79 ? 21.500 -13.500 -13.223 1.00 47.66 100 PHE B N 1
ATOM 4393 C CA . PHE B 1 79 ? 22.397 -14.520 -12.685 1.00 46.46 100 PHE B CA 1
ATOM 4394 C C . PHE B 1 79 ? 22.555 -14.408 -11.154 1.00 46.16 100 PHE B C 1
ATOM 4395 O O . PHE B 1 79 ? 22.477 -13.303 -10.614 1.00 43.52 100 PHE B O 1
ATOM 4403 N N . PRO B 1 80 ? 22.808 -15.534 -10.453 1.00 43.65 101 PRO B N 1
ATOM 4404 C CA . PRO B 1 80 ? 22.961 -15.464 -8.986 1.00 40.89 101 PRO B CA 1
ATOM 4405 C C . PRO B 1 80 ? 24.174 -14.666 -8.546 1.00 42.19 101 PRO B C 1
ATOM 4406 O O . PRO B 1 80 ? 25.228 -14.738 -9.174 1.00 41.27 101 PRO B O 1
ATOM 4410 N N . VAL B 1 81 ? 24.009 -13.897 -7.463 1.00 36.22 102 VAL B N 1
ATOM 4411 C CA . VAL B 1 81 ? 25.071 -13.086 -6.876 1.00 33.79 102 VAL B CA 1
ATOM 4412 C C . VAL B 1 81 ? 24.995 -13.307 -5.379 1.00 35.03 102 VAL B C 1
ATOM 4413 O O . VAL B 1 81 ? 23.922 -13.148 -4.795 1.00 35.17 102 VAL B O 1
ATOM 4417 N N . SER B 1 82 ? 26.119 -13.658 -4.764 1.00 31.05 103 SER B N 1
ATOM 4418 C CA . SER B 1 82 ? 26.138 -13.863 -3.312 1.00 29.01 103 SER B CA 1
ATOM 4419 C C . SER B 1 82 ? 27.343 -13.244 -2.650 1.00 33.91 103 SER B C 1
ATOM 4420 O O . SER B 1 82 ? 28.470 -13.474 -3.087 1.00 35.26 103 SER B O 1
ATOM 4423 N N . ALA B 1 83 ? 27.119 -12.534 -1.540 1.00 28.48 104 ALA B N 1
ATOM 4424 C CA . ALA B 1 83 ? 28.230 -12.010 -0.748 1.00 28.15 104 ALA B CA 1
ATOM 4425 C C . ALA B 1 83 ? 28.857 -13.151 0.033 1.00 32.42 104 ALA B C 1
ATOM 4426 O O . ALA B 1 83 ? 28.138 -13.996 0.589 1.00 31.38 104 ALA B O 1
ATOM 4428 N N . ARG B 1 84 ? 30.189 -13.172 0.107 1.00 28.48 105 ARG B N 1
ATOM 4429 C CA . ARG B 1 84 ? 30.873 -14.159 0.946 1.00 29.07 105 ARG B CA 1
ATOM 4430 C C . ARG B 1 84 ? 31.633 -13.382 2.023 1.00 30.68 105 ARG B C 1
ATOM 4431 O O . ARG B 1 84 ? 32.422 -12.484 1.705 1.00 29.55 105 ARG B O 1
ATOM 4439 N N . GLY B 1 85 ? 31.346 -13.704 3.284 1.00 27.71 106 GLY B N 1
ATOM 4440 C CA . GLY B 1 85 ? 32.041 -13.138 4.430 1.00 26.85 106 GLY B CA 1
ATOM 4441 C C . GLY B 1 85 ? 33.291 -13.973 4.622 1.00 33.92 106 GLY B C 1
ATOM 4442 O O . GLY B 1 85 ? 34.230 -13.898 3.822 1.00 35.66 106 GLY B O 1
ATOM 4443 N N . ARG B 1 86 ? 33.266 -14.863 5.604 1.00 30.90 107 ARG B N 1
ATOM 4444 C CA . ARG B 1 86 ? 34.367 -15.801 5.807 1.00 31.50 107 ARG B CA 1
ATOM 4445 C C . ARG B 1 86 ? 33.972 -17.227 5.392 1.00 35.32 107 ARG B C 1
ATOM 4446 O O . ARG B 1 86 ? 34.790 -18.149 5.480 1.00 36.64 107 ARG B O 1
ATOM 4454 N N . GLY B 1 87 ? 32.735 -17.394 4.932 1.00 32.02 108 GLY B N 1
ATOM 4455 C CA . GLY B 1 87 ? 32.214 -18.707 4.555 1.00 32.86 108 GLY B CA 1
ATOM 4456 C C . GLY B 1 87 ? 32.091 -19.629 5.757 1.00 35.83 108 GLY B C 1
ATOM 4457 O O . GLY B 1 87 ? 32.360 -20.833 5.656 1.00 35.87 108 GLY B O 1
ATOM 4458 N N . HIS B 1 88 ? 31.711 -19.063 6.925 1.00 30.15 109 HIS B N 1
ATOM 4459 C CA . HIS B 1 88 ? 31.515 -19.869 8.117 1.00 29.65 109 HIS B CA 1
ATOM 4460 C C . HIS B 1 88 ? 30.165 -20.614 8.104 1.00 34.24 109 HIS B C 1
ATOM 4461 O O . HIS B 1 88 ? 29.912 -21.444 8.987 1.00 34.57 109 HIS B O 1
ATOM 4468 N N . SER B 1 89 ? 29.332 -20.365 7.062 1.00 31.57 110 SER B N 1
ATOM 4469 C CA . SER B 1 89 ? 28.094 -21.095 6.812 1.00 32.26 110 SER B CA 1
ATOM 4470 C C . SER B 1 89 ? 28.448 -22.573 6.694 1.00 37.00 110 SER B C 1
ATOM 4471 O O . SER B 1 89 ? 29.585 -22.902 6.332 1.00 36.98 110 SER B O 1
ATOM 4474 N N . THR B 1 90 ? 27.487 -23.464 7.005 1.00 34.58 111 THR B N 1
ATOM 4475 C CA . THR B 1 90 ? 27.707 -24.911 6.917 1.00 36.42 111 THR B CA 1
ATOM 4476 C C . THR B 1 90 ? 26.797 -25.623 5.899 1.00 42.66 111 THR B C 1
ATOM 4477 O O . THR B 1 90 ? 26.901 -26.844 5.761 1.00 43.48 111 THR B O 1
ATOM 4481 N N . ARG B 1 91 ? 25.888 -24.887 5.211 1.00 39.46 112 ARG B N 1
ATOM 4482 C CA . ARG B 1 91 ? 24.932 -25.485 4.271 1.00 42.63 112 ARG B CA 1
ATOM 4483 C C . ARG B 1 91 ? 24.846 -24.755 2.909 1.00 46.28 112 ARG B C 1
ATOM 4484 O O . ARG B 1 91 ? 23.776 -24.724 2.294 1.00 46.63 112 ARG B O 1
ATOM 4492 N N . GLY B 1 92 ? 25.963 -24.186 2.450 1.00 42.75 113 GLY B N 1
ATOM 4493 C CA . GLY B 1 92 ? 26.046 -23.499 1.156 1.00 41.77 113 GLY B CA 1
ATOM 4494 C C . GLY B 1 92 ? 25.381 -22.139 1.053 1.00 43.19 113 GLY B C 1
ATOM 4495 O O . GLY B 1 92 ? 25.213 -21.626 -0.054 1.00 41.58 113 GLY B O 1
ATOM 4496 N N . GLN B 1 93 ? 25.038 -21.521 2.200 1.00 38.23 114 GLN B N 1
ATOM 4497 C CA . GLN B 1 93 ? 24.375 -20.211 2.245 1.00 35.96 114 GLN B CA 1
ATOM 4498 C C . GLN B 1 93 ? 25.088 -19.091 1.495 1.00 38.57 114 GLN B C 1
ATOM 4499 O O . GLN B 1 93 ? 24.403 -18.161 1.078 1.00 37.48 114 GLN B O 1
ATOM 4505 N N . ALA B 1 94 ? 26.444 -19.121 1.391 1.00 34.27 115 ALA B N 1
ATOM 4506 C CA . ALA B 1 94 ? 27.206 -18.049 0.737 1.00 34.13 115 ALA B CA 1
ATOM 4507 C C . ALA B 1 94 ? 27.631 -18.407 -0.691 1.00 41.27 115 ALA B C 1
ATOM 4508 O O . ALA B 1 94 ? 28.386 -17.654 -1.311 1.00 39.61 115 ALA B O 1
ATOM 4510 N N . THR B 1 95 ? 27.123 -19.539 -1.227 1.00 39.49 116 THR B N 1
ATOM 4511 C CA . THR B 1 95 ? 27.477 -19.974 -2.583 1.00 41.76 116 THR B CA 1
ATOM 4512 C C . THR B 1 95 ? 26.617 -19.283 -3.646 1.00 47.27 116 THR B C 1
ATOM 4513 O O . THR B 1 95 ? 25.503 -18.851 -3.357 1.00 46.87 116 THR B O 1
ATOM 4517 N N . ALA B 1 96 ? 27.133 -19.173 -4.874 1.00 46.19 117 ALA B N 1
ATOM 4518 C CA . ALA B 1 96 ? 26.368 -18.638 -5.998 1.00 45.91 117 ALA B CA 1
ATOM 4519 C C . ALA B 1 96 ? 26.612 -19.602 -7.175 1.00 51.74 117 ALA B C 1
ATOM 4520 O O . ALA B 1 96 ? 27.404 -19.293 -8.070 1.00 50.13 117 ALA B O 1
ATOM 4522 N N . PRO B 1 97 ? 26.000 -20.822 -7.137 1.00 52.49 118 PRO B N 1
ATOM 4523 C CA . PRO B 1 97 ? 26.263 -21.813 -8.196 1.00 54.58 118 PRO B CA 1
ATOM 4524 C C . PRO B 1 97 ? 25.959 -21.274 -9.586 1.00 58.32 118 PRO B C 1
ATOM 4525 O O . PRO B 1 97 ? 24.866 -20.755 -9.821 1.00 57.61 118 PRO B O 1
ATOM 4529 N N . GLY B 1 98 ? 26.965 -21.314 -10.455 1.00 55.02 119 GLY B N 1
ATOM 4530 C CA . GLY B 1 98 ? 26.876 -20.799 -11.818 1.00 55.53 119 GLY B CA 1
ATOM 4531 C C . GLY B 1 98 ? 26.680 -19.293 -11.876 1.00 55.94 119 GLY B C 1
ATOM 4532 O O . GLY B 1 98 ? 26.217 -18.763 -12.893 1.00 55.50 119 GLY B O 1
ATOM 4533 N N . GLY B 1 99 ? 27.023 -18.610 -10.785 1.00 49.82 120 GLY B N 1
ATOM 4534 C CA . GLY B 1 99 ? 26.862 -17.167 -10.685 1.00 47.21 120 GLY B CA 1
ATOM 4535 C C . GLY B 1 99 ? 28.118 -16.436 -10.272 1.00 48.27 120 GLY B C 1
ATOM 4536 O O . GLY B 1 99 ? 29.218 -16.805 -10.691 1.00 48.36 120 GLY B O 1
ATOM 4537 N N . VAL B 1 100 ? 27.960 -15.363 -9.477 1.00 39.95 121 VAL B N 1
ATOM 4538 C CA . VAL B 1 100 ? 29.102 -14.566 -9.051 1.00 38.16 121 VAL B CA 1
ATOM 4539 C C . VAL B 1 100 ? 29.149 -14.449 -7.520 1.00 39.17 121 VAL B C 1
ATOM 4540 O O . VAL B 1 100 ? 28.163 -14.050 -6.901 1.00 38.05 121 VAL B O 1
ATOM 4544 N N . VAL B 1 101 ? 30.305 -14.770 -6.927 1.00 35.05 122 VAL B N 1
ATOM 4545 C CA . VAL B 1 101 ? 30.519 -14.622 -5.493 1.00 32.17 122 VAL B CA 1
ATOM 4546 C C . VAL B 1 101 ? 31.250 -13.296 -5.291 1.00 36.09 122 VAL B C 1
ATOM 4547 O O . VAL B 1 101 ? 32.247 -13.014 -5.970 1.00 37.62 122 VAL B O 1
ATOM 4551 N N . VAL B 1 102 ? 30.749 -12.481 -4.369 1.00 30.47 123 VAL B N 1
ATOM 4552 C CA . VAL B 1 102 ? 31.355 -11.191 -4.056 1.00 29.97 123 VAL B CA 1
ATOM 4553 C C . VAL B 1 102 ? 32.293 -11.375 -2.867 1.00 33.22 123 VAL B C 1
ATOM 4554 O O . VAL B 1 102 ? 31.847 -11.708 -1.776 1.00 31.29 123 VAL B O 1
ATOM 4558 N N . ASP B 1 103 ? 33.601 -11.188 -3.098 1.00 32.05 124 ASP B N 1
ATOM 4559 C CA . ASP B 1 103 ? 34.607 -11.305 -2.045 1.00 31.85 124 ASP B CA 1
ATOM 4560 C C . ASP B 1 103 ? 34.548 -10.013 -1.236 1.00 33.75 124 ASP B C 1
ATOM 4561 O O . ASP B 1 103 ? 35.144 -8.994 -1.630 1.00 33.33 124 ASP B O 1
ATOM 4566 N N . MET B 1 104 ? 33.766 -10.028 -0.139 1.00 29.31 125 MET B N 1
ATOM 4567 C CA . MET B 1 104 ? 33.554 -8.824 0.671 1.00 26.97 125 MET B CA 1
ATOM 4568 C C . MET B 1 104 ? 34.841 -8.231 1.221 1.00 29.96 125 MET B C 1
ATOM 4569 O O . MET B 1 104 ? 34.955 -7.001 1.315 1.00 29.53 125 MET B O 1
ATOM 4574 N N . ALA B 1 105 ? 35.813 -9.095 1.564 1.00 29.73 126 ALA B N 1
ATOM 4575 C CA . ALA B 1 105 ? 37.123 -8.679 2.088 1.00 30.54 126 ALA B CA 1
ATOM 4576 C C . ALA B 1 105 ? 37.806 -7.611 1.198 1.00 33.33 126 ALA B C 1
ATOM 4577 O O . ALA B 1 105 ? 38.525 -6.758 1.721 1.00 31.84 126 ALA B O 1
ATOM 4579 N N . SER B 1 106 ? 37.542 -7.621 -0.137 1.00 31.04 127 SER B N 1
ATOM 4580 C CA . SER B 1 106 ? 38.130 -6.651 -1.070 1.00 30.60 127 SER B CA 1
ATOM 4581 C C . SER B 1 106 ? 37.797 -5.196 -0.765 1.00 32.10 127 SER B C 1
ATOM 4582 O O . SER B 1 106 ? 38.584 -4.308 -1.115 1.00 31.06 127 SER B O 1
ATOM 4585 N N . LEU B 1 107 ? 36.659 -4.946 -0.086 1.00 28.20 128 LEU B N 1
ATOM 4586 C CA . LEU B 1 107 ? 36.275 -3.576 0.286 1.00 27.93 128 LEU B CA 1
ATOM 4587 C C . LEU B 1 107 ? 37.276 -2.939 1.244 1.00 32.83 128 LEU B C 1
ATOM 4588 O O . LEU B 1 107 ? 37.357 -1.716 1.300 1.00 32.54 128 LEU B O 1
ATOM 4593 N N . ALA B 1 108 ? 38.014 -3.766 2.004 1.00 32.35 129 ALA B N 1
ATOM 4594 C CA . ALA B 1 108 ? 39.001 -3.327 2.996 1.00 34.20 129 ALA B CA 1
ATOM 4595 C C . ALA B 1 108 ? 40.336 -2.869 2.368 1.00 43.08 129 ALA B C 1
ATOM 4596 O O . ALA B 1 108 ? 41.206 -2.359 3.077 1.00 44.01 129 ALA B O 1
ATOM 4598 N N . VAL B 1 109 ? 40.474 -3.023 1.043 1.00 42.01 130 VAL B N 1
ATOM 4599 C CA . VAL B 1 109 ? 41.673 -2.624 0.294 1.00 60.30 130 VAL B CA 1
ATOM 4600 C C . VAL B 1 109 ? 41.402 -1.297 -0.430 1.00 96.87 130 VAL B C 1
ATOM 4601 O O . VAL B 1 109 ? 41.840 -0.241 0.027 1.00 64.30 130 VAL B O 1
ATOM 4605 N N . THR B 1 124 ? 42.184 -8.388 7.178 1.00 53.57 145 THR B N 1
ATOM 4606 C CA . THR B 1 124 ? 41.219 -7.446 6.607 1.00 51.97 145 THR B CA 1
ATOM 4607 C C . THR B 1 124 ? 41.075 -6.172 7.457 1.00 54.36 145 THR B C 1
ATOM 4608 O O . THR B 1 124 ? 40.416 -5.223 7.018 1.00 51.65 145 THR B O 1
ATOM 4612 N N . SER B 1 125 ? 41.703 -6.152 8.666 1.00 51.45 146 SER B N 1
ATOM 4613 C CA . SER B 1 125 ? 41.675 -5.018 9.597 1.00 50.82 146 SER B CA 1
ATOM 4614 C C . SER B 1 125 ? 42.221 -3.745 8.935 1.00 55.29 146 SER B C 1
ATOM 4615 O O . SER B 1 125 ? 43.384 -3.703 8.511 1.00 56.82 146 SER B O 1
ATOM 4618 N N . ALA B 1 126 ? 41.354 -2.724 8.822 1.00 48.93 147 ALA B N 1
ATOM 4619 C CA . ALA B 1 126 ? 41.705 -1.432 8.231 1.00 48.08 147 ALA B CA 1
ATOM 4620 C C . ALA B 1 126 ? 40.973 -0.318 8.965 1.00 47.72 147 ALA B C 1
ATOM 4621 O O . ALA B 1 126 ? 39.757 -0.396 9.138 1.00 43.94 147 ALA B O 1
ATOM 4623 N N . SER B 1 127 ? 41.732 0.696 9.435 1.00 45.59 148 SER B N 1
ATOM 4624 C CA . SER B 1 127 ? 41.250 1.881 10.164 1.00 44.19 148 SER B CA 1
ATOM 4625 C C . SER B 1 127 ? 40.069 2.552 9.443 1.00 40.81 148 SER B C 1
ATOM 4626 O O . SER B 1 127 ? 39.075 2.885 10.086 1.00 38.72 148 SER B O 1
ATOM 4629 N N . ALA B 1 128 ? 40.174 2.713 8.111 1.00 35.07 149 ALA B N 1
ATOM 4630 C CA . ALA B 1 128 ? 39.130 3.290 7.251 1.00 32.74 149 ALA B CA 1
ATOM 4631 C C . ALA B 1 128 ? 37.801 2.516 7.380 1.00 32.47 149 ALA B C 1
ATOM 4632 O O . ALA B 1 128 ? 36.724 3.106 7.271 1.00 31.49 149 ALA B O 1
ATOM 4634 N N . ARG B 1 129 ? 37.885 1.193 7.607 1.00 26.67 150 ARG B N 1
ATOM 4635 C CA . ARG B 1 129 ? 36.724 0.299 7.721 1.00 25.42 150 ARG B CA 1
ATOM 4636 C C . ARG B 1 129 ? 36.244 0.121 9.164 1.00 27.02 150 ARG B C 1
ATOM 4637 O O . ARG B 1 129 ? 35.306 -0.651 9.408 1.00 26.88 150 ARG B O 1
ATOM 4645 N N . LEU B 1 130 ? 36.911 0.781 10.126 1.00 26.23 151 LEU B N 1
ATOM 4646 C CA . LEU B 1 130 ? 36.606 0.625 11.551 1.00 26.07 151 LEU B CA 1
ATOM 4647 C C . LEU B 1 130 ? 36.699 1.967 12.250 1.00 33.17 151 LEU B C 1
ATOM 4648 O O . LEU B 1 130 ? 37.510 2.136 13.168 1.00 36.21 151 LEU B O 1
ATOM 4653 N N . ALA B 1 131 ? 35.862 2.915 11.831 1.00 28.32 152 ALA B N 1
ATOM 4654 C CA . ALA B 1 131 ? 35.893 4.291 12.322 1.00 29.09 152 ALA B CA 1
ATOM 4655 C C . ALA B 1 131 ? 35.087 4.502 13.583 1.00 30.11 152 ALA B C 1
ATOM 4656 O O . ALA B 1 131 ? 33.843 4.446 13.576 1.00 27.40 152 ALA B O 1
ATOM 4658 N N . VAL B 1 132 ? 35.798 4.800 14.665 1.00 28.58 153 VAL B N 1
ATOM 4659 C CA . VAL B 1 132 ? 35.164 5.011 15.956 1.00 28.60 153 VAL B CA 1
ATOM 4660 C C . VAL B 1 132 ? 34.815 6.490 16.164 1.00 34.24 153 VAL B C 1
ATOM 4661 O O . VAL B 1 132 ? 35.672 7.369 16.014 1.00 34.30 153 VAL B O 1
ATOM 4665 N N . SER B 1 133 ? 33.573 6.747 16.583 1.00 31.55 154 SER B N 1
ATOM 4666 C CA . SER B 1 133 ? 33.143 8.077 16.998 1.00 33.03 154 SER B CA 1
ATOM 4667 C C . SER B 1 133 ? 33.075 8.016 18.528 1.00 38.72 154 SER B C 1
ATOM 4668 O O . SER B 1 133 ? 32.194 7.348 19.085 1.00 37.48 154 SER B O 1
ATOM 4671 N N . VAL B 1 134 ? 34.040 8.660 19.200 1.00 38.36 155 VAL B N 1
ATOM 4672 C CA . VAL B 1 134 ? 34.110 8.692 20.670 1.00 39.78 155 VAL B CA 1
ATOM 4673 C C . VAL B 1 134 ? 32.887 9.428 21.235 1.00 45.47 155 VAL B C 1
ATOM 4674 O O . VAL B 1 134 ? 32.215 8.899 22.123 1.00 45.96 155 VAL B O 1
ATOM 4678 N N . ASP B 1 135 ? 32.568 10.600 20.671 1.00 42.94 156 ASP B N 1
ATOM 4679 C CA . ASP B 1 135 ? 31.427 11.418 21.085 1.00 44.40 156 ASP B CA 1
ATOM 4680 C C . ASP B 1 135 ? 30.082 10.734 20.835 1.00 44.91 156 ASP B C 1
ATOM 4681 O O . ASP B 1 135 ? 29.217 10.760 21.709 1.00 45.23 156 ASP B O 1
ATOM 4686 N N . GLY B 1 136 ? 29.936 10.100 19.671 1.00 39.22 157 GLY B N 1
ATOM 4687 C CA . GLY B 1 136 ? 28.716 9.397 19.303 1.00 37.32 157 GLY B CA 1
ATOM 4688 C C . GLY B 1 136 ? 28.601 8.014 19.917 1.00 38.11 157 GLY B C 1
ATOM 4689 O O . GLY B 1 136 ? 27.519 7.418 19.893 1.00 35.23 157 GLY B O 1
ATOM 4690 N N . ARG B 1 137 ? 29.716 7.489 20.481 1.00 34.56 158 ARG B N 1
ATOM 4691 C CA . ARG B 1 137 ? 29.772 6.143 21.074 1.00 32.82 158 ARG B CA 1
ATOM 4692 C C . ARG B 1 137 ? 29.286 5.073 20.079 1.00 33.65 158 ARG B C 1
ATOM 4693 O O . ARG B 1 137 ? 28.349 4.313 20.344 1.00 31.72 158 ARG B O 1
ATOM 4701 N N . TYR B 1 138 ? 29.873 5.099 18.881 1.00 30.01 159 TYR B N 1
ATOM 4702 C CA . TYR B 1 138 ? 29.574 4.102 17.864 1.00 28.55 159 TYR B CA 1
ATOM 4703 C C . TYR B 1 138 ? 30.800 3.841 17.019 1.00 29.93 159 TYR B C 1
ATOM 4704 O O . TYR B 1 138 ? 31.741 4.647 17.019 1.00 28.63 159 TYR B O 1
ATOM 4713 N N . ILE B 1 139 ? 30.768 2.725 16.289 1.00 24.82 160 ILE B N 1
ATOM 4714 C CA . ILE B 1 139 ? 31.795 2.391 15.320 1.00 24.55 160 ILE B CA 1
ATOM 4715 C C . ILE B 1 139 ? 31.112 2.118 13.979 1.00 27.48 160 ILE B C 1
ATOM 4716 O O . ILE B 1 139 ? 30.135 1.356 13.920 1.00 24.86 160 ILE B O 1
ATOM 4721 N N . ASP B 1 140 ? 31.635 2.744 12.913 1.00 23.74 161 ASP B N 1
ATOM 4722 C CA . ASP B 1 140 ? 31.195 2.493 11.548 1.00 23.87 161 ASP B CA 1
ATOM 4723 C C . ASP B 1 140 ? 32.097 1.359 11.050 1.00 27.50 161 ASP B C 1
ATOM 4724 O O . ASP B 1 140 ? 33.298 1.566 10.806 1.00 29.16 161 ASP B O 1
ATOM 4729 N N . ALA B 1 141 ? 31.540 0.149 10.973 1.00 22.01 162 ALA B N 1
ATOM 4730 C CA . ALA B 1 141 ? 32.298 -1.031 10.559 1.00 22.25 162 ALA B CA 1
ATOM 4731 C C . ALA B 1 141 ? 31.905 -1.509 9.171 1.00 26.37 162 ALA B C 1
ATOM 4732 O O . ALA B 1 141 ? 30.712 -1.672 8.881 1.00 24.76 162 ALA B O 1
ATOM 4734 N N . GLY B 1 142 ? 32.899 -1.791 8.331 1.00 23.59 163 GLY B N 1
ATOM 4735 C CA . GLY B 1 142 ? 32.613 -2.345 7.006 1.00 24.16 163 GLY B CA 1
ATOM 4736 C C . GLY B 1 142 ? 31.946 -3.702 7.170 1.00 25.92 163 GLY B C 1
ATOM 4737 O O . GLY B 1 142 ? 32.250 -4.438 8.122 1.00 23.96 163 GLY B O 1
ATOM 4738 N N . GLY B 1 143 ? 31.002 -4.025 6.291 1.00 23.03 164 GLY B N 1
ATOM 4739 C CA . GLY B 1 143 ? 30.293 -5.309 6.347 1.00 22.51 164 GLY B CA 1
ATOM 4740 C C . GLY B 1 143 ? 31.203 -6.522 6.297 1.00 24.83 164 GLY B C 1
ATOM 4741 O O . GLY B 1 143 ? 30.835 -7.599 6.765 1.00 23.88 164 GLY B O 1
ATOM 4742 N N . GLU B 1 144 ? 32.391 -6.364 5.696 1.00 23.45 165 GLU B N 1
ATOM 4743 C CA . GLU B 1 144 ? 33.382 -7.432 5.569 1.00 23.37 165 GLU B CA 1
ATOM 4744 C C . GLU B 1 144 ? 34.231 -7.585 6.838 1.00 27.07 165 GLU B C 1
ATOM 4745 O O . GLU B 1 144 ? 34.976 -8.555 6.939 1.00 26.29 165 GLU B O 1
ATOM 4751 N N . GLN B 1 145 ? 34.230 -6.569 7.722 1.00 22.63 166 GLN B N 1
ATOM 4752 C CA . GLN B 1 145 ? 35.121 -6.574 8.887 1.00 22.10 166 GLN B CA 1
ATOM 4753 C C . GLN B 1 145 ? 34.825 -7.704 9.867 1.00 25.01 166 GLN B C 1
ATOM 4754 O O . GLN B 1 145 ? 33.672 -8.091 10.033 1.00 23.83 166 GLN B O 1
ATOM 4760 N N . LEU B 1 146 ? 35.873 -8.238 10.496 1.00 23.05 167 LEU B N 1
ATOM 4761 C CA . LEU B 1 146 ? 35.706 -9.293 11.495 1.00 22.54 167 LEU B CA 1
ATOM 4762 C C . LEU B 1 146 ? 35.381 -8.681 12.855 1.00 23.98 167 LEU B C 1
ATOM 4763 O O . LEU B 1 146 ? 35.937 -7.639 13.223 1.00 23.33 167 LEU B O 1
ATOM 4768 N N . TRP B 1 147 ? 34.534 -9.352 13.627 1.00 21.96 168 TRP B N 1
ATOM 4769 C CA . TRP B 1 147 ? 34.192 -8.883 14.967 1.00 21.51 168 TRP B CA 1
ATOM 4770 C C . TRP B 1 147 ? 35.432 -8.736 15.883 1.00 24.06 168 TRP B C 1
ATOM 4771 O O . TRP B 1 147 ? 35.468 -7.812 16.704 1.00 25.05 168 TRP B O 1
ATOM 4782 N N . VAL B 1 148 ? 36.467 -9.587 15.706 1.00 22.16 169 VAL B N 1
ATOM 4783 C CA . VAL B 1 148 ? 37.700 -9.442 16.525 1.00 22.89 169 VAL B CA 1
ATOM 4784 C C . VAL B 1 148 ? 38.356 -8.051 16.263 1.00 25.70 169 VAL B C 1
ATOM 4785 O O . VAL B 1 148 ? 38.817 -7.397 17.192 1.00 26.40 169 VAL B O 1
ATOM 4789 N N . ASP B 1 149 ? 38.356 -7.604 14.991 1.00 24.22 170 ASP B N 1
ATOM 4790 C CA . ASP B 1 149 ? 38.918 -6.313 14.599 1.00 24.33 170 ASP B CA 1
ATOM 4791 C C . ASP B 1 149 ? 38.034 -5.163 15.060 1.00 27.52 170 ASP B C 1
ATOM 4792 O O . ASP B 1 149 ? 38.563 -4.122 15.460 1.00 27.38 170 ASP B O 1
ATOM 4797 N N . VAL B 1 150 ? 36.700 -5.363 15.070 1.00 24.20 171 VAL B N 1
ATOM 4798 C CA . VAL B 1 150 ? 35.760 -4.366 15.605 1.00 22.59 171 VAL B CA 1
ATOM 4799 C C . VAL B 1 150 ? 36.086 -4.181 17.103 1.00 24.69 171 VAL B C 1
ATOM 4800 O O . VAL B 1 150 ? 36.184 -3.047 17.583 1.00 25.34 171 VAL B O 1
ATOM 4804 N N . LEU B 1 151 ? 36.290 -5.299 17.811 1.00 23.01 172 LEU B N 1
ATOM 4805 C CA . LEU B 1 151 ? 36.634 -5.277 19.240 1.00 23.57 172 LEU B CA 1
ATOM 4806 C C . LEU B 1 151 ? 37.902 -4.435 19.506 1.00 26.64 172 LEU B C 1
ATOM 4807 O O . LEU B 1 151 ? 37.851 -3.504 20.301 1.00 27.95 172 LEU B O 1
ATOM 4812 N N . HIS B 1 152 ? 39.013 -4.754 18.835 1.00 25.73 173 HIS B N 1
ATOM 4813 C CA . HIS B 1 152 ? 40.287 -4.061 19.027 1.00 29.17 173 HIS B CA 1
ATOM 4814 C C . HIS B 1 152 ? 40.206 -2.578 18.673 1.00 31.86 173 HIS B C 1
ATOM 4815 O O . HIS B 1 152 ? 40.718 -1.756 19.427 1.00 31.02 173 HIS B O 1
ATOM 4822 N N . ALA B 1 153 ? 39.472 -2.231 17.598 1.00 27.33 174 ALA B N 1
ATOM 4823 C CA . ALA B 1 153 ? 39.289 -0.830 17.202 1.00 28.31 174 ALA B CA 1
ATOM 4824 C C . ALA B 1 153 ? 38.539 -0.039 18.292 1.00 31.91 174 ALA B C 1
ATOM 4825 O O . ALA B 1 153 ? 38.923 1.090 18.598 1.00 32.33 174 ALA B O 1
ATOM 4827 N N . ALA B 1 154 ? 37.517 -0.654 18.912 1.00 27.75 175 ALA B N 1
ATOM 4828 C CA . ALA B 1 154 ? 36.735 -0.019 19.968 1.00 28.06 175 ALA B CA 1
ATOM 4829 C C . ALA B 1 154 ? 37.545 0.075 21.259 1.00 30.32 175 ALA B C 1
ATOM 4830 O O . ALA B 1 154 ? 37.522 1.126 21.914 1.00 30.11 175 ALA B O 1
ATOM 4832 N N . LEU B 1 155 ? 38.265 -1.018 21.635 1.00 28.07 176 LEU B N 1
ATOM 4833 C CA . LEU B 1 155 ? 39.084 -1.036 22.861 1.00 29.55 176 LEU B CA 1
ATOM 4834 C C . LEU B 1 155 ? 40.180 0.040 22.854 1.00 36.12 176 LEU B C 1
ATOM 4835 O O . LEU B 1 155 ? 40.526 0.561 23.911 1.00 36.36 176 LEU B O 1
ATOM 4840 N N . ALA B 1 156 ? 40.682 0.411 21.657 1.00 33.72 177 ALA B N 1
ATOM 4841 C CA . ALA B 1 156 ? 41.703 1.466 21.535 1.00 35.58 177 ALA B CA 1
ATOM 4842 C C . ALA B 1 156 ? 41.195 2.822 22.072 1.00 40.58 177 ALA B C 1
ATOM 4843 O O . ALA B 1 156 ? 42.007 3.688 22.403 1.00 41.85 177 ALA B O 1
ATOM 4845 N N . HIS B 1 157 ? 39.854 2.987 22.166 1.00 34.95 178 HIS B N 1
ATOM 4846 C CA . HIS B 1 157 ? 39.192 4.188 22.681 1.00 35.89 178 HIS B CA 1
ATOM 4847 C C . HIS B 1 157 ? 38.449 3.929 24.005 1.00 39.27 178 HIS B C 1
ATOM 4848 O O . HIS B 1 157 ? 37.629 4.760 24.413 1.00 40.34 178 HIS B O 1
ATOM 4855 N N . GLY B 1 158 ? 38.736 2.790 24.657 1.00 33.87 179 GLY B N 1
ATOM 4856 C CA . GLY B 1 158 ? 38.110 2.388 25.920 1.00 32.14 179 GLY B CA 1
ATOM 4857 C C . GLY B 1 158 ? 36.637 2.064 25.757 1.00 33.59 179 GLY B C 1
ATOM 4858 O O . GLY B 1 158 ? 35.844 2.250 26.685 1.00 33.15 179 GLY B O 1
ATOM 4859 N N . LEU B 1 159 ? 36.244 1.616 24.543 1.00 29.41 180 LEU B N 1
ATOM 4860 C CA . LEU B 1 159 ? 34.846 1.311 24.252 1.00 28.15 180 LEU B CA 1
ATOM 4861 C C . LEU B 1 159 ? 34.679 -0.118 23.763 1.00 29.37 180 LEU B C 1
ATOM 4862 O O . LEU B 1 159 ? 35.666 -0.779 23.411 1.00 27.70 180 LEU B O 1
ATOM 4867 N N . THR B 1 160 ? 33.433 -0.603 23.770 1.00 24.00 181 THR B N 1
ATOM 4868 C CA . THR B 1 160 ? 33.142 -1.952 23.313 1.00 22.40 181 THR B CA 1
ATOM 4869 C C . THR B 1 160 ? 31.739 -2.139 22.765 1.00 25.81 181 THR B C 1
ATOM 4870 O O . THR B 1 160 ? 30.786 -1.698 23.415 1.00 26.62 181 THR B O 1
ATOM 4874 N N . PRO B 1 161 ? 31.560 -2.985 21.723 1.00 24.24 182 PRO B N 1
ATOM 4875 C CA . PRO B 1 161 ? 30.197 -3.434 21.387 1.00 23.76 182 PRO B CA 1
ATOM 4876 C C . PRO B 1 161 ? 29.651 -4.234 22.592 1.00 28.01 182 PRO B C 1
ATOM 4877 O O . PRO B 1 161 ? 30.422 -4.773 23.418 1.00 28.04 182 PRO B O 1
ATOM 4881 N N . ARG B 1 162 ? 28.333 -4.258 22.717 1.00 24.72 183 ARG B N 1
ATOM 4882 C CA . ARG B 1 162 ? 27.620 -4.903 23.832 1.00 26.16 183 ARG B CA 1
ATOM 4883 C C . ARG B 1 162 ? 27.220 -6.353 23.566 1.00 30.05 183 ARG B C 1
ATOM 4884 O O . ARG B 1 162 ? 26.926 -7.081 24.509 1.00 31.03 183 ARG B O 1
ATOM 4892 N N . SER B 1 163 ? 27.145 -6.749 22.291 1.00 26.34 184 SER B N 1
ATOM 4893 C CA . SER B 1 163 ? 26.649 -8.063 21.910 1.00 25.24 184 SER B CA 1
ATOM 4894 C C . SER B 1 163 ? 27.610 -8.753 20.952 1.00 27.44 184 SER B C 1
ATOM 4895 O O . SER B 1 163 ? 28.151 -8.119 20.033 1.00 23.87 184 SER B O 1
ATOM 4898 N N . TRP B 1 164 ? 27.827 -10.057 21.186 1.00 24.55 185 TRP B N 1
ATOM 4899 C CA . TRP B 1 164 ? 28.855 -10.829 20.496 1.00 23.26 185 TRP B CA 1
ATOM 4900 C C . TRP B 1 164 ? 28.386 -12.169 19.957 1.00 26.53 185 TRP B C 1
ATOM 4901 O O . TRP B 1 164 ? 27.232 -12.564 20.124 1.00 27.82 185 TRP B O 1
ATOM 4912 N N . THR B 1 165 ? 29.302 -12.833 19.261 1.00 23.67 186 THR B N 1
ATOM 4913 C CA . THR B 1 165 ? 29.251 -14.237 18.864 1.00 24.18 186 THR B CA 1
ATOM 4914 C C . THR B 1 165 ? 30.384 -14.856 19.717 1.00 27.78 186 THR B C 1
ATOM 4915 O O . THR B 1 165 ? 31.316 -14.133 20.112 1.00 26.69 186 THR B O 1
ATOM 4919 N N . ASP B 1 166 ? 30.288 -16.152 20.052 1.00 24.97 187 ASP B N 1
ATOM 4920 C CA . ASP B 1 166 ? 31.362 -16.835 20.801 1.00 25.31 187 ASP B CA 1
ATOM 4921 C C . ASP B 1 166 ? 32.673 -16.793 20.027 1.00 29.41 187 ASP B C 1
ATOM 4922 O O . ASP B 1 166 ? 33.719 -16.683 20.641 1.00 29.61 187 ASP B O 1
ATOM 4927 N N . TYR B 1 167 ? 32.605 -16.931 18.682 1.00 25.41 188 TYR B N 1
ATOM 4928 C CA . TYR B 1 167 ? 33.749 -16.976 17.786 1.00 26.45 188 TYR B CA 1
ATOM 4929 C C . TYR B 1 167 ? 33.823 -15.623 17.075 1.00 27.99 188 TYR B C 1
ATOM 4930 O O . TYR B 1 167 ? 32.855 -15.221 16.426 1.00 27.52 188 TYR B O 1
ATOM 4939 N N . LEU B 1 168 ? 34.957 -14.916 17.234 1.00 24.89 189 LEU B N 1
ATOM 4940 C CA . LEU B 1 168 ? 35.058 -13.540 16.757 1.00 23.50 189 LEU B CA 1
ATOM 4941 C C . LEU B 1 168 ? 35.499 -13.365 15.321 1.00 25.80 189 LEU B C 1
ATOM 4942 O O . LEU B 1 168 ? 35.419 -12.244 14.817 1.00 24.24 189 LEU B O 1
ATOM 4947 N N . ARG B 1 169 ? 36.003 -14.425 14.682 1.00 23.56 190 ARG B N 1
ATOM 4948 C CA . ARG B 1 169 ? 36.472 -14.339 13.294 1.00 24.20 190 ARG B CA 1
ATOM 4949 C C . ARG B 1 169 ? 35.327 -14.591 12.312 1.00 27.98 190 ARG B C 1
ATOM 4950 O O . ARG B 1 169 ? 35.423 -15.446 11.425 1.00 30.00 190 ARG B O 1
ATOM 4958 N N . LEU B 1 170 ? 34.240 -13.818 12.475 1.00 24.88 191 LEU B N 1
ATOM 4959 C CA . LEU B 1 170 ? 33.047 -13.842 11.621 1.00 24.20 191 LEU B CA 1
ATOM 4960 C C . LEU B 1 170 ? 32.845 -12.414 11.144 1.00 25.81 191 LEU B C 1
ATOM 4961 O O . LEU B 1 170 ? 33.281 -11.477 11.835 1.00 24.20 191 LEU B O 1
ATOM 4966 N N . THR B 1 171 ? 32.209 -12.232 9.966 1.00 22.77 192 THR B N 1
ATOM 4967 C CA . THR B 1 171 ? 32.011 -10.865 9.478 1.00 20.55 192 THR B CA 1
ATOM 4968 C C . THR B 1 171 ? 30.790 -10.205 10.074 1.00 23.23 192 THR B C 1
ATOM 4969 O O . THR B 1 171 ? 29.797 -10.861 10.443 1.00 22.61 192 THR B O 1
ATOM 4973 N N . VAL B 1 172 ? 30.835 -8.873 10.075 1.00 20.93 193 VAL B N 1
ATOM 4974 C CA . VAL B 1 172 ? 29.720 -8.039 10.527 1.00 20.19 193 VAL B CA 1
ATOM 4975 C C . VAL B 1 172 ? 28.466 -8.341 9.672 1.00 22.91 193 VAL B C 1
ATOM 4976 O O . VAL B 1 172 ? 27.386 -8.576 10.217 1.00 22.03 193 VAL B O 1
ATOM 4980 N N . GLY B 1 173 ? 28.604 -8.313 8.340 1.00 22.56 194 GLY B N 1
ATOM 4981 C CA . GLY B 1 173 ? 27.468 -8.593 7.456 1.00 22.14 194 GLY B CA 1
ATOM 4982 C C . GLY B 1 173 ? 26.914 -9.998 7.590 1.00 26.41 194 GLY B C 1
ATOM 4983 O O . GLY B 1 173 ? 25.692 -10.187 7.576 1.00 25.57 194 GLY B O 1
ATOM 4984 N N . GLY B 1 174 ? 27.814 -10.967 7.787 1.00 24.24 195 GLY B N 1
ATOM 4985 C CA . GLY B 1 174 ? 27.453 -12.374 7.934 1.00 23.78 195 GLY B CA 1
ATOM 4986 C C . GLY B 1 174 ? 26.634 -12.646 9.185 1.00 26.42 195 GLY B C 1
ATOM 4987 O O . GLY B 1 174 ? 25.566 -13.256 9.107 1.00 23.91 195 GLY B O 1
ATOM 4988 N N . THR B 1 175 ? 27.093 -12.154 10.350 1.00 22.91 196 THR B N 1
ATOM 4989 C CA . THR B 1 175 ? 26.319 -12.393 11.583 1.00 22.72 196 THR B CA 1
ATOM 4990 C C . THR B 1 175 ? 25.036 -11.586 11.595 1.00 24.22 196 THR B C 1
ATOM 4991 O O . THR B 1 175 ? 24.019 -12.082 12.061 1.00 24.14 196 THR B O 1
ATOM 4995 N N . LEU B 1 176 ? 25.079 -10.324 11.097 1.00 23.24 197 LEU B N 1
ATOM 4996 C CA . LEU B 1 176 ? 23.861 -9.495 11.082 1.00 23.09 197 LEU B CA 1
ATOM 4997 C C . LEU B 1 176 ? 22.782 -10.038 10.163 1.00 25.43 197 LEU B C 1
ATOM 4998 O O . LEU B 1 176 ? 21.610 -9.704 10.328 1.00 24.61 197 LEU B O 1
ATOM 5003 N N . SER B 1 177 ? 23.169 -10.899 9.211 1.00 22.00 198 SER B N 1
ATOM 5004 C CA . SER B 1 177 ? 22.219 -11.542 8.313 1.00 22.83 198 SER B CA 1
ATOM 5005 C C . SER B 1 177 ? 21.552 -12.754 9.013 1.00 27.75 198 SER B C 1
ATOM 5006 O O . SER B 1 177 ? 20.623 -13.326 8.478 1.00 29.11 198 SER B O 1
ATOM 5009 N N . ASN B 1 178 ? 22.015 -13.106 10.220 1.00 24.93 199 ASN B N 1
ATOM 5010 C CA . ASN B 1 178 ? 21.478 -14.234 10.975 1.00 25.08 199 ASN B CA 1
ATOM 5011 C C . ASN B 1 178 ? 20.895 -13.722 12.284 1.00 28.26 199 ASN B C 1
ATOM 5012 O O . ASN B 1 178 ? 19.682 -13.634 12.425 1.00 26.55 199 ASN B O 1
ATOM 5017 N N . ALA B 1 179 ? 21.758 -13.336 13.223 1.00 26.35 200 ALA B N 1
ATOM 5018 C CA . ALA B 1 179 ? 21.370 -12.713 14.494 1.00 26.04 200 ALA B CA 1
ATOM 5019 C C . ALA B 1 179 ? 22.621 -12.293 15.254 1.00 27.40 200 ALA B C 1
ATOM 5020 O O . ALA B 1 179 ? 22.716 -11.136 15.656 1.00 25.95 200 ALA B O 1
ATOM 5022 N N . GLY B 1 180 ? 23.553 -13.230 15.427 1.00 23.75 201 GLY B N 1
ATOM 5023 C CA . GLY B 1 180 ? 24.784 -13.020 16.184 1.00 21.64 201 GLY B CA 1
ATOM 5024 C C . GLY B 1 180 ? 24.488 -13.182 17.656 1.00 25.44 201 GLY B C 1
ATOM 5025 O O . GLY B 1 180 ? 24.081 -12.225 18.313 1.00 24.26 201 GLY B O 1
ATOM 5026 N N . ILE B 1 181 ? 24.634 -14.411 18.157 1.00 24.67 202 ILE B N 1
ATOM 5027 C CA . ILE B 1 181 ? 24.322 -14.757 19.560 1.00 24.94 202 ILE B CA 1
ATOM 5028 C C . ILE B 1 181 ? 25.531 -15.274 20.337 1.00 28.30 202 ILE B C 1
ATOM 5029 O O . ILE B 1 181 ? 26.445 -15.888 19.782 1.00 26.20 202 ILE B O 1
ATOM 5034 N N . SER B 1 182 ? 25.502 -15.014 21.646 1.00 26.58 203 SER B N 1
ATOM 5035 C CA . SER B 1 182 ? 26.501 -15.445 22.625 1.00 26.61 203 SER B CA 1
ATOM 5036 C C . SER B 1 182 ? 25.863 -15.269 23.996 1.00 30.51 203 SER B C 1
ATOM 5037 O O . SER B 1 182 ? 24.664 -14.944 24.079 1.00 27.49 203 SER B O 1
ATOM 5040 N N . GLY B 1 183 ? 26.659 -15.452 25.052 1.00 28.69 204 GLY B N 1
ATOM 5041 C CA . GLY B 1 183 ? 26.157 -15.356 26.418 1.00 29.12 204 GLY B CA 1
ATOM 5042 C C . GLY B 1 183 ? 25.746 -13.983 26.900 1.00 31.64 204 GLY B C 1
ATOM 5043 O O . GLY B 1 183 ? 25.232 -13.890 28.009 1.00 31.46 204 GLY B O 1
ATOM 5044 N N . GLN B 1 184 ? 25.948 -12.908 26.097 1.00 26.60 205 GLN B N 1
ATOM 5045 C CA . GLN B 1 184 ? 25.541 -11.541 26.483 1.00 27.84 205 GLN B CA 1
ATOM 5046 C C . GLN B 1 184 ? 24.157 -11.214 25.935 1.00 30.96 205 GLN B C 1
ATOM 5047 O O . GLN B 1 184 ? 23.555 -10.207 26.339 1.00 30.93 205 GLN B O 1
ATOM 5053 N N . ALA B 1 185 ? 23.664 -12.039 24.984 1.00 27.74 206 ALA B N 1
ATOM 5054 C CA . ALA B 1 185 ? 22.403 -11.763 24.302 1.00 27.64 206 ALA B CA 1
ATOM 5055 C C . ALA B 1 185 ? 21.201 -11.688 25.224 1.00 31.11 206 ALA B C 1
ATOM 5056 O O . ALA B 1 185 ? 20.276 -10.942 24.931 1.00 30.52 206 ALA B O 1
ATOM 5058 N N . PHE B 1 186 ? 21.229 -12.392 26.378 1.00 27.53 207 PHE B N 1
ATOM 5059 C CA . PHE B 1 186 ? 20.094 -12.330 27.299 1.00 27.87 207 PHE B CA 1
ATOM 5060 C C . PHE B 1 186 ? 19.881 -10.900 27.800 1.00 32.87 207 PHE B C 1
ATOM 5061 O O . PHE B 1 186 ? 18.756 -10.526 28.128 1.00 35.43 207 PHE B O 1
ATOM 5069 N N . ARG B 1 187 ? 20.969 -10.124 27.905 1.00 30.17 208 ARG B N 1
ATOM 5070 C CA . ARG B 1 187 ? 20.847 -8.772 28.453 1.00 31.96 208 ARG B CA 1
ATOM 5071 C C . ARG B 1 187 ? 20.761 -7.676 27.420 1.00 35.10 208 ARG B C 1
ATOM 5072 O O . ARG B 1 187 ? 19.992 -6.750 27.624 1.00 36.67 208 ARG B O 1
ATOM 5080 N N . HIS B 1 188 ? 21.578 -7.726 26.367 1.00 31.14 209 HIS B N 1
ATOM 5081 C CA . HIS B 1 188 ? 21.587 -6.664 25.369 1.00 30.48 209 HIS B CA 1
ATOM 5082 C C . HIS B 1 188 ? 20.948 -7.070 24.042 1.00 33.57 209 HIS B C 1
ATOM 5083 O O . HIS B 1 188 ? 20.829 -6.253 23.128 1.00 32.39 209 HIS B O 1
ATOM 5090 N N . GLY B 1 189 ? 20.512 -8.320 23.967 1.00 29.19 210 GLY B N 1
ATOM 5091 C CA . GLY B 1 189 ? 19.953 -8.870 22.753 1.00 28.52 210 GLY B CA 1
ATOM 5092 C C . GLY B 1 189 ? 21.058 -9.342 21.823 1.00 28.22 210 GLY B C 1
ATOM 5093 O O . GLY B 1 189 ? 22.245 -9.104 22.061 1.00 26.78 210 GLY B O 1
ATOM 5094 N N . PRO B 1 190 ? 20.670 -10.009 20.725 1.00 25.03 211 PRO B N 1
ATOM 5095 C CA . PRO B 1 190 ? 21.666 -10.454 19.729 1.00 23.48 211 PRO B CA 1
ATOM 5096 C C . PRO B 1 190 ? 22.310 -9.265 19.003 1.00 25.42 211 PRO B C 1
ATOM 5097 O O . PRO B 1 190 ? 21.889 -8.115 19.182 1.00 25.94 211 PRO B O 1
ATOM 5101 N N . GLN B 1 191 ? 23.313 -9.528 18.171 1.00 21.95 212 GLN B N 1
ATOM 5102 C CA . GLN B 1 191 ? 23.960 -8.426 17.449 1.00 21.94 212 GLN B CA 1
ATOM 5103 C C . GLN B 1 191 ? 22.993 -7.598 16.598 1.00 25.42 212 GLN B C 1
ATOM 5104 O O . GLN B 1 191 ? 23.165 -6.383 16.493 1.00 25.88 212 GLN B O 1
ATOM 5110 N N . ILE B 1 192 ? 21.951 -8.229 16.045 1.00 23.78 213 ILE B N 1
ATOM 5111 C CA . ILE B 1 192 ? 20.953 -7.511 15.238 1.00 24.20 213 ILE B CA 1
ATOM 5112 C C . ILE B 1 192 ? 20.143 -6.484 16.058 1.00 27.76 213 ILE B C 1
ATOM 5113 O O . ILE B 1 192 ? 19.543 -5.582 15.463 1.00 27.25 213 ILE B O 1
ATOM 5118 N N . SER B 1 193 ? 20.141 -6.609 17.413 1.00 23.91 214 SER B N 1
ATOM 5119 C CA . SER B 1 193 ? 19.443 -5.672 18.305 1.00 25.49 214 SER B CA 1
ATOM 5120 C C . SER B 1 193 ? 20.363 -4.522 18.704 1.00 29.21 214 SER B C 1
ATOM 5121 O O . SER B 1 193 ? 19.967 -3.664 19.505 1.00 30.35 214 SER B O 1
ATOM 5124 N N . ASN B 1 194 ? 21.598 -4.517 18.170 1.00 24.08 215 ASN B N 1
ATOM 5125 C CA . ASN B 1 194 ? 22.607 -3.518 18.511 1.00 24.23 215 ASN B CA 1
ATOM 5126 C C . ASN B 1 194 ? 23.201 -2.875 17.248 1.00 26.64 215 ASN B C 1
ATOM 5127 O O . ASN B 1 194 ? 24.406 -2.916 17.019 1.00 24.97 215 ASN B O 1
ATOM 5132 N N . VAL B 1 195 ? 22.323 -2.293 16.432 1.00 25.69 216 VAL B N 1
ATOM 5133 C CA . VAL B 1 195 ? 22.695 -1.640 15.170 1.00 25.70 216 VAL B CA 1
ATOM 5134 C C . VAL B 1 195 ? 21.957 -0.313 15.074 1.00 27.97 216 VAL B C 1
ATOM 5135 O O . VAL B 1 195 ? 20.739 -0.268 15.243 1.00 27.88 216 VAL B O 1
ATOM 5139 N N . LEU B 1 196 ? 22.687 0.760 14.780 1.00 24.65 217 LEU B N 1
ATOM 5140 C CA . LEU B 1 196 ? 22.113 2.090 14.605 1.00 25.46 217 LEU B CA 1
ATOM 5141 C C . LEU B 1 196 ? 21.644 2.293 13.159 1.00 28.31 217 LEU B C 1
ATOM 5142 O O . LEU B 1 196 ? 20.562 2.837 12.923 1.00 27.84 217 LEU B O 1
ATOM 5147 N N . GLU B 1 197 ? 22.472 1.872 12.197 1.00 24.76 218 GLU B N 1
ATOM 5148 C CA . GLU B 1 197 ? 22.143 1.998 10.776 1.00 24.41 218 GLU B CA 1
ATOM 5149 C C . GLU B 1 197 ? 22.978 1.074 9.939 1.00 26.05 218 GLU B C 1
ATOM 5150 O O . GLU B 1 197 ? 24.007 0.569 10.399 1.00 24.62 218 GLU B O 1
ATOM 5156 N N . LEU B 1 198 ? 22.528 0.847 8.705 1.00 23.24 219 LEU B N 1
ATOM 5157 C CA . LEU B 1 198 ? 23.225 0.009 7.754 1.00 22.52 219 LEU B CA 1
ATOM 5158 C C . LEU B 1 198 ? 23.319 0.719 6.404 1.00 24.69 219 LEU B C 1
ATOM 5159 O O . LEU B 1 198 ? 22.401 1.456 6.048 1.00 23.76 219 LEU B O 1
ATOM 5164 N N . ASP B 1 199 ? 24.384 0.449 5.645 1.00 21.78 220 ASP B N 1
ATOM 5165 C CA . ASP B 1 199 ? 24.452 0.792 4.222 1.00 21.54 220 ASP B CA 1
ATOM 5166 C C . ASP B 1 199 ? 24.176 -0.551 3.566 1.00 25.46 220 ASP B C 1
ATOM 5167 O O . ASP B 1 199 ? 24.881 -1.531 3.840 1.00 25.41 220 ASP B O 1
ATOM 5172 N N . VAL B 1 200 ? 23.148 -0.606 2.720 1.00 22.40 221 VAL B N 1
ATOM 5173 C CA . VAL B 1 200 ? 22.737 -1.839 2.067 1.00 21.12 221 VAL B CA 1
ATOM 5174 C C . VAL B 1 200 ? 22.729 -1.635 0.562 1.00 27.35 221 VAL B C 1
ATOM 5175 O O . VAL B 1 200 ? 22.167 -0.646 0.087 1.00 28.22 221 VAL B O 1
ATOM 5179 N N . VAL B 1 201 ? 23.297 -2.590 -0.183 1.00 22.57 222 VAL B N 1
ATOM 5180 C CA . VAL B 1 201 ? 23.204 -2.592 -1.640 1.00 23.36 222 VAL B CA 1
ATOM 5181 C C . VAL B 1 201 ? 22.083 -3.611 -1.941 1.00 26.04 222 VAL B C 1
ATOM 5182 O O . VAL B 1 201 ? 22.277 -4.819 -1.755 1.00 26.46 222 VAL B O 1
ATOM 5186 N N . THR B 1 202 ? 20.904 -3.124 -2.384 1.00 24.04 223 THR B N 1
ATOM 5187 C CA . THR B 1 202 ? 19.751 -3.997 -2.657 1.00 24.59 223 THR B CA 1
ATOM 5188 C C . THR B 1 202 ? 19.998 -4.905 -3.875 1.00 29.06 223 THR B C 1
ATOM 5189 O O . THR B 1 202 ? 20.877 -4.621 -4.692 1.00 26.59 223 THR B O 1
ATOM 5193 N N . GLY B 1 203 ? 19.200 -5.965 -4.001 1.00 29.71 224 GLY B N 1
ATOM 5194 C CA . GLY B 1 203 ? 19.276 -6.874 -5.146 1.00 30.66 224 GLY B CA 1
ATOM 5195 C C . GLY B 1 203 ? 19.051 -6.134 -6.454 1.00 35.81 224 GLY B C 1
ATOM 5196 O O . GLY B 1 203 ? 19.617 -6.508 -7.492 1.00 35.14 224 GLY B O 1
ATOM 5197 N N . THR B 1 204 ? 18.266 -5.021 -6.393 1.00 32.96 225 THR B N 1
ATOM 5198 C CA . THR B 1 204 ? 17.983 -4.162 -7.551 1.00 33.53 225 THR B CA 1
ATOM 5199 C C . THR B 1 204 ? 19.201 -3.285 -7.917 1.00 36.78 225 THR B C 1
ATOM 5200 O O . THR B 1 204 ? 19.212 -2.686 -8.984 1.00 36.69 225 THR B O 1
ATOM 5204 N N . GLY B 1 205 ? 20.199 -3.221 -7.036 1.00 31.05 226 GLY B N 1
ATOM 5205 C CA . GLY B 1 205 ? 21.424 -2.458 -7.279 1.00 29.57 226 GLY B CA 1
ATOM 5206 C C . GLY B 1 205 ? 21.438 -1.036 -6.747 1.00 32.95 226 GLY B C 1
ATOM 5207 O O . GLY B 1 205 ? 22.288 -0.236 -7.150 1.00 34.38 226 GLY B O 1
ATOM 5208 N N . ASP B 1 206 ? 20.510 -0.700 -5.849 1.00 27.08 227 ASP B N 1
ATOM 5209 C CA . ASP B 1 206 ? 20.525 0.622 -5.233 1.00 25.12 227 ASP B CA 1
ATOM 5210 C C . ASP B 1 206 ? 21.339 0.556 -3.955 1.00 28.46 227 ASP B C 1
ATOM 5211 O O . ASP B 1 206 ? 21.412 -0.510 -3.343 1.00 30.25 227 ASP B O 1
ATOM 5216 N N . MET B 1 207 ? 21.933 1.682 -3.552 1.00 24.63 228 MET B N 1
ATOM 5217 C CA A MET B 1 207 ? 22.671 1.764 -2.298 0.50 24.09 228 MET B CA 1
ATOM 5218 C CA B MET B 1 207 ? 22.655 1.741 -2.280 0.50 24.39 228 MET B CA 1
ATOM 5219 C C . MET B 1 207 ? 21.795 2.583 -1.357 1.00 27.92 228 MET B C 1
ATOM 5220 O O . MET B 1 207 ? 21.560 3.763 -1.623 1.00 26.21 228 MET B O 1
ATOM 5229 N N . VAL B 1 208 ? 21.272 1.970 -0.293 1.00 24.96 229 VAL B N 1
ATOM 5230 C CA . VAL B 1 208 ? 20.366 2.678 0.617 1.00 26.17 229 VAL B CA 1
ATOM 5231 C C . VAL B 1 208 ? 20.911 2.655 2.050 1.00 28.13 229 VAL B C 1
ATOM 5232 O O . VAL B 1 208 ? 21.255 1.576 2.543 1.00 28.45 229 VAL B O 1
ATOM 5236 N N . THR B 1 209 ? 20.990 3.832 2.711 1.00 24.81 230 THR B N 1
ATOM 5237 C CA . THR B 1 209 ? 21.373 3.886 4.124 1.00 23.26 230 THR B CA 1
ATOM 5238 C C . THR B 1 209 ? 20.050 3.771 4.857 1.00 28.12 230 THR B C 1
ATOM 5239 O O . THR B 1 209 ? 19.130 4.539 4.569 1.00 27.94 230 THR B O 1
ATOM 5243 N N . CYS B 1 210 ? 19.949 2.816 5.795 1.00 24.77 231 CYS B N 1
ATOM 5244 C CA . CYS B 1 210 ? 18.670 2.607 6.470 1.00 25.40 231 CYS B CA 1
ATOM 5245 C C . CYS B 1 210 ? 18.834 2.433 7.965 1.00 27.47 231 CYS B C 1
ATOM 5246 O O . CYS B 1 210 ? 19.920 2.105 8.437 1.00 24.84 231 CYS B O 1
ATOM 5249 N N . SER B 1 211 ? 17.762 2.717 8.714 1.00 25.49 232 SER B N 1
ATOM 5250 C CA . SER B 1 211 ? 17.749 2.706 10.182 1.00 25.80 232 SER B CA 1
ATOM 5251 C C . SER B 1 211 ? 16.282 2.660 10.622 1.00 31.65 232 SER B C 1
ATOM 5252 O O . SER B 1 211 ? 15.406 2.616 9.769 1.00 30.45 232 SER B O 1
ATOM 5255 N N . LYS B 1 212 ? 16.003 2.764 11.938 1.00 30.46 233 LYS B N 1
ATOM 5256 C CA . LYS B 1 212 ? 14.608 2.843 12.392 1.00 32.11 233 LYS B CA 1
ATOM 5257 C C . LYS B 1 212 ? 13.918 4.137 11.934 1.00 39.06 233 LYS B C 1
ATOM 5258 O O . LYS B 1 212 ? 12.684 4.197 11.848 1.00 41.18 233 LYS B O 1
ATOM 5264 N N . GLU B 1 213 ? 14.719 5.165 11.630 1.00 35.53 234 GLU B N 1
ATOM 5265 C CA . GLU B 1 213 ? 14.256 6.488 11.223 1.00 36.22 234 GLU B CA 1
ATOM 5266 C C . GLU B 1 213 ? 14.140 6.680 9.701 1.00 38.50 234 GLU B C 1
ATOM 5267 O O . GLU B 1 213 ? 13.430 7.579 9.273 1.00 39.22 234 GLU B O 1
ATOM 5273 N N . LYS B 1 214 ? 14.856 5.871 8.892 1.00 32.52 235 LYS B N 1
ATOM 5274 C CA . LYS B 1 214 ? 14.817 6.003 7.432 1.00 31.31 235 LYS B CA 1
ATOM 5275 C C . LYS B 1 214 ? 14.821 4.617 6.788 1.00 32.39 235 LYS B C 1
ATOM 5276 O O . LYS B 1 214 ? 15.740 3.837 7.060 1.00 29.87 235 LYS B O 1
ATOM 5282 N N . ASP B 1 215 ? 13.837 4.339 5.891 1.00 31.84 236 ASP B N 1
ATOM 5283 C CA . ASP B 1 215 ? 13.731 3.040 5.202 1.00 30.69 236 ASP B CA 1
ATOM 5284 C C . ASP B 1 215 ? 13.808 1.894 6.227 1.00 34.65 236 ASP B C 1
ATOM 5285 O O . ASP B 1 215 ? 14.551 0.927 6.039 1.00 31.98 236 ASP B O 1
ATOM 5290 N N . ALA B 1 216 ? 13.035 2.030 7.333 1.00 32.94 237 ALA B N 1
ATOM 5291 C CA . ALA B 1 216 ? 12.978 1.037 8.410 1.00 33.02 237 ALA B CA 1
ATOM 5292 C C . ALA B 1 216 ? 12.609 -0.347 7.886 1.00 35.63 237 ALA B C 1
ATOM 5293 O O . ALA B 1 216 ? 13.107 -1.341 8.407 1.00 35.35 237 ALA B O 1
ATOM 5295 N N . ASP B 1 217 ? 11.754 -0.415 6.850 1.00 32.78 238 ASP B N 1
ATOM 5296 C CA . ASP B 1 217 ? 11.386 -1.705 6.275 1.00 33.00 238 ASP B CA 1
ATOM 5297 C C . ASP B 1 217 ? 12.596 -2.458 5.724 1.00 35.30 238 ASP B C 1
ATOM 5298 O O . ASP B 1 217 ? 12.679 -3.663 5.918 1.00 35.84 238 ASP B O 1
ATOM 5303 N N . LEU B 1 218 ? 13.521 -1.759 5.028 1.00 30.62 239 LEU B N 1
ATOM 5304 C CA . LEU B 1 218 ? 14.730 -2.404 4.515 1.00 28.53 239 LEU B CA 1
ATOM 5305 C C . LEU B 1 218 ? 15.668 -2.802 5.671 1.00 30.13 239 LEU B C 1
ATOM 5306 O O . LEU B 1 218 ? 16.214 -3.911 5.687 1.00 28.68 239 LEU B O 1
ATOM 5311 N N . PHE B 1 219 ? 15.860 -1.874 6.617 1.00 27.11 240 PHE B N 1
ATOM 5312 C CA . PHE B 1 219 ? 16.679 -2.082 7.810 1.00 25.58 240 PHE B CA 1
ATOM 5313 C C . PHE B 1 219 ? 16.248 -3.365 8.528 1.00 30.44 240 PHE B C 1
ATOM 5314 O O . PHE B 1 219 ? 17.058 -4.291 8.669 1.00 29.68 240 PHE B O 1
ATOM 5322 N N . ASP B 1 220 ? 14.957 -3.451 8.895 1.00 29.04 241 ASP B N 1
ATOM 5323 C CA . ASP B 1 220 ? 14.403 -4.615 9.575 1.00 30.09 241 ASP B CA 1
ATOM 5324 C C . ASP B 1 220 ? 14.417 -5.877 8.705 1.00 32.40 241 ASP B C 1
ATOM 5325 O O . ASP B 1 220 ? 14.676 -6.960 9.229 1.00 31.58 241 ASP B O 1
ATOM 5330 N N . ALA B 1 221 ? 14.227 -5.744 7.385 1.00 30.19 242 ALA B N 1
ATOM 5331 C CA . ALA B 1 221 ? 14.281 -6.894 6.472 1.00 29.85 242 ALA B CA 1
ATOM 5332 C C . ALA B 1 221 ? 15.682 -7.532 6.480 1.00 31.64 242 ALA B C 1
ATOM 5333 O O . ALA B 1 221 ? 15.816 -8.743 6.613 1.00 31.83 242 ALA B O 1
ATOM 5335 N N . VAL B 1 222 ? 16.708 -6.704 6.327 1.00 27.20 243 VAL B N 1
ATOM 5336 C CA . VAL B 1 222 ? 18.100 -7.141 6.242 1.00 26.49 243 VAL B CA 1
ATOM 5337 C C . VAL B 1 222 ? 18.558 -7.833 7.545 1.00 27.22 243 VAL B C 1
ATOM 5338 O O . VAL B 1 222 ? 19.247 -8.854 7.486 1.00 25.40 243 VAL B O 1
ATOM 5342 N N . LEU B 1 223 ? 18.165 -7.280 8.710 1.00 26.85 244 LEU B N 1
ATOM 5343 C CA . LEU B 1 223 ? 18.552 -7.844 10.016 1.00 26.12 244 LEU B CA 1
ATOM 5344 C C . LEU B 1 223 ? 17.891 -9.222 10.192 1.00 29.75 244 LEU B C 1
ATOM 5345 O O . LEU B 1 223 ? 16.652 -9.342 10.217 1.00 29.12 244 LEU B O 1
ATOM 5350 N N . GLY B 1 224 ? 18.734 -10.255 10.220 1.00 26.88 245 GLY B N 1
ATOM 5351 C CA . GLY B 1 224 ? 18.283 -11.644 10.279 1.00 28.12 245 GLY B CA 1
ATOM 5352 C C . GLY B 1 224 ? 17.698 -12.137 8.968 1.00 32.07 245 GLY B C 1
ATOM 5353 O O . GLY B 1 224 ? 17.109 -13.229 8.918 1.00 31.36 245 GLY B O 1
ATOM 5354 N N . GLY B 1 225 ? 17.903 -11.348 7.908 1.00 28.02 246 GLY B N 1
ATOM 5355 C CA . GLY B 1 225 ? 17.335 -11.558 6.574 1.00 29.41 246 GLY B CA 1
ATOM 5356 C C . GLY B 1 225 ? 17.963 -12.580 5.657 1.00 31.66 246 GLY B C 1
ATOM 5357 O O . GLY B 1 225 ? 17.510 -12.715 4.513 1.00 32.32 246 GLY B O 1
ATOM 5358 N N . LEU B 1 226 ? 18.980 -13.328 6.148 1.00 30.72 247 LEU B N 1
ATOM 5359 C CA . LEU B 1 226 ? 19.636 -14.416 5.390 1.00 30.51 247 LEU B CA 1
ATOM 5360 C C . LEU B 1 226 ? 20.163 -13.957 4.007 1.00 33.27 247 LEU B C 1
ATOM 5361 O O . LEU B 1 226 ? 20.135 -14.723 3.042 1.00 33.19 247 LEU B O 1
ATOM 5366 N N . GLY B 1 227 ? 20.597 -12.700 3.935 1.00 29.91 248 GLY B N 1
ATOM 5367 C CA . GLY B 1 227 ? 21.130 -12.069 2.725 1.00 29.46 248 GLY B CA 1
ATOM 5368 C C . GLY B 1 227 ? 20.145 -11.938 1.581 1.00 32.71 248 GLY B C 1
ATOM 5369 O O . GLY B 1 227 ? 20.553 -11.652 0.457 1.00 32.77 248 GLY B O 1
ATOM 5370 N N . GLN B 1 228 ? 18.839 -12.083 1.852 1.00 29.30 249 GLN B N 1
ATOM 5371 C CA . GLN B 1 228 ? 17.821 -12.070 0.796 1.00 31.02 249 GLN B CA 1
ATOM 5372 C C . GLN B 1 228 ? 17.447 -10.695 0.220 1.00 33.59 249 GLN B C 1
ATOM 5373 O O . GLN B 1 228 ? 16.828 -10.635 -0.842 1.00 35.63 249 GLN B O 1
ATOM 5379 N N . PHE B 1 229 ? 17.798 -9.609 0.907 1.00 29.26 250 PHE B N 1
ATOM 5380 C CA . PHE B 1 229 ? 17.322 -8.290 0.500 1.00 28.85 250 PHE B CA 1
ATOM 5381 C C . PHE B 1 229 ? 18.406 -7.314 0.057 1.00 31.75 250 PHE B C 1
ATOM 5382 O O . PHE B 1 229 ? 18.122 -6.345 -0.656 1.00 32.10 250 PHE B O 1
ATOM 5390 N N . GLY B 1 230 ? 19.638 -7.588 0.440 1.00 28.04 251 GLY B N 1
ATOM 5391 C CA . GLY B 1 230 ? 20.731 -6.714 0.057 1.00 25.64 251 GLY B CA 1
ATOM 5392 C C . GLY B 1 230 ? 22.002 -7.045 0.795 1.00 28.82 251 GLY B C 1
ATOM 5393 O O . GLY B 1 230 ? 21.983 -7.797 1.779 1.00 29.65 251 GLY B O 1
ATOM 5394 N N . ILE B 1 231 ? 23.104 -6.484 0.306 1.00 24.78 252 ILE B N 1
ATOM 5395 C CA . ILE B 1 231 ? 24.421 -6.705 0.878 1.00 23.51 252 ILE B CA 1
ATOM 5396 C C . ILE B 1 231 ? 24.761 -5.547 1.809 1.00 25.76 252 ILE B C 1
ATOM 5397 O O . ILE B 1 231 ? 24.712 -4.386 1.403 1.00 24.51 252 ILE B O 1
ATOM 5402 N N . ILE B 1 232 ? 25.116 -5.879 3.051 1.00 22.06 253 ILE B N 1
ATOM 5403 C CA . ILE B 1 232 ? 25.522 -4.904 4.057 1.00 21.73 253 ILE B CA 1
ATOM 5404 C C . ILE B 1 232 ? 26.974 -4.528 3.758 1.00 25.16 253 ILE B C 1
ATOM 5405 O O . ILE B 1 232 ? 27.868 -5.376 3.855 1.00 24.92 253 ILE B O 1
ATOM 5410 N N . THR B 1 233 ? 27.207 -3.253 3.452 1.00 22.98 254 THR B N 1
ATOM 5411 C CA . THR B 1 233 ? 28.565 -2.742 3.205 1.00 23.17 254 THR B CA 1
ATOM 5412 C C . THR B 1 233 ? 29.092 -1.969 4.424 1.00 25.06 254 THR B C 1
ATOM 5413 O O . THR B 1 233 ? 30.300 -1.760 4.546 1.00 24.80 254 THR B O 1
ATOM 5417 N N . ARG B 1 234 ? 28.184 -1.517 5.302 1.00 23.76 255 ARG B N 1
ATOM 5418 C CA . ARG B 1 234 ? 28.553 -0.821 6.535 1.00 23.21 255 ARG B CA 1
ATOM 5419 C C . ARG B 1 234 ? 27.505 -1.058 7.586 1.00 24.71 255 ARG B C 1
ATOM 5420 O O . ARG B 1 234 ? 26.318 -1.040 7.280 1.00 23.11 255 ARG B O 1
ATOM 5428 N N . ALA B 1 235 ? 27.934 -1.215 8.839 1.00 21.45 256 ALA B N 1
ATOM 5429 C CA . ALA B 1 235 ? 26.979 -1.272 9.943 1.00 22.35 256 ALA B CA 1
ATOM 5430 C C . ALA B 1 235 ? 27.511 -0.346 11.027 1.00 24.92 256 ALA B C 1
ATOM 5431 O O . ALA B 1 235 ? 28.700 -0.392 11.338 1.00 23.21 256 ALA B O 1
ATOM 5433 N N . ARG B 1 236 ? 26.640 0.526 11.558 1.00 22.15 257 ARG B N 1
ATOM 5434 C CA . ARG B 1 236 ? 27.002 1.438 12.635 1.00 23.42 257 ARG B CA 1
ATOM 5435 C C . ARG B 1 236 ? 26.582 0.747 13.926 1.00 26.15 257 ARG B C 1
ATOM 5436 O O . ARG B 1 236 ? 25.385 0.496 14.147 1.00 24.32 257 ARG B O 1
ATOM 5444 N N . ILE B 1 237 ? 27.576 0.390 14.739 1.00 23.07 258 ILE B N 1
ATOM 5445 C CA . ILE B 1 237 ? 27.385 -0.412 15.947 1.00 23.52 258 ILE B CA 1
ATOM 5446 C C . ILE B 1 237 ? 27.576 0.458 17.182 1.00 27.45 258 ILE B C 1
ATOM 5447 O O . ILE B 1 237 ? 28.665 0.998 17.351 1.00 26.56 258 ILE B O 1
ATOM 5452 N N . PRO B 1 238 ? 26.567 0.540 18.086 1.00 27.15 259 PRO B N 1
ATOM 5453 C CA . PRO B 1 238 ? 26.745 1.350 19.308 1.00 28.09 259 PRO B CA 1
ATOM 5454 C C . PRO B 1 238 ? 27.753 0.719 20.253 1.00 30.17 259 PRO B C 1
ATOM 5455 O O . PRO B 1 238 ? 27.949 -0.502 20.233 1.00 28.66 259 PRO B O 1
ATOM 5459 N N . LEU B 1 239 ? 28.416 1.565 21.051 1.00 28.48 260 LEU B N 1
ATOM 5460 C CA . LEU B 1 239 ? 29.478 1.154 21.962 1.00 27.42 260 LEU B CA 1
ATOM 5461 C C . LEU B 1 239 ? 29.206 1.555 23.392 1.00 31.14 260 LEU B C 1
ATOM 5462 O O . LEU B 1 239 ? 28.661 2.624 23.659 1.00 30.60 260 LEU B O 1
ATOM 5467 N N . ALA B 1 240 ? 29.621 0.699 24.312 1.00 29.01 261 ALA B N 1
ATOM 5468 C CA . ALA B 1 240 ? 29.507 0.941 25.746 1.00 29.85 261 ALA B CA 1
ATOM 5469 C C . ALA B 1 240 ? 30.921 1.190 26.315 1.00 34.84 261 ALA B C 1
ATOM 5470 O O . ALA B 1 240 ? 31.905 0.746 25.707 1.00 31.50 261 ALA B O 1
ATOM 5472 N N . PRO B 1 241 ? 31.055 1.821 27.514 1.00 34.34 262 PRO B N 1
ATOM 5473 C CA . PRO B 1 241 ? 32.389 1.935 28.137 1.00 34.71 262 PRO B CA 1
ATOM 5474 C C . PRO B 1 241 ? 32.972 0.528 28.344 1.00 36.05 262 PRO B C 1
ATOM 5475 O O . PRO B 1 241 ? 32.241 -0.398 28.712 1.00 35.07 262 PRO B O 1
ATOM 5479 N N . ALA B 1 242 ? 34.257 0.337 28.043 1.00 31.51 263 ALA B N 1
ATOM 5480 C CA . ALA B 1 242 ? 34.831 -1.000 28.145 1.00 30.00 263 ALA B CA 1
ATOM 5481 C C . ALA B 1 242 ? 35.324 -1.405 29.525 1.00 32.50 263 ALA B C 1
ATOM 5482 O O . ALA B 1 242 ? 36.109 -0.679 30.127 1.00 33.24 263 ALA B O 1
ATOM 5484 N N . PRO B 1 243 ? 34.985 -2.626 29.984 1.00 28.75 264 PRO B N 1
ATOM 5485 C CA . PRO B 1 243 ? 35.608 -3.123 31.231 1.00 29.20 264 PRO B CA 1
ATOM 5486 C C . PRO B 1 243 ? 37.058 -3.550 30.956 1.00 32.46 264 PRO B C 1
ATOM 5487 O O . PRO B 1 243 ? 37.464 -3.648 29.792 1.00 32.01 264 PRO B O 1
ATOM 5491 N N . ALA B 1 244 ? 37.838 -3.797 32.011 1.00 29.78 265 ALA B N 1
ATOM 5492 C CA . ALA B 1 244 ? 39.225 -4.239 31.860 1.00 30.83 265 ALA B CA 1
ATOM 5493 C C . ALA B 1 244 ? 39.332 -5.749 31.969 1.00 32.05 265 ALA B C 1
ATOM 5494 O O . ALA B 1 244 ? 40.176 -6.351 31.311 1.00 31.08 265 ALA B O 1
ATOM 5496 N N . ARG B 1 245 ? 38.525 -6.357 32.864 1.00 28.85 266 ARG B N 1
ATOM 5497 C CA . ARG B 1 245 ? 38.654 -7.772 33.189 1.00 28.16 266 ARG B CA 1
ATOM 5498 C C . ARG B 1 245 ? 37.358 -8.529 33.273 1.00 31.09 266 ARG B C 1
ATOM 5499 O O . ARG B 1 245 ? 36.281 -7.937 33.282 1.00 29.50 266 ARG B O 1
ATOM 5507 N N . ALA B 1 246 ? 37.477 -9.860 33.356 1.00 28.64 267 ALA B N 1
ATOM 5508 C CA . ALA B 1 246 ? 36.349 -10.769 33.475 1.00 27.31 267 ALA B CA 1
ATOM 5509 C C . ALA B 1 246 ? 36.639 -11.895 34.487 1.00 28.99 267 ALA B C 1
ATOM 5510 O O . ALA B 1 246 ? 37.661 -12.583 34.370 1.00 28.26 267 ALA B O 1
ATOM 5512 N N . ARG B 1 247 ? 35.751 -12.063 35.478 1.00 24.90 268 ARG B N 1
ATOM 5513 C CA . ARG B 1 247 ? 35.827 -13.183 36.436 1.00 24.85 268 ARG B CA 1
ATOM 5514 C C . ARG B 1 247 ? 34.983 -14.259 35.775 1.00 29.54 268 ARG B C 1
ATOM 5515 O O . ARG B 1 247 ? 33.796 -14.044 35.530 1.00 29.21 268 ARG B O 1
ATOM 5523 N N . TRP B 1 248 ? 35.612 -15.372 35.428 1.00 26.81 269 TRP B N 1
ATOM 5524 C CA . TRP B 1 248 ? 35.046 -16.434 34.597 1.00 27.91 269 TRP B CA 1
ATOM 5525 C C . TRP B 1 248 ? 34.829 -17.715 35.407 1.00 30.94 269 TRP B C 1
ATOM 5526 O O . TRP B 1 248 ? 35.782 -18.292 35.934 1.00 30.67 269 TRP B O 1
ATOM 5537 N N . LEU B 1 249 ? 33.560 -18.122 35.511 1.00 27.80 270 LEU B N 1
ATOM 5538 C CA . LEU B 1 249 ? 33.120 -19.291 36.281 1.00 28.77 270 LEU B CA 1
ATOM 5539 C C . LEU B 1 249 ? 32.675 -20.438 35.387 1.00 31.10 270 LEU B C 1
ATOM 5540 O O . LEU B 1 249 ? 31.971 -20.225 34.395 1.00 30.28 270 LEU B O 1
ATOM 5545 N N . ARG B 1 250 ? 33.064 -21.657 35.776 1.00 27.48 271 ARG B N 1
ATOM 5546 C CA . ARG B 1 250 ? 32.658 -22.887 35.100 1.00 28.77 271 ARG B CA 1
ATOM 5547 C C . ARG B 1 250 ? 32.224 -23.824 36.211 1.00 32.30 271 ARG B C 1
ATOM 5548 O O . ARG B 1 250 ? 33.032 -24.198 37.068 1.00 32.30 271 ARG B O 1
ATOM 5556 N N . LEU B 1 251 ? 30.913 -24.113 36.257 1.00 29.01 272 LEU B N 1
ATOM 5557 C CA . LEU B 1 251 ? 30.301 -24.901 37.320 1.00 29.54 272 LEU B CA 1
ATOM 5558 C C . LEU B 1 251 ? 29.669 -26.160 36.745 1.00 35.47 272 LEU B C 1
ATOM 5559 O O . LEU B 1 251 ? 28.870 -26.077 35.809 1.00 33.84 272 LEU B O 1
ATOM 5564 N N . LEU B 1 252 ? 30.048 -27.318 37.287 1.00 34.30 273 LEU B N 1
ATOM 5565 C CA . LEU B 1 252 ? 29.529 -28.607 36.842 1.00 35.48 273 LEU B CA 1
ATOM 5566 C C . LEU B 1 252 ? 28.164 -28.894 37.484 1.00 37.41 273 LEU B C 1
ATOM 5567 O O . LEU B 1 252 ? 27.986 -28.682 38.681 1.00 36.28 273 LEU B O 1
ATOM 5572 N N . TYR B 1 253 ? 27.213 -29.406 36.684 1.00 32.93 274 TYR B N 1
ATOM 5573 C CA . TYR B 1 253 ? 25.872 -29.795 37.127 1.00 34.01 274 TYR B CA 1
ATOM 5574 C C . TYR B 1 253 ? 25.632 -31.252 36.760 1.00 39.45 274 TYR B C 1
ATOM 5575 O O . TYR B 1 253 ? 26.100 -31.706 35.713 1.00 39.60 274 TYR B O 1
ATOM 5584 N N . THR B 1 254 ? 24.881 -31.972 37.596 1.00 37.42 275 THR B N 1
ATOM 5585 C CA . THR B 1 254 ? 24.591 -33.390 37.354 1.00 39.19 275 THR B CA 1
ATOM 5586 C C . THR B 1 254 ? 23.288 -33.612 36.559 1.00 44.73 275 THR B C 1
ATOM 5587 O O . THR B 1 254 ? 23.004 -34.745 36.159 1.00 46.96 275 THR B O 1
ATOM 5591 N N . GLY B 1 255 ? 22.519 -32.544 36.348 1.00 41.09 276 GLY B N 1
ATOM 5592 C CA . GLY B 1 255 ? 21.246 -32.617 35.636 1.00 41.64 276 GLY B CA 1
ATOM 5593 C C . GLY B 1 255 ? 20.801 -31.341 34.962 1.00 44.45 276 GLY B C 1
ATOM 5594 O O . GLY B 1 255 ? 21.168 -30.240 35.387 1.00 40.62 276 GLY B O 1
ATOM 5595 N N . ALA B 1 256 ? 20.004 -31.486 33.894 1.00 43.28 277 ALA B N 1
ATOM 5596 C CA . ALA B 1 256 ? 19.493 -30.353 33.131 1.00 43.04 277 ALA B CA 1
ATOM 5597 C C . ALA B 1 256 ? 18.501 -29.491 33.921 1.00 46.27 277 ALA B C 1
ATOM 5598 O O . ALA B 1 256 ? 18.472 -28.282 33.703 1.00 43.81 277 ALA B O 1
ATOM 5600 N N . ALA B 1 257 ? 17.691 -30.100 34.825 1.00 44.62 278 ALA B N 1
ATOM 5601 C CA . ALA B 1 257 ? 16.697 -29.357 35.619 1.00 45.43 278 ALA B CA 1
ATOM 5602 C C . ALA B 1 257 ? 17.328 -28.205 36.418 1.00 46.02 278 ALA B C 1
ATOM 5603 O O . ALA B 1 257 ? 16.920 -27.057 36.244 1.00 45.94 278 ALA B O 1
ATOM 5605 N N . ASP B 1 258 ? 18.346 -28.498 37.233 1.00 40.86 279 ASP B N 1
ATOM 5606 C CA . ASP B 1 258 ? 19.041 -27.483 38.025 1.00 39.27 279 ASP B CA 1
ATOM 5607 C C . ASP B 1 258 ? 19.861 -26.539 37.155 1.00 40.24 279 ASP B C 1
ATOM 5608 O O . ASP B 1 258 ? 19.928 -25.352 37.465 1.00 38.04 279 ASP B O 1
ATOM 5613 N N . LEU B 1 259 ? 20.471 -27.053 36.074 1.00 37.31 280 LEU B N 1
ATOM 5614 C CA . LEU B 1 259 ? 21.269 -26.203 35.189 1.00 35.44 280 LEU B CA 1
ATOM 5615 C C . LEU B 1 259 ? 20.379 -25.106 34.580 1.00 36.81 280 LEU B C 1
ATOM 5616 O O . LEU B 1 259 ? 20.683 -23.919 34.736 1.00 34.27 280 LEU B O 1
ATOM 5621 N N . THR B 1 260 ? 19.278 -25.512 33.923 1.00 35.48 281 THR B N 1
ATOM 5622 C CA . THR B 1 260 ? 18.346 -24.587 33.248 1.00 36.14 281 THR B CA 1
ATOM 5623 C C . THR B 1 260 ? 17.657 -23.637 34.235 1.00 40.21 281 THR B C 1
ATOM 5624 O O . THR B 1 260 ? 17.599 -22.430 33.959 1.00 36.65 281 THR B O 1
ATOM 5628 N N . ALA B 1 261 ? 17.188 -24.157 35.394 1.00 39.12 282 ALA B N 1
ATOM 5629 C CA . ALA B 1 261 ? 16.548 -23.328 36.423 1.00 39.73 282 ALA B CA 1
ATOM 5630 C C . ALA B 1 261 ? 17.507 -22.217 36.882 1.00 39.87 282 ALA B C 1
ATOM 5631 O O . ALA B 1 261 ? 17.116 -21.047 36.906 1.00 38.51 282 ALA B O 1
ATOM 5633 N N . ASP B 1 262 ? 18.774 -22.573 37.153 1.00 35.01 283 ASP B N 1
ATOM 5634 C CA . ASP B 1 262 ? 19.806 -21.616 37.565 1.00 32.72 283 ASP B CA 1
ATOM 5635 C C . ASP B 1 262 ? 20.157 -20.626 36.456 1.00 35.30 283 ASP B C 1
ATOM 5636 O O . ASP B 1 262 ? 20.315 -19.437 36.737 1.00 33.80 283 ASP B O 1
ATOM 5641 N N . GLN B 1 263 ? 20.255 -21.094 35.201 1.00 32.91 284 GLN B N 1
ATOM 5642 C CA . GLN B 1 263 ? 20.536 -20.175 34.083 1.00 30.71 284 GLN B CA 1
ATOM 5643 C C . GLN B 1 263 ? 19.447 -19.106 34.008 1.00 34.55 284 GLN B C 1
ATOM 5644 O O . GLN B 1 263 ? 19.754 -17.920 33.870 1.00 33.60 284 GLN B O 1
ATOM 5650 N N . GLU B 1 264 ? 18.177 -19.516 34.167 1.00 32.51 285 GLU B N 1
ATOM 5651 C CA . GLU B 1 264 ? 17.043 -18.590 34.125 1.00 32.97 285 GLU B CA 1
ATOM 5652 C C . GLU B 1 264 ? 17.093 -17.569 35.245 1.00 37.37 285 GLU B C 1
ATOM 5653 O O . GLU B 1 264 ? 16.772 -16.407 35.011 1.00 37.96 285 GLU B O 1
ATOM 5659 N N . ARG B 1 265 ? 17.519 -17.987 36.440 1.00 33.85 286 ARG B N 1
ATOM 5660 C CA . ARG B 1 265 ? 17.693 -17.086 37.576 1.00 33.68 286 ARG B CA 1
ATOM 5661 C C . ARG B 1 265 ? 18.772 -16.035 37.224 1.00 35.50 286 ARG B C 1
ATOM 5662 O O . ARG B 1 265 ? 18.568 -14.846 37.445 1.00 35.18 286 ARG B O 1
ATOM 5670 N N . LEU B 1 266 ? 19.877 -16.475 36.605 1.00 31.12 287 LEU B N 1
ATOM 5671 C CA . LEU B 1 266 ? 21.001 -15.595 36.236 1.00 29.14 287 LEU B CA 1
ATOM 5672 C C . LEU B 1 266 ? 20.673 -14.612 35.115 1.00 33.39 287 LEU B C 1
ATOM 5673 O O . LEU B 1 266 ? 21.245 -13.529 35.086 1.00 32.59 287 LEU B O 1
ATOM 5678 N N . ILE B 1 267 ? 19.780 -14.981 34.190 1.00 30.66 288 ILE B N 1
ATOM 5679 C CA . ILE B 1 267 ? 19.456 -14.109 33.052 1.00 30.64 288 ILE B CA 1
ATOM 5680 C C . ILE B 1 267 ? 18.233 -13.197 33.339 1.00 36.27 288 ILE B C 1
ATOM 5681 O O . ILE B 1 267 ? 17.874 -12.382 32.491 1.00 36.63 288 ILE B O 1
ATOM 5686 N N . ALA B 1 268 ? 17.615 -13.320 34.531 1.00 34.20 289 ALA B N 1
ATOM 5687 C CA . ALA B 1 268 ? 16.438 -12.513 34.888 1.00 36.37 289 ALA B CA 1
ATOM 5688 C C . ALA B 1 268 ? 16.715 -11.008 34.806 1.00 42.95 289 ALA B C 1
ATOM 5689 O O . ALA B 1 268 ? 17.819 -10.574 35.128 1.00 40.56 289 ALA B O 1
ATOM 5691 N N . ASP B 1 269 ? 15.718 -10.211 34.414 1.00 44.00 290 ASP B N 1
ATOM 5692 C CA . ASP B 1 269 ? 15.852 -8.750 34.337 1.00 45.38 290 ASP B CA 1
ATOM 5693 C C . ASP B 1 269 ? 16.001 -8.140 35.742 1.00 51.25 290 ASP B C 1
ATOM 5694 O O . ASP B 1 269 ? 16.765 -7.193 35.917 1.00 50.49 290 ASP B O 1
ATOM 5699 N N . ASP B 1 270 ? 15.277 -8.697 36.739 1.00 49.65 291 ASP B N 1
ATOM 5700 C CA . ASP B 1 270 ? 15.300 -8.228 38.131 1.00 51.02 291 ASP B CA 1
ATOM 5701 C C . ASP B 1 270 ? 15.030 -9.347 39.158 1.00 54.54 291 ASP B C 1
ATOM 5702 O O . ASP B 1 270 ? 14.984 -10.526 38.792 1.00 52.11 291 ASP B O 1
ATOM 5707 N N . GLU B 1 271 ? 14.843 -8.959 40.439 1.00 53.24 292 GLU B N 1
ATOM 5708 C CA . GLU B 1 271 ? 14.597 -9.841 41.585 1.00 55.11 292 GLU B CA 1
ATOM 5709 C C . GLU B 1 271 ? 13.371 -10.758 41.427 1.00 59.89 292 GLU B C 1
ATOM 5710 O O . GLU B 1 271 ? 13.325 -11.804 42.071 1.00 58.45 292 GLU B O 1
ATOM 5716 N N . ARG B 1 272 ? 12.387 -10.373 40.584 1.00 58.87 293 ARG B N 1
ATOM 5717 C CA . ARG B 1 272 ? 11.143 -11.135 40.384 1.00 60.47 293 ARG B CA 1
ATOM 5718 C C . ARG B 1 272 ? 11.362 -12.546 39.809 1.00 62.10 293 ARG B C 1
ATOM 5719 O O . ARG B 1 272 ? 10.739 -13.490 40.297 1.00 62.65 293 ARG B O 1
ATOM 5727 N N . ARG B 1 273 ? 12.251 -12.690 38.801 1.00 55.65 294 ARG B N 1
ATOM 5728 C CA . ARG B 1 273 ? 12.561 -13.976 38.158 1.00 53.86 294 ARG B CA 1
ATOM 5729 C C . ARG B 1 273 ? 13.871 -14.608 38.674 1.00 55.52 294 ARG B C 1
ATOM 5730 O O . ARG B 1 273 ? 14.065 -15.819 38.516 1.00 55.06 294 ARG B O 1
ATOM 5738 N N . GLY B 1 274 ? 14.772 -13.789 39.225 1.00 49.43 295 GLY B N 1
ATOM 5739 C CA . GLY B 1 274 ? 16.082 -14.270 39.661 1.00 46.86 295 GLY B CA 1
ATOM 5740 C C . GLY B 1 274 ? 16.527 -14.011 41.089 1.00 50.18 295 GLY B C 1
ATOM 5741 O O . GLY B 1 274 ? 17.620 -14.450 41.459 1.00 48.21 295 GLY B O 1
ATOM 5742 N N . GLY B 1 275 ? 15.701 -13.319 41.889 1.00 47.63 296 GLY B N 1
ATOM 5743 C CA . GLY B 1 275 ? 16.046 -12.979 43.269 1.00 48.28 296 GLY B CA 1
ATOM 5744 C C . GLY B 1 275 ? 17.382 -12.262 43.356 1.00 49.79 296 GLY B C 1
ATOM 5745 O O . GLY B 1 275 ? 17.642 -11.345 42.562 1.00 50.20 296 GLY B O 1
ATOM 5746 N N . ALA B 1 276 ? 18.274 -12.745 44.255 1.00 45.04 297 ALA B N 1
ATOM 5747 C CA . ALA B 1 276 ? 19.626 -12.198 44.421 1.00 43.57 297 ALA B CA 1
ATOM 5748 C C . ALA B 1 276 ? 20.548 -12.518 43.237 1.00 45.23 297 ALA B C 1
ATOM 5749 O O . ALA B 1 276 ? 21.602 -11.884 43.114 1.00 44.77 297 ALA B O 1
ATOM 5751 N N . LEU B 1 277 ? 20.182 -13.505 42.388 1.00 39.41 298 LEU B N 1
ATOM 5752 C CA . LEU B 1 277 ? 21.029 -13.884 41.247 1.00 37.44 298 LEU B CA 1
ATOM 5753 C C . LEU B 1 277 ? 20.882 -12.979 40.018 1.00 41.73 298 LEU B C 1
ATOM 5754 O O . LEU B 1 277 ? 21.743 -13.030 39.138 1.00 39.94 298 LEU B O 1
ATOM 5759 N N . ALA B 1 278 ? 19.809 -12.164 39.929 1.00 38.63 299 ALA B N 1
ATOM 5760 C CA . ALA B 1 278 ? 19.637 -11.286 38.767 1.00 39.03 299 ALA B CA 1
ATOM 5761 C C . ALA B 1 278 ? 20.627 -10.109 38.758 1.00 42.48 299 ALA B C 1
ATOM 5762 O O . ALA B 1 278 ? 20.976 -9.580 39.816 1.00 42.69 299 ALA B O 1
ATOM 5764 N N . GLY B 1 279 ? 21.086 -9.747 37.559 1.00 38.95 300 GLY B N 1
ATOM 5765 C CA . GLY B 1 279 ? 21.998 -8.634 37.325 1.00 37.94 300 GLY B CA 1
ATOM 5766 C C . GLY B 1 279 ? 23.415 -8.849 37.804 1.00 40.63 300 GLY B C 1
ATOM 5767 O O . GLY B 1 279 ? 24.160 -7.873 37.916 1.00 43.14 300 GLY B O 1
ATOM 5768 N N . LEU B 1 280 ? 23.816 -10.105 38.088 1.00 32.69 301 LEU B N 1
ATOM 5769 C CA . LEU B 1 280 ? 25.192 -10.366 38.558 1.00 30.90 301 LEU B CA 1
ATOM 5770 C C . LEU B 1 280 ? 26.141 -10.702 37.425 1.00 32.98 301 LEU B C 1
ATOM 5771 O O . LEU B 1 280 ? 27.244 -10.156 37.375 1.00 32.74 301 LEU B O 1
ATOM 5776 N N . MET B 1 281 ? 25.733 -11.629 36.547 1.00 29.78 302 MET B N 1
ATOM 5777 C CA . MET B 1 281 ? 26.536 -12.073 35.408 1.00 28.72 302 MET B CA 1
ATOM 5778 C C . MET B 1 281 ? 26.350 -11.151 34.217 1.00 31.59 302 MET B C 1
ATOM 5779 O O . MET B 1 281 ? 25.254 -10.619 34.008 1.00 32.02 302 MET B O 1
ATOM 5784 N N . ASP B 1 282 ? 27.407 -11.007 33.395 1.00 26.69 303 ASP B N 1
ATOM 5785 C CA . ASP B 1 282 ? 27.332 -10.255 32.141 1.00 27.03 303 ASP B CA 1
ATOM 5786 C C . ASP B 1 282 ? 27.284 -11.224 30.968 1.00 29.62 303 ASP B C 1
ATOM 5787 O O . ASP B 1 282 ? 27.064 -10.815 29.830 1.00 29.12 303 ASP B O 1
ATOM 5792 N N . TYR B 1 283 ? 27.478 -12.507 31.256 1.00 25.62 304 TYR B N 1
ATOM 5793 C CA . TYR B 1 283 ? 27.530 -13.573 30.272 1.00 24.64 304 TYR B CA 1
ATOM 5794 C C . TYR B 1 283 ? 27.050 -14.849 30.940 1.00 29.16 304 TYR B C 1
ATOM 5795 O O . TYR B 1 283 ? 27.516 -15.181 32.037 1.00 26.71 304 TYR B O 1
ATOM 5804 N N . VAL B 1 284 ? 26.143 -15.584 30.262 1.00 26.81 305 VAL B N 1
ATOM 5805 C CA . VAL B 1 284 ? 25.615 -16.855 30.770 1.00 26.23 305 VAL B CA 1
ATOM 5806 C C . VAL B 1 284 ? 25.504 -17.825 29.606 1.00 29.21 305 VAL B C 1
ATOM 5807 O O . VAL B 1 284 ? 24.794 -17.545 28.626 1.00 27.97 305 VAL B O 1
ATOM 5811 N N . GLU B 1 285 ? 26.173 -18.967 29.727 1.00 26.57 306 GLU B N 1
ATOM 5812 C CA . GLU B 1 285 ? 26.053 -20.047 28.764 1.00 26.96 306 GLU B CA 1
ATOM 5813 C C . GLU B 1 285 ? 25.990 -21.353 29.532 1.00 31.48 306 GLU B C 1
ATOM 5814 O O . GLU B 1 285 ? 25.980 -21.377 30.765 1.00 31.54 306 GLU B O 1
ATOM 5820 N N . GLY B 1 286 ? 25.891 -22.432 28.793 1.00 28.76 307 GLY B N 1
ATOM 5821 C CA . GLY B 1 286 ? 25.836 -23.769 29.346 1.00 29.34 307 GLY B CA 1
ATOM 5822 C C . GLY B 1 286 ? 26.177 -24.751 28.265 1.00 33.07 307 GLY B C 1
ATOM 5823 O O . GLY B 1 286 ? 26.206 -24.388 27.085 1.00 31.60 307 GLY B O 1
ATOM 5824 N N . SER B 1 287 ? 26.501 -25.981 28.668 1.00 30.71 308 SER B N 1
ATOM 5825 C CA . SER B 1 287 ? 26.898 -27.007 27.714 1.00 31.35 308 SER B CA 1
ATOM 5826 C C . SER B 1 287 ? 26.686 -28.383 28.288 1.00 37.34 308 SER B C 1
ATOM 5827 O O . SER B 1 287 ? 26.574 -28.537 29.512 1.00 36.02 308 SER B O 1
ATOM 5830 N N . VAL B 1 288 ? 26.693 -29.393 27.402 1.00 37.51 309 VAL B N 1
ATOM 5831 C CA . VAL B 1 288 ? 26.503 -30.808 27.717 1.00 40.37 309 VAL B CA 1
ATOM 5832 C C . VAL B 1 288 ? 27.807 -31.558 27.456 1.00 49.65 309 VAL B C 1
ATOM 5833 O O . VAL B 1 288 ? 28.370 -31.439 26.365 1.00 49.75 309 VAL B O 1
ATOM 5837 N N . VAL B 1 289 ? 28.265 -32.355 28.439 1.00 50.43 310 VAL B N 1
ATOM 5838 C CA . VAL B 1 289 ? 29.485 -33.162 28.340 1.00 53.29 310 VAL B CA 1
ATOM 5839 C C . VAL B 1 289 ? 29.146 -34.666 28.341 1.00 62.76 310 VAL B C 1
ATOM 5840 O O . VAL B 1 289 ? 28.565 -35.170 29.306 1.00 61.41 310 VAL B O 1
ATOM 5844 N N . THR B 1 290 ? 29.509 -35.364 27.241 1.00 64.91 311 THR B N 1
ATOM 5845 C CA . THR B 1 290 ? 29.299 -36.809 27.034 1.00 68.57 311 THR B CA 1
ATOM 5846 C C . THR B 1 290 ? 30.604 -37.449 26.533 1.00 76.19 311 THR B C 1
ATOM 5847 O O . THR B 1 290 ? 31.086 -37.089 25.452 1.00 76.36 311 THR B O 1
ATOM 5851 N N . ASP B 1 291 ? 31.180 -38.374 27.338 1.00 74.92 312 ASP B N 1
ATOM 5852 C CA . ASP B 1 291 ? 32.428 -39.115 27.074 1.00 114.04 312 ASP B CA 1
ATOM 5853 C C . ASP B 1 291 ? 33.623 -38.225 26.705 1.00 146.12 312 ASP B C 1
ATOM 5854 O O . ASP B 1 291 ? 33.752 -37.107 27.203 1.00 107.88 312 ASP B O 1
ATOM 5859 N N . ASP B 1 316 ? 42.344 -32.817 36.304 1.00 84.15 337 ASP B N 1
ATOM 5860 C CA . ASP B 1 316 ? 41.006 -32.961 36.884 1.00 83.05 337 ASP B CA 1
ATOM 5861 C C . ASP B 1 316 ? 40.028 -33.725 35.965 1.00 86.23 337 ASP B C 1
ATOM 5862 O O . ASP B 1 316 ? 38.821 -33.744 36.228 1.00 85.40 337 ASP B O 1
ATOM 5867 N N . ALA B 1 317 ? 40.559 -34.376 34.908 1.00 82.85 338 ALA B N 1
ATOM 5868 C CA . ALA B 1 317 ? 39.784 -35.153 33.935 1.00 82.64 338 ALA B CA 1
ATOM 5869 C C . ALA B 1 317 ? 39.239 -36.458 34.524 1.00 84.83 338 ALA B C 1
ATOM 5870 O O . ALA B 1 317 ? 38.123 -36.852 34.183 1.00 84.07 338 ALA B O 1
ATOM 5872 N N . ALA B 1 318 ? 40.023 -37.122 35.404 1.00 80.71 339 ALA B N 1
ATOM 5873 C CA . ALA B 1 318 ? 39.650 -38.378 36.066 1.00 80.76 339 ALA B CA 1
ATOM 5874 C C . ALA B 1 318 ? 38.507 -38.197 37.078 1.00 81.28 339 ALA B C 1
ATOM 5875 O O . ALA B 1 318 ? 37.719 -39.126 37.280 1.00 81.87 339 ALA B O 1
ATOM 5877 N N . ARG B 1 319 ? 38.423 -37.006 37.709 1.00 74.22 340 ARG B N 1
ATOM 5878 C CA . ARG B 1 319 ? 37.386 -36.653 38.687 1.00 72.26 340 ARG B CA 1
ATOM 5879 C C . ARG B 1 319 ? 36.030 -36.456 38.008 1.00 73.33 340 ARG B C 1
ATOM 5880 O O . ARG B 1 319 ? 35.014 -36.935 38.519 1.00 72.76 340 ARG B O 1
ATOM 5888 N N . ILE B 1 320 ? 36.021 -35.721 36.872 1.00 68.02 341 ILE B N 1
ATOM 5889 C CA . ILE B 1 320 ? 34.831 -35.413 36.075 1.00 66.70 341 ILE B CA 1
ATOM 5890 C C . ILE B 1 320 ? 34.272 -36.700 35.438 1.00 72.49 341 ILE B C 1
ATOM 5891 O O . ILE B 1 320 ? 33.060 -36.923 35.488 1.00 72.08 341 ILE B O 1
ATOM 5896 N N . ALA B 1 321 ? 35.165 -37.566 34.908 1.00 70.81 342 ALA B N 1
ATOM 5897 C CA . ALA B 1 321 ? 34.820 -38.861 34.303 1.00 72.61 342 ALA B CA 1
ATOM 5898 C C . ALA B 1 321 ? 34.191 -39.820 35.325 1.00 77.86 342 ALA B C 1
ATOM 5899 O O . ALA B 1 321 ? 33.306 -40.598 34.962 1.00 78.48 342 ALA B O 1
ATOM 5901 N N . ALA B 1 322 ? 34.637 -39.750 36.601 1.00 74.42 343 ALA B N 1
ATOM 5902 C CA . ALA B 1 322 ? 34.116 -40.567 37.700 1.00 75.16 343 ALA B CA 1
ATOM 5903 C C . ALA B 1 322 ? 32.697 -40.121 38.081 1.00 79.08 343 ALA B C 1
ATOM 5904 O O . ALA B 1 322 ? 31.834 -40.973 38.315 1.00 80.35 343 ALA B O 1
ATOM 5906 N N . LEU B 1 323 ? 32.451 -38.791 38.118 1.00 73.98 344 LEU B N 1
ATOM 5907 C CA . LEU B 1 323 ? 31.140 -38.216 38.430 1.00 73.36 344 LEU B CA 1
ATOM 5908 C C . LEU B 1 323 ? 30.148 -38.462 37.286 1.00 77.13 344 LEU B C 1
ATOM 5909 O O . LEU B 1 323 ? 28.946 -38.568 37.537 1.00 76.71 344 LEU B O 1
ATOM 5914 N N . ALA B 1 324 ? 30.663 -38.564 36.037 1.00 74.07 345 ALA B N 1
ATOM 5915 C CA . ALA B 1 324 ? 29.883 -38.818 34.822 1.00 74.70 345 ALA B CA 1
ATOM 5916 C C . ALA B 1 324 ? 29.178 -40.176 34.871 1.00 81.08 345 ALA B C 1
ATOM 5917 O O . ALA B 1 324 ? 27.992 -40.238 34.548 1.00 80.64 345 ALA B O 1
ATOM 5919 N N . GLU B 1 325 ? 29.889 -41.241 35.319 1.00 79.66 346 GLU B N 1
ATOM 5920 C CA . GLU B 1 325 ? 29.345 -42.598 35.451 1.00 82.00 346 GLU B CA 1
ATOM 5921 C C . GLU B 1 325 ? 28.224 -42.653 36.496 1.00 85.49 346 GLU B C 1
ATOM 5922 O O . GLU B 1 325 ? 27.227 -43.344 36.287 1.00 87.04 346 GLU B O 1
ATOM 5928 N N . GLU B 1 326 ? 28.396 -41.911 37.606 1.00 79.66 347 GLU B N 1
ATOM 5929 C CA . GLU B 1 326 ? 27.444 -41.806 38.718 1.00 79.24 347 GLU B CA 1
ATOM 5930 C C . GLU B 1 326 ? 26.134 -41.110 38.282 1.00 81.25 347 GLU B C 1
ATOM 5931 O O . GLU B 1 326 ? 25.062 -41.463 38.783 1.00 82.16 347 GLU B O 1
ATOM 5937 N N . ALA B 1 327 ? 26.233 -40.124 37.359 1.00 73.99 348 ALA B N 1
ATOM 5938 C CA . ALA B 1 327 ? 25.096 -39.363 36.833 1.00 72.47 348 ALA B CA 1
ATOM 5939 C C . ALA B 1 327 ? 24.333 -40.123 35.743 1.00 76.12 348 ALA B C 1
ATOM 5940 O O . ALA B 1 327 ? 23.129 -39.913 35.591 1.00 76.54 348 ALA B O 1
ATOM 5942 N N . GLY B 1 328 ? 25.034 -40.987 35.006 1.00 71.76 349 GLY B N 1
ATOM 5943 C CA . GLY B 1 328 ? 24.463 -41.794 33.930 1.00 72.62 349 GLY B CA 1
ATOM 5944 C C . GLY B 1 328 ? 25.066 -41.561 32.557 1.00 74.02 349 GLY B C 1
ATOM 5945 O O . GLY B 1 328 ? 24.432 -41.873 31.548 1.00 75.50 349 GLY B O 1
ATOM 5946 N N . GLY B 1 329 ? 26.288 -41.029 32.523 1.00 66.44 350 GLY B N 1
ATOM 5947 C CA . GLY B 1 329 ? 27.032 -40.742 31.300 1.00 64.69 350 GLY B CA 1
ATOM 5948 C C . GLY B 1 329 ? 26.929 -39.313 30.790 1.00 64.59 350 GLY B C 1
ATOM 5949 O O . GLY B 1 329 ? 27.716 -38.916 29.926 1.00 63.13 350 GLY B O 1
ATOM 5950 N N . VAL B 1 330 ? 25.960 -38.526 31.311 1.00 58.17 351 VAL B N 1
ATOM 5951 C CA . VAL B 1 330 ? 25.723 -37.140 30.882 1.00 54.81 351 VAL B CA 1
ATOM 5952 C C . VAL B 1 330 ? 25.926 -36.123 32.022 1.00 54.87 351 VAL B C 1
ATOM 5953 O O . VAL B 1 330 ? 25.273 -36.215 33.068 1.00 55.25 351 VAL B O 1
ATOM 5957 N N . LEU B 1 331 ? 26.826 -35.150 31.798 1.00 47.70 352 LEU B N 1
ATOM 5958 C CA . LEU B 1 331 ? 27.085 -34.042 32.724 1.00 44.98 352 LEU B CA 1
ATOM 5959 C C . LEU B 1 331 ? 26.833 -32.709 32.021 1.00 43.71 352 LEU B C 1
ATOM 5960 O O . LEU B 1 331 ? 26.754 -32.661 30.792 1.00 41.81 352 LEU B O 1
ATOM 5965 N N . TYR B 1 332 ? 26.693 -31.636 32.804 1.00 37.13 353 TYR B N 1
ATOM 5966 C CA . TYR B 1 332 ? 26.437 -30.302 32.293 1.00 35.58 353 TYR B CA 1
ATOM 5967 C C . TYR B 1 332 ? 27.369 -29.308 32.923 1.00 38.40 353 TYR B C 1
ATOM 5968 O O . TYR B 1 332 ? 27.860 -29.525 34.033 1.00 36.32 353 TYR B O 1
ATOM 5977 N N . PHE B 1 333 ? 27.619 -28.217 32.202 1.00 34.95 354 PHE B N 1
ATOM 5978 C CA . PHE B 1 333 ? 28.409 -27.098 32.686 1.00 34.82 354 PHE B CA 1
ATOM 5979 C C . PHE B 1 333 ? 27.604 -25.819 32.538 1.00 35.59 354 PHE B C 1
ATOM 5980 O O . PHE B 1 333 ? 26.948 -25.627 31.509 1.00 32.56 354 PHE B O 1
ATOM 5988 N N . LEU B 1 334 ? 27.670 -24.946 33.554 1.00 29.75 355 LEU B N 1
ATOM 5989 C CA . LEU B 1 334 ? 27.128 -23.591 33.516 1.00 29.27 355 LEU B CA 1
ATOM 5990 C C . LEU B 1 334 ? 28.381 -22.729 33.421 1.00 32.38 355 LEU B C 1
ATOM 5991 O O . LEU B 1 334 ? 29.324 -22.903 34.220 1.00 32.00 355 LEU B O 1
ATOM 5996 N N . GLU B 1 335 ? 28.402 -21.834 32.446 1.00 28.98 356 GLU B N 1
ATOM 5997 C CA . GLU B 1 335 ? 29.515 -20.925 32.252 1.00 28.33 356 GLU B CA 1
ATOM 5998 C C . GLU B 1 335 ? 29.020 -19.504 32.422 1.00 31.73 356 GLU B C 1
ATOM 5999 O O . GLU B 1 335 ? 28.003 -19.112 31.842 1.00 30.91 356 GLU B O 1
ATOM 6005 N N . GLY B 1 336 ? 29.739 -18.740 33.221 1.00 28.76 357 GLY B N 1
ATOM 6006 C CA . GLY B 1 336 ? 29.391 -17.348 33.445 1.00 27.91 357 GLY B CA 1
ATOM 6007 C C . GLY B 1 336 ? 30.587 -16.437 33.535 1.00 29.51 357 GLY B C 1
ATOM 6008 O O . GLY B 1 336 ? 31.710 -16.892 33.791 1.00 28.04 357 GLY B O 1
ATOM 6009 N N . ALA B 1 337 ? 30.348 -15.146 33.371 1.00 26.08 358 ALA B N 1
ATOM 6010 C CA . ALA B 1 337 ? 31.403 -14.151 33.521 1.00 25.97 358 ALA B CA 1
ATOM 6011 C C . ALA B 1 337 ? 30.847 -12.843 34.029 1.00 30.16 358 ALA B C 1
ATOM 6012 O O . ALA B 1 337 ? 29.722 -12.463 33.677 1.00 28.33 358 ALA B O 1
ATOM 6014 N N . VAL B 1 338 ? 31.622 -12.179 34.881 1.00 26.84 359 VAL B N 1
ATOM 6015 C CA . VAL B 1 338 ? 31.302 -10.874 35.467 1.00 27.64 359 VAL B CA 1
ATOM 6016 C C . VAL B 1 338 ? 32.411 -9.953 34.996 1.00 30.83 359 VAL B C 1
ATOM 6017 O O . VAL B 1 338 ? 33.586 -10.201 35.292 1.00 28.85 359 VAL B O 1
ATOM 6021 N N . TYR B 1 339 ? 32.042 -8.900 34.270 1.00 27.65 360 TYR B N 1
ATOM 6022 C CA . TYR B 1 339 ? 33.011 -7.910 33.792 1.00 27.99 360 TYR B CA 1
ATOM 6023 C C . TYR B 1 339 ? 33.245 -6.893 34.863 1.00 30.80 360 TYR B C 1
ATOM 6024 O O . TYR B 1 339 ? 32.328 -6.569 35.631 1.00 31.68 360 TYR B O 1
ATOM 6033 N N . TYR B 1 340 ? 34.431 -6.318 34.869 1.00 28.25 361 TYR B N 1
ATOM 6034 C CA . TYR B 1 340 ? 34.754 -5.275 35.838 1.00 29.19 361 TYR B CA 1
ATOM 6035 C C . TYR B 1 340 ? 36.006 -4.498 35.465 1.00 34.37 361 TYR B C 1
ATOM 6036 O O . TYR B 1 340 ? 36.715 -4.860 34.517 1.00 33.02 361 TYR B O 1
ATOM 6045 N N . GLY B 1 341 ? 36.289 -3.466 36.257 1.00 33.05 362 GLY B N 1
ATOM 6046 C CA . GLY B 1 341 ? 37.445 -2.609 36.037 1.00 35.05 362 GLY B CA 1
ATOM 6047 C C . GLY B 1 341 ? 37.286 -1.746 34.802 1.00 39.31 362 GLY B C 1
ATOM 6048 O O . GLY B 1 341 ? 36.198 -1.664 34.223 1.00 36.89 362 GLY B O 1
ATOM 6049 N N . GLY B 1 342 ? 38.383 -1.119 34.389 1.00 39.38 363 GLY B N 1
ATOM 6050 C CA . GLY B 1 342 ? 38.390 -0.231 33.231 1.00 39.75 363 GLY B CA 1
ATOM 6051 C C . GLY B 1 342 ? 37.391 0.892 33.408 1.00 44.54 363 GLY B C 1
ATOM 6052 O O . GLY B 1 342 ? 37.332 1.502 34.485 1.00 45.89 363 GLY B O 1
ATOM 6053 N N . ALA B 1 343 ? 36.549 1.104 32.387 1.00 40.54 364 ALA B N 1
ATOM 6054 C CA . ALA B 1 343 ? 35.509 2.127 32.394 1.00 40.79 364 ALA B CA 1
ATOM 6055 C C . ALA B 1 343 ? 34.134 1.590 32.853 1.00 44.37 364 ALA B C 1
ATOM 6056 O O . ALA B 1 343 ? 33.140 2.316 32.788 1.00 45.52 364 ALA B O 1
ATOM 6058 N N . SER B 1 344 ? 34.085 0.336 33.352 1.00 39.30 365 SER B N 1
ATOM 6059 C CA . SER B 1 344 ? 32.858 -0.292 33.866 1.00 38.95 365 SER B CA 1
ATOM 6060 C C . SER B 1 344 ? 32.495 0.284 35.240 1.00 44.12 365 SER B C 1
ATOM 6061 O O . SER B 1 344 ? 33.376 0.792 35.934 1.00 44.84 365 SER B O 1
ATOM 6064 N N . ASP B 1 345 ? 31.211 0.189 35.645 1.00 41.66 366 ASP B N 1
ATOM 6065 C CA . ASP B 1 345 ? 30.787 0.636 36.978 1.00 44.07 366 ASP B CA 1
ATOM 6066 C C . ASP B 1 345 ? 31.061 -0.461 38.021 1.00 45.79 366 ASP B C 1
ATOM 6067 O O . ASP B 1 345 ? 31.003 -0.188 39.220 1.00 47.25 366 ASP B O 1
ATOM 6072 N N . THR B 1 346 ? 31.323 -1.703 37.559 1.00 39.73 367 THR B N 1
ATOM 6073 C CA . THR B 1 346 ? 31.587 -2.843 38.447 1.00 38.30 367 THR B CA 1
ATOM 6074 C C . THR B 1 346 ? 33.063 -2.857 38.848 1.00 39.26 367 THR B C 1
ATOM 6075 O O . THR B 1 346 ? 33.939 -2.876 37.980 1.00 37.29 367 THR B O 1
ATOM 6079 N N . THR B 1 347 ? 33.329 -2.880 40.152 1.00 36.05 368 THR B N 1
ATOM 6080 C CA . THR B 1 347 ? 34.690 -2.906 40.692 1.00 36.09 368 THR B CA 1
ATOM 6081 C C . THR B 1 347 ? 35.112 -4.343 41.027 1.00 38.02 368 THR B C 1
ATOM 6082 O O . THR B 1 347 ? 34.260 -5.230 41.142 1.00 35.02 368 THR B O 1
ATOM 6086 N N . ALA B 1 348 ? 36.422 -4.550 41.283 1.00 36.28 369 ALA B N 1
ATOM 6087 C CA . ALA B 1 348 ? 36.964 -5.834 41.747 1.00 35.59 369 ALA B CA 1
ATOM 6088 C C . ALA B 1 348 ? 36.268 -6.265 43.051 1.00 36.40 369 ALA B C 1
ATOM 6089 O O . ALA B 1 348 ? 35.983 -7.457 43.220 1.00 34.44 369 ALA B O 1
ATOM 6091 N N . ALA B 1 349 ? 35.961 -5.302 43.960 1.00 34.55 370 ALA B N 1
ATOM 6092 C CA . ALA B 1 349 ? 35.272 -5.599 45.220 1.00 35.57 370 ALA B CA 1
ATOM 6093 C C . ALA B 1 349 ? 33.843 -6.080 44.947 1.00 37.60 370 ALA B C 1
ATOM 6094 O O . ALA B 1 349 ? 33.400 -7.044 45.576 1.00 36.55 370 ALA B O 1
ATOM 6096 N N . ASP B 1 350 ? 33.133 -5.428 43.995 1.00 35.09 371 ASP B N 1
ATOM 6097 C CA . ASP B 1 350 ? 31.776 -5.817 43.593 1.00 33.53 371 ASP B CA 1
ATOM 6098 C C . ASP B 1 350 ? 31.756 -7.274 43.126 1.00 33.60 371 ASP B C 1
ATOM 6099 O O . ASP B 1 350 ? 30.865 -8.036 43.516 1.00 32.28 371 ASP B O 1
ATOM 6104 N N . VAL B 1 351 ? 32.736 -7.654 42.288 1.00 29.98 372 VAL B N 1
ATOM 6105 C CA . VAL B 1 351 ? 32.851 -9.010 41.747 1.00 28.47 372 VAL B CA 1
ATOM 6106 C C . VAL B 1 351 ? 32.929 -10.060 42.874 1.00 30.30 372 VAL B C 1
ATOM 6107 O O . VAL B 1 351 ? 32.183 -11.030 42.826 1.00 30.15 372 VAL B O 1
ATOM 6111 N N . ASP B 1 352 ? 33.796 -9.853 43.889 1.00 28.29 373 ASP B N 1
ATOM 6112 C CA . ASP B 1 352 ? 33.923 -10.790 45.022 1.00 28.38 373 ASP B CA 1
ATOM 6113 C C . ASP B 1 352 ? 32.597 -11.012 45.768 1.00 33.88 373 ASP B C 1
ATOM 6114 O O . ASP B 1 352 ? 32.264 -12.145 46.159 1.00 32.97 373 ASP B O 1
ATOM 6119 N N . LYS B 1 353 ? 31.822 -9.933 45.908 1.00 33.89 374 LYS B N 1
ATOM 6120 C CA . LYS B 1 353 ? 30.498 -9.985 46.552 1.00 34.85 374 LYS B CA 1
ATOM 6121 C C . LYS B 1 353 ? 29.510 -10.820 45.707 1.00 34.84 374 LYS B C 1
ATOM 6122 O O . LYS B 1 353 ? 28.811 -11.687 46.257 1.00 34.09 374 LYS B O 1
ATOM 6128 N N . ARG B 1 354 ? 29.549 -10.635 44.375 1.00 31.21 375 ARG B N 1
ATOM 6129 C CA . ARG B 1 354 ? 28.704 -11.370 43.424 1.00 29.66 375 ARG B CA 1
ATOM 6130 C C . ARG B 1 354 ? 29.061 -12.847 43.415 1.00 32.78 375 ARG B C 1
ATOM 6131 O O . ARG B 1 354 ? 28.167 -13.684 43.490 1.00 32.21 375 ARG B O 1
ATOM 6139 N N . VAL B 1 355 ? 30.374 -13.170 43.351 1.00 28.00 376 VAL B N 1
ATOM 6140 C CA . VAL B 1 355 ? 30.852 -14.562 43.365 1.00 27.47 376 VAL B CA 1
ATOM 6141 C C . VAL B 1 355 ? 30.398 -15.260 44.666 1.00 30.29 376 VAL B C 1
ATOM 6142 O O . VAL B 1 355 ? 29.970 -16.413 44.616 1.00 28.71 376 VAL B O 1
ATOM 6146 N N . ASP B 1 356 ? 30.456 -14.556 45.816 1.00 29.10 377 ASP B N 1
ATOM 6147 C CA . ASP B 1 356 ? 30.024 -15.157 47.084 1.00 30.70 377 ASP B CA 1
ATOM 6148 C C . ASP B 1 356 ? 28.532 -15.564 47.015 1.00 35.45 377 ASP B C 1
ATOM 6149 O O . ASP B 1 356 ? 28.193 -16.696 47.367 1.00 35.28 377 ASP B O 1
ATOM 6154 N N . VAL B 1 357 ? 27.683 -14.673 46.463 1.00 32.82 378 VAL B N 1
ATOM 6155 C CA . VAL B 1 357 ? 26.246 -14.922 46.312 1.00 33.58 378 VAL B CA 1
ATOM 6156 C C . VAL B 1 357 ? 26.023 -16.134 45.380 1.00 35.87 378 VAL B C 1
ATOM 6157 O O . VAL B 1 357 ? 25.280 -17.048 45.730 1.00 35.62 378 VAL B O 1
ATOM 6161 N N . MET B 1 358 ? 26.696 -16.145 44.223 1.00 31.16 379 MET B N 1
ATOM 6162 C CA . MET B 1 358 ? 26.538 -17.195 43.231 1.00 30.47 379 MET B CA 1
ATOM 6163 C C . MET B 1 358 ? 27.024 -18.546 43.699 1.00 33.73 379 MET B C 1
ATOM 6164 O O . MET B 1 358 ? 26.297 -19.522 43.550 1.00 34.13 379 MET B O 1
ATOM 6169 N N . LEU B 1 359 ? 28.205 -18.611 44.337 1.00 29.27 380 LEU B N 1
ATOM 6170 C CA . LEU B 1 359 ? 28.698 -19.891 44.837 1.00 29.56 380 LEU B CA 1
ATOM 6171 C C . LEU B 1 359 ? 27.843 -20.458 45.983 1.00 34.96 380 LEU B C 1
ATOM 6172 O O . LEU B 1 359 ? 27.854 -21.666 46.199 1.00 35.48 380 LEU B O 1
ATOM 6177 N N . ARG B 1 360 ? 27.078 -19.599 46.685 1.00 32.03 381 ARG B N 1
ATOM 6178 C CA . ARG B 1 360 ? 26.198 -20.061 47.759 1.00 35.02 381 ARG B CA 1
ATOM 6179 C C . ARG B 1 360 ? 24.846 -20.513 47.197 1.00 41.15 381 ARG B C 1
ATOM 6180 O O . ARG B 1 360 ? 24.340 -21.565 47.587 1.00 42.41 381 ARG B O 1
ATOM 6188 N N . GLU B 1 361 ? 24.260 -19.704 46.307 1.00 37.60 382 GLU B N 1
ATOM 6189 C CA . GLU B 1 361 ? 22.909 -19.911 45.795 1.00 38.57 382 GLU B CA 1
ATOM 6190 C C . GLU B 1 361 ? 22.796 -20.891 44.645 1.00 41.02 382 GLU B C 1
ATOM 6191 O O . GLU B 1 361 ? 21.754 -21.538 44.544 1.00 41.18 382 GLU B O 1
ATOM 6197 N N . LEU B 1 362 ? 23.821 -20.993 43.765 1.00 36.36 383 LEU B N 1
ATOM 6198 C CA . LEU B 1 362 ? 23.761 -21.918 42.628 1.00 33.68 383 LEU B CA 1
ATOM 6199 C C . LEU B 1 362 ? 23.812 -23.382 43.069 1.00 39.18 383 LEU B C 1
ATOM 6200 O O . LEU B 1 362 ? 24.415 -23.692 44.092 1.00 39.23 383 LEU B O 1
ATOM 6205 N N . ARG B 1 363 ? 23.136 -24.259 42.309 1.00 36.53 384 ARG B N 1
ATOM 6206 C CA . ARG B 1 363 ? 22.962 -25.684 42.606 1.00 36.97 384 ARG B CA 1
ATOM 6207 C C . ARG B 1 363 ? 23.930 -26.624 41.847 1.00 39.93 384 ARG B C 1
ATOM 6208 O O . ARG B 1 363 ? 23.601 -27.788 41.584 1.00 41.44 384 ARG B O 1
ATOM 6216 N N . TYR B 1 364 ? 25.139 -26.146 41.559 1.00 34.71 385 TYR B N 1
ATOM 6217 C CA . TYR B 1 364 ? 26.195 -26.927 40.912 1.00 33.81 385 TYR B CA 1
ATOM 6218 C C . TYR B 1 364 ? 26.689 -28.033 41.878 1.00 38.34 385 TYR B C 1
ATOM 6219 O O . TYR B 1 364 ? 26.428 -27.970 43.090 1.00 37.12 385 TYR B O 1
ATOM 6228 N N . ALA B 1 365 ? 27.424 -29.022 41.342 1.00 36.09 386 ALA B N 1
ATOM 6229 C CA . ALA B 1 365 ? 27.994 -30.131 42.118 1.00 37.64 386 ALA B CA 1
ATOM 6230 C C . ALA B 1 365 ? 29.155 -29.608 42.988 1.00 40.10 386 ALA B C 1
ATOM 6231 O O . ALA B 1 365 ? 30.157 -29.139 42.445 1.00 37.64 386 ALA B O 1
ATOM 6233 N N . ARG B 1 366 ? 29.027 -29.680 44.327 1.00 38.29 387 ARG B N 1
ATOM 6234 C CA . ARG B 1 366 ? 30.105 -29.191 45.213 1.00 38.32 387 ARG B CA 1
ATOM 6235 C C . ARG B 1 366 ? 31.428 -29.915 44.966 1.00 41.43 387 ARG B C 1
ATOM 6236 O O . ARG B 1 366 ? 31.446 -31.130 44.795 1.00 41.22 387 ARG B O 1
ATOM 6244 N N . GLY B 1 367 ? 32.502 -29.135 44.838 1.00 38.77 388 GLY B N 1
ATOM 6245 C CA 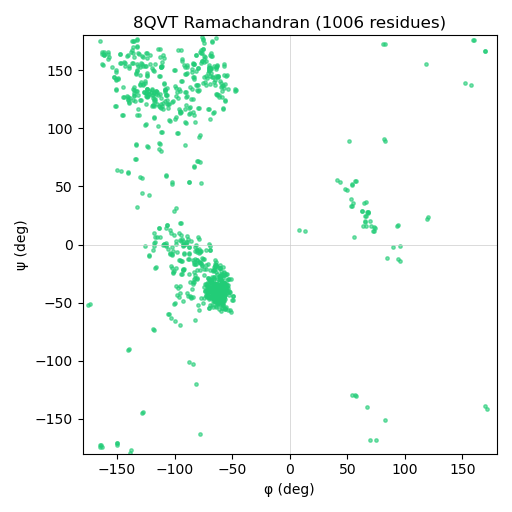. GLY B 1 367 ? 33.838 -29.635 44.534 1.00 38.40 388 GLY B CA 1
ATOM 6246 C C . GLY B 1 367 ? 34.155 -29.571 43.056 1.00 40.88 388 GLY B C 1
ATOM 6247 O O . GLY B 1 367 ? 35.265 -29.926 42.645 1.00 40.10 388 GLY B O 1
ATOM 6248 N N . PHE B 1 368 ? 33.181 -29.099 42.241 1.00 36.32 389 PHE B N 1
ATOM 6249 C CA . PHE B 1 368 ? 33.359 -28.968 40.787 1.00 36.22 389 PHE B CA 1
ATOM 6250 C C . PHE B 1 368 ? 32.983 -27.551 40.288 1.00 38.57 389 PHE B C 1
ATOM 6251 O O . PHE B 1 368 ? 32.306 -27.388 39.262 1.00 38.01 389 PHE B O 1
ATOM 6259 N N . ALA B 1 369 ? 33.451 -26.525 41.036 1.00 33.81 390 ALA B N 1
ATOM 6260 C CA . ALA B 1 369 ? 33.291 -25.099 40.746 1.00 32.64 390 ALA B CA 1
ATOM 6261 C C . ALA B 1 369 ? 34.689 -24.556 40.421 1.00 37.45 390 ALA B C 1
ATOM 6262 O O . ALA B 1 369 ? 35.586 -24.653 41.260 1.00 38.29 390 ALA B O 1
ATOM 6264 N N . TYR B 1 370 ? 34.885 -24.039 39.192 1.00 31.88 391 TYR B N 1
ATOM 6265 C CA . TYR B 1 370 ? 36.168 -23.557 38.678 1.00 32.46 391 TYR B CA 1
ATOM 6266 C C . TYR B 1 370 ? 36.064 -22.054 38.378 1.00 36.09 391 TYR B C 1
ATOM 6267 O O . TYR B 1 370 ? 35.165 -21.632 37.660 1.00 34.43 391 TYR B O 1
ATOM 6276 N N . VAL B 1 371 ? 36.966 -21.248 38.962 1.00 34.98 392 VAL B N 1
ATOM 6277 C CA . VAL B 1 371 ? 36.968 -19.793 38.781 1.00 33.97 392 VAL B CA 1
ATOM 6278 C C . VAL B 1 371 ? 38.334 -19.347 38.243 1.00 36.79 392 VAL B C 1
ATOM 6279 O O . VAL B 1 371 ? 39.362 -19.778 38.762 1.00 35.64 392 VAL B O 1
ATOM 6283 N N . GLN B 1 372 ? 38.332 -18.488 37.215 1.00 32.59 393 GLN B N 1
ATOM 6284 C CA . GLN B 1 372 ? 39.537 -17.923 36.591 1.00 33.38 393 GLN B CA 1
ATOM 6285 C C . GLN B 1 372 ? 39.318 -16.406 36.446 1.00 33.29 393 GLN B C 1
ATOM 6286 O O . GLN B 1 372 ? 38.176 -15.955 36.361 1.00 31.46 393 GLN B O 1
ATOM 6292 N N . ASP B 1 373 ? 40.403 -15.632 36.390 1.00 28.68 394 ASP B N 1
ATOM 6293 C CA . ASP B 1 373 ? 40.337 -14.190 36.191 1.00 27.33 394 ASP B CA 1
ATOM 6294 C C . ASP B 1 373 ? 41.196 -13.865 34.978 1.00 29.93 394 ASP B C 1
ATOM 6295 O O . ASP B 1 373 ? 42.372 -14.218 34.947 1.00 28.77 394 ASP B O 1
ATOM 6300 N N . VAL B 1 374 ? 40.587 -13.264 33.953 1.00 26.87 395 VAL B N 1
ATOM 6301 C CA . VAL B 1 374 ? 41.270 -12.944 32.687 1.00 26.87 395 VAL B CA 1
ATOM 6302 C C . VAL B 1 374 ? 40.975 -11.510 32.288 1.00 30.38 395 VAL B C 1
ATOM 6303 O O . VAL B 1 374 ? 40.075 -10.891 32.868 1.00 29.86 395 VAL B O 1
ATOM 6307 N N . SER B 1 375 ? 41.668 -10.993 31.261 1.00 28.16 396 SER B N 1
ATOM 6308 C CA . SER B 1 375 ? 41.333 -9.665 30.752 1.00 27.93 396 SER B CA 1
ATOM 6309 C C . SER B 1 375 ? 40.008 -9.765 29.952 1.00 29.96 396 SER B C 1
ATOM 6310 O O . SER B 1 375 ? 39.588 -10.865 29.533 1.00 28.00 396 SER B O 1
ATOM 6313 N N . TYR B 1 376 ? 39.352 -8.613 29.748 1.00 27.92 397 TYR B N 1
ATOM 6314 C CA . TYR B 1 376 ? 38.076 -8.544 29.025 1.00 26.76 397 TYR B CA 1
ATOM 6315 C C . TYR B 1 376 ? 38.291 -9.057 27.595 1.00 28.84 397 TYR B C 1
ATOM 6316 O O . TYR B 1 376 ? 37.542 -9.920 27.153 1.00 26.30 397 TYR B O 1
ATOM 6325 N N . GLU B 1 377 ? 39.392 -8.625 26.941 1.00 27.86 398 GLU B N 1
ATOM 6326 C CA . GLU B 1 377 ? 39.737 -9.077 25.581 1.00 28.46 398 GLU B CA 1
ATOM 6327 C C . GLU B 1 377 ? 39.978 -10.602 25.554 1.00 29.66 398 GLU B C 1
ATOM 6328 O O . GLU B 1 377 ? 39.439 -11.280 24.678 1.00 27.90 398 GLU B O 1
ATOM 6334 N N . GLN B 1 378 ? 40.752 -11.137 26.531 1.00 25.74 399 GLN B N 1
ATOM 6335 C CA . GLN B 1 378 ? 41.056 -12.579 26.618 1.00 25.84 399 GLN B CA 1
ATOM 6336 C C . GLN B 1 378 ? 39.768 -13.390 26.723 1.00 29.73 399 GLN B C 1
ATOM 6337 O O . GLN B 1 378 ? 39.647 -14.443 26.084 1.00 28.95 399 GLN B O 1
ATOM 6343 N N . PHE B 1 379 ? 38.809 -12.907 27.532 1.00 25.61 400 PHE B N 1
ATOM 6344 C CA . PHE B 1 379 ? 37.537 -13.604 27.680 1.00 24.33 400 PHE B CA 1
ATOM 6345 C C . PHE B 1 379 ? 36.779 -13.627 26.335 1.00 27.51 400 PHE B C 1
ATOM 6346 O O . PHE B 1 379 ? 36.360 -14.689 25.892 1.00 26.47 400 PHE B O 1
ATOM 6354 N N . LEU B 1 380 ? 36.575 -12.469 25.716 1.00 24.43 401 LEU B N 1
ATOM 6355 C CA . LEU B 1 380 ? 35.838 -12.422 24.434 1.00 23.79 401 LEU B CA 1
ATOM 6356 C C . LEU B 1 380 ? 36.488 -13.240 23.342 1.00 28.50 401 LEU B C 1
ATOM 6357 O O . LEU B 1 380 ? 35.780 -13.853 22.535 1.00 28.40 401 LEU B O 1
ATOM 6362 N N . ASP B 1 381 ? 37.831 -13.257 23.322 1.00 27.96 402 ASP B N 1
ATOM 6363 C CA . ASP B 1 381 ? 38.582 -13.980 22.302 1.00 29.66 402 ASP B CA 1
ATOM 6364 C C . ASP B 1 381 ? 39.007 -15.391 22.744 1.00 32.99 402 ASP B C 1
ATOM 6365 O O . ASP B 1 381 ? 39.865 -15.992 22.101 1.00 32.56 402 ASP B O 1
ATOM 6370 N N . ARG B 1 382 ? 38.356 -15.949 23.800 1.00 29.82 403 ARG B N 1
ATOM 6371 C CA . ARG B 1 382 ? 38.676 -17.264 24.392 1.00 30.94 403 ARG B CA 1
ATOM 6372 C C . ARG B 1 382 ? 38.696 -18.438 23.394 1.00 37.23 403 ARG B C 1
ATOM 6373 O O . ARG B 1 382 ? 39.474 -19.365 23.583 1.00 38.48 403 ARG B O 1
ATOM 6381 N N . VAL B 1 383 ? 37.812 -18.425 22.373 1.00 34.18 404 VAL B N 1
ATOM 6382 C CA . VAL B 1 383 ? 37.673 -19.525 21.404 1.00 35.62 404 VAL B CA 1
ATOM 6383 C C . VAL B 1 383 ? 38.873 -19.570 20.425 1.00 40.72 404 VAL B C 1
ATOM 6384 O O . VAL B 1 383 ? 39.145 -20.635 19.867 1.00 42.06 404 VAL B O 1
ATOM 6388 N N . SER B 1 384 ? 39.617 -18.442 20.266 1.00 37.58 405 SER B N 1
ATOM 6389 C CA . SER B 1 384 ? 40.784 -18.357 19.372 1.00 38.76 405 SER B CA 1
ATOM 6390 C C . SER B 1 384 ? 41.862 -19.422 19.623 1.00 45.82 405 SER B C 1
ATOM 6391 O O . SER B 1 384 ? 42.381 -19.981 18.658 1.00 46.33 405 SER B O 1
ATOM 6394 N N . ALA B 1 385 ? 42.167 -19.735 20.902 1.00 44.56 406 ALA B N 1
ATOM 6395 C CA . ALA B 1 385 ? 43.159 -20.761 21.250 1.00 46.15 406 ALA B CA 1
ATOM 6396 C C . ALA B 1 385 ? 42.689 -22.148 20.790 1.00 51.20 406 ALA B C 1
ATOM 6397 O O . ALA B 1 385 ? 43.509 -22.955 20.358 1.00 53.13 406 ALA B O 1
ATOM 6399 N N . GLY B 1 386 ? 41.376 -22.380 20.838 1.00 46.97 407 GLY B N 1
ATOM 6400 C CA . GLY B 1 386 ? 40.749 -23.619 20.389 1.00 47.27 407 GLY B CA 1
ATOM 6401 C C . GLY B 1 386 ? 40.934 -23.840 18.900 1.00 50.02 407 GLY B C 1
ATOM 6402 O O . GLY B 1 386 ? 41.285 -24.949 18.486 1.00 50.97 407 GLY B O 1
ATOM 6403 N N . GLU B 1 387 ? 40.734 -22.776 18.081 1.00 44.18 408 GLU B N 1
ATOM 6404 C CA . GLU B 1 387 ? 40.944 -22.843 16.632 1.00 44.68 408 GLU B CA 1
ATOM 6405 C C . GLU B 1 387 ? 42.422 -23.146 16.327 1.00 52.57 408 GLU B C 1
ATOM 6406 O O . GLU B 1 387 ? 42.692 -23.989 15.473 1.00 53.33 408 GLU B O 1
ATOM 6412 N N . ARG B 1 388 ? 43.358 -22.456 17.024 1.00 51.69 409 ARG B N 1
ATOM 6413 C CA . ARG B 1 388 ? 44.812 -22.634 16.872 1.00 55.15 409 ARG B CA 1
ATOM 6414 C C . ARG B 1 388 ? 45.242 -24.070 17.195 1.00 62.51 409 ARG B C 1
ATOM 6415 O O . ARG B 1 388 ? 46.029 -24.655 16.446 1.00 64.75 409 ARG B O 1
ATOM 6423 N N . ARG B 1 389 ? 44.693 -24.636 18.289 1.00 59.75 410 ARG B N 1
ATOM 6424 C CA . ARG B 1 389 ? 44.954 -26.003 18.757 1.00 61.49 410 ARG B CA 1
ATOM 6425 C C . ARG B 1 389 ? 44.399 -27.025 17.756 1.00 67.19 410 ARG B C 1
ATOM 6426 O O . ARG B 1 389 ? 45.113 -27.959 17.384 1.00 69.40 410 ARG B O 1
ATOM 6434 N N . LEU B 1 390 ? 43.132 -26.840 17.320 1.00 62.13 411 LEU B N 1
ATOM 6435 C CA . LEU B 1 390 ? 42.474 -27.717 16.350 1.00 62.85 411 LEU B CA 1
ATOM 6436 C C . LEU B 1 390 ? 43.202 -27.743 15.009 1.00 66.78 411 LEU B C 1
ATOM 6437 O O . LEU B 1 390 ? 43.422 -28.827 14.470 1.00 68.39 411 LEU B O 1
ATOM 6442 N N . ARG B 1 391 ? 43.601 -26.562 14.485 1.00 61.57 412 ARG B N 1
ATOM 6443 C CA . ARG B 1 391 ? 44.342 -26.437 13.221 1.00 62.81 412 ARG B CA 1
ATOM 6444 C C . ARG B 1 391 ? 45.676 -27.198 13.283 1.00 69.28 412 ARG B C 1
ATOM 6445 O O . ARG B 1 391 ? 46.065 -27.838 12.305 1.00 70.96 412 ARG B O 1
ATOM 6453 N N . GLY B 1 392 ? 46.343 -27.120 14.434 1.00 66.49 413 GLY B N 1
ATOM 6454 C CA . GLY B 1 392 ? 47.620 -27.778 14.687 1.00 69.28 413 GLY B CA 1
ATOM 6455 C C . GLY B 1 392 ? 47.540 -29.292 14.688 1.00 76.02 413 GLY B C 1
ATOM 6456 O O . GLY B 1 392 ? 48.514 -29.964 14.334 1.00 78.59 413 GLY B O 1
ATOM 6457 N N . GLU B 1 393 ? 46.368 -29.833 15.077 1.00 71.46 414 GLU B N 1
ATOM 6458 C CA . GLU B 1 393 ? 46.070 -31.264 15.130 1.00 72.99 414 GLU B CA 1
ATOM 6459 C C . GLU B 1 393 ? 45.381 -31.758 13.840 1.00 78.14 414 GLU B C 1
ATOM 6460 O O . GLU B 1 393 ? 45.011 -32.934 13.754 1.00 79.78 414 GLU B O 1
ATOM 6466 N N . GLY B 1 394 ? 45.218 -30.858 12.865 1.00 73.47 415 GLY B N 1
ATOM 6467 C CA . GLY B 1 394 ? 44.554 -31.127 11.591 1.00 73.87 415 GLY B CA 1
ATOM 6468 C C . GLY B 1 394 ? 43.071 -31.429 11.739 1.00 75.47 415 GLY B C 1
ATOM 6469 O O . GLY B 1 394 ? 42.487 -32.087 10.873 1.00 76.49 415 GLY B O 1
ATOM 6470 N N . LEU B 1 395 ? 42.453 -30.934 12.841 1.00 67.76 416 LEU B N 1
ATOM 6471 C CA . LEU B 1 395 ? 41.048 -31.167 13.194 1.00 65.73 416 LEU B CA 1
ATOM 6472 C C . LEU B 1 395 ? 40.118 -29.943 12.986 1.00 65.53 416 LEU B C 1
ATOM 6473 O O . LEU B 1 395 ? 39.009 -29.917 13.536 1.00 63.89 416 LEU B O 1
ATOM 6478 N N . TRP B 1 396 ? 40.564 -28.937 12.207 1.00 60.09 417 TRP B N 1
ATOM 6479 C CA . TRP B 1 396 ? 39.758 -27.743 11.924 1.00 57.03 417 TRP B CA 1
ATOM 6480 C C . TRP B 1 396 ? 39.124 -27.870 10.557 1.00 62.77 417 TRP B C 1
ATOM 6481 O O . TRP B 1 396 ? 37.919 -27.664 10.425 1.00 61.69 417 TRP B O 1
ATOM 6492 N N . ASP B 1 397 ? 39.936 -28.188 9.531 1.00 61.49 418 ASP B N 1
ATOM 6493 C CA . ASP B 1 397 ? 39.471 -28.344 8.158 1.00 62.05 418 ASP B CA 1
ATOM 6494 C C . ASP B 1 397 ? 38.899 -29.751 7.959 1.00 66.86 418 ASP B C 1
ATOM 6495 O O . ASP B 1 397 ? 39.487 -30.600 7.282 1.00 70.14 418 ASP B O 1
ATOM 6500 N N . VAL B 1 398 ? 37.768 -30.002 8.633 1.00 59.86 419 VAL B N 1
ATOM 6501 C CA . VAL B 1 398 ? 37.007 -31.254 8.613 1.00 60.31 419 VAL B CA 1
ATOM 6502 C C . VAL B 1 398 ? 35.517 -30.897 8.365 1.00 61.04 419 VAL B C 1
ATOM 6503 O O . VAL B 1 398 ? 35.161 -29.724 8.541 1.00 57.49 419 VAL B O 1
ATOM 6507 N N . PRO B 1 399 ? 34.613 -31.833 7.978 1.00 58.22 420 PRO B N 1
ATOM 6508 C CA . PRO B 1 399 ? 33.202 -31.437 7.810 1.00 56.22 420 PRO B CA 1
ATOM 6509 C C . PRO B 1 399 ? 32.574 -31.067 9.158 1.00 54.24 420 PRO B C 1
ATOM 6510 O O . PRO B 1 399 ? 32.936 -31.642 10.188 1.00 52.72 420 PRO B O 1
ATOM 6514 N N . HIS B 1 400 ? 31.685 -30.058 9.152 1.00 47.50 421 HIS B N 1
ATOM 6515 C CA . HIS B 1 400 ? 31.022 -29.565 10.365 1.00 43.75 421 HIS B CA 1
ATOM 6516 C C . HIS B 1 400 ? 29.500 -29.647 10.198 1.00 47.73 421 HIS B C 1
ATOM 6517 O O . HIS B 1 400 ? 28.868 -28.663 9.781 1.00 44.96 421 HIS B O 1
ATOM 6524 N N . PRO B 1 401 ? 28.908 -30.835 10.467 1.00 45.46 422 PRO B N 1
ATOM 6525 C CA . PRO B 1 401 ? 27.448 -30.979 10.322 1.00 45.96 422 PRO B CA 1
ATOM 6526 C C . PRO B 1 401 ? 26.748 -30.409 11.559 1.00 48.64 422 PRO B C 1
ATOM 6527 O O . PRO B 1 401 ? 26.235 -31.139 12.414 1.00 47.45 422 PRO B O 1
ATOM 6531 N N . TRP B 1 402 ? 26.763 -29.082 11.659 1.00 44.12 423 TRP B N 1
ATOM 6532 C CA . TRP B 1 402 ? 26.213 -28.358 12.794 1.00 42.65 423 TRP B CA 1
ATOM 6533 C C . TRP B 1 402 ? 24.707 -28.212 12.731 1.00 46.29 423 TRP B C 1
ATOM 6534 O O . TRP B 1 402 ? 24.112 -28.159 11.648 1.00 46.34 423 TRP B O 1
ATOM 6545 N N . LEU B 1 403 ? 24.095 -28.123 13.909 1.00 41.67 424 LEU B N 1
ATOM 6546 C CA . LEU B 1 403 ? 22.665 -27.888 14.053 1.00 41.99 424 LEU B CA 1
ATOM 6547 C C . LEU B 1 403 ? 22.451 -26.924 15.216 1.00 43.07 424 LEU B C 1
ATOM 6548 O O . LEU B 1 403 ? 22.905 -27.190 16.331 1.00 42.15 424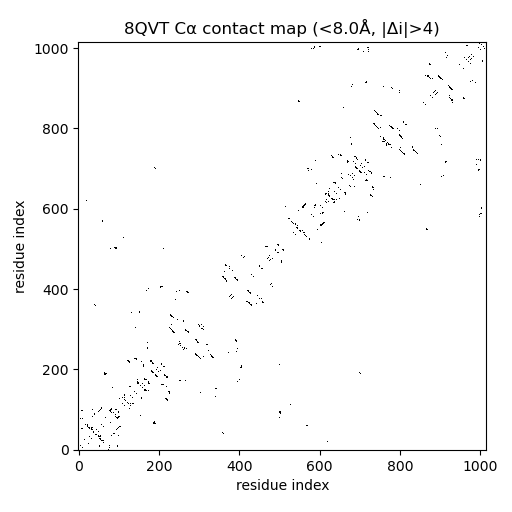 LEU B O 1
ATOM 6553 N N . ASN B 1 404 ? 21.764 -25.812 14.954 1.00 37.65 425 ASN B N 1
ATOM 6554 C CA . ASN B 1 404 ? 21.478 -24.797 15.970 1.00 35.82 425 ASN B CA 1
ATOM 6555 C C . ASN B 1 404 ? 19.979 -24.600 16.023 1.00 40.71 425 ASN B C 1
ATOM 6556 O O . ASN B 1 404 ? 19.348 -24.375 14.986 1.00 39.80 425 ASN B O 1
ATOM 6561 N N . LEU B 1 405 ? 19.413 -24.692 17.220 1.00 37.94 426 LEU B N 1
ATOM 6562 C CA . LEU B 1 405 ? 17.970 -24.595 17.400 1.00 39.33 426 LEU B CA 1
ATOM 6563 C C . LEU B 1 405 ? 17.591 -23.578 18.455 1.00 41.91 426 LEU B C 1
ATOM 6564 O O . LEU B 1 405 ? 18.386 -23.287 19.345 1.00 42.13 426 LEU B O 1
ATOM 6569 N N . PHE B 1 406 ? 16.369 -23.053 18.354 1.00 37.60 427 PHE B N 1
ATOM 6570 C CA . PHE B 1 406 ? 15.716 -22.223 19.344 1.00 36.52 427 PHE B CA 1
ATOM 6571 C C . PHE B 1 406 ? 14.453 -22.961 19.758 1.00 44.50 427 PHE B C 1
ATOM 6572 O O . PHE B 1 406 ? 13.699 -23.448 18.900 1.00 46.15 427 PHE B O 1
ATOM 6580 N N . LEU B 1 407 ? 14.214 -23.057 21.063 1.00 44.02 428 LEU B N 1
ATOM 6581 C CA . LEU B 1 407 ? 13.010 -23.725 21.526 1.00 46.82 428 LEU B CA 1
ATOM 6582 C C . LEU B 1 407 ? 12.417 -23.048 22.757 1.00 49.27 428 LEU B C 1
ATOM 6583 O O . LEU B 1 407 ? 13.140 -22.352 23.467 1.00 45.69 428 LEU B O 1
ATOM 6588 N N . PRO B 1 408 ? 11.102 -23.211 23.030 1.00 49.06 429 PRO B N 1
ATOM 6589 C CA . PRO B 1 408 ? 10.530 -22.558 24.214 1.00 49.09 429 PRO B CA 1
ATOM 6590 C C . PRO B 1 408 ? 11.005 -23.177 25.519 1.00 50.93 429 PRO B C 1
ATOM 6591 O O . PRO B 1 408 ? 11.292 -24.379 25.585 1.00 50.76 429 PRO B O 1
ATOM 6595 N N . ARG B 1 409 ? 11.073 -22.338 26.563 1.00 47.01 430 ARG B N 1
ATOM 6596 C CA . ARG B 1 409 ? 11.448 -22.723 27.928 1.00 47.58 430 ARG B CA 1
ATOM 6597 C C . ARG B 1 409 ? 10.553 -23.863 28.447 1.00 54.36 430 ARG B C 1
ATOM 6598 O O . ARG B 1 409 ? 11.051 -24.771 29.113 1.00 54.16 430 ARG B O 1
ATOM 6606 N N . SER B 1 410 ? 9.241 -23.832 28.105 1.00 53.64 431 SER B N 1
ATOM 6607 C CA . SER B 1 410 ? 8.273 -24.843 28.532 1.00 55.94 431 SER B CA 1
ATOM 6608 C C . SER B 1 410 ? 8.655 -26.276 28.118 1.00 60.81 431 SER B C 1
ATOM 6609 O O . SER B 1 410 ? 8.210 -27.224 28.757 1.00 62.82 431 SER B O 1
ATOM 6612 N N . ARG B 1 411 ? 9.475 -26.441 27.065 1.00 55.09 432 ARG B N 1
ATOM 6613 C CA . ARG B 1 411 ? 9.828 -27.795 26.626 1.00 55.99 432 ARG B CA 1
ATOM 6614 C C . ARG B 1 411 ? 11.322 -28.134 26.718 1.00 55.64 432 ARG B C 1
ATOM 6615 O O . ARG B 1 411 ? 11.726 -29.196 26.233 1.00 55.10 432 ARG B O 1
ATOM 6623 N N . ILE B 1 412 ? 12.135 -27.271 27.359 1.00 49.31 433 ILE B N 1
ATOM 6624 C CA . ILE B 1 412 ? 13.587 -27.497 27.422 1.00 47.04 433 ILE B CA 1
ATOM 6625 C C . ILE B 1 412 ? 13.943 -28.822 28.129 1.00 52.24 433 ILE B C 1
ATOM 6626 O O . ILE B 1 412 ? 14.837 -29.529 27.658 1.00 51.53 433 ILE B O 1
ATOM 6631 N N . LEU B 1 413 ? 13.221 -29.180 29.201 1.00 51.69 434 LEU B N 1
ATOM 6632 C CA . LEU B 1 413 ? 13.512 -30.412 29.935 1.00 52.78 434 LEU B CA 1
ATOM 6633 C C . LEU B 1 413 ? 13.112 -31.673 29.148 1.00 57.56 434 LEU B C 1
ATOM 6634 O O . LEU B 1 413 ? 13.850 -32.666 29.187 1.00 55.66 434 LEU B O 1
ATOM 6639 N N . ASP B 1 414 ? 11.995 -31.607 28.376 1.00 55.80 435 ASP B N 1
ATOM 6640 C CA . ASP B 1 414 ? 11.557 -32.690 27.499 1.00 56.75 435 ASP B CA 1
ATOM 6641 C C . ASP B 1 414 ? 12.605 -32.895 26.406 1.00 58.04 435 ASP B C 1
ATOM 6642 O O . ASP B 1 414 ? 12.956 -34.035 26.099 1.00 58.04 435 ASP B O 1
ATOM 6647 N N . PHE B 1 415 ? 13.148 -31.774 25.865 1.00 52.07 436 PHE B N 1
ATOM 6648 C CA . PHE B 1 415 ? 14.199 -31.792 24.853 1.00 50.30 436 PHE B CA 1
ATOM 6649 C C . PHE B 1 415 ? 15.465 -32.427 25.452 1.00 52.74 436 PHE B C 1
ATOM 6650 O O . PHE B 1 415 ? 16.050 -33.308 24.825 1.00 52.15 436 PHE B O 1
ATOM 6658 N N . ALA B 1 416 ? 15.875 -31.988 26.660 1.00 49.56 437 ALA B N 1
ATOM 6659 C CA . ALA B 1 416 ? 17.055 -32.517 27.353 1.00 48.76 437 ALA B CA 1
ATOM 6660 C C . ALA B 1 416 ? 16.960 -34.032 27.569 1.00 53.55 437 ALA B C 1
ATOM 6661 O O . ALA B 1 416 ? 17.920 -34.751 27.294 1.00 52.61 437 ALA B O 1
ATOM 6663 N N . ALA B 1 417 ? 15.780 -34.517 27.997 1.00 52.46 438 ALA B N 1
ATOM 6664 C CA . ALA B 1 417 ? 15.542 -35.942 28.232 1.00 55.19 438 ALA B CA 1
ATOM 6665 C C . ALA B 1 417 ? 15.648 -36.777 26.946 1.00 61.96 438 ALA B C 1
ATOM 6666 O O . ALA B 1 417 ? 16.282 -37.832 26.949 1.00 62.59 438 ALA B O 1
ATOM 6668 N N . GLY B 1 418 ? 15.055 -36.284 25.860 1.00 59.65 439 GLY B N 1
ATOM 6669 C CA . GLY B 1 418 ? 15.031 -36.999 24.593 1.00 61.43 439 GLY B CA 1
ATOM 6670 C C . GLY B 1 418 ? 16.264 -36.878 23.729 1.00 62.84 439 GLY B C 1
ATOM 6671 O O . GLY B 1 418 ? 16.538 -37.783 22.937 1.00 64.16 439 GLY B O 1
ATOM 6672 N N . VAL B 1 419 ? 16.997 -35.754 23.841 1.00 55.81 440 VAL B N 1
ATOM 6673 C CA . VAL B 1 419 ? 18.158 -35.498 22.986 1.00 53.31 440 VAL B CA 1
ATOM 6674 C C . VAL B 1 419 ? 19.469 -35.748 23.730 1.00 55.39 440 VAL B C 1
ATOM 6675 O O . VAL B 1 419 ? 20.210 -36.661 23.350 1.00 56.25 440 VAL B O 1
ATOM 6679 N N . PHE B 1 420 ? 19.745 -34.966 24.794 1.00 49.02 441 PHE B N 1
ATOM 6680 C CA . PHE B 1 420 ? 20.970 -35.099 25.577 1.00 47.03 441 PHE B CA 1
ATOM 6681 C C . PHE B 1 420 ? 21.073 -36.460 26.263 1.00 54.16 441 PHE B C 1
ATOM 6682 O O . PHE B 1 420 ? 22.168 -37.020 26.344 1.00 53.73 441 PHE B O 1
ATOM 6690 N N . HIS B 1 421 ? 19.930 -37.008 26.713 1.00 53.79 442 HIS B N 1
ATOM 6691 C CA . HIS B 1 421 ? 19.882 -38.321 27.377 1.00 56.14 442 HIS B CA 1
ATOM 6692 C C . HIS B 1 421 ? 19.331 -39.430 26.459 1.00 65.02 442 HIS B C 1
ATOM 6693 O O . HIS B 1 421 ? 19.055 -40.537 26.928 1.00 67.21 442 HIS B O 1
ATOM 6700 N N . GLY B 1 422 ? 19.228 -39.131 25.162 1.00 62.78 443 GLY B N 1
ATOM 6701 C CA . GLY B 1 422 ? 18.700 -40.054 24.163 1.00 66.19 443 GLY B CA 1
ATOM 6702 C C . GLY B 1 422 ? 19.445 -40.053 22.841 1.00 70.03 443 GLY B C 1
ATOM 6703 O O . GLY B 1 422 ? 20.390 -40.824 22.666 1.00 69.89 443 GLY B O 1
ATOM 6704 N N . VAL B 1 423 ? 19.011 -39.196 21.900 1.00 67.10 444 VAL B N 1
ATOM 6705 C CA . VAL B 1 423 ? 19.577 -39.061 20.545 1.00 67.87 444 VAL B CA 1
ATOM 6706 C C . VAL B 1 423 ? 21.117 -38.931 20.542 1.00 73.52 444 VAL B C 1
ATOM 6707 O O . VAL B 1 423 ? 21.781 -39.637 19.777 1.00 74.50 444 VAL B O 1
ATOM 6711 N N . LEU B 1 424 ? 21.665 -38.047 21.401 1.00 70.04 445 LEU B N 1
ATOM 6712 C CA . LEU B 1 424 ? 23.098 -37.744 21.478 1.00 69.27 445 LEU B CA 1
ATOM 6713 C C . LEU B 1 424 ? 23.880 -38.565 22.505 1.00 76.83 445 LEU B C 1
ATOM 6714 O O . LEU B 1 424 ? 25.081 -38.326 22.686 1.00 75.45 445 LEU B O 1
ATOM 6719 N N . LEU B 1 425 ? 23.217 -39.533 23.161 1.00 77.11 446 LEU B N 1
ATOM 6720 C CA . LEU B 1 425 ? 23.839 -40.415 24.146 1.00 78.65 446 LEU B CA 1
ATOM 6721 C C . LEU B 1 425 ? 24.918 -41.278 23.452 1.00 86.69 446 LEU B C 1
ATOM 6722 O O . LEU B 1 425 ? 24.640 -41.842 22.387 1.00 88.89 446 LEU B O 1
ATOM 6727 N N . PRO B 1 426 ? 26.160 -41.345 23.994 1.00 83.27 447 PRO B N 1
ATOM 6728 C CA . PRO B 1 426 ? 27.202 -42.152 23.331 1.00 89.24 447 PRO B CA 1
ATOM 6729 C C . PRO B 1 426 ? 27.017 -43.654 23.541 1.00 120.83 447 PRO B C 1
ATOM 6730 O O . PRO B 1 426 ? 26.362 -44.313 22.738 1.00 85.98 447 PRO B O 1
ATOM 6734 N N . GLY B 1 435 ? 33.905 -35.574 17.736 1.00 73.06 456 GLY B N 1
ATOM 6735 C CA . GLY B 1 435 ? 32.750 -34.930 18.346 1.00 70.68 456 GLY B CA 1
ATOM 6736 C C . GLY B 1 435 ? 32.842 -33.419 18.312 1.00 70.47 456 GLY B C 1
ATOM 6737 O O . GLY B 1 435 ? 33.288 -32.840 17.321 1.00 70.48 456 GLY B O 1
ATOM 6738 N N . GLY B 1 436 ? 32.444 -32.784 19.407 1.00 62.86 457 GLY B N 1
ATOM 6739 C CA . GLY B 1 436 ? 32.473 -31.334 19.538 1.00 58.83 457 GLY B CA 1
ATOM 6740 C C . GLY B 1 436 ? 31.550 -30.821 20.623 1.00 57.35 457 GLY B C 1
ATOM 6741 O O . GLY B 1 436 ? 30.799 -31.607 21.210 1.00 57.06 457 GLY B O 1
ATOM 6742 N N . PRO B 1 437 ? 31.548 -29.497 20.898 1.00 49.27 458 PRO B N 1
ATOM 6743 C CA . PRO B 1 437 ? 30.681 -28.987 21.972 1.00 46.58 458 PRO B CA 1
ATOM 6744 C C . PRO B 1 437 ? 29.186 -29.020 21.676 1.00 46.25 458 PRO B C 1
ATOM 6745 O O . PRO B 1 437 ? 28.766 -28.967 20.513 1.00 46.24 458 PRO B O 1
ATOM 6749 N N . VAL B 1 438 ? 28.386 -29.142 22.750 1.00 38.53 459 VAL B N 1
ATOM 6750 C CA . VAL B 1 438 ? 26.929 -29.103 22.683 1.00 37.46 459 VAL B CA 1
ATOM 6751 C C . VAL B 1 438 ? 26.512 -27.999 23.654 1.00 37.67 459 VAL B C 1
ATOM 6752 O O . VAL B 1 438 ? 26.596 -28.191 24.869 1.00 35.65 459 VAL B O 1
ATOM 6756 N N . LEU B 1 439 ? 26.139 -26.835 23.117 1.00 32.91 460 LEU B N 1
ATOM 6757 C CA . LEU B 1 439 ? 25.764 -25.677 23.927 1.00 31.35 460 LEU B CA 1
ATOM 6758 C C . LEU B 1 439 ? 24.275 -25.638 24.220 1.00 35.27 460 LEU B C 1
ATOM 6759 O O . LEU B 1 439 ? 23.463 -26.049 23.386 1.00 36.82 460 LEU B O 1
ATOM 6764 N N . VAL B 1 440 ? 23.923 -25.126 25.394 1.00 29.66 461 VAL B N 1
ATOM 6765 C CA . VAL B 1 440 ? 22.534 -24.974 25.820 1.00 30.65 461 VAL B CA 1
ATOM 6766 C C . VAL B 1 440 ? 22.424 -23.781 26.772 1.00 33.44 461 VAL B C 1
ATOM 6767 O O . VAL B 1 440 ? 23.051 -23.774 27.825 1.00 31.85 461 VAL B O 1
ATOM 6771 N N . TYR B 1 441 ? 21.634 -22.773 26.401 1.00 30.33 462 TYR B N 1
ATOM 6772 C CA . TYR B 1 441 ? 21.437 -21.621 27.272 1.00 29.05 462 TYR B CA 1
ATOM 6773 C C . TYR B 1 441 ? 20.205 -20.792 26.903 1.00 33.09 462 TYR B C 1
ATOM 6774 O O . TYR B 1 441 ? 19.821 -20.739 25.739 1.00 34.54 462 TYR B O 1
ATOM 6783 N N . PRO B 1 442 ? 19.634 -20.073 27.880 1.00 30.24 463 PRO B N 1
ATOM 6784 C CA . PRO B 1 442 ? 18.433 -19.274 27.594 1.00 30.73 463 PRO B CA 1
ATOM 6785 C C . PRO B 1 442 ? 18.733 -17.826 27.228 1.00 33.64 463 PRO B C 1
ATOM 6786 O O . PRO B 1 442 ? 19.796 -17.283 27.557 1.00 31.89 463 PRO B O 1
ATOM 6790 N N . MET B 1 443 ? 17.766 -17.196 26.565 1.00 30.64 464 MET B N 1
ATOM 6791 C CA . MET B 1 443 ? 17.794 -15.790 26.176 1.00 29.92 464 MET B CA 1
ATOM 6792 C C . MET B 1 443 ? 16.422 -15.174 26.440 1.00 36.13 464 MET B C 1
ATOM 6793 O O . MET B 1 443 ? 15.463 -15.902 26.687 1.00 38.01 464 MET B O 1
ATOM 6798 N N . ASN B 1 444 ? 16.343 -13.835 26.417 1.00 32.70 465 ASN B N 1
ATOM 6799 C CA . ASN B 1 444 ? 15.124 -13.074 26.688 1.00 34.26 465 ASN B CA 1
ATOM 6800 C C . ASN B 1 444 ? 14.545 -12.491 25.407 1.00 36.53 465 ASN B C 1
ATOM 6801 O O . ASN B 1 444 ? 15.207 -11.701 24.746 1.00 33.95 465 ASN B O 1
ATOM 6806 N N . ARG B 1 445 ? 13.301 -12.861 25.079 1.00 38.04 466 ARG B N 1
ATOM 6807 C CA . ARG B 1 445 ? 12.560 -12.424 23.888 1.00 38.28 466 ARG B CA 1
ATOM 6808 C C . ARG B 1 445 ? 12.455 -10.923 23.758 1.00 40.92 466 ARG B C 1
ATOM 6809 O O . ARG B 1 445 ? 12.500 -10.411 22.645 1.00 40.24 466 ARG B O 1
ATOM 6817 N N . GLY B 1 446 ? 12.263 -10.242 24.886 1.00 39.42 467 GLY B N 1
ATOM 6818 C CA . GLY B 1 446 ? 12.089 -8.792 24.948 1.00 39.74 467 GLY B CA 1
ATOM 6819 C C . GLY B 1 446 ? 13.240 -7.994 24.356 1.00 42.02 467 GLY B C 1
ATOM 6820 O O . GLY B 1 446 ? 13.062 -6.822 24.010 1.00 41.57 467 GLY B O 1
ATOM 6821 N N . LYS B 1 447 ? 14.418 -8.632 24.217 1.00 35.79 468 LYS B N 1
ATOM 6822 C CA . LYS B 1 447 ? 15.625 -8.014 23.663 1.00 33.84 468 LYS B CA 1
ATOM 6823 C C . LYS B 1 447 ? 15.706 -8.139 22.138 1.00 35.70 468 LYS B C 1
ATOM 6824 O O . LYS B 1 447 ? 16.660 -7.651 21.538 1.00 34.13 468 LYS B O 1
ATOM 6830 N N . TRP B 1 448 ? 14.720 -8.824 21.531 1.00 34.09 469 TRP B N 1
ATOM 6831 C CA . TRP B 1 448 ? 14.635 -9.053 20.093 1.00 34.14 469 TRP B CA 1
ATOM 6832 C C . TRP B 1 448 ? 13.505 -8.209 19.510 1.00 38.45 469 TRP B C 1
ATOM 6833 O O . TRP B 1 448 ? 12.403 -8.171 20.067 1.00 38.99 469 TRP B O 1
ATOM 6844 N N . ASP B 1 449 ? 13.778 -7.528 18.387 1.00 33.86 470 ASP B N 1
ATOM 6845 C CA . ASP B 1 449 ? 12.757 -6.733 17.716 1.00 33.23 470 ASP B CA 1
ATOM 6846 C C . ASP B 1 449 ? 11.972 -7.642 16.761 1.00 36.81 470 ASP B C 1
ATOM 6847 O O . ASP B 1 449 ? 12.537 -8.172 15.802 1.00 35.86 470 ASP B O 1
ATOM 6852 N N . GLY B 1 450 ? 10.665 -7.771 17.011 1.00 37.78 471 GLY B N 1
ATOM 6853 C CA . GLY B 1 450 ? 9.761 -8.574 16.189 1.00 39.32 471 GLY B CA 1
ATOM 6854 C C . GLY B 1 450 ? 9.588 -8.094 14.754 1.00 43.06 471 GLY B C 1
ATOM 6855 O O . GLY B 1 450 ? 9.092 -8.847 13.918 1.00 44.58 471 GLY B O 1
ATOM 6856 N N . ALA B 1 451 ? 9.995 -6.850 14.438 1.00 38.42 472 ALA B N 1
ATOM 6857 C CA . ALA B 1 451 ? 9.873 -6.308 13.073 1.00 38.17 472 ALA B CA 1
ATOM 6858 C C . ALA B 1 451 ? 10.937 -6.850 12.100 1.00 40.19 472 ALA B C 1
ATOM 6859 O O . ALA B 1 451 ? 10.761 -6.735 10.883 1.00 40.64 472 ALA B O 1
ATOM 6861 N N . THR B 1 452 ? 12.049 -7.424 12.623 1.00 36.09 473 THR B N 1
ATOM 6862 C CA . THR B 1 452 ? 13.122 -7.937 11.759 1.00 33.34 473 THR B CA 1
ATOM 6863 C C . THR B 1 452 ? 12.733 -9.261 11.100 1.00 35.97 473 THR B C 1
ATOM 6864 O O . THR B 1 452 ? 11.689 -9.845 11.420 1.00 36.61 473 THR B O 1
ATOM 6868 N N . SER B 1 453 ? 13.629 -9.778 10.245 1.00 31.80 474 SER B N 1
ATOM 6869 C CA . SER B 1 453 ? 13.426 -11.060 9.581 1.00 32.55 474 SER B CA 1
ATOM 6870 C C . SER B 1 453 ? 13.721 -12.255 10.510 1.00 36.81 474 SER B C 1
ATOM 6871 O O . SER B 1 453 ? 13.327 -13.373 10.177 1.00 36.27 474 SER B O 1
ATOM 6874 N N . ALA B 1 454 ? 14.413 -12.032 11.653 1.00 32.39 475 ALA B N 1
ATOM 6875 C CA . ALA B 1 454 ? 14.767 -13.123 12.571 1.00 32.04 475 ALA B CA 1
ATOM 6876 C C . ALA B 1 454 ? 13.547 -13.858 13.101 1.00 39.38 475 ALA B C 1
ATOM 6877 O O . ALA B 1 454 ? 12.523 -13.237 13.409 1.00 39.97 475 ALA B O 1
ATOM 6879 N N . VAL B 1 455 ? 13.656 -15.187 13.177 1.00 36.88 476 VAL B N 1
ATOM 6880 C CA . VAL B 1 455 ? 12.581 -16.070 13.587 1.00 38.34 476 VAL B CA 1
ATOM 6881 C C . VAL B 1 455 ? 12.877 -16.713 14.924 1.00 42.62 476 VAL B C 1
ATOM 6882 O O . VAL B 1 455 ? 13.871 -17.423 15.069 1.00 41.45 476 VAL B O 1
ATOM 6886 N N . LEU B 1 456 ? 11.985 -16.481 15.887 1.00 40.62 477 LEU B N 1
ATOM 6887 C CA . LEU B 1 456 ? 12.041 -17.100 17.203 1.00 40.66 477 LEU B CA 1
ATOM 6888 C C . LEU B 1 456 ? 10.863 -18.081 17.332 1.00 48.23 477 LEU B C 1
ATOM 6889 O O . LEU B 1 456 ? 9.871 -17.932 16.599 1.00 48.88 477 LEU B O 1
ATOM 6894 N N . PRO B 1 457 ? 10.920 -19.104 18.220 1.00 48.07 478 PRO B N 1
ATOM 6895 C CA . PRO B 1 457 ? 9.748 -19.997 18.363 1.00 52.31 478 PRO B CA 1
ATOM 6896 C C . PRO B 1 457 ? 8.631 -19.256 19.102 1.00 62.22 478 PRO B C 1
ATOM 6897 O O . PRO B 1 457 ? 8.924 -18.291 19.805 1.00 59.67 478 PRO B O 1
ATOM 6901 N N . TYR B 1 458 ? 7.366 -19.670 18.954 1.00 67.03 479 TYR B N 1
ATOM 6902 C CA . TYR B 1 458 ? 6.301 -18.984 19.687 1.00 70.87 479 TYR B CA 1
ATOM 6903 C C . TYR B 1 458 ? 6.277 -19.401 21.161 1.00 76.71 479 TYR B C 1
ATOM 6904 O O . TYR B 1 458 ? 6.753 -20.487 21.508 1.00 75.85 479 TYR B O 1
ATOM 6913 N N . ASP B 1 459 ? 5.717 -18.522 22.020 1.00 75.49 480 ASP B N 1
ATOM 6914 C CA . ASP B 1 459 ? 5.529 -18.714 23.466 1.00 105.14 480 ASP B CA 1
ATOM 6915 C C . ASP B 1 459 ? 4.565 -19.888 23.721 1.00 128.84 480 ASP B C 1
ATOM 6916 O O . ASP B 1 459 ? 4.321 -20.279 24.863 1.00 87.85 480 ASP B O 1
ATOM 6921 N N . GLU B 1 467 ? 8.570 -15.260 27.964 1.00 58.23 488 GLU B N 1
ATOM 6922 C CA . GLU B 1 467 ? 9.681 -14.304 27.955 1.00 56.14 488 GLU B CA 1
ATOM 6923 C C . GLU B 1 467 ? 11.044 -14.966 27.657 1.00 53.69 488 GLU B C 1
ATOM 6924 O O . GLU B 1 467 ? 11.879 -14.373 26.968 1.00 51.14 488 GLU B O 1
ATOM 6930 N N . VAL B 1 468 ? 11.277 -16.166 28.222 1.00 47.38 489 VAL B N 1
ATOM 6931 C CA . VAL B 1 468 ? 12.529 -16.925 28.076 1.00 43.19 489 VAL B CA 1
ATOM 6932 C C . VAL B 1 468 ? 12.400 -18.028 27.019 1.00 45.36 489 VAL B C 1
ATOM 6933 O O . VAL B 1 468 ? 11.411 -18.759 27.006 1.00 46.92 489 VAL B O 1
ATOM 6937 N N . PHE B 1 469 ? 13.422 -18.168 26.166 1.00 39.19 490 PHE B N 1
ATOM 6938 C CA . PHE B 1 469 ? 13.530 -19.249 25.194 1.00 37.98 490 PHE B CA 1
ATOM 6939 C C . PHE B 1 469 ? 14.962 -19.750 25.242 1.00 40.19 490 PHE B C 1
ATOM 6940 O O . PHE B 1 469 ? 15.831 -19.056 25.770 1.00 37.73 490 PHE B O 1
ATOM 6948 N N . TYR B 1 470 ? 15.217 -20.919 24.667 1.00 37.27 491 TYR B N 1
ATOM 6949 C CA . TYR B 1 470 ? 16.559 -21.479 24.681 1.00 35.87 491 TYR B CA 1
ATOM 6950 C C . TYR B 1 470 ? 17.166 -21.642 23.328 1.00 38.82 491 TYR B C 1
ATOM 6951 O O . TYR B 1 470 ? 16.460 -21.830 22.341 1.00 40.51 491 TYR B O 1
ATOM 6960 N N . THR B 1 471 ? 18.499 -21.645 23.294 1.00 33.53 492 THR B N 1
ATOM 6961 C CA . THR B 1 471 ? 19.237 -22.043 22.118 1.00 32.89 492 THR B CA 1
ATOM 6962 C C . THR B 1 471 ? 19.975 -23.338 22.492 1.00 37.06 492 THR B C 1
ATOM 6963 O O . THR B 1 471 ? 20.424 -23.508 23.636 1.00 35.60 492 THR B O 1
ATOM 6967 N N . VAL B 1 472 ? 20.096 -24.232 21.513 1.00 35.38 493 VAL B N 1
ATOM 6968 C CA . VAL B 1 472 ? 20.858 -25.469 21.615 1.00 36.23 493 VAL B CA 1
ATOM 6969 C C . VAL B 1 472 ? 21.742 -25.497 20.391 1.00 39.59 493 VAL B C 1
ATOM 6970 O O . VAL B 1 472 ? 21.235 -25.359 19.270 1.00 39.69 493 VAL B O 1
ATOM 6974 N N . GLY B 1 473 ? 23.046 -25.622 20.610 1.00 35.83 494 GLY B N 1
ATOM 6975 C CA . GLY B 1 473 ? 24.031 -25.651 19.532 1.00 35.83 494 GLY B CA 1
ATOM 6976 C C . GLY B 1 473 ? 24.766 -26.973 19.512 1.00 40.05 494 GLY B C 1
ATOM 6977 O O . GLY B 1 473 ? 25.545 -27.247 20.420 1.00 40.30 494 GLY B O 1
ATOM 6978 N N . ILE B 1 474 ? 24.494 -27.819 18.508 1.00 37.84 495 ILE B N 1
ATOM 6979 C CA . ILE B 1 474 ? 25.150 -29.127 18.372 1.00 39.46 495 ILE B CA 1
ATOM 6980 C C . ILE B 1 474 ? 26.267 -28.886 17.375 1.00 43.36 495 ILE B C 1
ATOM 6981 O O . ILE B 1 474 ? 26.030 -28.850 16.160 1.00 42.68 495 ILE B O 1
ATOM 6986 N N . LEU B 1 475 ? 27.472 -28.640 17.904 1.00 39.94 496 LEU B N 1
ATOM 6987 C CA . LEU B 1 475 ? 28.626 -28.203 17.114 1.00 40.18 496 LEU B CA 1
ATOM 6988 C C . LEU B 1 475 ? 29.680 -29.291 16.940 1.00 46.10 496 LEU B C 1
ATOM 6989 O O . LEU B 1 475 ? 30.840 -29.107 17.313 1.00 44.33 496 LEU B O 1
ATOM 6994 N N . ARG B 1 476 ? 29.285 -30.408 16.334 1.00 46.90 497 ARG B N 1
ATOM 6995 C CA . ARG B 1 476 ? 30.209 -31.532 16.167 1.00 49.77 497 ARG B CA 1
ATOM 6996 C C . ARG B 1 476 ? 31.024 -31.466 14.870 1.00 54.83 497 ARG B C 1
ATOM 6997 O O . ARG B 1 476 ? 30.616 -30.844 13.888 1.00 53.13 497 ARG B O 1
ATOM 7005 N N . SER B 1 477 ? 32.214 -32.073 14.914 1.00 53.50 498 SER B N 1
ATOM 7006 C CA . SER B 1 477 ? 33.172 -32.150 13.818 1.00 55.17 498 SER B CA 1
ATOM 7007 C C . SER B 1 477 ? 33.258 -33.588 13.352 1.00 65.25 498 SER B C 1
ATOM 7008 O O . SER B 1 477 ? 33.491 -34.476 14.177 1.00 65.86 498 SER B O 1
ATOM 7011 N N . ALA B 1 478 ? 33.057 -33.820 12.038 1.00 66.37 499 ALA B N 1
ATOM 7012 C CA . ALA B 1 478 ? 33.145 -35.148 11.425 1.00 70.76 499 ALA B CA 1
ATOM 7013 C C . ALA B 1 478 ? 34.634 -35.499 11.257 1.00 79.10 499 ALA B C 1
ATOM 7014 O O . ALA B 1 478 ? 35.173 -35.493 10.147 1.00 80.45 499 ALA B O 1
ATOM 7016 N N . VAL B 1 479 ? 35.298 -35.757 12.395 1.00 77.32 500 VAL B N 1
ATOM 7017 C CA . VAL B 1 479 ? 36.723 -36.063 12.507 1.00 79.25 500 VAL B CA 1
ATOM 7018 C C . VAL B 1 479 ? 37.007 -37.518 12.124 1.00 89.08 500 VAL B C 1
ATOM 7019 O O . VAL B 1 479 ? 37.797 -37.764 11.208 1.00 91.25 500 VAL B O 1
ATOM 7023 N N . ALA B 1 480 ? 36.337 -38.471 12.804 1.00 87.33 501 ALA B N 1
ATOM 7024 C CA . ALA B 1 480 ? 36.505 -39.904 12.595 1.00 90.71 501 ALA B CA 1
ATOM 7025 C C . ALA B 1 480 ? 35.788 -40.454 11.343 1.00 96.75 501 ALA B C 1
ATOM 7026 O O . ALA B 1 480 ? 35.428 -39.697 10.435 1.00 95.03 501 ALA B O 1
ATOM 7028 N N . ASP B 1 481 ? 35.626 -41.788 11.304 1.00 96.84 502 ASP B N 1
ATOM 7029 C CA . ASP B 1 481 ? 35.048 -42.592 10.226 1.00 99.95 502 ASP B CA 1
ATOM 7030 C C . ASP B 1 481 ? 33.524 -42.599 10.228 1.00 102.57 502 ASP B C 1
ATOM 7031 O O . ASP B 1 481 ? 32.912 -42.817 11.280 1.00 101.50 502 ASP B O 1
ATOM 7036 N N . GLY B 1 482 ? 32.934 -42.392 9.044 1.00 98.88 503 GLY B N 1
ATOM 7037 C CA . GLY B 1 482 ? 31.486 -42.371 8.822 1.00 98.19 503 GLY B CA 1
ATOM 7038 C C . GLY B 1 482 ? 30.719 -41.377 9.675 1.00 96.41 503 GLY B C 1
ATOM 7039 O O . GLY B 1 482 ? 29.482 -41.368 9.663 1.00 95.74 503 GLY B O 1
ATOM 7040 N N . ASP B 1 483 ? 31.465 -40.537 10.425 1.00 88.69 504 ASP B N 1
ATOM 7041 C CA . ASP B 1 483 ? 30.979 -39.511 11.348 1.00 84.17 504 ASP B CA 1
ATOM 7042 C C . ASP B 1 483 ? 29.982 -38.560 10.706 1.00 84.02 504 ASP B C 1
ATOM 7043 O O . ASP B 1 483 ? 28.944 -38.313 11.308 1.00 83.04 504 ASP B O 1
ATOM 7048 N N . LEU B 1 484 ? 30.252 -38.090 9.469 1.00 78.16 505 LEU B N 1
ATOM 7049 C CA . LEU B 1 484 ? 29.361 -37.185 8.736 1.00 76.10 505 LEU B CA 1
ATOM 7050 C C . LEU B 1 484 ? 27.971 -37.799 8.506 1.00 81.82 505 LEU B C 1
ATOM 7051 O O . LEU B 1 484 ? 26.974 -37.100 8.669 1.00 79.44 505 LEU B O 1
ATOM 7056 N N . ARG B 1 485 ? 27.907 -39.107 8.168 1.00 81.81 506 ARG B N 1
ATOM 7057 C CA . ARG B 1 485 ? 26.647 -39.829 7.961 1.00 83.83 506 ARG B CA 1
ATOM 7058 C C . ARG B 1 485 ? 25.894 -39.952 9.295 1.00 85.06 506 ARG B C 1
ATOM 7059 O O . ARG B 1 485 ? 24.728 -39.567 9.378 1.00 83.71 506 ARG B O 1
ATOM 7067 N N . ARG B 1 486 ? 26.586 -40.457 10.335 1.00 80.69 507 ARG B N 1
ATOM 7068 C CA . ARG B 1 486 ? 26.096 -40.663 11.703 1.00 79.13 507 ARG B CA 1
ATOM 7069 C C . ARG B 1 486 ? 25.567 -39.367 12.360 1.00 77.35 507 ARG B C 1
ATOM 7070 O O . ARG B 1 486 ? 24.498 -39.386 12.972 1.00 75.46 507 ARG B O 1
ATOM 7078 N N . MET B 1 487 ? 26.314 -38.251 12.218 1.00 70.94 508 MET B N 1
ATOM 7079 C CA . MET B 1 487 ? 25.977 -36.950 12.803 1.00 66.37 508 MET B CA 1
ATOM 7080 C C . MET B 1 487 ? 24.804 -36.270 12.114 1.00 70.31 508 MET B C 1
ATOM 7081 O O . MET B 1 487 ? 23.939 -35.739 12.810 1.00 68.14 508 MET B O 1
ATOM 7086 N N . GLU B 1 488 ? 24.752 -36.303 10.755 1.00 70.07 509 GLU B N 1
ATOM 7087 C CA . GLU B 1 488 ? 23.669 -35.696 9.956 1.00 70.51 509 GLU B CA 1
ATOM 7088 C C . GLU B 1 488 ? 22.340 -36.402 10.212 1.00 76.82 509 GLU B C 1
ATOM 7089 O O . GLU B 1 488 ? 21.284 -35.769 10.171 1.00 76.26 509 GLU B O 1
ATOM 7095 N N . GLU B 1 489 ? 22.401 -37.713 10.456 1.00 75.78 510 GLU B N 1
ATOM 7096 C CA . GLU B 1 489 ? 21.230 -38.551 10.722 1.00 78.43 510 GLU B CA 1
ATOM 7097 C C . GLU B 1 489 ? 20.689 -38.301 12.137 1.00 79.43 510 GLU B C 1
ATOM 7098 O O . GLU B 1 489 ? 19.472 -38.292 12.331 1.00 80.08 510 GLU B O 1
ATOM 7104 N N . GLN B 1 490 ? 21.599 -38.072 13.109 1.00 72.06 511 GLN B N 1
ATOM 7105 C CA . GLN B 1 490 ? 21.279 -37.730 14.500 1.00 69.18 511 GLN B CA 1
ATOM 7106 C C . GLN B 1 490 ? 20.596 -36.358 14.564 1.00 70.40 511 GLN B C 1
ATOM 7107 O O . GLN B 1 490 ? 19.696 -36.171 15.384 1.00 69.45 511 GLN B O 1
ATOM 7113 N N . ASN B 1 491 ? 21.016 -35.410 13.686 1.00 64.13 512 ASN B N 1
ATOM 7114 C CA . ASN B 1 491 ? 20.456 -34.061 13.607 1.00 62.09 512 ASN B CA 1
ATOM 7115 C C . ASN B 1 491 ? 18.997 -34.106 13.165 1.00 68.67 512 ASN B C 1
ATOM 7116 O O . ASN B 1 491 ? 18.164 -33.414 13.756 1.00 67.00 512 ASN B O 1
ATOM 7121 N N . ALA B 1 492 ? 18.689 -34.940 12.143 1.00 68.63 513 ALA B N 1
ATOM 7122 C CA . ALA B 1 492 ? 17.332 -35.143 11.636 1.00 71.15 513 ALA B CA 1
ATOM 7123 C C . ALA B 1 492 ? 16.493 -35.781 12.746 1.00 76.54 513 ALA B C 1
ATOM 7124 O O . ALA B 1 492 ? 15.361 -35.365 12.963 1.00 77.10 513 ALA B O 1
ATOM 7126 N N . GLU B 1 493 ? 17.088 -36.737 13.487 1.00 73.17 514 GLU B N 1
ATOM 7127 C CA . GLU B 1 493 ? 16.492 -37.435 14.633 1.00 74.40 514 GLU B CA 1
ATOM 7128 C C . GLU B 1 493 ? 16.079 -36.460 15.758 1.00 75.61 514 GLU B C 1
ATOM 7129 O O . GLU B 1 493 ? 15.081 -36.711 16.432 1.00 77.10 514 GLU B O 1
ATOM 7135 N N . VAL B 1 494 ? 16.838 -35.357 15.946 1.00 67.74 515 VAL B N 1
ATOM 7136 C CA . VAL B 1 494 ? 16.558 -34.316 16.949 1.00 65.06 515 VAL B CA 1
ATOM 7137 C C . VAL B 1 494 ? 15.269 -33.565 16.547 1.00 69.17 515 VAL B C 1
ATOM 7138 O O . VAL B 1 494 ? 14.402 -33.338 17.398 1.00 69.66 515 VAL B O 1
ATOM 7142 N N . ALA B 1 495 ? 15.147 -33.204 15.251 1.00 64.87 516 ALA B N 1
ATOM 7143 C CA . ALA B 1 495 ? 13.967 -32.537 14.692 1.00 65.85 516 ALA B CA 1
ATOM 7144 C C . ALA B 1 495 ? 12.783 -33.515 14.709 1.00 73.88 516 ALA B C 1
ATOM 7145 O O . ALA B 1 495 ? 11.658 -33.111 15.004 1.00 74.94 516 ALA B O 1
ATOM 7147 N N . ARG B 1 496 ? 13.063 -34.804 14.417 1.00 71.97 517 ARG B N 1
ATOM 7148 C CA . ARG B 1 496 ? 12.112 -35.909 14.399 1.00 76.61 517 ARG B CA 1
ATOM 7149 C C . ARG B 1 496 ? 11.555 -36.149 15.798 1.00 80.73 517 ARG B C 1
ATOM 7150 O O . ARG B 1 496 ? 10.379 -36.483 15.929 1.00 83.35 517 ARG B O 1
ATOM 7158 N N . PHE B 1 497 ? 12.401 -35.987 16.840 1.00 74.27 518 PHE B N 1
ATOM 7159 C CA . PHE B 1 497 ? 11.985 -36.149 18.230 1.00 73.48 518 PHE B CA 1
ATOM 7160 C C . PHE B 1 497 ? 11.084 -34.981 18.635 1.00 74.45 518 PHE B C 1
ATOM 7161 O O . PHE B 1 497 ? 10.084 -35.202 19.326 1.00 75.41 518 PHE B O 1
ATOM 7169 N N . CYS B 1 498 ? 11.456 -33.745 18.220 1.00 66.76 519 CYS B N 1
ATOM 7170 C CA . CYS B 1 498 ? 10.719 -32.517 18.516 1.00 64.90 519 CYS B CA 1
ATOM 7171 C C . CYS B 1 498 ? 9.308 -32.531 17.930 1.00 73.79 519 CYS B C 1
ATOM 7172 O O . CYS B 1 498 ? 8.362 -32.245 18.656 1.00 73.88 519 CYS B O 1
ATOM 7175 N N . GLU B 1 499 ? 9.158 -32.920 16.651 1.00 73.89 520 GLU B N 1
ATOM 7176 C CA . GLU B 1 499 ? 7.844 -32.994 16.008 1.00 77.40 520 GLU B CA 1
ATOM 7177 C C . GLU B 1 499 ? 6.968 -34.114 16.587 1.00 85.25 520 GLU B C 1
ATOM 7178 O O . GLU B 1 499 ? 5.757 -33.925 16.703 1.00 87.92 520 GLU B O 1
ATOM 7184 N N . ALA B 1 500 ? 7.579 -35.251 16.988 1.00 82.21 521 ALA B N 1
ATOM 7185 C CA . ALA B 1 500 ? 6.867 -36.392 17.589 1.00 85.57 521 ALA B CA 1
ATOM 7186 C C . ALA B 1 500 ? 6.362 -36.052 19.000 1.00 89.65 521 ALA B C 1
ATOM 7187 O O . ALA B 1 500 ? 5.348 -36.601 19.437 1.00 92.06 521 ALA B O 1
ATOM 7189 N N . ALA B 1 501 ? 7.083 -35.145 19.708 1.00 82.77 522 ALA B N 1
ATOM 7190 C CA . ALA B 1 501 ? 6.740 -34.696 21.062 1.00 81.40 522 ALA B CA 1
ATOM 7191 C C . ALA B 1 501 ? 5.996 -33.344 21.072 1.00 81.92 522 ALA B C 1
ATOM 7192 O O . ALA B 1 501 ? 5.625 -32.854 22.140 1.00 80.56 522 ALA B O 1
ATOM 7194 N N . GLY B 1 502 ? 5.759 -32.775 19.891 1.00 77.45 523 GLY B N 1
ATOM 7195 C CA . GLY B 1 502 ? 5.079 -31.491 19.754 1.00 76.30 523 GLY B CA 1
ATOM 7196 C C . GLY B 1 502 ? 5.869 -30.314 20.304 1.00 75.87 523 GLY B C 1
ATOM 7197 O O . GLY B 1 502 ? 5.280 -29.324 20.746 1.00 75.94 523 GLY B O 1
ATOM 7198 N N . ILE B 1 503 ? 7.208 -30.423 20.305 1.00 67.55 524 ILE B N 1
ATOM 7199 C CA . ILE B 1 503 ? 8.115 -29.373 20.760 1.00 62.89 524 ILE B CA 1
ATOM 7200 C C . ILE B 1 503 ? 8.321 -28.398 19.599 1.00 66.60 524 ILE B C 1
ATOM 7201 O O . ILE B 1 503 ? 8.928 -28.790 18.594 1.00 65.69 524 ILE B O 1
ATOM 7206 N N . PRO B 1 504 ? 7.813 -27.140 19.701 1.00 64.13 525 PRO B N 1
ATOM 7207 C CA . PRO B 1 504 ? 8.069 -26.159 18.636 1.00 62.82 525 PRO B CA 1
ATOM 7208 C C . PRO B 1 504 ? 9.581 -25.941 18.564 1.00 65.29 525 PRO B C 1
ATOM 7209 O O . PRO B 1 504 ? 10.242 -25.775 19.586 1.00 63.05 525 PRO B O 1
ATOM 7213 N N . CYS B 1 505 ? 10.133 -26.069 17.368 1.00 63.22 526 CYS B N 1
ATOM 7214 C CA . CYS B 1 505 ? 11.565 -26.007 17.144 1.00 61.27 526 CYS B CA 1
ATOM 7215 C C . CYS B 1 505 ? 11.859 -25.112 15.953 1.00 59.96 526 CYS B C 1
ATOM 7216 O O . CYS B 1 505 ? 11.312 -25.347 14.868 1.00 59.83 526 CYS B O 1
ATOM 7219 N N . THR B 1 506 ? 12.690 -24.071 16.157 1.00 51.87 527 THR B N 1
ATOM 7220 C CA . THR B 1 506 ? 13.074 -23.129 15.106 1.00 48.78 527 THR B CA 1
ATOM 7221 C C . THR B 1 506 ? 14.573 -23.253 14.867 1.00 47.47 527 THR B C 1
ATOM 7222 O O . THR B 1 506 ? 15.353 -23.192 15.817 1.00 45.21 527 THR B O 1
ATOM 7226 N N . GLN B 1 507 ? 14.985 -23.407 13.618 1.00 42.24 528 GLN B N 1
ATOM 7227 C CA . GLN B 1 507 ? 16.418 -23.476 13.340 1.00 40.03 528 GLN B CA 1
ATOM 7228 C C . GLN B 1 507 ? 17.017 -22.078 13.334 1.00 41.03 528 GLN B C 1
ATOM 7229 O O . GLN B 1 507 ? 16.422 -21.146 12.788 1.00 40.35 528 GLN B O 1
ATOM 7235 N N . TYR B 1 508 ? 18.188 -21.944 13.949 1.00 35.93 529 TYR B N 1
ATOM 7236 C CA . TYR B 1 508 ? 19.038 -20.761 13.851 1.00 33.39 529 TYR B CA 1
ATOM 7237 C C . TYR B 1 508 ? 19.994 -21.162 12.706 1.00 37.89 529 TYR B C 1
ATOM 7238 O O . TYR B 1 508 ? 20.381 -22.327 12.649 1.00 36.08 529 TYR B O 1
ATOM 7247 N N . LEU B 1 509 ? 20.355 -20.234 11.786 1.00 33.70 530 LEU B N 1
ATOM 7248 C CA . LEU B 1 509 ? 21.138 -20.550 10.561 1.00 33.49 530 LEU B CA 1
ATOM 7249 C C . LEU B 1 509 ? 20.307 -21.626 9.805 1.00 38.45 530 LEU B C 1
ATOM 7250 O O . LEU B 1 509 ? 20.782 -22.740 9.572 1.00 38.93 530 LEU B O 1
ATOM 7255 N N . PRO B 1 510 ? 19.017 -21.330 9.519 1.00 37.10 531 PRO B N 1
ATOM 7256 C CA . PRO B 1 510 ? 18.139 -22.358 8.943 1.00 39.26 531 PRO B CA 1
ATOM 7257 C C . PRO B 1 510 ? 18.525 -22.857 7.572 1.00 45.08 531 PRO B C 1
ATOM 7258 O O . PRO B 1 510 ? 19.118 -22.114 6.796 1.00 43.58 531 PRO B O 1
ATOM 7262 N N . SER B 1 511 ? 18.143 -24.096 7.259 1.00 45.02 532 SER B N 1
ATOM 7263 C CA . SER B 1 511 ? 18.414 -24.675 5.946 1.00 46.74 532 SER B CA 1
ATOM 7264 C C . SER B 1 511 ? 17.259 -25.585 5.544 1.00 53.01 532 SER B C 1
ATOM 7265 O O . SER B 1 511 ? 17.033 -26.602 6.197 1.00 54.41 532 SER B O 1
ATOM 7268 N N . TYR B 1 512 ? 16.489 -25.175 4.513 1.00 50.92 533 TYR B N 1
ATOM 7269 C CA . TYR B 1 512 ? 15.353 -25.930 3.954 1.00 53.78 533 TYR B CA 1
ATOM 7270 C C . TYR B 1 512 ? 15.467 -25.923 2.448 1.00 58.94 533 TYR B C 1
ATOM 7271 O O . TYR B 1 512 ? 15.981 -24.955 1.896 1.00 55.51 533 TYR B O 1
ATOM 7280 N N . ALA B 1 513 ? 15.031 -27.004 1.785 1.00 59.46 534 ALA B N 1
ATOM 7281 C CA . ALA B 1 513 ? 15.146 -27.163 0.337 1.00 62.10 534 ALA B CA 1
ATOM 7282 C C . ALA B 1 513 ? 14.026 -26.479 -0.471 1.00 68.71 534 ALA B C 1
ATOM 7283 O O . ALA B 1 513 ? 14.258 -26.112 -1.623 1.00 68.52 534 ALA B O 1
ATOM 7285 N N . THR B 1 514 ? 12.807 -26.355 0.104 1.00 68.43 535 THR B N 1
ATOM 7286 C CA . THR B 1 514 ? 11.658 -25.769 -0.611 1.00 70.16 535 THR B CA 1
ATOM 7287 C C . THR B 1 514 ? 11.064 -24.550 0.087 1.00 70.99 535 THR B C 1
ATOM 7288 O O . THR B 1 514 ? 11.087 -24.462 1.318 1.00 68.99 535 THR B O 1
ATOM 7292 N N . GLN B 1 515 ? 10.404 -23.688 -0.692 1.00 67.00 536 GLN B N 1
ATOM 7293 C CA . GLN B 1 515 ? 9.655 -22.550 -0.169 1.00 65.32 536 GLN B CA 1
ATOM 7294 C C . GLN B 1 515 ? 8.479 -23.018 0.696 1.00 72.85 536 GLN B C 1
ATOM 7295 O O . GLN B 1 515 ? 8.162 -22.351 1.685 1.00 70.73 536 GLN B O 1
ATOM 7301 N N . ALA B 1 516 ? 7.803 -24.114 0.301 1.00 72.44 537 ALA B N 1
ATOM 7302 C CA . ALA B 1 516 ? 6.706 -24.643 1.100 1.00 75.47 537 ALA B CA 1
ATOM 7303 C C . ALA B 1 516 ? 7.218 -24.900 2.526 1.00 78.28 537 ALA B C 1
ATOM 7304 O O . ALA B 1 516 ? 6.543 -24.517 3.480 1.00 79.90 537 ALA B O 1
ATOM 7306 N N . ASP B 1 517 ? 8.450 -25.460 2.659 1.00 72.06 538 ASP B N 1
ATOM 7307 C CA . ASP B 1 517 ? 9.095 -25.743 3.948 1.00 69.57 538 ASP B CA 1
ATOM 7308 C C . ASP B 1 517 ? 9.436 -24.467 4.694 1.00 68.82 538 ASP B C 1
ATOM 7309 O O . ASP B 1 517 ? 9.165 -24.375 5.885 1.00 68.80 538 ASP B O 1
ATOM 7314 N N . TRP B 1 518 ? 10.027 -23.485 4.001 1.00 61.16 539 TRP B N 1
ATOM 7315 C CA . TRP B 1 518 ? 10.364 -22.176 4.568 1.00 56.58 539 TRP B CA 1
ATOM 7316 C C . TRP B 1 518 ? 9.100 -21.489 5.107 1.00 63.01 539 TRP B C 1
ATOM 7317 O O . TRP B 1 518 ? 9.103 -21.006 6.240 1.00 61.42 539 TRP B O 1
ATOM 7328 N N . ALA B 1 519 ? 8.013 -21.492 4.303 1.00 62.42 540 ALA B N 1
ATOM 7329 C CA . ALA B 1 519 ? 6.731 -20.882 4.653 1.00 64.58 540 ALA B CA 1
ATOM 7330 C C . ALA B 1 519 ? 5.996 -21.549 5.803 1.00 72.25 540 ALA B C 1
ATOM 7331 O O . ALA B 1 519 ? 5.619 -20.861 6.744 1.00 71.40 540 ALA B O 1
ATOM 7333 N N . ALA B 1 520 ? 5.759 -22.865 5.723 1.00 73.38 541 ALA B N 1
ATOM 7334 C CA . ALA B 1 520 ? 4.969 -23.591 6.726 1.00 76.01 541 ALA B CA 1
ATOM 7335 C C . ALA B 1 520 ? 5.734 -24.042 7.960 1.00 78.81 541 ALA B C 1
ATOM 7336 O O . ALA B 1 520 ? 5.137 -24.107 9.033 1.00 81.08 541 ALA B O 1
ATOM 7338 N N . ARG B 1 521 ? 7.017 -24.410 7.805 1.00 71.94 542 ARG B N 1
ATOM 7339 C CA . ARG B 1 521 ? 7.831 -24.926 8.911 1.00 69.77 542 ARG B CA 1
ATOM 7340 C C . ARG B 1 521 ? 8.687 -23.891 9.612 1.00 66.69 542 ARG B C 1
ATOM 7341 O O . ARG B 1 521 ? 8.881 -24.007 10.818 1.00 65.21 542 ARG B O 1
ATOM 7349 N N . HIS B 1 522 ? 9.221 -22.900 8.874 1.00 59.68 543 HIS B N 1
ATOM 7350 C CA . HIS B 1 522 ? 10.117 -21.894 9.458 1.00 55.11 543 HIS B CA 1
ATOM 7351 C C . HIS B 1 522 ? 9.431 -20.554 9.788 1.00 58.52 543 HIS B C 1
ATOM 7352 O O . HIS B 1 522 ? 9.340 -20.205 10.971 1.00 57.84 543 HIS B O 1
ATOM 7359 N N . PHE B 1 523 ? 8.963 -19.809 8.769 1.00 54.88 544 PHE B N 1
ATOM 7360 C CA . PHE B 1 523 ? 8.317 -18.513 8.985 1.00 54.76 544 PHE B CA 1
ATOM 7361 C C . PHE B 1 523 ? 6.890 -18.618 9.578 1.00 66.61 544 PHE B C 1
ATOM 7362 O O . PHE B 1 523 ? 6.540 -17.825 10.450 1.00 66.51 544 PHE B O 1
ATOM 7370 N N . GLY B 1 524 ? 6.116 -19.596 9.117 1.00 69.91 545 GLY B N 1
ATOM 7371 C CA . GLY B 1 524 ? 4.723 -19.830 9.510 1.00 74.87 545 GLY B CA 1
ATOM 7372 C C . GLY B 1 524 ? 4.417 -19.967 10.993 1.00 84.27 545 GLY B C 1
ATOM 7373 O O . GLY B 1 524 ? 3.578 -19.222 11.508 1.00 85.70 545 GLY B O 1
ATOM 7374 N N . PRO B 1 525 ? 5.061 -20.908 11.725 1.00 83.23 546 PRO B N 1
ATOM 7375 C CA . PRO B 1 525 ? 4.761 -21.055 13.161 1.00 84.44 546 PRO B CA 1
ATOM 7376 C C . PRO B 1 525 ? 5.252 -19.895 14.041 1.00 88.00 546 PRO B C 1
ATOM 7377 O O . PRO B 1 525 ? 5.069 -19.949 15.257 1.00 88.39 546 PRO B O 1
ATOM 7381 N N . ALA B 1 526 ? 5.887 -18.861 13.445 1.00 82.82 547 ALA B N 1
ATOM 7382 C CA . ALA B 1 526 ? 6.397 -17.702 14.184 1.00 80.52 547 ALA B CA 1
ATOM 7383 C C . ALA B 1 526 ? 5.489 -16.466 14.086 1.00 85.15 547 ALA B C 1
ATOM 7384 O O . ALA B 1 526 ? 5.732 -15.471 14.778 1.00 84.07 547 ALA B O 1
ATOM 7386 N N . GLY B 1 527 ? 4.439 -16.561 13.265 1.00 82.82 548 GLY B N 1
ATOM 7387 C CA . GLY B 1 527 ? 3.454 -15.500 13.082 1.00 83.03 548 GLY B CA 1
ATOM 7388 C C . GLY B 1 527 ? 2.722 -15.611 11.764 1.00 86.66 548 GLY B C 1
ATOM 7389 O O . GLY B 1 527 ? 3.347 -15.876 10.734 1.00 85.37 548 GLY B O 1
ATOM 7390 N N . SER B 1 528 ? 1.395 -15.397 11.791 1.00 83.83 549 SER B N 1
ATOM 7391 C CA . SER B 1 528 ? 0.503 -15.465 10.627 1.00 84.90 549 SER B CA 1
ATOM 7392 C C . SER B 1 528 ? 0.913 -14.575 9.437 1.00 83.25 549 SER B C 1
ATOM 7393 O O . SER B 1 528 ? 0.549 -14.877 8.296 1.00 84.41 549 SER B O 1
ATOM 7396 N N . GLY B 1 529 ? 1.652 -13.504 9.716 1.00 72.71 550 GLY B N 1
ATOM 7397 C CA . GLY B 1 529 ? 2.101 -12.569 8.692 1.00 69.16 550 GLY B CA 1
ATOM 7398 C C . GLY B 1 529 ? 3.587 -12.585 8.383 1.00 65.84 550 GLY B C 1
ATOM 7399 O O . GLY B 1 529 ? 4.015 -11.833 7.507 1.00 62.88 550 GLY B O 1
ATOM 7400 N N . ARG B 1 530 ? 4.384 -13.446 9.072 1.00 59.08 551 ARG B N 1
ATOM 7401 C CA . ARG B 1 530 ? 5.848 -13.530 8.887 1.00 55.02 551 ARG B CA 1
ATOM 7402 C C . ARG B 1 530 ? 6.292 -13.858 7.459 1.00 56.71 551 ARG B C 1
ATOM 7403 O O . ARG B 1 530 ? 7.179 -13.181 6.924 1.00 53.26 551 ARG B O 1
ATOM 7411 N N . TRP B 1 531 ? 5.692 -14.892 6.844 1.00 56.07 552 TRP B N 1
ATOM 7412 C CA . TRP B 1 531 ? 6.040 -15.261 5.468 1.00 56.42 552 TRP B CA 1
ATOM 7413 C C . TRP B 1 531 ? 5.572 -14.203 4.491 1.00 55.70 552 TRP B C 1
ATOM 7414 O O . TRP B 1 531 ? 6.347 -13.820 3.612 1.00 51.30 552 TRP B O 1
ATOM 7425 N N . ASP B 1 532 ? 4.314 -13.706 4.661 1.00 54.08 553 ASP B N 1
ATOM 7426 C CA . ASP B 1 532 ? 3.756 -12.633 3.821 1.00 54.31 553 ASP B CA 1
ATOM 7427 C C . ASP B 1 532 ? 4.694 -11.398 3.877 1.00 54.09 553 ASP B C 1
ATOM 7428 O O . ASP B 1 532 ? 4.991 -10.827 2.830 1.00 53.00 553 ASP B O 1
ATOM 7433 N N . THR B 1 533 ? 5.190 -11.033 5.090 1.00 49.54 554 THR B N 1
ATOM 7434 C CA . THR B 1 533 ? 6.120 -9.911 5.284 1.00 46.55 554 THR B CA 1
ATOM 7435 C C . THR B 1 533 ? 7.444 -10.188 4.544 1.00 47.25 554 THR B C 1
ATOM 7436 O O . THR B 1 533 ? 7.939 -9.311 3.836 1.00 43.83 554 THR B O 1
ATOM 7440 N N . PHE B 1 534 ? 7.999 -11.406 4.707 1.00 44.23 555 PHE B N 1
ATOM 7441 C CA . PHE B 1 534 ? 9.260 -11.788 4.051 1.00 41.77 555 PHE B CA 1
ATOM 7442 C C . PHE B 1 534 ? 9.115 -11.679 2.522 1.00 45.88 555 PHE B C 1
ATOM 7443 O O . PHE B 1 534 ? 9.981 -11.103 1.854 1.00 44.23 555 PHE B O 1
ATOM 7451 N N . LEU B 1 535 ? 8.006 -12.221 1.987 1.00 44.69 556 LEU B N 1
ATOM 7452 C CA . LEU B 1 535 ? 7.676 -12.213 0.558 1.00 45.07 556 LEU B CA 1
ATOM 7453 C C . LEU B 1 535 ? 7.522 -10.791 0.010 1.00 47.58 556 LEU B C 1
ATOM 7454 O O . LEU B 1 535 ? 8.075 -10.495 -1.054 1.00 47.24 556 LEU B O 1
ATOM 7459 N N . ARG B 1 536 ? 6.791 -9.911 0.739 1.00 45.56 557 ARG B N 1
ATOM 7460 C CA . ARG B 1 536 ? 6.568 -8.500 0.366 1.00 45.72 557 ARG B CA 1
ATOM 7461 C C . ARG B 1 536 ? 7.930 -7.777 0.284 1.00 45.93 557 ARG B C 1
ATOM 7462 O O . ARG B 1 536 ? 8.209 -7.050 -0.675 1.00 45.02 557 ARG B O 1
ATOM 7470 N N . ARG B 1 537 ? 8.778 -8.022 1.292 1.00 39.99 558 ARG B N 1
ATOM 7471 C CA . ARG B 1 537 ? 10.122 -7.456 1.357 1.00 36.71 558 ARG B CA 1
ATOM 7472 C C . ARG B 1 537 ? 10.976 -7.948 0.195 1.00 38.19 558 ARG B C 1
ATOM 7473 O O . ARG B 1 537 ? 11.608 -7.127 -0.462 1.00 36.71 558 ARG B O 1
ATOM 7481 N N . LYS B 1 538 ? 10.917 -9.260 -0.126 1.00 35.71 559 LYS B N 1
ATOM 7482 C CA . LYS B 1 538 ? 11.659 -9.828 -1.259 1.00 36.54 559 LYS B CA 1
ATOM 7483 C C . LYS B 1 538 ? 11.262 -9.160 -2.589 1.00 40.83 559 LYS B C 1
ATOM 7484 O O . LYS B 1 538 ? 12.140 -8.795 -3.362 1.00 38.93 559 LYS B O 1
ATOM 7490 N N . ARG B 1 539 ? 9.952 -8.960 -2.838 1.00 39.64 560 ARG B N 1
ATOM 7491 C CA . ARG B 1 539 ? 9.485 -8.306 -4.065 1.00 40.58 560 ARG B CA 1
ATOM 7492 C C . ARG B 1 539 ? 10.048 -6.883 -4.219 1.00 43.72 560 ARG B C 1
ATOM 7493 O O . ARG B 1 539 ? 10.358 -6.448 -5.332 1.00 43.76 560 ARG B O 1
ATOM 7501 N N . LYS B 1 540 ? 10.171 -6.171 -3.097 1.00 39.40 561 LYS B N 1
ATOM 7502 C CA . LYS B 1 540 ? 10.630 -4.791 -3.075 1.00 38.45 561 LYS B CA 1
ATOM 7503 C C . LYS B 1 540 ? 12.140 -4.665 -3.315 1.00 40.30 561 LYS B C 1
ATOM 7504 O O . LYS B 1 540 ? 12.574 -3.830 -4.116 1.00 39.34 561 LYS B O 1
ATOM 7510 N N . TYR B 1 541 ? 12.938 -5.502 -2.625 1.00 35.88 562 TYR B N 1
ATOM 7511 C CA . TYR B 1 541 ? 14.401 -5.361 -2.620 1.00 32.79 562 TYR B CA 1
ATOM 7512 C C . TYR B 1 541 ? 15.201 -6.304 -3.519 1.00 36.37 562 TYR B C 1
ATOM 7513 O O . TYR B 1 541 ? 16.349 -5.980 -3.865 1.00 36.35 562 TYR B O 1
ATOM 7522 N N . ASP B 1 542 ? 14.644 -7.464 -3.857 1.00 33.53 563 ASP B N 1
ATOM 7523 C CA . ASP B 1 542 ? 15.307 -8.421 -4.747 1.00 33.31 563 ASP B CA 1
ATOM 7524 C C . ASP B 1 542 ? 14.254 -9.166 -5.587 1.00 40.04 563 ASP B C 1
ATOM 7525 O O . ASP B 1 542 ? 14.107 -10.386 -5.463 1.00 41.89 563 ASP B O 1
ATOM 7530 N N . PRO B 1 543 ? 13.499 -8.437 -6.451 1.00 38.14 564 PRO B N 1
ATOM 7531 C CA . PRO B 1 543 ? 12.460 -9.096 -7.263 1.00 40.16 564 PRO B CA 1
ATOM 7532 C C . PRO B 1 543 ? 12.961 -10.165 -8.234 1.00 46.72 564 PRO B C 1
ATOM 7533 O O . PRO B 1 543 ? 12.180 -11.058 -8.580 1.00 49.46 564 PRO B O 1
ATOM 7537 N N . MET B 1 544 ? 14.224 -10.063 -8.704 1.00 41.19 565 MET B N 1
ATOM 7538 C CA . MET B 1 544 ? 14.821 -11.059 -9.604 1.00 42.66 565 MET B CA 1
ATOM 7539 C C . MET B 1 544 ? 15.361 -12.256 -8.811 1.00 45.82 565 MET B C 1
ATOM 7540 O O . MET B 1 544 ? 15.800 -13.235 -9.417 1.00 47.82 565 MET B O 1
ATOM 7545 N N . ALA B 1 545 ? 15.323 -12.180 -7.456 1.00 39.68 566 ALA B N 1
ATOM 7546 C CA . ALA B 1 545 ? 15.756 -13.236 -6.546 1.00 39.71 566 ALA B CA 1
ATOM 7547 C C . ALA B 1 545 ? 17.206 -13.695 -6.800 1.00 41.85 566 ALA B C 1
ATOM 7548 O O . ALA B 1 545 ? 17.504 -14.872 -6.664 1.00 42.87 566 ALA B O 1
ATOM 7550 N N . ILE B 1 546 ? 18.100 -12.768 -7.181 1.00 37.40 567 ILE B N 1
ATOM 7551 C CA . ILE B 1 546 ? 19.505 -13.104 -7.457 1.00 36.19 567 ILE B CA 1
ATOM 7552 C C . ILE B 1 546 ? 20.353 -13.288 -6.189 1.00 38.78 567 ILE B C 1
ATOM 7553 O O . ILE B 1 546 ? 21.414 -13.922 -6.250 1.00 38.55 567 ILE B O 1
ATOM 7558 N N . LEU B 1 547 ? 19.913 -12.710 -5.058 1.00 34.31 568 LEU B N 1
ATOM 7559 C CA . LEU B 1 547 ? 20.719 -12.721 -3.835 1.00 31.76 568 LEU B CA 1
ATOM 7560 C C . LEU B 1 547 ? 20.701 -13.985 -3.014 1.00 35.30 568 LEU B C 1
ATOM 7561 O O . LEU B 1 547 ? 19.627 -14.483 -2.649 1.00 35.15 568 LEU B O 1
ATOM 7566 N N . SER B 1 548 ? 21.914 -14.437 -2.626 1.00 31.87 569 SER B N 1
ATOM 7567 C CA . SER B 1 548 ? 22.099 -15.578 -1.734 1.00 32.58 569 SER B CA 1
ATOM 7568 C C . SER B 1 548 ? 21.144 -16.741 -2.037 1.00 39.33 569 SER B C 1
ATOM 7569 O O . SER B 1 548 ? 20.408 -17.205 -1.152 1.00 40.12 569 SER B O 1
ATOM 7572 N N . ARG B 1 549 ? 21.170 -17.211 -3.305 1.00 38.65 570 ARG B N 1
ATOM 7573 C CA . ARG B 1 549 ? 20.344 -18.331 -3.766 1.00 41.11 570 ARG B CA 1
ATOM 7574 C C . ARG B 1 549 ? 20.714 -19.629 -3.058 1.00 47.76 570 ARG B C 1
ATOM 7575 O O . ARG B 1 549 ? 19.899 -20.547 -3.049 1.00 50.13 570 ARG B O 1
ATOM 7583 N N . GLY B 1 550 ? 21.911 -19.676 -2.454 1.00 43.48 571 GLY B N 1
ATOM 7584 C CA . GLY B 1 550 ? 22.393 -20.801 -1.652 1.00 43.40 571 GLY B CA 1
ATOM 7585 C C . GLY B 1 550 ? 21.555 -21.013 -0.400 1.00 46.69 571 GLY B C 1
ATOM 7586 O O . GLY B 1 550 ? 21.588 -22.095 0.198 1.00 48.06 571 GLY B O 1
ATOM 7587 N N . GLN B 1 551 ? 20.762 -19.983 -0.003 1.00 41.17 572 GLN B N 1
ATOM 7588 C CA . GLN B 1 551 ? 19.818 -20.086 1.111 1.00 40.32 572 GLN B CA 1
ATOM 7589 C C . GLN B 1 551 ? 18.595 -20.921 0.644 1.00 46.71 572 GLN B C 1
ATOM 7590 O O . GLN B 1 551 ? 17.887 -21.472 1.487 1.00 47.21 572 GLN B O 1
ATOM 7596 N N . ARG B 1 552 ? 18.360 -21.016 -0.712 1.00 43.16 573 ARG B N 1
ATOM 7597 C CA . ARG B 1 552 ? 17.317 -21.818 -1.392 1.00 45.80 573 ARG B CA 1
ATOM 7598 C C . ARG B 1 552 ? 15.871 -21.404 -1.033 1.00 51.09 573 ARG B C 1
ATOM 7599 O O . ARG B 1 552 ? 14.965 -22.247 -1.034 1.00 53.37 573 ARG B O 1
ATOM 7607 N N . ILE B 1 553 ? 15.664 -20.118 -0.685 1.00 46.37 574 ILE B N 1
ATOM 7608 C CA . ILE B 1 553 ? 14.323 -19.618 -0.363 1.00 46.77 574 ILE B CA 1
ATOM 7609 C C . ILE B 1 553 ? 13.654 -19.246 -1.689 1.00 53.05 574 ILE B C 1
ATOM 7610 O O . ILE B 1 553 ? 12.466 -19.515 -1.885 1.00 53.34 574 ILE B O 1
ATOM 7615 N N . PHE B 1 554 ? 14.449 -18.669 -2.617 1.00 50.38 575 PHE B N 1
ATOM 7616 C CA . PHE B 1 554 ? 14.035 -18.258 -3.963 1.00 51.39 575 PHE B CA 1
ATOM 7617 C C . PHE B 1 554 ? 15.109 -18.705 -4.949 1.00 58.49 575 PHE B C 1
ATOM 7618 O O . PHE B 1 554 ? 16.304 -18.552 -4.687 1.00 56.56 575 PHE B O 1
ATOM 7626 N N . SER B 1 555 ? 14.675 -19.273 -6.081 1.00 59.67 576 SER B N 1
ATOM 7627 C CA . SER B 1 555 ? 15.581 -19.797 -7.101 1.00 60.81 576 SER B CA 1
ATOM 7628 C C . SER B 1 555 ? 15.327 -19.124 -8.439 1.00 66.70 576 SER B C 1
ATOM 7629 O O . SER B 1 555 ? 16.085 -19.332 -9.386 1.00 66.93 576 SER B O 1
ATOM 7632 N N . SER B 1 556 ? 14.240 -18.343 -8.522 1.00 64.02 577 SER B N 1
ATOM 7633 C CA . SER B 1 556 ? 13.767 -17.736 -9.749 1.00 65.05 577 SER B CA 1
ATOM 7634 C C . SER B 1 556 ? 13.124 -16.365 -9.466 1.00 66.51 577 SER B C 1
ATOM 7635 O O . SER B 1 556 ? 12.620 -16.178 -8.357 1.00 64.67 577 SER B O 1
ATOM 7638 N N . PRO B 1 557 ? 13.061 -15.419 -10.450 1.00 62.42 578 PRO B N 1
ATOM 7639 C CA . PRO B 1 557 ? 12.388 -14.126 -10.188 1.00 61.15 578 PRO B CA 1
ATOM 7640 C C . PRO B 1 557 ? 10.947 -14.273 -9.701 1.00 68.48 578 PRO B C 1
ATOM 7641 O O . PRO B 1 557 ? 10.234 -15.191 -10.118 1.00 70.06 578 PRO B O 1
ATOM 7645 N N . LEU B 1 558 ? 10.525 -13.374 -8.808 1.00 65.59 579 LEU B N 1
ATOM 7646 C CA . LEU B 1 558 ? 9.177 -13.413 -8.239 1.00 68.23 579 LEU B CA 1
ATOM 7647 C C . LEU B 1 558 ? 8.129 -12.983 -9.260 1.00 78.89 579 LEU B C 1
ATOM 7648 O O . LEU B 1 558 ? 8.366 -12.053 -10.033 1.00 77.42 579 LEU B O 1
ATOM 7653 N N . LEU B 1 559 ? 6.999 -13.699 -9.304 1.00 82.03 580 LEU B N 1
ATOM 7654 C CA . LEU B 1 559 ? 5.924 -13.386 -10.248 1.00 86.00 580 LEU B CA 1
ATOM 7655 C C . LEU B 1 559 ? 5.110 -12.152 -9.801 1.00 91.72 580 LEU B C 1
ATOM 7656 O O . LEU B 1 559 ? 5.128 -11.803 -8.616 1.00 91.25 580 LEU B O 1
ATOM 7661 N N . ALA B 1 560 ? 4.427 -11.487 -10.756 1.00 89.32 581 ALA B N 1
ATOM 7662 C CA . ALA B 1 560 ? 3.608 -10.292 -10.524 1.00 115.59 581 ALA B CA 1
ATOM 7663 C C . ALA B 1 560 ? 2.330 -10.641 -9.744 1.00 140.94 581 ALA B C 1
ATOM 7664 O O . ALA B 1 560 ? 1.846 -9.858 -8.925 1.00 98.76 581 ALA B O 1
#

Solvent-accessible surface area: 40422 Å² total; per-residue (Å²): 189,84,85,139,143,83,16,56,54,76,101,0,33,107,40,0,123,31,14,35,105,40,38,76,4,179,34,105,49,50,65,125,6,4,17,132,1,2,20,17,24,13,50,83,54,130,24,59,110,94,11,76,4,9,0,2,0,43,1,55,18,14,19,6,0,7,13,0,0,36,22,0,19,86,28,78,20,21,1,16,0,0,30,22,26,75,6,38,33,27,132,18,16,13,8,0,56,39,0,0,0,0,15,8,32,18,12,18,164,84,76,25,102,39,51,14,30,33,30,80,149,40,121,47,0,27,0,4,2,3,0,8,3,14,22,0,0,74,21,0,45,86,94,35,9,5,0,81,2,2,12,30,28,4,91,33,8,0,10,33,10,0,17,32,1,0,20,1,1,3,1,12,108,62,0,0,3,9,43,18,20,84,27,0,10,0,0,4,0,26,4,13,9,17,10,0,12,99,161,60,69,35,32,1,8,6,0,5,2,5,0,9,18,2,1,4,9,7,6,24,0,43,4,23,2,15,50,7,12,47,84,0,41,31,0,85,0,0,1,75,24,12,59,57,0,6,39,0,0,30,66,1,1,11,51,82,153,218,150,14,44,60,1,8,38,27,7,43,1,1,5,2,24,8,57,26,160,102,84,86,104,43,56,65,34,17,140,150,43,54,28,2,4,1,45,0,29,0,0,0,27,19,24,63,60,36,146,17,73,54,58,50,0,78,140,54,15,84,47,0,51,163,65,1,111,18,20,132,52,15,37,61,68,82,60,11,28,6,73,106,0,2,32,35,51,16,60,30,13,161,147,47,116,70,102,55,50,27,104,15,22,6,16,73,21,19,2,4,0,15,104,83,61,5,86,69,0,3,61,17,0,2,77,35,24,10,85,114,61,43,77,7,34,1,6,1,0,11,52,60,67,25,59,49,46,6,7,14,12,20,17,29,41,74,72,111,41,145,58,50,90,20,0,0,4,0,4,0,27,28,16,7,79,65,148,17,15,69,168,125,14,95,98,37,19,41,72,0,41,134,59,1,103,92,43,49,6,72,40,14,31,28,68,7,16,33,75,72,79,73,55,0,24,72,120,8,3,27,77,2,2,125,34,32,40,95,45,5,33,102,15,0,122,116,18,0,35,56,0,0,2,11,47,10,14,92,6,11,94,67,56,35,163,151,163,71,54,86,64,10,77,107,29,3,181,32,12,36,98,42,37,77,4,178,38,79,65,60,73,108,2,4,16,125,4,2,19,16,23,6,65,83,58,129,26,56,112,93,12,72,3,18,0,7,0,41,1,55,18,19,14,7,0,1,12,0,0,33,23,0,19,83,25,104,69,24,4,18,0,0,30,46,28,74,6,40,36,27,151,19,17,14,8,0,55,42,0,0,1,0,36,8,32,17,12,18,166,86,76,25,103,40,47,14,29,32,32,81,150,40,124,46,0,27,0,3,2,2,0,8,3,14,24,0,0,74,21,0,45,85,96,36,9,5,1,73,2,3,12,29,27,4,88,33,8,0,11,34,11,0,17,33,1,0,19,1,1,3,1,4,59,74,0,0,2,10,42,14,20,82,29,0,31,1,1,4,0,27,1,13,18,18,16,0,12,97,160,61,70,33,33,1,8,6,0,4,2,5,0,9,18,1,1,4,10,7,7,24,0,43,4,18,3,20,51,7,14,47,87,0,36,44,0,109,0,0,1,76,26,11,58,59,0,7,38,0,0,28,60,0,1,4,94,61,132,218,90,1,30,55,0,18,37,24,0,28,1,1,6,2,24,12,52,48,154,100,84,86,109,35,55,66,32,16,142,152,43,55,19,2,0,0,12,0,30,0,0,0,26,17,23,61,59,35,144,19,72,55,60,49,0,83,142,51,19,96,35,0,54,141,54,2,110,18,20,134,51,19,40,67,70,103,57,13,28,6,75,110,0,2,31,42,54,12,57,29,15,158,146,48,114,72,100,55,50,26,102,16,20,6,14,74,21,20,2,4,0,7,130,84,59,5,86,68,0,3,63,16,0,2,75,35,22,17,86,105,58,42,78,13,32,1,5,1,0,1,36,60,76,25,61,52,44,6,8,14,11,28,5,132,127,97,12,0,0,4,0,3,0,27,21,17,9,68,62,136,49,14,68,203,128,0,96,120,19,18,51,61,0,40,155,56,0,122,92,37,52,5,63,38,13,36,26,65,8,25,36,75,71,76,74,43,0,24,74,128,9,2,30,77,13,13,122,38,60,42,96,49,4,36,106,15,0,116,118,17,0,35,54,0,0,2,11,45,10,16,154,4,9,90,67,56,34,167,154

Nearest PDB structures (foldseek):
  8qvt-assembly1_A  TM=1.002E+00  e=0.000E+00  Zea mays
  8qvt-assembly2_B  TM=9.967E-01  e=0.000E+00  Zea mays
  6yaq-assembly1_A  TM=9.123E-01  e=3.166E-63  Zea mays
  6c80-assembly2_B  TM=9.039E-01  e=2.483E-54  Linum usitatissimum
  6c80-assembly1_A  TM=9.105E-01  e=5.012E-54  Linum usitatissimum

Organism: Zea mays (NCBI:txid4577)

Radius of gyration: 35.11 Å; Cα contacts (8 Å, |Δi|>4): 2391; chains: 2; bounding box: 52×92×102 Å

Foldseek 3Di:
DFDQPADALVNQCVLVVVLVVVAVKDKDQDPQQQQVLQAALQALDSHDLQLGERIEIQHQDVLSVLSSLQSQQPDSHRAFEFEDQRRNFNQQLRTRGNHYYYDLCSNVCPQHCVQWDDDLVQQKTKHFQNDWQLSNAVSQVVSQKGFLAAALAGRTGNLRCQLFFGHFFQCQPQHTQVLFFAWFFWQFSNSDTDIDGCVRPVLLSQCRGNVSFLTTTTGITIGGIDRHFWKKKKKKFKALDPVLQAVVLCQQSDDCVPGNHLNYPLFSGKWKWKDQQVVVVVVVSCVVSPRIMMIIMTMGTEHRRDPHHPVNNVVSVVSCVVPRPTDPPRMDIDMGTPSCSSNVCVVVCVVCVVVVQSSFRKLKWKKKFAPVCPRVLCCPQVVHLPHPADIKMKHKHFPVSDDLSHLHFHQAEPVVPDDDRIMMMIIRTGGQDDPPSVVSVNVSNVVSVVVCVVVVTLMETRSDADQDLCCCCVRHQPSHYPCSSVSSVVSSCVRNQQSSYSCSSNNDDGGDDD/DPLVLQVVLLVVLVVPAVKDKDQDPQQQQQQQAALQALDSHDLQLGERIEIQHQAVLSVLSSLQSQQVDPARAFEFEDQRRNFNQQLRTRGNHYYYDLCSNVCPQHCVQWDADLVQQKTKHFQNDWQLSNAVSQVVSQKGFQAAALAGRTGNLRCQLFFGHFQQCQPQHTQVLFFAWFFWQFSNSDTDIDGCVRPVLLSQCRRNVSFLTTTTGITIGGIDRHFWKKKKKKFKALDPVLQAQQLQLQSDCDCPRNNLNYPAFSGKWKWKDADVVVVVVVVCVVSPRIMMIIMTMGTHHRRDPQHPVNNVVNVVVCVVPRPGDPPGMDIDMGTPSCSSNVCVVVCVVCVVVVQSSFRKLKWKKKFAPVCPRVLCCPQVVHLPHPADIKMKHKHAPVSDDPSHLHFHADYGIMMMIIRTGGQRDPCSSVSVNVSNVVSVVSCVVVVTLMETRSDADQELVCCCVNHQPNRDPCSSVSSVVSSCVRNQQSSYSCSSVNDDGGDDD